Protein AF-0000000066994014 (afdb_homodimer)

Structure (mmCIF, N/CA/C/O backbone):
data_AF-0000000066994014-model_v1
#
loop_
_entity.id
_entity.type
_entity.pdbx_description
1 polymer 'Beta-cyclopiazonate dehydrogenase'
#
loop_
_atom_site.group_PDB
_atom_site.id
_atom_site.type_symbol
_atom_site.label_atom_id
_atom_site.label_alt_id
_atom_site.label_comp_id
_atom_site.label_asym_id
_atom_site.label_entity_id
_atom_site.label_seq_id
_atom_site.pdbx_PDB_ins_code
_atom_site.Cartn_x
_atom_site.Cartn_y
_atom_site.Cartn_z
_atom_site.occupancy
_atom_site.B_iso_or_equiv
_atom_site.auth_seq_id
_atom_site.auth_comp_id
_atom_site.auth_asym_id
_atom_site.auth_atom_id
_atom_site.pdbx_PDB_model_num
ATOM 1 N N . MET A 1 1 ? 66.812 -31.984 20.719 1 25.58 1 MET A N 1
ATOM 2 C CA . MET A 1 1 ? 65.625 -32.156 21.578 1 25.58 1 MET A CA 1
ATOM 3 C C . MET A 1 1 ? 64.5 -31.281 21.125 1 25.58 1 MET A C 1
ATOM 5 O O . MET A 1 1 ? 64.562 -30.062 21.281 1 25.58 1 MET A O 1
ATOM 9 N N . ARG A 1 2 ? 63.812 -31.734 19.984 1 26.22 2 ARG A N 1
ATOM 10 C CA . ARG A 1 2 ? 62.781 -31.125 19.156 1 26.22 2 ARG A CA 1
ATOM 11 C C . ARG A 1 2 ? 61.531 -30.875 19.953 1 26.22 2 ARG A C 1
ATOM 13 O O . ARG A 1 2 ? 60.938 -31.812 20.516 1 26.22 2 ARG A O 1
ATOM 20 N N . ALA A 1 3 ? 61.5 -29.656 20.5 1 35.12 3 ALA A N 1
ATOM 21 C CA . ALA A 1 3 ? 60.469 -29.156 21.375 1 35.12 3 ALA A CA 1
ATOM 22 C C . ALA A 1 3 ? 59.094 -29.297 20.734 1 35.12 3 ALA A C 1
ATOM 24 O O . ALA A 1 3 ? 58.906 -28.922 19.578 1 35.12 3 ALA A O 1
ATOM 25 N N . PRO A 1 4 ? 58.25 -30.188 21.328 1 29.86 4 PRO A N 1
ATOM 26 C CA . PRO A 1 4 ? 56.969 -30.484 20.688 1 29.86 4 PRO A CA 1
ATOM 27 C C . PRO A 1 4 ? 56.031 -29.281 20.656 1 29.86 4 PRO A C 1
ATOM 29 O O . PRO A 1 4 ? 56.125 -28.422 21.531 1 29.86 4 PRO A O 1
ATOM 32 N N . LEU A 1 5 ? 55.75 -28.828 19.406 1 30.72 5 LEU A N 1
ATOM 33 C CA . LEU A 1 5 ? 54.844 -27.75 19.016 1 30.72 5 LEU A CA 1
ATOM 34 C C . LEU A 1 5 ? 53.438 -28 19.547 1 30.72 5 LEU A C 1
ATOM 36 O O . LEU A 1 5 ? 52.812 -29.016 19.188 1 30.72 5 LEU A O 1
ATOM 40 N N . ARG A 1 6 ? 53.156 -27.547 20.812 1 30.86 6 ARG A N 1
ATOM 41 C CA . ARG A 1 6 ? 51.844 -27.594 21.422 1 30.86 6 ARG A CA 1
ATOM 42 C C .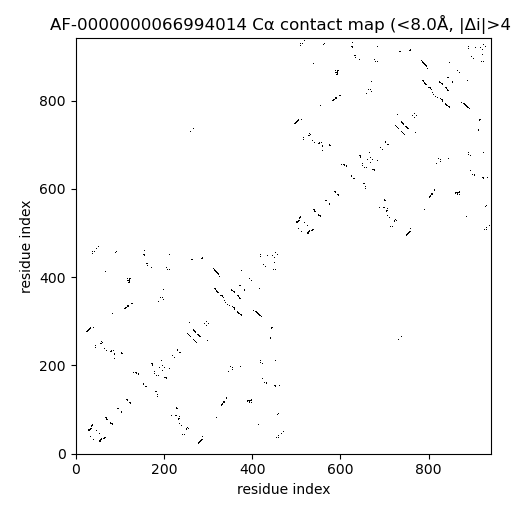 ARG A 1 6 ? 50.812 -26.828 20.594 1 30.86 6 ARG A C 1
ATOM 44 O O . ARG A 1 6 ? 50.969 -25.625 20.375 1 30.86 6 ARG A O 1
ATOM 51 N N . VAL A 1 7 ? 50.25 -27.547 19.656 1 33.03 7 VAL A N 1
ATOM 52 C CA . VAL A 1 7 ? 49.156 -27.031 18.859 1 33.03 7 VAL A CA 1
ATOM 53 C C . VAL A 1 7 ? 47.969 -26.656 19.781 1 33.03 7 VAL A C 1
ATOM 55 O O . VAL A 1 7 ? 47.438 -27.531 20.469 1 33.03 7 VAL A O 1
ATOM 58 N N . SER A 1 8 ? 48.094 -25.484 20.422 1 31.55 8 SER A N 1
ATOM 59 C CA . SER A 1 8 ? 46.938 -24.984 21.203 1 31.55 8 SER A CA 1
ATOM 60 C C . SER A 1 8 ? 45.688 -24.922 20.359 1 31.55 8 SER A C 1
ATOM 62 O O . SER A 1 8 ? 45.688 -24.344 19.266 1 31.55 8 SER A O 1
ATOM 64 N N . GLY A 1 9 ? 44.906 -25.953 20.438 1 28.64 9 GLY A N 1
ATOM 65 C CA . GLY A 1 9 ? 43.562 -26.031 19.859 1 28.64 9 GLY A CA 1
ATOM 66 C C . GLY A 1 9 ? 42.688 -24.875 20.281 1 28.64 9 GLY A C 1
ATOM 67 O O . GLY A 1 9 ? 42.281 -24.766 21.453 1 28.64 9 GLY A O 1
ATOM 68 N N . GLY A 1 10 ? 42.969 -23.672 19.719 1 28.97 10 GLY A N 1
ATOM 69 C CA . GLY A 1 10 ? 42.031 -22.578 19.969 1 28.97 10 GLY A CA 1
ATOM 70 C C . GLY A 1 10 ? 40.594 -22.922 19.625 1 28.97 10 GLY A C 1
ATOM 71 O O . GLY A 1 10 ? 40.312 -23.312 18.5 1 28.97 10 GLY A O 1
ATOM 72 N N . LEU A 1 11 ? 39.875 -23.281 20.688 1 32.34 11 LEU A N 1
ATOM 73 C CA . LEU A 1 11 ? 38.438 -23.406 20.578 1 32.34 11 LEU A CA 1
ATOM 74 C C . LEU A 1 11 ? 37.812 -22.109 20.062 1 32.34 11 LEU A C 1
ATOM 76 O O . LEU A 1 11 ? 37.906 -21.062 20.719 1 32.34 11 LEU A O 1
ATOM 80 N N . LEU A 1 12 ? 37.656 -22.078 18.75 1 31.42 12 LEU A N 1
ATOM 81 C CA . LEU A 1 12 ? 36.812 -21.016 18.172 1 31.42 12 LEU A CA 1
ATOM 82 C C . LEU A 1 12 ? 35.438 -20.969 18.859 1 31.42 12 LEU A C 1
ATOM 84 O O . LEU A 1 12 ? 34.688 -21.938 18.781 1 31.42 12 LEU A O 1
ATOM 88 N N . ALA A 1 13 ? 35.281 -20.141 19.828 1 31.28 13 ALA A N 1
ATOM 89 C CA . ALA A 1 13 ? 33.969 -19.766 20.344 1 31.28 13 ALA A CA 1
ATOM 90 C C . ALA A 1 13 ? 33.062 -19.266 19.219 1 31.28 13 ALA A C 1
ATOM 92 O O . ALA A 1 13 ? 33.344 -18.266 18.578 1 31.28 13 ALA A O 1
ATOM 93 N N . ALA A 1 14 ? 32.375 -20.203 18.625 1 29.08 14 ALA A N 1
ATOM 94 C CA . ALA A 1 14 ? 31.297 -19.781 17.75 1 29.08 14 ALA A CA 1
ATOM 95 C C . ALA A 1 14 ? 30.391 -18.781 18.453 1 29.08 14 ALA A C 1
ATOM 97 O O . ALA A 1 14 ? 29.719 -19.125 19.438 1 29.08 14 ALA A O 1
ATOM 98 N N . ALA A 1 15 ? 30.703 -17.547 18.391 1 32.94 15 ALA A N 1
ATOM 99 C CA . ALA A 1 15 ? 29.734 -16.516 18.781 1 32.94 15 ALA A CA 1
ATOM 100 C C . ALA A 1 15 ? 28.359 -16.797 18.188 1 32.94 15 ALA A C 1
ATOM 102 O O . ALA A 1 15 ? 28.203 -16.828 16.969 1 32.94 15 ALA A O 1
ATOM 103 N N . SER A 1 16 ? 27.641 -17.438 18.969 1 31.38 16 SER A N 1
ATOM 104 C CA . SER A 1 16 ? 26.219 -17.453 18.641 1 31.38 16 SER A CA 1
ATOM 105 C C . SER A 1 16 ? 25.703 -16.062 18.312 1 31.38 16 SER A C 1
ATOM 107 O O . SER A 1 16 ? 25.641 -15.195 19.188 1 31.38 16 SER A O 1
ATOM 109 N N . LEU A 1 17 ? 26.031 -15.594 17.172 1 33.28 17 LEU A N 1
ATOM 110 C CA . LEU A 1 17 ? 25.297 -14.414 16.734 1 33.28 17 LEU A CA 1
ATOM 111 C C . LEU A 1 17 ? 23.812 -14.555 17.078 1 33.28 17 LEU A C 1
ATOM 113 O O . LEU A 1 17 ? 23.109 -15.398 16.516 1 33.28 17 LEU A O 1
ATOM 117 N N . VAL A 1 18 ? 23.516 -14.367 18.266 1 34.25 18 VAL A N 1
ATOM 118 C CA . VAL A 1 18 ? 22.109 -14.102 18.547 1 34.25 18 VAL A CA 1
ATOM 119 C C . VAL A 1 18 ? 21.531 -13.164 17.484 1 34.25 18 VAL A C 1
ATOM 121 O O . VAL A 1 18 ? 21.922 -11.992 17.406 1 34.25 18 VAL A O 1
ATOM 124 N N . ALA A 1 19 ? 21.312 -13.547 16.266 1 40.53 19 ALA A N 1
ATOM 125 C CA . ALA A 1 19 ? 20.484 -12.781 15.328 1 40.53 19 ALA A CA 1
ATOM 126 C C . ALA A 1 19 ? 19.391 -12.016 16.062 1 40.53 19 ALA A C 1
ATOM 128 O O . ALA A 1 19 ? 18.516 -12.617 16.703 1 40.53 19 ALA A O 1
ATOM 129 N N . GLY A 1 20 ? 19.562 -10.914 16.625 1 46.53 20 GLY A N 1
ATOM 130 C CA . GLY A 1 20 ? 18.531 -10.062 17.188 1 46.53 20 GLY A CA 1
ATOM 131 C C . GLY A 1 20 ? 17.219 -10.148 16.438 1 46.53 20 GLY A C 1
ATOM 132 O O . GLY A 1 20 ? 17.219 -10.258 15.203 1 46.53 20 GLY A O 1
ATOM 133 N N . SER A 1 21 ? 16.156 -10.516 17.141 1 54.62 21 SER A N 1
ATOM 134 C CA . SER A 1 21 ? 14.805 -10.797 16.641 1 54.62 21 SER A CA 1
ATOM 135 C C . SER A 1 21 ? 14.312 -9.68 15.734 1 54.62 21 SER A C 1
ATOM 137 O O . SER A 1 21 ? 14.398 -8.5 16.094 1 54.62 21 SER A O 1
ATOM 139 N N . TRP A 1 22 ? 14.406 -9.75 14.453 1 63.22 22 TRP A N 1
ATOM 140 C CA . TRP A 1 22 ? 13.797 -8.836 13.492 1 63.22 22 TRP A CA 1
ATOM 141 C C . TRP A 1 22 ? 12.398 -8.43 13.945 1 63.22 22 TRP A C 1
ATOM 143 O O . TRP A 1 22 ? 11.68 -7.746 13.211 1 63.22 22 TRP A O 1
ATOM 153 N N . LEU A 1 23 ? 12.023 -8.812 15.172 1 65.19 23 LEU A N 1
ATOM 154 C CA . LEU A 1 23 ? 10.617 -8.57 15.445 1 65.19 23 LEU A CA 1
ATOM 155 C C . LEU A 1 23 ? 10.375 -7.121 15.852 1 65.19 23 LEU A C 1
ATOM 157 O O . LEU A 1 23 ? 10.852 -6.676 16.906 1 65.19 23 LEU A O 1
ATOM 161 N N . PRO A 1 24 ? 9.867 -6.355 14.875 1 69.44 24 PRO A N 1
ATOM 162 C CA . PRO A 1 24 ? 9.508 -5.004 15.305 1 69.44 24 PRO A CA 1
ATOM 163 C C . PRO A 1 24 ? 8.531 -4.996 16.469 1 69.44 24 PRO A C 1
ATOM 165 O O . PRO A 1 24 ? 7.859 -6 16.734 1 69.44 24 PRO A O 1
ATOM 168 N N . ASP A 1 25 ? 8.648 -3.982 17.312 1 85.62 25 ASP A N 1
ATOM 169 C CA . ASP A 1 25 ? 7.59 -3.766 18.281 1 85.62 25 ASP A CA 1
ATOM 170 C C . ASP A 1 25 ? 6.238 -3.574 17.609 1 85.62 25 ASP A C 1
ATOM 172 O O . ASP A 1 25 ? 6.148 -2.912 16.562 1 85.62 25 ASP A O 1
ATOM 176 N N . VAL A 1 26 ? 5.25 -4.281 18.078 1 88.19 26 VAL A N 1
ATOM 177 C CA . VAL A 1 26 ? 3.91 -4.16 17.5 1 88.19 26 VAL A CA 1
ATOM 178 C C . VAL A 1 26 ? 2.953 -3.594 18.547 1 88.19 26 VAL A C 1
ATOM 180 O O . VAL A 1 26 ? 2.906 -4.078 19.688 1 88.19 26 VAL A O 1
ATOM 183 N N . ILE A 1 27 ? 2.279 -2.543 18.156 1 91.25 27 ILE A N 1
ATOM 184 C CA . ILE A 1 27 ? 1.233 -1.937 18.969 1 91.25 27 ILE A CA 1
ATOM 185 C C . ILE A 1 27 ? -0.119 -2.098 18.281 1 91.25 27 ILE A C 1
ATOM 187 O O . ILE A 1 27 ? -0.25 -1.826 17.094 1 91.25 27 ILE A O 1
ATOM 191 N N . THR A 1 28 ? -1.104 -2.652 19.031 1 90.25 28 THR A N 1
ATOM 192 C CA . THR A 1 28 ? -2.465 -2.752 18.5 1 90.25 28 THR A CA 1
ATOM 193 C C . THR A 1 28 ? -3.4 -1.811 19.266 1 90.25 28 THR A C 1
ATOM 195 O O . THR A 1 28 ? -3.441 -1.822 20.484 1 90.25 28 THR A O 1
ATOM 198 N N . ARG A 1 29 ? -4.105 -0.952 18.5 1 94.38 29 ARG A N 1
ATOM 199 C CA . ARG A 1 29 ? -4.977 0.048 19.109 1 94.38 29 ARG A CA 1
ATOM 200 C C . ARG A 1 29 ? -6.293 0.159 18.344 1 94.38 29 ARG A C 1
ATOM 202 O O . ARG A 1 29 ? -6.406 -0.329 17.219 1 94.38 29 ARG A O 1
ATOM 209 N N . ASP A 1 30 ? -7.309 0.755 19.047 1 94.69 30 ASP A N 1
ATOM 210 C CA . ASP A 1 30 ? -8.57 1.075 18.391 1 94.69 30 ASP A CA 1
ATOM 211 C C . ASP A 1 30 ? -8.406 2.246 17.422 1 94.69 30 ASP A C 1
ATOM 213 O O . ASP A 1 30 ? -8.945 2.225 16.312 1 94.69 30 ASP A O 1
ATOM 217 N N . VAL A 1 31 ? -7.648 3.248 17.859 1 97.31 31 VAL A N 1
ATOM 218 C CA . VAL A 1 31 ? -7.5 4.445 17.047 1 97.31 31 VAL A CA 1
ATOM 219 C C . VAL A 1 31 ? -6.039 4.891 17.047 1 97.31 31 VAL A C 1
ATOM 221 O O . VAL A 1 31 ? -5.434 5.059 18.109 1 97.31 31 VAL A O 1
ATOM 224 N N . ALA A 1 32 ? -5.473 5.004 15.891 1 98.5 32 ALA A N 1
ATOM 225 C CA . ALA A 1 32 ? -4.219 5.734 15.727 1 98.5 32 ALA A CA 1
ATOM 226 C C . ALA A 1 32 ? -4.477 7.203 15.406 1 98.5 32 ALA A C 1
ATOM 228 O O . ALA A 1 32 ? -5.34 7.523 14.594 1 98.5 32 ALA A O 1
ATOM 229 N N . ILE A 1 33 ? -3.814 8.102 16.078 1 98.94 33 ILE A N 1
ATOM 230 C CA . ILE A 1 33 ? -3.893 9.539 15.836 1 98.94 33 ILE A CA 1
ATOM 231 C C . ILE A 1 33 ? -2.566 10.039 15.266 1 98.94 33 ILE A C 1
ATOM 233 O O . ILE A 1 33 ? -1.518 9.883 15.898 1 98.94 33 ILE A O 1
ATOM 237 N N . ILE A 1 34 ? -2.602 10.602 14.07 1 98.94 34 ILE A N 1
ATOM 238 C CA . ILE A 1 34 ? -1.396 11.109 13.422 1 98.94 34 ILE A CA 1
ATOM 239 C C . ILE A 1 34 ? -1.269 12.609 13.672 1 98.94 34 ILE A C 1
ATOM 241 O O . ILE A 1 34 ? -1.996 13.406 13.078 1 98.94 34 ILE A O 1
ATOM 245 N N . GLY A 1 35 ? -0.367 13.008 14.547 1 98.75 35 GLY A N 1
ATOM 246 C CA . GLY A 1 35 ? -0.183 14.398 14.93 1 98.75 35 GLY A CA 1
ATOM 247 C C . GLY A 1 35 ? -0.691 14.711 16.328 1 98.75 35 GLY A C 1
ATOM 248 O O . GLY A 1 35 ? -1.834 14.391 16.656 1 98.75 35 GLY A O 1
ATOM 249 N N . GLY A 1 36 ? 0.121 15.344 17.078 1 98.69 36 GLY A N 1
ATOM 250 C CA . GLY A 1 36 ? -0.205 15.68 18.453 1 98.69 36 GLY A CA 1
ATOM 251 C C . GLY A 1 36 ? -0.333 17.172 18.672 1 98.69 36 GLY A C 1
ATOM 252 O O . GLY A 1 36 ? 0.046 17.672 19.734 1 98.69 36 GLY A O 1
ATOM 253 N N . GLY A 1 37 ? -0.764 17.938 17.672 1 98.19 37 GLY A N 1
ATOM 254 C CA . GLY A 1 37 ? -1.099 19.344 17.844 1 98.19 37 GLY A CA 1
ATOM 255 C C . GLY A 1 37 ? -2.412 19.562 18.578 1 98.19 37 GLY A C 1
ATOM 256 O O . GLY A 1 37 ? -2.834 18.703 19.375 1 98.19 37 GLY A O 1
ATOM 257 N N . ALA A 1 38 ? -2.994 20.672 18.344 1 98.25 38 ALA A N 1
ATOM 258 C CA . ALA A 1 38 ? -4.211 21.047 19.062 1 98.25 38 ALA A CA 1
ATOM 259 C C . ALA A 1 38 ? -5.312 20.016 18.844 1 98.25 38 ALA A C 1
ATOM 261 O O . ALA A 1 38 ? -5.879 19.484 19.797 1 98.25 38 ALA A O 1
ATOM 262 N N . SER A 1 39 ? -5.566 19.703 17.594 1 98.56 39 SER A N 1
ATOM 263 C CA . SER A 1 39 ? -6.656 18.797 17.266 1 98.56 39 SER A CA 1
ATOM 264 C C . SER A 1 39 ? -6.359 17.375 17.75 1 98.56 39 SER A C 1
ATOM 266 O O . SER A 1 39 ? -7.211 16.734 18.375 1 98.56 39 SER A O 1
ATOM 268 N N . GLY A 1 40 ? -5.156 16.922 17.484 1 98.88 40 GLY A N 1
ATOM 269 C CA . GLY A 1 40 ? -4.801 15.562 17.828 1 98.88 40 GLY A CA 1
ATOM 270 C C . GLY A 1 40 ? -4.746 15.312 19.328 1 98.88 40 GLY A C 1
ATOM 271 O O . GLY A 1 40 ? -5.246 14.297 19.812 1 98.88 40 GLY A O 1
ATOM 272 N N . ALA A 1 41 ? -4.152 16.219 20.031 1 98.88 41 ALA A N 1
ATOM 273 C CA . ALA A 1 41 ? -4.023 16.062 21.484 1 98.88 41 ALA A CA 1
ATOM 274 C C . ALA A 1 41 ? -5.387 16.094 22.156 1 98.88 41 ALA A C 1
ATOM 276 O O . ALA A 1 41 ? -5.66 15.305 23.062 1 98.88 41 ALA A O 1
ATOM 277 N N . TYR A 1 42 ? -6.199 17 21.719 1 98.81 42 TYR A N 1
ATOM 278 C CA . TYR A 1 42 ? -7.551 17.094 22.266 1 98.81 42 TYR A CA 1
ATOM 279 C C . TYR A 1 42 ? -8.336 15.812 21.969 1 98.81 42 TYR A C 1
ATOM 281 O O . TYR A 1 42 ? -8.969 15.25 22.875 1 98.81 42 TYR A O 1
ATOM 289 N N . ALA A 1 43 ? -8.25 15.367 20.781 1 98.88 43 ALA A N 1
ATOM 290 C CA . ALA A 1 43 ? -8.945 14.148 20.375 1 98.88 43 ALA A CA 1
ATOM 291 C C . ALA A 1 43 ? -8.438 12.945 21.172 1 98.88 43 ALA A C 1
ATOM 293 O O . ALA A 1 43 ? -9.211 12.062 21.531 1 98.88 43 ALA A O 1
ATOM 294 N N . ALA A 1 44 ? -7.113 12.922 21.391 1 98.88 44 ALA A N 1
ATOM 295 C CA . ALA A 1 44 ? -6.523 11.805 22.141 1 98.88 44 ALA A CA 1
ATOM 296 C C . ALA A 1 44 ? -7.133 11.68 23.531 1 98.88 44 ALA A C 1
ATOM 298 O O . ALA A 1 44 ? -7.539 10.594 23.938 1 98.88 44 ALA A O 1
ATOM 299 N N . VAL A 1 45 ? -7.23 12.781 24.234 1 98.88 45 VAL A N 1
ATOM 300 C CA . VAL A 1 45 ? -7.801 12.773 25.578 1 98.88 45 VAL A CA 1
ATOM 301 C C . VAL A 1 45 ? -9.258 12.328 25.516 1 98.88 45 VAL A C 1
ATOM 303 O O . VAL A 1 45 ? -9.688 11.461 26.281 1 98.88 45 VAL A O 1
ATOM 306 N N . ARG A 1 46 ? -9.992 12.867 24.594 1 98.75 46 ARG A N 1
ATOM 307 C CA . ARG A 1 46 ? -11.414 12.578 24.484 1 98.75 46 ARG A CA 1
ATOM 308 C C . ARG A 1 46 ? -11.648 11.109 24.125 1 98.75 46 ARG A C 1
ATOM 310 O O . ARG A 1 46 ? -12.484 10.445 24.75 1 98.75 46 ARG A O 1
ATOM 317 N N . LEU A 1 47 ? -10.938 10.648 23.125 1 98.56 47 LEU A N 1
ATOM 318 C CA . LEU A 1 47 ? -11.109 9.273 22.672 1 98.56 47 LEU A CA 1
ATOM 319 C C . LEU A 1 47 ? -10.758 8.289 23.781 1 98.56 47 LEU A C 1
ATOM 321 O O . LEU A 1 47 ? -11.469 7.297 24 1 98.56 47 LEU A O 1
ATOM 325 N N . LYS A 1 48 ? -9.68 8.57 24.484 1 98.12 48 LYS A N 1
ATOM 326 C CA . LYS A 1 48 ? -9.227 7.68 25.547 1 98.12 48 LYS A CA 1
ATOM 327 C C . LYS A 1 48 ? -10.18 7.719 26.734 1 98.12 48 LYS A C 1
ATOM 329 O O . LYS A 1 48 ? -10.656 6.676 27.188 1 98.12 48 LYS A O 1
ATOM 334 N N . GLU A 1 49 ? -10.539 8.898 27.172 1 97.94 49 GLU A N 1
ATOM 335 C CA . GLU A 1 49 ? -11.188 9.016 28.484 1 97.94 49 GLU A CA 1
ATOM 336 C C . GLU A 1 49 ? -12.711 9.031 28.344 1 97.94 49 GLU A C 1
ATOM 338 O O . GLU A 1 49 ? -13.422 8.5 29.188 1 97.94 49 GLU A O 1
ATOM 343 N N . ASP A 1 50 ? -13.172 9.672 27.312 1 97.94 50 ASP A N 1
ATOM 344 C CA . ASP A 1 50 ? -14.625 9.836 27.203 1 97.94 50 ASP A CA 1
ATOM 345 C C . ASP A 1 50 ? -15.242 8.688 26.406 1 97.94 50 ASP A C 1
ATOM 347 O O . ASP A 1 50 ? -16.406 8.336 26.625 1 97.94 50 ASP A O 1
ATOM 351 N N . TYR A 1 51 ? -14.461 8.125 25.453 1 97.31 51 TYR A N 1
ATOM 352 C CA . TYR A 1 51 ? -15.023 7.086 24.594 1 97.31 51 TYR A CA 1
ATOM 353 C C . TYR A 1 51 ? -14.414 5.727 24.922 1 97.31 51 TYR A C 1
ATOM 355 O O . TYR A 1 51 ? -14.781 4.719 24.312 1 97.31 51 TYR A O 1
ATOM 363 N N . GLY A 1 52 ? -13.391 5.676 25.781 1 96.62 52 GLY A N 1
ATOM 364 C CA . GLY A 1 52 ? -12.82 4.418 26.234 1 96.62 52 GLY A CA 1
ATOM 365 C C . GLY A 1 52 ? -12.016 3.701 25.172 1 96.62 52 GLY A C 1
ATOM 366 O O . GLY A 1 52 ? -11.914 2.473 25.188 1 96.62 52 GLY A O 1
ATOM 367 N N . GLN A 1 53 ? -11.5 4.453 24.188 1 96.44 53 GLN A N 1
ATOM 368 C CA . GLN A 1 53 ? -10.742 3.85 23.094 1 96.44 53 GLN A CA 1
ATOM 369 C C . GLN A 1 53 ? -9.281 3.652 23.5 1 96.44 53 GLN A C 1
ATOM 371 O O . GLN A 1 53 ? -8.695 4.492 24.188 1 96.44 53 GLN A O 1
ATOM 376 N N . ARG A 1 54 ? -8.727 2.525 23.219 1 97.44 54 ARG A N 1
ATOM 377 C CA . ARG A 1 54 ? -7.27 2.41 23.234 1 97.44 54 ARG A CA 1
ATOM 378 C C . ARG A 1 54 ? -6.648 3.199 22.078 1 97.44 54 ARG A C 1
ATOM 380 O O . ARG A 1 54 ? -6.906 2.91 20.922 1 97.44 54 ARG A O 1
ATOM 387 N N . ILE A 1 55 ? -5.773 4.133 22.375 1 98.19 55 ILE A N 1
ATOM 388 C CA . ILE A 1 55 ? -5.277 5.008 21.312 1 98.19 55 ILE A CA 1
ATOM 389 C C . ILE A 1 55 ? -3.752 5 21.312 1 98.19 55 ILE A C 1
ATOM 391 O O . ILE A 1 55 ? -3.123 4.516 22.25 1 98.19 55 ILE A O 1
ATOM 395 N N . VAL A 1 56 ? -3.205 5.449 20.234 1 98.56 56 VAL A N 1
ATOM 396 C CA . VAL A 1 56 ? -1.798 5.824 20.141 1 98.56 56 VAL A CA 1
ATOM 397 C C . VAL A 1 56 ? -1.662 7.113 19.328 1 98.56 56 VAL A C 1
ATOM 399 O O . VAL A 1 56 ? -2.307 7.27 18.297 1 98.56 56 VAL A O 1
ATOM 402 N N . VAL A 1 57 ? -0.931 8.062 19.875 1 98.88 57 VAL A N 1
ATOM 403 C CA . VAL A 1 57 ? -0.6 9.289 19.141 1 98.88 57 VAL A CA 1
ATOM 404 C C . VAL A 1 57 ? 0.809 9.18 18.562 1 98.88 57 VAL A C 1
ATOM 406 O O . VAL A 1 57 ? 1.759 8.859 19.281 1 98.88 57 VAL A O 1
ATOM 409 N N . ILE A 1 58 ? 0.917 9.367 17.312 1 98.81 58 ILE A N 1
ATOM 410 C CA . ILE A 1 58 ? 2.221 9.422 16.656 1 98.81 58 ILE A CA 1
ATOM 411 C C . ILE A 1 58 ? 2.59 10.875 16.359 1 98.81 58 ILE A C 1
ATOM 413 O O . ILE A 1 58 ? 1.925 11.547 15.57 1 98.81 58 ILE A O 1
ATOM 417 N N . GLU A 1 59 ? 3.615 11.359 17.016 1 98.75 59 GLU A N 1
ATOM 418 C CA . GLU A 1 59 ? 4 12.766 16.969 1 98.75 59 GLU A CA 1
ATOM 419 C C . GLU A 1 59 ? 5.465 12.922 16.562 1 98.75 59 GLU A C 1
ATOM 421 O O . GLU A 1 59 ? 6.352 12.344 17.188 1 98.75 59 GLU A O 1
ATOM 426 N N . LYS A 1 60 ? 5.688 13.75 15.539 1 97.62 60 LYS A N 1
ATOM 427 C CA . LYS A 1 60 ? 7.027 13.914 14.984 1 97.62 60 LYS A CA 1
ATOM 428 C C . LYS A 1 60 ? 7.926 14.688 15.953 1 97.62 60 LYS A C 1
ATOM 430 O O . LYS A 1 60 ? 9.141 14.5 15.961 1 97.62 60 LYS A O 1
ATOM 435 N N . ALA A 1 61 ? 7.367 15.555 16.797 1 97.31 61 ALA A N 1
ATOM 436 C CA . ALA A 1 61 ? 8.141 16.359 17.75 1 97.31 61 ALA A CA 1
ATOM 437 C C . ALA A 1 61 ? 8.328 15.609 19.062 1 97.31 61 ALA A C 1
ATOM 439 O O . ALA A 1 61 ? 7.691 14.586 19.297 1 97.31 61 ALA A O 1
ATOM 440 N N . GLY A 1 62 ? 9.195 16.125 19.906 1 97.44 62 GLY A N 1
ATOM 441 C CA . GLY A 1 62 ? 9.438 15.562 21.234 1 97.44 62 GLY A CA 1
ATOM 442 C C . GLY A 1 62 ? 8.445 16.031 22.281 1 97.44 62 GLY A C 1
ATOM 443 O O . GLY A 1 62 ? 8.617 15.773 23.469 1 97.44 62 GLY A O 1
ATOM 444 N N . ARG A 1 63 ? 7.449 16.719 21.812 1 97.31 63 ARG A N 1
ATOM 445 C CA . ARG A 1 63 ? 6.402 17.266 22.672 1 97.31 63 ARG A CA 1
ATOM 446 C C . ARG A 1 63 ? 5.082 17.391 21.922 1 97.31 63 ARG A C 1
ATOM 448 O O . ARG A 1 63 ? 5.059 17.344 20.688 1 97.31 63 ARG A O 1
ATOM 455 N N . LEU A 1 64 ? 3.965 17.484 22.719 1 98.5 64 LEU A N 1
ATOM 456 C CA . LEU A 1 64 ? 2.672 17.812 22.141 1 98.5 64 LEU A CA 1
ATOM 457 C C . LEU A 1 64 ? 2.496 19.328 22.031 1 98.5 64 LEU A C 1
ATOM 459 O O . LEU A 1 64 ? 3.285 20.094 22.594 1 98.5 64 LEU A O 1
ATOM 463 N N . GLY A 1 65 ? 1.512 19.75 21.219 1 98.06 65 GLY A N 1
ATOM 464 C CA . GLY A 1 65 ? 1.088 21.141 21.297 1 98.06 65 GLY A CA 1
ATOM 465 C C . GLY A 1 65 ? 1.137 21.844 19.953 1 98.06 65 GLY A C 1
ATOM 466 O O . GLY A 1 65 ? 0.594 22.953 19.812 1 98.06 65 GLY A O 1
ATOM 467 N N . GLY A 1 66 ? 1.77 21.266 18.984 1 97 66 GLY A N 1
ATOM 468 C CA . GLY A 1 66 ? 1.772 21.859 17.656 1 97 66 GLY A CA 1
ATOM 469 C C . GLY A 1 66 ? 2.352 23.266 17.641 1 97 66 GLY A C 1
ATOM 470 O O . GLY A 1 66 ? 3.496 23.484 18.047 1 97 66 GLY A O 1
ATOM 471 N N . HIS A 1 67 ? 1.539 24.281 17.375 1 97.25 67 HIS A N 1
ATOM 472 C CA . HIS A 1 67 ? 1.977 25.656 17.172 1 97.25 67 HIS A CA 1
ATOM 473 C C . HIS A 1 67 ? 2.158 26.375 18.5 1 97.25 67 HIS A C 1
ATOM 475 O O . HIS A 1 67 ? 2.604 27.531 18.531 1 97.25 67 HIS A O 1
ATOM 481 N N . VAL A 1 68 ? 1.828 25.734 19.562 1 98.12 68 VAL A N 1
ATOM 482 C CA . VAL A 1 68 ? 2.102 26.312 20.875 1 98.12 68 VAL A CA 1
ATOM 483 C C . VAL A 1 68 ? 3.592 26.188 21.188 1 98.12 68 VAL A C 1
ATOM 485 O O . VAL A 1 68 ? 4.141 25.094 21.219 1 98.12 68 VAL A O 1
ATOM 488 N N . SER A 1 69 ? 4.207 27.359 21.359 1 97.69 69 SER A N 1
ATOM 489 C CA . SER A 1 69 ? 5.633 27.391 21.672 1 97.69 69 SER A CA 1
ATOM 490 C C . SER A 1 69 ? 5.93 28.391 22.781 1 97.69 69 SER A C 1
ATOM 492 O O . SER A 1 69 ? 5.559 29.562 22.672 1 97.69 69 SER A O 1
ATOM 494 N N . THR A 1 70 ? 6.543 27.906 23.781 1 97.75 70 THR A N 1
ATOM 495 C CA . THR A 1 70 ? 6.98 28.703 24.922 1 97.75 70 THR A CA 1
ATOM 496 C C . THR A 1 70 ? 8.492 28.625 25.094 1 97.75 70 THR A C 1
ATOM 498 O O . THR A 1 70 ? 9.062 27.531 25.094 1 97.75 70 THR A O 1
ATOM 501 N N . TYR A 1 71 ? 9.078 29.797 25.141 1 97.5 71 TYR A N 1
ATOM 502 C CA . TYR A 1 71 ? 10.508 29.906 25.422 1 97.5 71 TYR A CA 1
ATOM 503 C C . TYR A 1 71 ? 10.75 30.25 26.891 1 97.5 71 TYR A C 1
ATOM 505 O O . TYR A 1 71 ? 10.352 31.328 27.344 1 97.5 71 TYR A O 1
ATOM 513 N N . ASP A 1 72 ? 11.383 29.344 27.562 1 95.81 72 ASP A N 1
ATOM 514 C CA . ASP A 1 72 ? 11.828 29.641 28.922 1 95.81 72 ASP A CA 1
ATOM 515 C C . ASP A 1 72 ? 13.227 30.25 28.922 1 95.81 72 ASP A C 1
ATOM 517 O O . ASP A 1 72 ? 14.211 29.547 28.688 1 95.81 72 ASP A O 1
ATOM 521 N N . ASP A 1 73 ? 13.258 31.5 29.234 1 94.88 73 ASP A N 1
ATOM 522 C CA . ASP A 1 73 ? 14.555 32.156 29.25 1 94.88 73 ASP A CA 1
ATOM 523 C C . ASP A 1 73 ? 15.516 31.469 30.219 1 94.88 73 ASP A C 1
ATOM 525 O O . ASP A 1 73 ? 15.234 31.391 31.406 1 94.88 73 ASP A O 1
ATOM 529 N N . PRO A 1 74 ? 16.594 31.062 29.734 1 93.38 74 PRO A N 1
ATOM 530 C CA . PRO A 1 74 ? 17.469 30.297 30.609 1 93.38 74 PRO A CA 1
ATOM 531 C C . PRO A 1 74 ? 18.125 31.141 31.703 1 93.38 74 PRO A C 1
ATOM 533 O O . PRO A 1 74 ? 18.594 30.609 32.688 1 93.38 74 PRO A O 1
ATOM 536 N N . VAL A 1 75 ? 18.203 32.375 31.453 1 90.19 75 VAL A N 1
ATOM 537 C CA . VAL A 1 75 ? 18.891 33.25 32.406 1 90.19 75 VAL A CA 1
ATOM 538 C C . VAL A 1 75 ? 17.906 33.688 33.469 1 90.19 75 VAL A C 1
ATOM 540 O O . VAL A 1 75 ? 18.188 33.562 34.688 1 90.19 75 VAL A O 1
ATOM 543 N N . THR A 1 76 ? 16.734 34.125 33.125 1 91.75 76 THR A N 1
ATOM 544 C CA . THR A 1 76 ? 15.789 34.719 34.062 1 91.75 76 THR A CA 1
ATOM 545 C C . THR A 1 76 ? 14.758 33.656 34.5 1 91.75 76 THR A C 1
ATOM 547 O O . THR A 1 76 ? 14.055 33.875 35.5 1 91.75 76 THR A O 1
ATOM 550 N N . GLY A 1 77 ? 14.617 32.656 33.688 1 92.69 77 GLY A N 1
ATOM 551 C CA . GLY A 1 77 ? 13.594 31.656 33.938 1 92.69 77 GLY A CA 1
ATOM 552 C C . GLY A 1 77 ? 12.211 32.094 33.5 1 92.69 77 GLY A C 1
ATOM 553 O O . GLY A 1 77 ? 11.258 31.312 33.594 1 92.69 77 GLY A O 1
ATOM 554 N N . GLN A 1 78 ? 12.008 33.281 33 1 94.19 78 GLN A N 1
ATOM 555 C CA . GLN A 1 78 ? 10.719 33.812 32.594 1 94.19 78 GLN A CA 1
ATOM 556 C C . GLN A 1 78 ? 10.25 33.156 31.281 1 94.19 78 GLN A C 1
ATOM 558 O O . GLN A 1 78 ? 11.047 32.938 30.359 1 94.19 78 GLN A O 1
ATOM 563 N N . PRO A 1 79 ? 8.977 32.781 31.328 1 95.69 79 PRO A N 1
ATOM 564 C CA . PRO A 1 79 ? 8.422 32.188 30.094 1 95.69 79 PRO A CA 1
ATOM 565 C C . PRO A 1 79 ? 7.992 33.25 29.094 1 95.69 79 PRO A C 1
ATOM 567 O O . PRO A 1 79 ? 7.496 34.312 29.484 1 95.69 79 PRO A O 1
ATOM 570 N N . PHE A 1 80 ? 8.188 33 27.781 1 96.25 80 PHE A N 1
ATOM 571 C CA . PHE A 1 80 ? 7.719 33.844 26.688 1 96.25 80 PHE A CA 1
ATOM 572 C C . PHE A 1 80 ? 7.012 33 25.625 1 96.25 80 PHE A C 1
ATOM 574 O O . PHE A 1 80 ? 7.648 32.188 24.922 1 96.25 80 PHE A O 1
ATOM 581 N N . ASP A 1 81 ? 5.711 33.156 25.578 1 96.56 81 ASP A N 1
ATOM 582 C CA . ASP A 1 81 ? 4.98 32.5 24.484 1 96.56 81 ASP A CA 1
ATOM 583 C C . ASP A 1 81 ? 5.23 33.219 23.156 1 96.56 81 ASP A C 1
ATOM 585 O O . ASP A 1 81 ? 5.043 34.438 23.047 1 96.56 81 ASP A O 1
ATOM 589 N N . PHE A 1 82 ? 5.676 32.469 22.125 1 96.56 82 PHE A N 1
ATOM 590 C CA . PHE A 1 82 ? 5.984 33.125 20.875 1 96.56 82 PHE A CA 1
ATOM 591 C C . PHE A 1 82 ? 5.258 32.469 19.703 1 96.56 82 PHE A C 1
ATOM 593 O O . PHE A 1 82 ? 5.312 32.969 18.578 1 96.56 82 PHE A O 1
ATOM 600 N N . GLY A 1 83 ? 4.574 31.344 19.938 1 95.5 83 GLY A N 1
ATOM 601 C CA . GLY A 1 83 ? 3.588 30.797 19.016 1 95.5 83 GLY A CA 1
ATOM 602 C C . GLY A 1 83 ? 2.184 31.312 19.281 1 95.5 83 GLY A C 1
ATOM 603 O O . GLY A 1 83 ? 1.897 32.5 19.078 1 95.5 83 GLY A O 1
ATOM 604 N N . VAL A 1 84 ? 1.416 30.422 19.875 1 94.81 84 VAL A N 1
ATOM 605 C CA . VAL A 1 84 ? 0.077 30.828 20.297 1 94.81 84 VAL A CA 1
ATOM 606 C C . VAL A 1 84 ? 0.175 31.812 21.453 1 94.81 84 VAL A C 1
ATOM 608 O O . VAL A 1 84 ? 0.93 31.594 22.406 1 94.81 84 VAL A O 1
ATOM 611 N N . GLN A 1 85 ? -0.637 32.875 21.391 1 93.5 85 GLN A N 1
ATOM 612 C CA . GLN A 1 85 ? -0.53 33.906 22.406 1 93.5 85 GLN A CA 1
ATOM 613 C C . GLN A 1 85 ? -1.718 33.875 23.359 1 93.5 85 GLN A C 1
ATOM 615 O O . GLN A 1 85 ? -1.564 34.094 24.562 1 93.5 85 GLN A O 1
ATOM 620 N N . THR A 1 86 ? -2.816 33.656 22.812 1 93.94 86 THR A N 1
ATOM 621 C CA . THR A 1 86 ? -4.043 33.656 23.609 1 93.94 86 THR A CA 1
ATOM 622 C C . THR A 1 86 ? -5.051 32.656 23.062 1 93.94 86 THR A C 1
ATOM 624 O O . THR A 1 86 ? -4.93 32.188 21.922 1 93.94 86 THR A O 1
ATOM 627 N N . PHE A 1 87 ? -5.973 32.25 23.938 1 95.44 87 PHE A N 1
ATOM 628 C CA . PHE A 1 87 ? -7.062 31.359 23.547 1 95.44 87 PHE A CA 1
ATOM 629 C C . PHE A 1 87 ? -8.398 32.094 23.625 1 95.44 87 PHE A C 1
ATOM 631 O O . PHE A 1 87 ? -8.719 32.688 24.641 1 95.44 87 PHE A O 1
ATOM 638 N N . ASN A 1 88 ? -9.117 32.031 22.531 1 93.75 88 ASN A N 1
ATOM 639 C CA . ASN A 1 88 ? -10.484 32.531 22.609 1 93.75 88 ASN A CA 1
ATOM 640 C C . ASN A 1 88 ? -11.375 31.641 23.453 1 93.75 88 ASN A C 1
ATOM 642 O O . ASN A 1 88 ? -11.25 30.406 23.391 1 93.75 88 ASN A O 1
ATOM 646 N N . ASP A 1 89 ? -12.188 32.312 24.203 1 95.12 89 ASP A N 1
ATOM 647 C CA . ASP A 1 89 ? -13.18 31.562 24.953 1 95.12 89 ASP A CA 1
ATOM 648 C C . ASP A 1 89 ? -14.289 31.031 24.031 1 95.12 89 ASP A C 1
ATOM 650 O O . ASP A 1 89 ? -15.352 31.656 23.922 1 95.12 89 ASP A O 1
ATOM 654 N N . TYR A 1 90 ? -14.086 29.953 23.438 1 96.06 90 TYR A N 1
ATOM 655 C CA . TYR A 1 90 ? -14.953 29.375 22.422 1 96.06 90 TYR A CA 1
ATOM 656 C C . TYR A 1 90 ? -15.141 27.875 22.672 1 96.06 90 TYR A C 1
ATOM 658 O O . TYR A 1 90 ? -14.164 27.156 22.922 1 96.06 90 TYR A O 1
ATOM 666 N N . GLY A 1 91 ? -16.391 27.422 22.641 1 96.25 91 GLY A N 1
ATOM 667 C CA . GLY A 1 91 ? -16.672 26 22.75 1 96.25 91 GLY A CA 1
ATOM 668 C C . GLY A 1 91 ? -16.156 25.391 24.047 1 96.25 91 GLY A C 1
ATOM 669 O O . GLY A 1 91 ? -16.453 25.906 25.141 1 96.25 91 GLY A O 1
ATOM 670 N N . PRO A 1 92 ? -15.359 24.281 23.891 1 97.94 92 PRO A N 1
ATOM 671 C CA . PRO A 1 92 ? -14.938 23.531 25.078 1 97.94 92 PRO A CA 1
ATOM 672 C C . PRO A 1 92 ? -13.664 24.094 25.703 1 97.94 92 PRO A C 1
ATOM 674 O O . PRO A 1 92 ? -13.109 23.5 26.625 1 97.94 92 PRO A O 1
ATOM 677 N N . ALA A 1 93 ? -13.172 25.203 25.312 1 97.75 93 ALA A N 1
ATOM 678 C CA . ALA A 1 93 ? -11.82 25.656 25.641 1 97.75 93 ALA A CA 1
ATOM 679 C C . ALA A 1 93 ? -11.641 25.797 27.156 1 97.75 93 ALA A C 1
ATOM 681 O O . ALA A 1 93 ? -10.758 25.172 27.734 1 97.75 93 ALA A O 1
ATOM 682 N N . ARG A 1 94 ? -12.469 26.578 27.781 1 96.44 94 ARG A N 1
ATOM 683 C CA . ARG A 1 94 ? -12.305 26.844 29.203 1 96.44 94 ARG A CA 1
ATOM 684 C C . ARG A 1 94 ? -12.445 25.547 30.016 1 96.44 94 ARG A C 1
ATOM 686 O O . ARG A 1 94 ? -11.656 25.297 30.922 1 96.44 94 ARG A O 1
ATOM 693 N N . ALA A 1 95 ? -13.438 24.781 29.672 1 97.88 95 ALA A N 1
ATOM 694 C CA . ALA A 1 95 ? -13.664 23.516 30.375 1 97.88 95 ALA A CA 1
ATOM 695 C C . ALA A 1 95 ? -12.484 22.562 30.188 1 97.88 95 ALA A C 1
ATOM 697 O O . ALA A 1 95 ? -12.148 21.797 31.094 1 97.88 95 ALA A O 1
ATOM 698 N N . PHE A 1 96 ? -11.93 22.562 29.078 1 98.44 96 PHE A N 1
ATOM 699 C CA . PHE A 1 96 ? -10.805 21.672 28.812 1 98.44 96 PHE A CA 1
ATOM 700 C C . PHE A 1 96 ? -9.594 22.062 29.672 1 98.44 96 PHE A C 1
ATOM 702 O O . PHE A 1 96 ? -8.898 21.188 30.188 1 98.44 96 PHE A O 1
ATOM 709 N N . PHE A 1 97 ? -9.328 23.375 29.766 1 98.56 97 PHE A N 1
ATOM 710 C CA . PHE A 1 97 ? -8.266 23.828 30.656 1 98.56 97 PHE A CA 1
ATOM 711 C C . PHE A 1 97 ? -8.539 23.406 32.094 1 98.56 97 PHE A C 1
ATOM 713 O O . PHE A 1 97 ? -7.633 22.938 32.781 1 98.56 97 PHE A O 1
ATOM 720 N N . GLU A 1 98 ? -9.758 23.578 32.469 1 98.38 98 GLU A N 1
ATOM 721 C CA . GLU A 1 98 ? -10.148 23.141 33.781 1 98.38 98 GLU A CA 1
ATOM 722 C C . GLU A 1 98 ? -9.922 21.641 33.969 1 98.38 98 GLU A C 1
ATOM 724 O O . GLU A 1 98 ? -9.359 21.219 34.969 1 98.38 98 GLU A O 1
ATOM 729 N N . ARG A 1 99 ? -10.32 20.906 33 1 98.38 99 ARG A N 1
ATOM 730 C CA . ARG A 1 99 ? -10.156 19.453 33.031 1 98.38 99 ARG A CA 1
ATOM 731 C C . ARG A 1 99 ? -8.695 19.062 33.156 1 98.38 99 ARG A C 1
ATOM 733 O O . ARG A 1 99 ? -8.367 18.062 33.812 1 98.38 99 ARG A O 1
ATOM 740 N N . MET A 1 100 ? -7.844 19.797 32.562 1 98.44 100 MET A N 1
ATOM 741 C CA . MET A 1 100 ? -6.414 19.484 32.594 1 98.44 100 MET A CA 1
ATOM 742 C C . MET A 1 100 ? -5.738 20.094 33.812 1 98.44 100 MET A C 1
ATOM 744 O O . MET A 1 100 ? -4.52 19.969 33.969 1 98.44 100 MET A O 1
ATOM 748 N N . GLY A 1 101 ? -6.504 20.812 34.594 1 98.38 101 GLY A N 1
ATOM 749 C CA . GLY A 1 101 ? -5.961 21.406 35.812 1 98.38 101 GLY A CA 1
ATOM 750 C C . GLY A 1 101 ? -5.078 22.609 35.531 1 98.38 101 GLY A C 1
ATOM 751 O O . GLY A 1 101 ? -4.109 22.844 36.281 1 98.38 101 GLY A O 1
ATOM 752 N N . VAL A 1 102 ? -5.328 23.328 34.562 1 98.5 102 VAL A N 1
ATOM 753 C CA . VAL A 1 102 ? -4.527 24.5 34.188 1 98.5 102 VAL A CA 1
ATOM 754 C C . VAL A 1 102 ? -5.336 25.781 34.438 1 98.5 102 VAL A C 1
ATOM 756 O O . VAL A 1 102 ? -6.227 26.109 33.656 1 98.5 102 VAL A O 1
ATOM 759 N N . PRO A 1 103 ? -5.023 26.531 35.469 1 98.06 103 PRO A N 1
ATOM 760 C CA . PRO A 1 103 ? -5.766 27.766 35.719 1 98.06 103 PRO A CA 1
ATOM 761 C C . PRO A 1 103 ? -5.562 28.812 34.625 1 98.06 103 PRO A C 1
ATOM 763 O O . PRO A 1 103 ? -4.457 28.953 34.094 1 98.06 103 PRO A O 1
ATOM 766 N N . VAL A 1 104 ? -6.625 29.609 34.344 1 97.56 104 VAL A N 1
ATOM 767 C CA . VAL A 1 104 ? -6.555 30.578 33.281 1 97.56 104 VAL A CA 1
ATOM 768 C C . VAL A 1 104 ? -7.02 31.953 33.781 1 97.56 104 VAL A C 1
ATOM 770 O O . VAL A 1 104 ? -7.715 32.031 34.781 1 97.56 104 VAL A O 1
ATOM 773 N N . GLY A 1 105 ? -6.59 33 33.156 1 95.12 105 GLY A N 1
ATOM 774 C CA . GLY A 1 105 ? -6.957 34.375 33.406 1 95.12 105 GLY A CA 1
ATOM 775 C C . GLY A 1 105 ? -6.648 35.312 32.219 1 95.12 105 GLY A C 1
ATOM 776 O O . GLY A 1 105 ? -6.344 34.844 31.125 1 95.12 105 GLY A O 1
ATOM 777 N N . ALA A 1 106 ? -6.859 36.531 32.5 1 90 106 ALA A N 1
ATOM 778 C CA . ALA A 1 106 ? -6.602 37.531 31.469 1 90 106 ALA A CA 1
ATOM 779 C C . ALA A 1 106 ? -5.125 37.562 31.078 1 90 106 ALA A C 1
ATOM 781 O O . ALA A 1 106 ? -4.25 37.438 31.938 1 90 106 ALA A O 1
ATOM 782 N N . GLY A 1 107 ? -4.906 37.656 29.875 1 84.19 107 GLY A N 1
ATOM 783 C CA . GLY A 1 107 ? -3.531 37.75 29.406 1 84.19 107 GLY A CA 1
ATOM 784 C C . GLY A 1 107 ? -2.848 39.031 29.797 1 84.19 107 GLY A C 1
ATOM 785 O O . GLY A 1 107 ? -3.512 40.031 30.078 1 84.19 107 GLY A O 1
ATOM 786 N N . ALA A 1 108 ? -1.519 38.875 29.859 1 76.19 108 ALA A N 1
ATOM 787 C CA . ALA A 1 108 ? -0.738 40.062 30.125 1 76.19 108 ALA A CA 1
ATOM 788 C C . ALA A 1 108 ? -0.459 40.844 28.828 1 76.19 108 ALA A C 1
ATOM 790 O O . ALA A 1 108 ? -0.26 40.219 27.766 1 76.19 108 ALA A O 1
ATOM 791 N N . ARG A 1 109 ? -0.733 42.156 28.906 1 74.94 109 ARG A N 1
ATOM 792 C CA . ARG A 1 109 ? -0.383 42.969 27.75 1 74.94 109 ARG A CA 1
ATOM 793 C C . ARG A 1 109 ? 0.776 43.906 28.078 1 74.94 109 ARG A C 1
ATOM 795 O O . ARG A 1 109 ? 0.827 44.469 29.172 1 74.94 109 ARG A O 1
ATOM 802 N N . THR A 1 110 ? 1.703 43.844 27.141 1 80.5 110 THR A N 1
ATOM 803 C CA . THR A 1 110 ? 2.791 44.812 27.188 1 80.5 110 THR A CA 1
ATOM 804 C C . THR A 1 110 ? 2.527 45.969 26.25 1 80.5 110 THR A C 1
ATOM 806 O O . THR A 1 110 ? 2.514 45.812 25.031 1 80.5 110 THR A O 1
ATOM 809 N N . PRO A 1 111 ? 2.289 47.094 26.812 1 85.31 111 PRO A N 1
ATOM 810 C CA . PRO A 1 111 ? 2.117 48.219 25.922 1 85.31 111 PRO A CA 1
ATOM 811 C C . PRO A 1 111 ? 3.381 48.531 25.125 1 85.31 111 PRO A C 1
ATOM 813 O O . PRO A 1 111 ? 4.48 48.531 25.672 1 85.31 111 PRO A O 1
ATOM 816 N N . LEU A 1 112 ? 3.234 48.719 23.859 1 92.81 112 LEU A N 1
ATOM 817 C CA . LEU A 1 112 ? 4.379 48.969 22.984 1 92.81 112 LEU A CA 1
ATOM 818 C C . LEU A 1 112 ? 4.188 50.281 22.219 1 92.81 112 LEU A C 1
ATOM 820 O O . LEU A 1 112 ? 3.059 50.656 21.875 1 92.81 112 LEU A O 1
ATOM 824 N N . VAL A 1 113 ? 5.301 50.938 22.047 1 94.75 113 VAL A N 1
ATOM 825 C CA . VAL A 1 113 ? 5.32 52.062 21.141 1 94.75 113 VAL A CA 1
ATOM 826 C C . VAL A 1 113 ? 5.699 51.625 19.734 1 94.75 113 VAL A C 1
ATOM 828 O O . VAL A 1 113 ? 6.797 51.094 19.516 1 94.75 113 VAL A O 1
ATOM 831 N N . SER A 1 114 ? 4.84 51.969 18.812 1 95.88 114 SER A N 1
ATOM 832 C CA . SER A 1 114 ? 5.062 51.469 17.469 1 95.88 114 SER A CA 1
ATOM 833 C C . SER A 1 114 ? 5.863 52.469 16.641 1 95.88 114 SER A C 1
ATOM 835 O O . SER A 1 114 ? 5.629 53.656 16.719 1 95.88 114 SER A O 1
ATOM 837 N N . GLN A 1 115 ? 6.824 51.969 15.992 1 96.88 115 GLN A N 1
ATOM 838 C CA . GLN A 1 115 ? 7.465 52.656 14.875 1 96.88 115 GLN A CA 1
ATOM 839 C C . GLN A 1 115 ? 7.238 51.906 13.562 1 96.88 115 GLN A C 1
ATOM 841 O O . GLN A 1 115 ? 7.203 50.656 13.547 1 96.88 115 GLN A O 1
ATOM 846 N N . TYR A 1 116 ? 7.047 52.688 12.508 1 98.31 116 TYR A N 1
ATOM 847 C CA . TYR A 1 116 ? 6.695 52.094 11.227 1 98.31 116 TYR A CA 1
ATOM 848 C C . TYR A 1 116 ? 7.836 52.25 10.219 1 98.31 116 TYR A C 1
ATOM 850 O O . TYR A 1 116 ? 8.469 53.312 10.148 1 98.31 116 TYR A O 1
ATOM 858 N N . ALA A 1 117 ? 8.156 51.156 9.555 1 98.75 117 ALA A N 1
ATOM 859 C CA . ALA A 1 117 ? 9.211 51.188 8.547 1 98.75 117 ALA A CA 1
ATOM 860 C C . ALA A 1 117 ? 8.883 50.219 7.402 1 98.75 117 ALA A C 1
ATOM 862 O O . ALA A 1 117 ? 8.188 49.219 7.602 1 98.75 117 ALA A O 1
ATOM 863 N N . ASP A 1 118 ? 9.32 50.562 6.215 1 98.69 118 ASP A N 1
ATOM 864 C CA . ASP A 1 118 ? 9.266 49.625 5.078 1 98.69 118 ASP A CA 1
ATOM 865 C C . ASP A 1 118 ? 10.445 48.656 5.102 1 98.69 118 ASP A C 1
ATOM 867 O O . ASP A 1 118 ? 11.57 49.031 4.773 1 98.69 118 ASP A O 1
ATOM 871 N N . PHE A 1 119 ? 10.164 47.406 5.41 1 98.56 119 PHE A N 1
ATOM 872 C CA . PHE A 1 119 ? 11.234 46.438 5.625 1 98.56 119 PHE A CA 1
ATOM 873 C C . PHE A 1 119 ? 11.953 46.125 4.316 1 98.56 119 PHE A C 1
ATOM 875 O O . PHE A 1 119 ? 13.07 45.625 4.32 1 98.56 119 PHE A O 1
ATOM 882 N N . SER A 1 120 ? 11.336 46.406 3.174 1 97.44 120 SER A N 1
ATOM 883 C CA . SER A 1 120 ? 12 46.156 1.896 1 97.44 120 SER A CA 1
ATOM 884 C C . SER A 1 120 ? 13.125 47.156 1.658 1 97.44 120 SER A C 1
ATOM 886 O O . SER A 1 120 ? 14.078 46.875 0.929 1 97.44 120 SER A O 1
ATOM 888 N N . THR A 1 121 ? 13.078 48.344 2.312 1 97.69 121 THR A N 1
ATOM 889 C CA . THR A 1 121 ? 14.102 49.375 2.113 1 97.69 121 THR A CA 1
ATOM 890 C C . THR A 1 121 ? 14.82 49.688 3.422 1 97.69 121 THR A C 1
ATOM 892 O O . THR A 1 121 ? 15.945 50.188 3.414 1 97.69 121 THR A O 1
ATOM 895 N N . GLY A 1 122 ? 14.141 49.5 4.488 1 98.31 122 GLY A N 1
ATOM 896 C CA . GLY A 1 122 ? 14.664 49.844 5.801 1 98.31 122 GLY A CA 1
ATOM 897 C C . GLY A 1 122 ? 14.297 51.25 6.246 1 98.31 122 GLY A C 1
ATOM 898 O O . GLY A 1 122 ? 14.547 51.625 7.391 1 98.31 122 GLY A O 1
ATOM 899 N N . LEU A 1 123 ? 13.602 51.938 5.422 1 98.56 123 LEU A N 1
ATOM 900 C CA . LEU A 1 123 ? 13.336 53.344 5.695 1 98.56 123 LEU A CA 1
ATOM 901 C C . LEU A 1 123 ? 12.094 53.5 6.574 1 98.56 123 LEU A C 1
ATOM 903 O O . LEU A 1 123 ? 11.117 52.75 6.406 1 98.56 123 LEU A O 1
ATOM 907 N N . ALA A 1 124 ? 12.148 54.469 7.457 1 98.31 124 ALA A N 1
ATOM 908 C CA . ALA A 1 124 ? 10.992 54.812 8.281 1 98.31 124 ALA A CA 1
ATOM 909 C C . ALA A 1 124 ? 9.828 55.281 7.414 1 98.31 124 ALA A C 1
ATOM 911 O O . ALA A 1 124 ? 10.031 55.906 6.363 1 98.31 124 ALA A O 1
ATOM 912 N N . VAL A 1 125 ? 8.648 55 7.879 1 98.56 125 VAL A N 1
ATOM 913 C CA . VAL A 1 125 ? 7.438 55.406 7.184 1 98.56 125 VAL A CA 1
ATOM 914 C C . VAL A 1 125 ? 6.605 56.312 8.094 1 98.56 125 VAL A C 1
ATOM 916 O O . VAL A 1 125 ? 6.328 55.969 9.242 1 98.56 125 VAL A O 1
ATOM 919 N N . ASN A 1 126 ? 6.246 57.5 7.594 1 97.81 126 ASN A N 1
ATOM 920 C CA . ASN A 1 126 ? 5.328 58.375 8.312 1 97.81 126 ASN A CA 1
ATOM 921 C C . ASN A 1 126 ? 3.891 57.875 8.227 1 97.81 126 ASN A C 1
ATOM 923 O O . ASN A 1 126 ? 3.098 58.375 7.434 1 97.81 126 ASN A O 1
ATOM 927 N N . PHE A 1 127 ? 3.586 57 9.039 1 97.62 127 PHE A N 1
ATOM 928 C CA . PHE A 1 127 ? 2.281 56.344 9.047 1 97.62 127 PHE A CA 1
ATOM 929 C C . PHE A 1 127 ? 1.479 56.75 10.281 1 97.62 127 PHE A C 1
ATOM 931 O O . PHE A 1 127 ? 2.008 56.781 11.391 1 97.62 127 PHE A O 1
ATOM 938 N N . THR A 1 128 ? 0.264 57.125 10.078 1 97.19 128 THR A N 1
ATOM 939 C CA . THR A 1 128 ? -0.661 57.406 11.164 1 97.19 128 THR A CA 1
ATOM 940 C C . THR A 1 128 ? -1.724 56.344 11.289 1 97.19 128 THR A C 1
ATOM 942 O O . THR A 1 128 ? -2.592 56.188 10.422 1 97.19 128 THR A O 1
ATOM 945 N N . PRO A 1 129 ? -1.7 55.562 12.312 1 95.75 129 PRO A N 1
ATOM 946 C CA . PRO A 1 129 ? -2.754 54.562 12.508 1 95.75 129 PRO A CA 1
ATOM 947 C C . PRO A 1 129 ? -4.137 55.188 12.68 1 95.75 129 PRO A C 1
ATOM 949 O O . PRO A 1 129 ? -4.242 56.375 13.039 1 95.75 129 PRO A O 1
ATOM 952 N N . PRO A 1 130 ? -5.148 54.438 12.406 1 96.88 130 PRO A N 1
ATOM 953 C CA . PRO A 1 130 ? -6.488 55 12.625 1 96.88 130 PRO A CA 1
ATOM 954 C C . PRO A 1 130 ? -6.773 55.281 14.094 1 96.88 130 PRO A C 1
ATOM 956 O O . PRO A 1 130 ? -6.219 54.625 14.977 1 96.88 130 PRO A O 1
ATOM 959 N N . ALA A 1 131 ? -7.688 56.281 14.266 1 96.69 131 ALA A N 1
ATOM 960 C CA . ALA A 1 131 ? -8.156 56.531 15.617 1 96.69 131 ALA A CA 1
ATOM 961 C C . ALA A 1 131 ? -8.859 55.312 16.203 1 96.69 131 ALA A C 1
ATOM 963 O O . ALA A 1 131 ? -9.508 54.531 15.477 1 96.69 131 ALA A O 1
ATOM 964 N N . ASN A 1 132 ? -8.719 55.188 17.469 1 95.88 132 ASN A N 1
ATOM 965 C CA . ASN A 1 132 ? -9.305 54.062 18.156 1 95.88 132 ASN A CA 1
ATOM 966 C C . ASN A 1 132 ? -10.805 53.969 17.891 1 95.88 132 ASN A C 1
ATOM 968 O O . ASN A 1 132 ? -11.328 52.844 17.703 1 95.88 132 ASN A O 1
ATOM 972 N N . ALA A 1 133 ? -11.453 55.031 17.938 1 97.56 133 ALA A N 1
ATOM 973 C CA . ALA A 1 133 ? -12.898 55.062 17.703 1 97.56 133 ALA A CA 1
ATOM 974 C C . ALA A 1 133 ? -13.227 54.562 16.297 1 97.56 133 ALA A C 1
ATOM 976 O O . ALA A 1 133 ? -14.211 53.844 16.109 1 97.56 133 ALA A O 1
ATOM 977 N N . ASP A 1 134 ? -12.438 54.938 15.359 1 98.06 134 ASP A N 1
ATOM 978 C CA . ASP A 1 134 ? -12.656 54.531 13.984 1 98.06 134 ASP A CA 1
ATOM 979 C C . ASP A 1 134 ? -12.398 53.031 13.812 1 98.06 134 ASP A C 1
ATOM 981 O O . ASP A 1 134 ? -13.133 52.344 13.102 1 98.06 134 ASP A O 1
ATOM 985 N N . ARG A 1 135 ? -11.359 52.594 14.445 1 97.5 135 ARG A N 1
ATOM 986 C CA . ARG A 1 135 ? -11.023 51.188 14.406 1 97.5 135 ARG A CA 1
ATOM 987 C C . ARG A 1 135 ? -12.141 50.344 15.008 1 97.5 135 ARG A C 1
ATOM 989 O O . ARG A 1 135 ? -12.562 49.344 14.422 1 97.5 135 ARG A O 1
ATOM 996 N N . THR A 1 136 ? -12.641 50.75 16.141 1 98.12 136 THR A N 1
ATOM 997 C CA . THR A 1 136 ? -13.711 50.031 16.828 1 98.12 136 THR A CA 1
ATOM 998 C C . THR A 1 136 ? -14.977 50 15.984 1 98.12 136 THR A C 1
ATOM 1000 O O . THR A 1 136 ? -15.633 48.969 15.867 1 98.12 136 THR A O 1
ATOM 1003 N N . ALA A 1 137 ? -15.273 51.125 15.398 1 98.56 137 ALA A N 1
ATOM 1004 C CA . ALA A 1 137 ? -16.453 51.219 14.531 1 98.56 137 ALA A CA 1
ATOM 1005 C C . ALA A 1 137 ? -16.312 50.281 13.32 1 98.56 137 ALA A C 1
ATOM 1007 O O . ALA A 1 137 ? -17.266 49.656 12.914 1 98.56 137 ALA A O 1
ATOM 1008 N N . ALA A 1 138 ? -15.148 50.281 12.773 1 98.69 138 ALA A N 1
ATOM 1009 C CA . ALA A 1 138 ? -14.898 49.438 11.617 1 98.69 138 ALA A CA 1
ATOM 1010 C C . ALA A 1 138 ? -15.008 47.938 12 1 98.69 138 ALA A C 1
ATOM 1012 O O . ALA A 1 138 ? -15.547 47.156 11.234 1 98.69 138 ALA A O 1
ATOM 1013 N N . LEU A 1 139 ? -14.508 47.562 13.156 1 98.62 139 LEU A N 1
ATOM 1014 C CA . LEU A 1 139 ? -14.625 46.219 13.641 1 98.62 139 LEU A CA 1
ATOM 1015 C C . LEU A 1 139 ? -16.094 45.844 13.852 1 98.62 139 LEU A C 1
ATOM 1017 O O . LEU A 1 139 ? -16.5 44.719 13.555 1 98.62 139 LEU A O 1
ATOM 1021 N N . GLN A 1 140 ? -16.828 46.781 14.359 1 98.62 140 GLN A N 1
ATOM 1022 C CA . GLN A 1 140 ? -18.25 46.531 14.539 1 98.62 140 GLN A CA 1
ATOM 1023 C C . GLN A 1 140 ? -18.938 46.281 13.203 1 98.62 140 GLN A C 1
ATOM 1025 O O . GLN A 1 140 ? -19.766 45.375 13.07 1 98.62 140 GLN A O 1
ATOM 1030 N N . ARG A 1 141 ? -18.656 47.031 12.211 1 98.69 141 ARG A N 1
ATOM 1031 C CA . ARG A 1 141 ? -19.203 46.812 10.883 1 98.69 141 ARG A CA 1
ATOM 1032 C C . ARG A 1 141 ? -18.781 45.469 10.328 1 98.69 141 ARG A C 1
ATOM 1034 O O . ARG A 1 141 ? -19.578 44.781 9.672 1 98.69 141 ARG A O 1
ATOM 1041 N N . PHE A 1 142 ? -17.516 45.156 10.609 1 98.69 142 PHE A N 1
ATOM 1042 C CA . PHE A 1 142 ? -17 43.875 10.18 1 98.69 142 PHE A CA 1
ATOM 1043 C C . PHE A 1 142 ? -17.797 42.75 10.781 1 98.69 142 PHE A C 1
ATOM 1045 O O . PHE A 1 142 ? -18.203 41.812 10.07 1 98.69 142 PHE A O 1
ATOM 1052 N N . LEU A 1 143 ? -18.062 42.844 12.055 1 98.62 143 LEU A N 1
ATOM 1053 C CA . LEU A 1 143 ? -18.859 41.812 12.75 1 98.62 143 LEU A CA 1
ATOM 1054 C C . LEU A 1 143 ? -20.266 41.781 12.188 1 98.62 143 LEU A C 1
ATOM 1056 O O . LEU A 1 143 ? -20.797 40.688 11.914 1 98.62 143 LEU A O 1
ATOM 1060 N N . ASP A 1 144 ? -20.875 42.906 11.992 1 98.5 144 ASP A N 1
ATOM 1061 C CA . ASP A 1 144 ? -22.25 42.969 11.492 1 98.5 144 ASP A CA 1
ATOM 1062 C C . ASP A 1 144 ? -22.359 42.344 10.102 1 98.5 144 ASP A C 1
ATOM 1064 O O . ASP A 1 144 ? -23.359 41.688 9.797 1 98.5 144 ASP A O 1
ATOM 1068 N N . ALA A 1 145 ? -21.359 42.562 9.344 1 98.56 145 ALA A N 1
ATOM 1069 C CA . ALA A 1 145 ? -21.375 42.062 7.961 1 98.56 145 ALA A CA 1
ATOM 1070 C C . ALA A 1 145 ? -21.156 40.562 7.891 1 98.56 145 ALA A C 1
ATOM 1072 O O . ALA A 1 145 ? -21.531 39.938 6.902 1 98.56 145 ALA A O 1
ATOM 1073 N N . THR A 1 146 ? -20.594 39.969 8.938 1 98.31 146 THR A N 1
ATOM 1074 C CA . THR A 1 146 ? -20.125 38.594 8.773 1 98.31 146 THR A CA 1
ATOM 1075 C C . THR A 1 146 ? -20.797 37.656 9.766 1 98.31 146 THR A C 1
ATOM 1077 O O . THR A 1 146 ? -20.719 36.438 9.633 1 98.31 146 THR A O 1
ATOM 1080 N N . ALA A 1 147 ? -21.484 38.188 10.773 1 97.5 147 ALA A N 1
ATOM 1081 C CA . ALA A 1 147 ? -22.078 37.406 11.844 1 97.5 147 ALA A CA 1
ATOM 1082 C C . ALA A 1 147 ? -23.031 36.344 11.281 1 97.5 147 ALA A C 1
ATOM 1084 O O . ALA A 1 147 ? -23.109 35.219 11.805 1 97.5 147 ALA A O 1
ATOM 1085 N N . ALA A 1 148 ? -23.672 36.688 10.25 1 96.19 148 ALA A N 1
ATOM 1086 C CA . ALA A 1 148 ? -24.672 35.781 9.664 1 96.19 148 ALA A CA 1
ATOM 1087 C C . ALA A 1 148 ? -24.016 34.594 8.977 1 96.19 148 ALA A C 1
ATOM 1089 O O . ALA A 1 148 ? -24.672 33.594 8.695 1 96.19 148 ALA A O 1
ATOM 1090 N N . TYR A 1 149 ? -22.719 34.656 8.68 1 97.44 149 TYR A N 1
ATOM 1091 C CA . TYR A 1 149 ? -22.016 33.594 7.945 1 97.44 149 TYR A CA 1
ATOM 1092 C C . TYR A 1 149 ? -21.359 32.625 8.898 1 97.44 149 TYR A C 1
ATOM 1094 O O . TYR A 1 149 ? -20.844 31.578 8.477 1 97.44 149 TYR A O 1
ATOM 1102 N N . GLU A 1 150 ? -21.359 32.812 10.188 1 96.44 150 GLU A N 1
ATOM 1103 C CA . GLU A 1 150 ? -20.562 32.094 11.156 1 96.44 150 GLU A CA 1
ATOM 1104 C C . GLU A 1 150 ? -20.844 30.594 11.086 1 96.44 150 GLU A C 1
ATOM 1106 O O . GLU A 1 150 ? -19.922 29.781 11.07 1 96.44 150 GLU A O 1
ATOM 1111 N N . ASP A 1 151 ? -22.078 30.219 10.992 1 96.31 151 ASP A N 1
ATOM 1112 C CA . ASP A 1 151 ? -22.484 28.812 11.055 1 96.31 151 ASP A CA 1
ATOM 1113 C C . ASP A 1 151 ? -22.062 28.078 9.789 1 96.31 151 ASP A C 1
ATOM 1115 O O . ASP A 1 151 ? -22.094 26.844 9.742 1 96.31 151 ASP A O 1
ATOM 1119 N N . LEU A 1 152 ? -21.641 28.797 8.766 1 97.56 152 LEU A N 1
ATOM 1120 C CA . LEU A 1 152 ? -21.266 28.172 7.504 1 97.56 152 LEU A CA 1
ATOM 1121 C C . LEU A 1 152 ? -19.859 27.594 7.582 1 97.56 152 LEU A C 1
ATOM 1123 O O . LEU A 1 152 ? -19.5 26.703 6.809 1 97.56 152 LEU A O 1
ATOM 1127 N N . PHE A 1 153 ? -19.031 28.109 8.539 1 96.06 153 PHE A N 1
ATOM 1128 C CA . PHE A 1 153 ? -17.656 27.641 8.5 1 96.06 153 PHE A CA 1
ATOM 1129 C C . PHE A 1 153 ? -17.109 27.438 9.914 1 96.06 153 PHE A C 1
ATOM 1131 O O . PHE A 1 153 ? -15.945 27.094 10.094 1 96.06 153 PHE A O 1
ATOM 1138 N N . LEU A 1 154 ? -17.891 27.719 11.031 1 97.06 154 LEU A N 1
ATOM 1139 C CA . LEU A 1 154 ? -17.469 27.5 12.414 1 97.06 154 LEU A CA 1
ATOM 1140 C C . LEU A 1 154 ? -18.375 26.484 13.109 1 97.06 154 LEU A C 1
ATOM 1142 O O . LEU A 1 154 ? -19.594 26.562 13 1 97.06 154 LEU A O 1
ATOM 1146 N N . PRO A 1 155 ? -17.828 25.562 13.805 1 97.69 155 PRO A N 1
ATOM 1147 C CA . PRO A 1 155 ? -16.391 25.25 13.898 1 97.69 155 PRO A CA 1
ATOM 1148 C C . PRO A 1 155 ? -15.891 24.438 12.703 1 97.69 155 PRO A C 1
ATOM 1150 O O . PRO A 1 155 ? -14.695 24.156 12.609 1 97.69 155 PRO A O 1
ATOM 1153 N N . GLY A 1 156 ? -16.797 24.156 11.836 1 97.81 156 GLY A N 1
ATOM 1154 C CA . GLY A 1 156 ? -16.469 23.438 10.617 1 97.81 156 GLY A CA 1
ATOM 1155 C C . GLY A 1 156 ? -17.422 23.75 9.469 1 97.81 156 GLY A C 1
ATOM 1156 O O . GLY A 1 156 ? -18.344 24.547 9.625 1 97.81 156 GLY A O 1
ATOM 1157 N N . TYR A 1 157 ? -17.266 23.078 8.336 1 98.12 157 TYR A N 1
ATOM 1158 C CA . TYR A 1 157 ? -17.922 23.469 7.094 1 98.12 157 TYR A CA 1
ATOM 1159 C C . TYR A 1 157 ? -19.125 22.547 6.816 1 98.12 157 TYR A C 1
ATOM 1161 O O . TYR A 1 157 ? -19.516 22.359 5.664 1 98.12 157 TYR A O 1
ATOM 1169 N N . TRP A 1 158 ? -19.688 21.969 7.879 1 97.25 158 TRP A N 1
ATOM 1170 C CA . TRP A 1 158 ? -20.781 21.016 7.699 1 97.25 158 TRP A CA 1
ATOM 1171 C C . TRP A 1 158 ? -21.969 21.672 7.016 1 97.25 158 TRP A C 1
ATOM 1173 O O . TRP A 1 158 ? -22.703 21.016 6.277 1 97.25 158 TRP A O 1
ATOM 1183 N N . ASN A 1 159 ? -22.219 22.984 7.211 1 97.5 159 ASN A N 1
ATOM 1184 C CA . ASN A 1 159 ? -23.359 23.703 6.656 1 97.5 159 ASN A CA 1
ATOM 1185 C C . ASN A 1 159 ? -22.953 24.562 5.469 1 97.5 159 ASN A C 1
ATOM 1187 O O . ASN A 1 159 ? -23.719 25.422 5.02 1 97.5 159 ASN A O 1
ATOM 1191 N N . PHE A 1 160 ? -21.75 24.391 4.969 1 98.38 160 PHE A N 1
ATOM 1192 C CA . PHE A 1 160 ? -21.281 25.25 3.883 1 98.38 160 PHE A CA 1
ATOM 1193 C C . PHE A 1 160 ? -22.016 24.922 2.584 1 98.38 160 PHE A C 1
ATOM 1195 O O . PHE A 1 160 ? -22.031 23.766 2.154 1 98.38 160 PHE A O 1
ATOM 1202 N N . PRO A 1 161 ? -22.562 25.891 1.966 1 97.75 161 PRO A N 1
ATOM 1203 C CA . PRO A 1 161 ? -23.312 25.625 0.736 1 97.75 161 PRO A CA 1
ATOM 1204 C C . PRO A 1 161 ? -22.422 25.391 -0.472 1 97.75 161 PRO A C 1
ATOM 1206 O O . PRO A 1 161 ? -21.188 25.516 -0.364 1 97.75 161 PRO A O 1
ATOM 1209 N N . SER A 1 162 ? -23.031 24.984 -1.644 1 95.19 162 SER A N 1
ATOM 1210 C CA . SER A 1 162 ? -22.297 24.781 -2.883 1 95.19 162 SER A CA 1
ATOM 1211 C C . SER A 1 162 ? -22.875 25.625 -4.016 1 95.19 162 SER A C 1
ATOM 1213 O O . SER A 1 162 ? -23.969 26.172 -3.896 1 95.19 162 SER A O 1
ATOM 1215 N N . GLY A 1 163 ? -22.062 25.797 -5.004 1 95.56 163 GLY A N 1
ATOM 1216 C CA . GLY A 1 163 ? -22.5 26.484 -6.207 1 95.56 163 GLY A CA 1
ATOM 1217 C C . GLY A 1 163 ? -22.906 27.922 -5.949 1 95.56 163 GLY A C 1
ATOM 1218 O O . GLY A 1 163 ? -22.203 28.672 -5.273 1 95.56 163 GLY A O 1
ATOM 1219 N N . ASP A 1 164 ? -24.031 28.234 -6.5 1 95.75 164 ASP A N 1
ATOM 1220 C CA . ASP A 1 164 ? -24.5 29.625 -6.48 1 95.75 164 ASP A CA 1
ATOM 1221 C C . ASP A 1 164 ? -25.141 29.969 -5.141 1 95.75 164 ASP A C 1
ATOM 1223 O O . ASP A 1 164 ? -25.453 31.141 -4.883 1 95.75 164 ASP A O 1
ATOM 1227 N N . GLN A 1 165 ? -25.172 29.016 -4.281 1 97.62 165 GLN A N 1
ATOM 1228 C CA . GLN A 1 165 ? -25.766 29.25 -2.967 1 97.62 165 GLN A CA 1
ATOM 1229 C C . GLN A 1 165 ? -24.734 29.812 -1.992 1 97.62 165 GLN A C 1
ATOM 1231 O O . GLN A 1 165 ? -25.078 30.25 -0.894 1 97.62 165 GLN A O 1
ATOM 1236 N N . ILE A 1 166 ? -23.547 29.828 -2.371 1 98.44 166 ILE A N 1
ATOM 1237 C CA . ILE A 1 166 ? -22.516 30.438 -1.536 1 98.44 166 ILE A CA 1
ATOM 1238 C C . ILE A 1 166 ? -22.703 31.953 -1.502 1 98.44 166 ILE A C 1
ATOM 1240 O O . ILE A 1 166 ? -22.781 32.594 -2.551 1 98.44 166 ILE A O 1
ATOM 1244 N N . PRO A 1 167 ? -22.781 32.5 -0.247 1 98.44 167 PRO A N 1
ATOM 1245 C CA . PRO A 1 167 ? -22.891 33.969 -0.21 1 98.44 167 PRO A CA 1
ATOM 1246 C C . PRO A 1 167 ? -21.766 34.656 -0.99 1 98.44 167 PRO A C 1
ATOM 1248 O O . PRO A 1 167 ? -20.594 34.344 -0.795 1 98.44 167 PRO A O 1
ATOM 1251 N N . GLU A 1 168 ? -22.094 35.625 -1.825 1 98 168 GLU A N 1
ATOM 1252 C CA . GLU A 1 168 ? -21.141 36.281 -2.705 1 98 168 GLU A CA 1
ATOM 1253 C C . GLU A 1 168 ? -20.047 36.969 -1.902 1 98 168 GLU A C 1
ATOM 1255 O O . GLU A 1 168 ? -18.891 37 -2.33 1 98 168 GLU A O 1
ATOM 1260 N N . ASP A 1 169 ? -20.344 37.5 -0.759 1 98.56 169 ASP A N 1
ATOM 1261 C CA . ASP A 1 169 ? -19.406 38.219 0.089 1 98.56 169 ASP A CA 1
ATOM 1262 C C . ASP A 1 169 ? -18.219 37.344 0.471 1 98.56 169 ASP A C 1
ATOM 1264 O O . ASP A 1 169 ? -17.094 37.812 0.599 1 98.56 169 ASP A O 1
ATOM 1268 N N . LEU A 1 170 ? -18.5 36.062 0.658 1 98.62 170 LEU A N 1
ATOM 1269 C CA . LEU A 1 170 ? -17.453 35.156 1.098 1 98.62 170 LEU A CA 1
ATOM 1270 C C . LEU A 1 170 ? -16.453 34.875 -0.026 1 98.62 170 LEU A C 1
ATOM 1272 O O . LEU A 1 170 ? -15.32 34.469 0.228 1 98.62 170 LEU A O 1
ATOM 1276 N N . LEU A 1 171 ? -16.891 35.125 -1.258 1 98.5 171 LEU A N 1
ATOM 1277 C CA . LEU A 1 171 ? -16.062 34.812 -2.412 1 98.5 171 LEU A CA 1
ATOM 1278 C C . LEU A 1 171 ? -15.359 36.094 -2.932 1 98.5 171 LEU A C 1
ATOM 1280 O O . LEU A 1 171 ? -14.562 36 -3.867 1 98.5 171 LEU A O 1
ATOM 1284 N N . LEU A 1 172 ? -15.562 37.219 -2.281 1 98.5 172 LEU A N 1
ATOM 1285 C CA . LEU A 1 172 ? -14.867 38.438 -2.652 1 98.5 172 LEU A CA 1
ATOM 1286 C C . LEU A 1 172 ? -13.422 38.406 -2.166 1 98.5 172 LEU A C 1
ATOM 1288 O O . LEU A 1 172 ? -13.148 37.969 -1.054 1 98.5 172 LEU A O 1
ATOM 1292 N N . PRO A 1 173 ? -12.562 38.938 -3.104 1 98.56 173 PRO A N 1
ATOM 1293 C CA . PRO A 1 173 ? -11.297 39.312 -2.473 1 98.56 173 PRO A CA 1
ATOM 1294 C C . PRO A 1 173 ? -11.484 40.25 -1.277 1 98.56 173 PRO A C 1
ATOM 1296 O O . PRO A 1 173 ? -12.336 41.125 -1.316 1 98.56 173 PRO A O 1
ATOM 1299 N N . PHE A 1 174 ? -10.781 40.062 -0.285 1 98.75 174 PHE A N 1
ATOM 1300 C CA . PHE A 1 174 ? -11.031 40.781 0.965 1 98.75 174 PHE A CA 1
ATOM 1301 C C . PHE A 1 174 ? -10.953 42.281 0.755 1 98.75 174 PHE A C 1
ATOM 1303 O O . PHE A 1 174 ? -11.695 43.062 1.387 1 98.75 174 PHE A O 1
ATOM 1310 N N . GLY A 1 175 ? -10 42.719 -0.11 1 98.75 175 GLY A N 1
ATOM 1311 C CA . GLY A 1 175 ? -9.922 44.156 -0.417 1 98.75 175 GLY A CA 1
ATOM 1312 C C . GLY A 1 175 ? -11.242 44.719 -0.89 1 98.75 175 GLY A C 1
ATOM 1313 O O . GLY A 1 175 ? -11.617 45.844 -0.501 1 98.75 175 GLY A O 1
ATOM 1314 N N . GLN A 1 176 ? -11.938 44 -1.704 1 98.75 176 GLN A N 1
ATOM 1315 C CA . GLN A 1 176 ? -13.242 44.438 -2.178 1 98.75 176 GLN A CA 1
ATOM 1316 C C . GLN A 1 176 ? -14.273 44.406 -1.052 1 98.75 176 GLN A C 1
ATOM 1318 O O . GLN A 1 176 ? -15.156 45.281 -0.991 1 98.75 176 GLN A O 1
ATOM 1323 N N . PHE A 1 177 ? -14.195 43.469 -0.238 1 98.81 177 PHE A N 1
ATOM 1324 C CA . PHE A 1 177 ? -15.07 43.406 0.927 1 98.81 177 PHE A CA 1
ATOM 1325 C C . PHE A 1 177 ? -14.859 44.625 1.84 1 98.81 177 PHE A C 1
ATOM 1327 O O . PHE A 1 177 ? -15.82 45.188 2.354 1 98.81 177 PHE A O 1
ATOM 1334 N N . VAL A 1 178 ? -13.57 44.969 2.053 1 98.88 178 VAL A N 1
ATOM 1335 C CA . VAL A 1 178 ? -13.203 46.125 2.859 1 98.88 178 VAL A CA 1
ATOM 1336 C C . VAL A 1 178 ? -13.852 47.375 2.283 1 98.88 178 VAL A C 1
ATOM 1338 O O . VAL A 1 178 ? -14.398 48.188 3.023 1 98.88 178 VAL A O 1
ATOM 1341 N N . GLU A 1 179 ? -13.781 47.5 0.998 1 98.69 179 GLU A N 1
ATOM 1342 C CA . GLU A 1 179 ? -14.391 48.656 0.331 1 98.69 179 GLU A CA 1
ATOM 1343 C C . GLU A 1 179 ? -15.906 48.625 0.493 1 98.69 179 GLU A C 1
ATOM 1345 O O . GLU A 1 179 ? -16.516 49.656 0.827 1 98.69 179 GLU A O 1
ATOM 1350 N N . LYS A 1 180 ? -16.438 47.5 0.315 1 98.75 180 LYS A N 1
ATOM 1351 C CA . LYS A 1 180 ? -17.891 47.344 0.331 1 98.75 180 LYS A CA 1
ATOM 1352 C C . LYS A 1 180 ? -18.469 47.719 1.691 1 98.75 180 LYS A C 1
ATOM 1354 O O . LYS A 1 180 ? -19.547 48.312 1.771 1 98.75 180 LYS A O 1
ATOM 1359 N N . TYR A 1 181 ? -17.797 47.406 2.709 1 98.75 181 TYR A N 1
ATOM 1360 C CA . TYR A 1 181 ? -18.375 47.594 4.035 1 98.75 181 TYR A CA 1
ATOM 1361 C C . TYR A 1 181 ? -17.625 48.625 4.836 1 98.75 181 TYR A C 1
ATOM 1363 O O . TYR A 1 181 ? -17.812 48.75 6.051 1 98.75 181 TYR A O 1
ATOM 1371 N N . ASP A 1 182 ? -16.719 49.344 4.254 1 98.44 182 ASP A N 1
ATOM 1372 C CA . ASP A 1 182 ? -15.977 50.469 4.863 1 98.44 182 ASP A CA 1
ATOM 1373 C C . ASP A 1 182 ? -15.211 50 6.102 1 98.44 182 ASP A C 1
ATOM 1375 O O . ASP A 1 182 ? -15.398 50.531 7.191 1 98.44 182 ASP A O 1
ATOM 1379 N N . LEU A 1 183 ? -14.305 49.062 5.863 1 98.75 183 LEU A N 1
ATOM 1380 C CA . LEU A 1 183 ? -13.594 48.438 6.98 1 98.75 183 LEU A CA 1
ATOM 1381 C C . LEU A 1 183 ? -12.156 48.969 7.051 1 98.75 183 LEU A C 1
ATOM 1383 O O . LEU A 1 183 ? -11.328 48.375 7.758 1 98.75 183 LEU A O 1
ATOM 1387 N N . HIS A 1 184 ? -11.797 50 6.375 1 98.44 184 HIS A N 1
ATOM 1388 C CA . HIS A 1 184 ? -10.422 50.469 6.195 1 98.44 184 HIS A CA 1
ATOM 1389 C C . HIS A 1 184 ? -9.719 50.625 7.539 1 98.44 184 HIS A C 1
ATOM 1391 O O . HIS A 1 184 ? -8.57 50.188 7.703 1 98.44 184 HIS A O 1
ATOM 1397 N N . ALA A 1 185 ? -10.359 51.094 8.484 1 98.38 185 ALA A N 1
ATOM 1398 C CA . ALA A 1 185 ? -9.742 51.438 9.758 1 98.38 185 ALA A CA 1
ATOM 1399 C C . ALA A 1 185 ? -9.398 50.188 10.555 1 98.38 185 ALA A C 1
ATOM 1401 O O . ALA A 1 185 ? -8.633 50.25 11.523 1 98.38 185 ALA A O 1
ATOM 1402 N N . ALA A 1 186 ? -9.914 49.062 10.18 1 98.31 186 ALA A N 1
ATOM 1403 C CA . ALA A 1 186 ? -9.672 47.844 10.922 1 98.31 186 ALA A CA 1
ATOM 1404 C C . ALA A 1 186 ? -8.594 47 10.25 1 98.31 186 ALA A C 1
ATOM 1406 O O . ALA A 1 186 ? -8.07 46.031 10.844 1 98.31 186 ALA A O 1
ATOM 1407 N N . VAL A 1 187 ? -8.219 47.312 9.055 1 98.31 187 VAL A N 1
ATOM 1408 C CA . VAL A 1 187 ? -7.465 46.438 8.172 1 98.31 187 VAL A CA 1
ATOM 1409 C C . VAL A 1 187 ? -6.105 46.125 8.805 1 98.31 187 VAL A C 1
ATOM 1411 O O . VAL A 1 187 ? -5.691 44.969 8.852 1 98.31 187 VAL A O 1
ATOM 1414 N N . ASN A 1 188 ? -5.398 47.094 9.312 1 96.25 188 ASN A N 1
ATOM 1415 C CA . ASN A 1 188 ? -4.078 46.875 9.898 1 96.25 188 ASN A CA 1
ATOM 1416 C C . ASN A 1 188 ? -4.152 45.969 11.125 1 96.25 188 ASN A C 1
ATOM 1418 O O . ASN A 1 188 ? -3.289 45.094 11.312 1 96.25 188 ASN A O 1
ATOM 1422 N N . GLN A 1 189 ? -5.141 46.188 11.875 1 95.44 189 GLN A N 1
ATOM 1423 C CA . GLN A 1 189 ? -5.301 45.344 13.055 1 95.44 189 GLN A CA 1
ATOM 1424 C C . GLN A 1 189 ? -5.59 43.875 12.648 1 95.44 189 GLN A C 1
ATOM 1426 O O . GLN A 1 189 ? -5.004 42.938 13.195 1 95.44 189 GLN A O 1
ATOM 1431 N N . VAL A 1 190 ? -6.52 43.719 11.727 1 97.88 190 VAL A N 1
ATOM 1432 C CA . VAL A 1 190 ? -6.844 42.375 11.227 1 97.88 190 VAL A CA 1
ATOM 1433 C C . VAL A 1 190 ? -5.578 41.688 10.719 1 97.88 190 VAL A C 1
ATOM 1435 O O . VAL A 1 190 ? -5.316 40.531 11.047 1 97.88 190 VAL A O 1
ATOM 1438 N N . PHE A 1 191 ? -4.797 42.438 9.984 1 97.75 191 PHE A N 1
ATOM 1439 C CA . PHE A 1 191 ? -3.572 41.906 9.391 1 97.75 191 PHE A CA 1
ATOM 1440 C C . PHE A 1 191 ? -2.562 41.531 10.469 1 97.75 191 PHE A C 1
ATOM 1442 O O . PHE A 1 191 ? -2.016 40.438 10.461 1 97.75 191 PHE A O 1
ATOM 1449 N N . GLN A 1 192 ? -2.328 42.375 11.43 1 93.5 192 GLN A N 1
ATOM 1450 C CA . GLN A 1 192 ? -1.233 42.219 12.383 1 93.5 192 GLN A CA 1
ATOM 1451 C C . GLN A 1 192 ? -1.545 41.156 13.43 1 93.5 192 GLN A C 1
ATOM 1453 O O . GLN A 1 192 ? -0.634 40.531 13.984 1 93.5 192 GLN A O 1
ATOM 1458 N N . VAL A 1 193 ? -2.775 40.938 13.695 1 93 193 VAL A N 1
ATOM 1459 C CA . VAL A 1 193 ? -3.137 40 14.734 1 93 193 VAL A CA 1
ATOM 1460 C C . VAL A 1 193 ? -3.047 38.562 14.18 1 93 193 VAL A C 1
ATOM 1462 O O . VAL A 1 193 ? -2.209 37.781 14.617 1 93 193 VAL A O 1
ATOM 1465 N N . THR A 1 194 ? -3.889 38.281 13.156 1 92.69 194 THR A N 1
ATOM 1466 C CA . THR A 1 194 ? -3.834 36.906 12.648 1 92.69 194 THR A CA 1
ATOM 1467 C C . THR A 1 194 ? -4.023 36.875 11.141 1 92.69 194 THR A C 1
ATOM 1469 O O . THR A 1 194 ? -3.721 35.875 10.484 1 92.69 194 THR A O 1
ATOM 1472 N N . GLY A 1 195 ? -4.453 37.969 10.555 1 96 195 GLY A N 1
ATOM 1473 C CA . GLY A 1 195 ? -4.738 38 9.133 1 96 195 GLY A CA 1
ATOM 1474 C C . GLY A 1 195 ? -3.508 37.75 8.273 1 96 195 GLY A C 1
ATOM 1475 O O . GLY A 1 195 ? -3.607 37.25 7.152 1 96 195 GLY A O 1
ATOM 1476 N N . MET A 1 196 ? -2.359 38.156 8.797 1 95.19 196 MET A N 1
ATOM 1477 C CA . MET A 1 196 ? -1.105 37.969 8.07 1 95.19 196 MET A CA 1
ATOM 1478 C C . MET A 1 196 ? -0.899 36.5 7.695 1 95.19 196 MET A C 1
ATOM 1480 O O . MET A 1 196 ? -0.233 36.188 6.703 1 95.19 196 MET A O 1
ATOM 1484 N N . GLY A 1 197 ? -1.479 35.594 8.406 1 96.44 197 GLY A N 1
ATOM 1485 C CA . GLY A 1 197 ? -1.266 34.188 8.195 1 96.44 197 GLY A CA 1
ATOM 1486 C C . GLY A 1 197 ? -1.78 33.688 6.855 1 96.44 197 GLY A C 1
ATOM 1487 O O . GLY A 1 197 ? -1.324 32.656 6.348 1 96.44 197 GLY A O 1
ATOM 1488 N N . VAL A 1 198 ? -2.715 34.469 6.25 1 96.62 198 VAL A N 1
ATOM 1489 C CA . VAL A 1 198 ? -3.285 34.031 4.984 1 96.62 198 VAL A CA 1
ATOM 1490 C C . VAL A 1 198 ? -2.348 34.375 3.836 1 96.62 198 VAL A C 1
ATOM 1492 O O . VAL A 1 198 ? -2.551 33.969 2.699 1 96.62 198 VAL A O 1
ATOM 1495 N N . GLY A 1 199 ? -1.352 35.188 4.129 1 96.12 199 GLY A N 1
ATOM 1496 C CA . GLY A 1 199 ? -0.423 35.625 3.102 1 96.12 199 GLY A CA 1
ATOM 1497 C C . GLY A 1 199 ? -0.835 36.938 2.449 1 96.12 199 GLY A C 1
ATOM 1498 O O . GLY A 1 199 ? -0.739 38 3.064 1 96.12 199 GLY A O 1
ATOM 1499 N N . ASP A 1 200 ? -1.329 36.844 1.24 1 97.06 200 ASP A N 1
ATOM 1500 C CA . ASP A 1 200 ? -1.854 38 0.528 1 97.06 200 ASP A CA 1
ATOM 1501 C C . ASP A 1 200 ? -3.299 38.281 0.929 1 97.06 200 ASP A C 1
ATOM 1503 O O . ASP A 1 200 ? -4.223 38.062 0.143 1 97.06 200 ASP A O 1
ATOM 1507 N N . MET A 1 201 ? -3.398 38.906 2.119 1 98.12 201 MET A N 1
ATOM 1508 C CA . MET A 1 201 ? -4.695 39.031 2.783 1 98.12 201 MET A CA 1
ATOM 1509 C C . MET A 1 201 ? -5.691 39.75 1.9 1 98.12 201 MET A C 1
ATOM 1511 O O . MET A 1 201 ? -6.84 39.344 1.76 1 98.12 201 MET A O 1
ATOM 1515 N N . MET A 1 202 ? -5.277 40.812 1.219 1 98.12 202 MET A N 1
ATOM 1516 C CA . MET A 1 202 ? -6.195 41.688 0.502 1 98.12 202 MET A CA 1
ATOM 1517 C C . MET A 1 202 ? -6.723 41.031 -0.759 1 98.12 202 MET A C 1
ATOM 1519 O O . MET A 1 202 ? -7.801 41.375 -1.248 1 98.12 202 MET A O 1
ATOM 1523 N N . ASN A 1 203 ? -5.965 40.031 -1.222 1 97.75 203 ASN A N 1
ATOM 1524 C CA . ASN A 1 203 ? -6.391 39.344 -2.438 1 97.75 203 ASN A CA 1
ATOM 1525 C C . ASN A 1 203 ? -6.902 37.938 -2.139 1 97.75 203 ASN A C 1
ATOM 1527 O O . ASN A 1 203 ? -7.316 37.219 -3.047 1 97.75 203 ASN A O 1
ATOM 1531 N N . SER A 1 204 ? -6.906 37.562 -0.896 1 98 204 SER A N 1
ATOM 1532 C CA . SER A 1 204 ? -7.504 36.312 -0.483 1 98 204 SER A CA 1
ATOM 1533 C C . SER A 1 204 ? -9.023 36.406 -0.411 1 98 204 SER A C 1
ATOM 1535 O O . SER A 1 204 ? -9.57 37.5 -0.208 1 98 204 SER A O 1
ATOM 1537 N N . LEU A 1 205 ? -9.672 35.25 -0.645 1 98.62 205 LEU A N 1
ATOM 1538 C CA . LEU A 1 205 ? -11.117 35.281 -0.477 1 98.62 205 LEU A CA 1
ATOM 1539 C C . LEU A 1 205 ? -11.5 35.656 0.951 1 98.62 205 LEU A C 1
ATOM 1541 O O . LEU A 1 205 ? -10.828 35.25 1.904 1 98.62 205 LEU A O 1
ATOM 1545 N N . THR A 1 206 ? -12.547 36.375 1.118 1 98.75 206 THR A N 1
ATOM 1546 C CA . THR A 1 206 ? -13.039 36.812 2.422 1 98.75 206 THR A CA 1
ATOM 1547 C C . THR A 1 206 ? -13.273 35.594 3.334 1 98.75 206 THR A C 1
ATOM 1549 O O . THR A 1 206 ? -12.977 35.656 4.527 1 98.75 206 THR A O 1
ATOM 1552 N N . LEU A 1 207 ? -13.703 34.469 2.764 1 98.44 207 LEU A N 1
ATOM 1553 C CA . LEU A 1 207 ? -13.922 33.25 3.531 1 98.44 207 LEU A CA 1
ATOM 1554 C C . LEU A 1 207 ? -12.672 32.875 4.328 1 98.44 207 LEU A C 1
ATOM 1556 O O . LEU A 1 207 ? -12.758 32.594 5.527 1 98.44 207 LEU A O 1
ATOM 1560 N N . TYR A 1 208 ? -11.578 32.938 3.725 1 98.12 208 TYR A N 1
ATOM 1561 C CA . TYR A 1 208 ? -10.344 32.469 4.359 1 98.12 208 TYR A CA 1
ATOM 1562 C C . TYR A 1 208 ? -9.797 33.531 5.316 1 98.12 208 TYR A C 1
ATOM 1564 O O . TYR A 1 208 ? -9.188 33.188 6.336 1 98.12 208 TYR A O 1
ATOM 1572 N N . VAL A 1 209 ? -10.023 34.812 5.02 1 98.38 209 VAL A N 1
ATOM 1573 C CA . VAL A 1 209 ? -9.648 35.844 5.965 1 98.38 209 VAL A CA 1
ATOM 1574 C C . VAL A 1 209 ? -10.5 35.75 7.23 1 98.38 209 VAL A C 1
ATOM 1576 O O . VAL A 1 209 ? -10 35.938 8.344 1 98.38 209 VAL A O 1
ATOM 1579 N N . LEU A 1 210 ? -11.75 35.375 7.031 1 97.94 210 LEU A N 1
ATOM 1580 C CA . LEU A 1 210 ? -12.617 35.188 8.18 1 97.94 210 LEU A CA 1
ATOM 1581 C C . LEU A 1 210 ? -12.164 33.969 8.992 1 97.94 210 LEU A C 1
ATOM 1583 O O . LEU A 1 210 ? -12.383 33.906 10.203 1 97.94 210 LEU A O 1
ATOM 1587 N N . GLY A 1 211 ? -11.555 33.031 8.32 1 96.38 211 GLY A N 1
ATOM 1588 C CA . GLY A 1 211 ? -10.945 31.922 9.039 1 96.38 211 GLY A CA 1
ATOM 1589 C C . GLY A 1 211 ? -9.789 32.344 9.914 1 96.38 211 GLY A C 1
ATOM 1590 O O . GLY A 1 211 ? -9.539 31.734 10.961 1 96.38 211 GLY A O 1
ATOM 1591 N N . ALA A 1 212 ? -9.117 33.375 9.531 1 96.88 212 ALA A N 1
ATOM 1592 C CA . ALA A 1 212 ? -7.961 33.875 10.266 1 96.88 212 ALA A CA 1
ATOM 1593 C C . ALA A 1 212 ? -8.383 34.875 11.32 1 96.88 212 ALA A C 1
ATOM 1595 O O . ALA A 1 212 ? -7.754 35 12.375 1 96.88 212 ALA A O 1
ATOM 1596 N N . PHE A 1 213 ? -9.344 35.688 10.977 1 97.12 213 PHE A N 1
ATOM 1597 C CA . PHE A 1 213 ? -9.875 36.75 11.828 1 97.12 213 PHE A CA 1
ATOM 1598 C C . PHE A 1 213 ? -11.383 36.844 11.664 1 97.12 213 PHE A C 1
ATOM 1600 O O . PHE A 1 213 ? -11.867 37.781 11.008 1 97.12 213 PHE A O 1
ATOM 1607 N N . GLY A 1 214 ? -12.102 35.938 12.312 1 95.5 214 GLY A N 1
ATOM 1608 C CA . GLY A 1 214 ? -13.539 35.875 12.141 1 95.5 214 GLY A CA 1
ATOM 1609 C C . GLY A 1 214 ? -14.312 36.406 13.328 1 95.5 214 GLY A C 1
ATOM 1610 O O . GLY A 1 214 ? -13.734 37.062 14.203 1 95.5 214 GLY A O 1
ATOM 1611 N N . PRO A 1 215 ? -15.586 36.094 13.359 1 96.56 215 PRO A N 1
ATOM 1612 C CA . PRO A 1 215 ? -16.484 36.688 14.336 1 96.56 215 PRO A CA 1
ATOM 1613 C C . PRO A 1 215 ? -16.062 36.438 15.781 1 96.56 215 PRO A C 1
ATOM 1615 O O . PRO A 1 215 ? -16.094 37.375 16.609 1 96.56 215 PRO A O 1
ATOM 1618 N N . PRO A 1 216 ? -15.586 35.25 16.125 1 95.19 216 PRO A N 1
ATOM 1619 C CA . PRO A 1 216 ? -15.141 35.062 17.516 1 95.19 216 PRO A CA 1
ATOM 1620 C C . PRO A 1 216 ? -14 36 17.891 1 9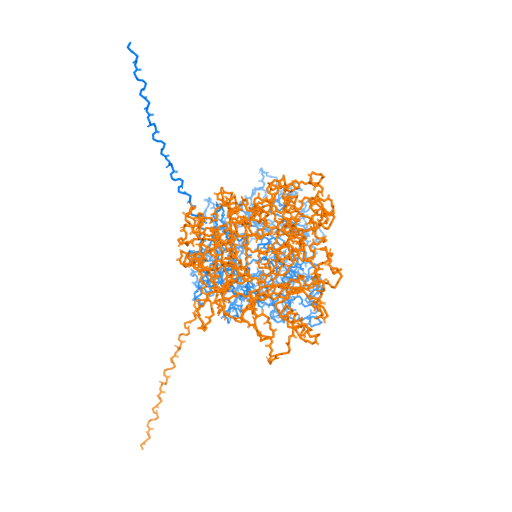5.19 216 PRO A C 1
ATOM 1622 O O . PRO A 1 216 ? -13.992 36.562 18.984 1 95.19 216 PRO A O 1
ATOM 1625 N N . MET A 1 217 ? -13.078 36.219 17.016 1 94.81 217 MET A N 1
ATOM 1626 C CA . MET A 1 217 ? -11.961 37.125 17.25 1 94.81 217 MET A CA 1
ATOM 1627 C C . MET A 1 217 ? -12.445 38.562 17.312 1 94.81 217 MET A C 1
ATOM 1629 O O . MET A 1 217 ? -12.031 39.344 18.172 1 94.81 217 MET A O 1
ATOM 1633 N N . ILE A 1 218 ? -13.305 38.906 16.375 1 97.25 218 ILE A N 1
ATOM 1634 C CA . ILE A 1 218 ? -13.836 40.281 16.328 1 97.25 218 ILE A CA 1
ATOM 1635 C C . ILE A 1 218 ? -14.547 40.594 17.641 1 97.25 218 ILE A C 1
ATOM 1637 O O . ILE A 1 218 ? -14.328 41.656 18.234 1 97.25 218 ILE A O 1
ATOM 1641 N N . ARG A 1 219 ? -15.312 39.656 18.094 1 97.25 219 ARG A N 1
ATOM 1642 C CA . ARG A 1 219 ? -16.031 39.875 19.344 1 97.25 219 ARG A CA 1
ATOM 1643 C C . ARG A 1 219 ? -15.07 40.062 20.516 1 97.25 219 ARG A C 1
ATOM 1645 O O . ARG A 1 219 ? -15.328 40.844 21.422 1 97.25 219 ARG A O 1
ATOM 1652 N N . SER A 1 220 ? -14.016 39.281 20.5 1 93.81 220 SER A N 1
ATOM 1653 C CA . SER A 1 220 ? -13.016 39.438 21.547 1 93.81 220 SER A CA 1
ATOM 1654 C C . SER A 1 220 ? -12.438 40.875 21.547 1 93.81 220 SER A C 1
ATOM 1656 O O . SER A 1 220 ? -12.305 41.469 22.609 1 93.81 220 SER A O 1
ATOM 1658 N N . PHE A 1 221 ? -12.156 41.438 20.422 1 93.81 221 PHE A N 1
ATOM 1659 C CA . PHE A 1 221 ? -11.531 42.75 20.328 1 93.81 221 PHE A CA 1
ATOM 1660 C C . PHE A 1 221 ? -12.547 43.875 20.594 1 93.81 221 PHE A C 1
ATOM 1662 O O . PHE A 1 221 ? -12.172 45 20.953 1 93.81 221 PHE A O 1
ATOM 1669 N N . LEU A 1 222 ? -13.836 43.5 20.484 1 96.38 222 LEU A N 1
ATOM 1670 C CA . LEU A 1 222 ? -14.891 44.469 20.781 1 96.38 222 LEU A CA 1
ATOM 1671 C C . LEU A 1 222 ? -15.305 44.375 22.25 1 96.38 222 LEU A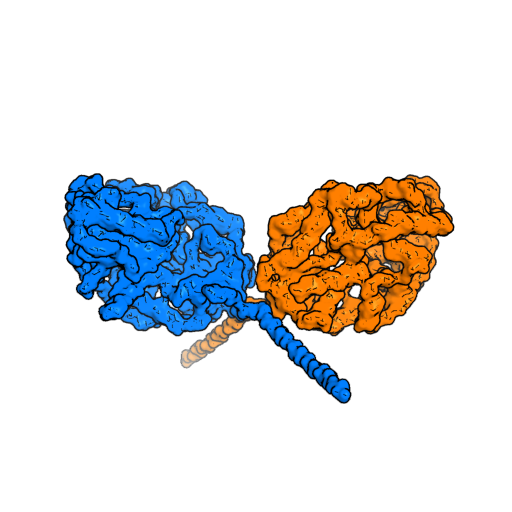 C 1
ATOM 1673 O O . LEU A 1 222 ? -16.188 45.094 22.703 1 96.38 222 LEU A O 1
ATOM 1677 N N . GLY A 1 223 ? -14.695 43.438 22.953 1 93.75 223 GLY A N 1
ATOM 1678 C CA . GLY A 1 223 ? -15.023 43.25 24.359 1 93.75 223 GLY A CA 1
ATOM 1679 C C . GLY A 1 223 ? -16.328 42.469 24.562 1 93.75 223 GLY A C 1
ATOM 1680 O O . GLY A 1 223 ? -16.922 42.531 25.641 1 93.75 223 GLY A O 1
ATOM 1681 N N . GLN A 1 224 ? -16.703 41.781 23.547 1 94.88 224 GLN A N 1
ATOM 1682 C CA . GLN A 1 224 ? -17.984 41.062 23.578 1 94.88 224 GLN A CA 1
ATOM 1683 C C . GLN A 1 224 ? -17.797 39.594 23.906 1 94.88 224 GLN A C 1
ATOM 1685 O O . GLN A 1 224 ? -18.766 38.875 24.203 1 94.88 224 GLN A O 1
ATOM 1690 N N . ALA A 1 225 ? -16.656 39.094 23.875 1 92.56 225 ALA A N 1
ATOM 1691 C CA . ALA A 1 225 ? -16.281 37.719 24.234 1 92.56 225 ALA A CA 1
ATOM 1692 C C . ALA A 1 225 ? -14.914 37.688 24.906 1 92.56 225 ALA A C 1
ATOM 1694 O O . ALA A 1 225 ? -14.102 38.594 24.719 1 92.56 225 ALA A O 1
ATOM 1695 N N . GLY A 1 226 ? -14.688 36.688 25.641 1 91.38 226 GLY A N 1
ATOM 1696 C CA . GLY A 1 226 ? -13.461 36.625 26.422 1 91.38 226 GLY A CA 1
ATOM 1697 C C . GLY A 1 226 ? -12.344 35.875 25.719 1 91.38 226 GLY A C 1
ATOM 1698 O O . GLY A 1 226 ? -12.594 35.125 24.75 1 91.38 226 GLY A O 1
ATOM 1699 N N . SER A 1 227 ? -11.164 36.125 26.078 1 93.56 227 SER A N 1
ATOM 1700 C CA . SER A 1 227 ? -9.953 35.375 25.797 1 93.56 227 SER A CA 1
ATOM 1701 C C . SER A 1 227 ? -9.117 35.156 27.062 1 93.56 227 SER A C 1
ATOM 1703 O O . SER A 1 227 ? -9.312 35.875 28.062 1 93.56 227 SER A O 1
ATOM 1705 N N . PHE A 1 228 ? -8.344 34.094 27.031 1 95.94 228 PHE A N 1
ATOM 1706 C CA . PHE A 1 228 ? -7.59 33.812 28.25 1 95.94 228 PHE A CA 1
ATOM 1707 C C . PHE A 1 228 ? -6.262 33.156 27.922 1 95.94 228 PHE A C 1
ATOM 1709 O O . PHE A 1 228 ? -6.023 32.75 26.781 1 95.94 228 PHE A O 1
ATOM 1716 N N . THR A 1 229 ? -5.383 33.156 28.859 1 96.31 229 THR A N 1
ATOM 1717 C CA . THR A 1 229 ? -4.125 32.406 28.875 1 96.31 229 THR A CA 1
ATOM 1718 C C . THR A 1 229 ? -3.918 31.734 30.219 1 96.31 229 THR A C 1
ATOM 1720 O O . THR A 1 229 ? -4.566 32.094 31.203 1 96.31 229 THR A O 1
ATOM 1723 N N . PRO A 1 230 ? -3.117 30.75 30.266 1 97.25 230 PRO A N 1
ATOM 1724 C CA . PRO A 1 230 ? -2.748 30.234 31.594 1 97.25 230 PRO A CA 1
ATOM 1725 C C . PRO A 1 230 ? -2.182 31.312 32.5 1 97.25 230 PRO A C 1
ATOM 1727 O O . PRO A 1 230 ? -1.428 32.188 32.062 1 97.25 230 PRO A O 1
ATOM 1730 N N . THR A 1 231 ? -2.506 31.172 33.781 1 96.38 231 THR A N 1
ATOM 1731 C CA . THR A 1 231 ? -1.994 32.156 34.75 1 96.38 231 THR A CA 1
ATOM 1732 C C . THR A 1 231 ? -0.482 32 34.906 1 96.38 231 THR A C 1
ATOM 1734 O O . THR A 1 231 ? 0.192 32.969 35.312 1 96.38 231 THR A O 1
ATOM 1737 N N . SER A 1 232 ? 0.024 30.891 34.562 1 94.69 232 SER A N 1
ATOM 1738 C CA . SER A 1 232 ? 1.466 30.656 34.594 1 94.69 232 SER A CA 1
ATOM 1739 C C . SER A 1 232 ? 2.166 31.422 33.469 1 94.69 232 SER A C 1
ATOM 1741 O O . SER A 1 232 ? 3.393 31.531 33.469 1 94.69 232 SER A O 1
ATOM 1743 N N . ARG A 1 233 ? 1.418 31.875 32.469 1 93.38 233 ARG A N 1
ATOM 1744 C CA . ARG A 1 233 ? 1.909 32.562 31.281 1 93.38 233 ARG A CA 1
ATOM 1745 C C . ARG A 1 233 ? 2.672 31.609 30.359 1 93.38 233 ARG A C 1
ATOM 1747 O O . ARG A 1 233 ? 3.516 32.031 29.578 1 93.38 233 ARG A O 1
ATOM 1754 N N . ARG A 1 234 ? 2.438 30.312 30.594 1 96.56 234 ARG A N 1
ATOM 1755 C CA . ARG A 1 234 ? 2.977 29.234 29.766 1 96.56 234 ARG A CA 1
ATOM 1756 C C . ARG A 1 234 ? 1.862 28.484 29.047 1 96.56 234 ARG A C 1
ATOM 1758 O O . ARG A 1 234 ? 1.312 27.516 29.562 1 96.56 234 ARG A O 1
ATOM 1765 N N . ASN A 1 235 ? 1.658 28.938 27.859 1 97.56 235 ASN A N 1
ATOM 1766 C CA . ASN A 1 235 ? 0.604 28.266 27.094 1 97.56 235 ASN A CA 1
ATOM 1767 C C . ASN A 1 235 ? 0.893 26.781 26.938 1 97.56 235 ASN A C 1
ATOM 1769 O O . ASN A 1 235 ? -0.031 25.969 26.891 1 97.56 235 ASN A O 1
ATOM 1773 N N . ILE A 1 236 ? 2.168 26.406 26.953 1 98.06 236 ILE A N 1
ATOM 1774 C CA . ILE A 1 236 ? 2.592 25.031 26.734 1 98.06 236 ILE A CA 1
ATOM 1775 C C . ILE A 1 236 ? 2.176 24.172 27.922 1 98.06 236 ILE A C 1
ATOM 1777 O O . ILE A 1 236 ? 2.199 22.938 27.844 1 98.06 236 ILE A O 1
ATOM 1781 N N . GLN A 1 237 ? 1.803 24.781 29.047 1 98.31 237 GLN A N 1
ATOM 1782 C CA . GLN A 1 237 ? 1.413 24.062 30.25 1 98.31 237 GLN A CA 1
ATOM 1783 C C . GLN A 1 237 ? 0.229 23.141 29.984 1 98.31 237 GLN A C 1
ATOM 1785 O O . GLN A 1 237 ? 0.14 22.047 30.562 1 98.31 237 GLN A O 1
ATOM 1790 N N . LEU A 1 238 ? -0.671 23.578 29.141 1 98.56 238 LEU A N 1
ATOM 1791 C CA . LEU A 1 238 ? -1.804 22.734 28.781 1 98.56 238 LEU A CA 1
ATOM 1792 C C . LEU A 1 238 ? -1.328 21.406 28.188 1 98.56 238 LEU A C 1
ATOM 1794 O O . LEU A 1 238 ? -1.801 20.344 28.578 1 98.56 238 LEU A O 1
ATOM 1798 N N . TYR A 1 239 ? -0.424 21.438 27.359 1 98.75 239 TYR A N 1
ATOM 1799 C CA . TYR A 1 239 ? 0.01 20.25 26.625 1 98.75 239 TYR A CA 1
ATOM 1800 C C . TYR A 1 239 ? 0.967 19.406 27.453 1 98.75 239 TYR A C 1
ATOM 1802 O O . TYR A 1 239 ? 1.034 18.188 27.281 1 98.75 239 TYR A O 1
ATOM 1810 N N . GLU A 1 240 ? 1.683 20.078 28.328 1 98.5 240 GLU A N 1
ATOM 1811 C CA . GLU A 1 240 ? 2.424 19.312 29.328 1 98.5 240 GLU A CA 1
ATOM 1812 C C . GLU A 1 240 ? 1.481 18.484 30.203 1 98.5 240 GLU A C 1
ATOM 1814 O O . GLU A 1 240 ? 1.781 17.344 30.516 1 98.5 240 GLU A O 1
ATOM 1819 N N . ALA A 1 241 ? 0.388 19.078 30.531 1 98.69 241 ALA A N 1
ATOM 1820 C CA . ALA A 1 241 ? -0.613 18.344 31.312 1 98.69 241 ALA A CA 1
ATOM 1821 C C . ALA A 1 241 ? -1.187 17.188 30.5 1 98.69 241 ALA A C 1
ATOM 1823 O O . ALA A 1 241 ? -1.396 16.094 31.047 1 98.69 241 ALA A O 1
ATOM 1824 N N . ILE A 1 242 ? -1.432 17.375 29.25 1 98.81 242 ILE A N 1
ATOM 1825 C CA . ILE A 1 242 ? -1.948 16.328 28.375 1 98.81 242 ILE A CA 1
ATOM 1826 C C . ILE A 1 242 ? -0.923 15.203 28.266 1 98.81 242 ILE A C 1
ATOM 1828 O O . ILE A 1 242 ? -1.276 14.023 28.328 1 98.81 242 ILE A O 1
ATOM 1832 N N . GLN A 1 243 ? 0.323 15.602 28.078 1 98.38 243 GLN A N 1
ATOM 1833 C CA . GLN A 1 243 ? 1.403 14.625 28 1 98.38 243 GLN A CA 1
ATOM 1834 C C . GLN A 1 243 ? 1.432 13.727 29.234 1 98.38 243 GLN A C 1
ATOM 1836 O O . GLN A 1 243 ? 1.558 12.508 29.109 1 98.38 243 GLN A O 1
ATOM 1841 N N . ALA A 1 244 ? 1.345 14.328 30.344 1 97.81 244 ALA A N 1
ATOM 1842 C CA . ALA A 1 244 ? 1.365 13.586 31.609 1 97.81 244 ALA A CA 1
ATOM 1843 C C . ALA A 1 244 ? 0.19 12.617 31.688 1 97.81 244 ALA A C 1
ATOM 1845 O O . ALA A 1 244 ? 0.324 11.516 32.219 1 97.81 244 ALA A O 1
ATOM 1846 N N . ARG A 1 245 ? -0.821 13.047 31.141 1 97.12 245 ARG A N 1
ATOM 1847 C CA . ARG A 1 245 ? -2.053 12.266 31.219 1 97.12 245 ARG A CA 1
ATOM 1848 C C . ARG A 1 245 ? -2.027 11.102 30.234 1 97.12 245 ARG A C 1
ATOM 1850 O O . ARG A 1 245 ? -2.512 10.016 30.547 1 97.12 245 ARG A O 1
ATOM 1857 N N . LEU A 1 246 ? -1.491 11.242 29.062 1 98.19 246 LEU A N 1
ATOM 1858 C CA . LEU A 1 246 ? -1.504 10.227 28.016 1 98.19 246 LEU A CA 1
ATOM 1859 C C . LEU A 1 246 ? -0.373 9.227 28.219 1 98.19 246 LEU A C 1
ATOM 1861 O O . LEU A 1 246 ? -0.491 8.062 27.812 1 98.19 246 LEU A O 1
ATOM 1865 N N . GLY A 1 247 ? 0.75 9.609 28.766 1 96.44 247 GLY A N 1
ATOM 1866 C CA . GLY A 1 247 ? 1.86 8.734 29.094 1 96.44 247 GLY A CA 1
ATOM 1867 C C . GLY A 1 247 ? 2.383 7.953 27.906 1 96.44 247 GLY A C 1
ATOM 1868 O O . GLY A 1 247 ? 2.76 8.539 26.891 1 96.44 247 GLY A O 1
ATOM 1869 N N . LYS A 1 248 ? 2.275 6.668 27.984 1 95.81 248 LYS A N 1
ATOM 1870 C CA . LYS A 1 248 ? 2.891 5.781 27 1 95.81 248 LYS A CA 1
ATOM 1871 C C . LYS A 1 248 ? 2.047 5.703 25.719 1 95.81 248 LYS A C 1
ATOM 1873 O O . LYS A 1 248 ? 2.436 5.051 24.75 1 95.81 248 LYS A O 1
ATOM 1878 N N . ASP A 1 249 ? 0.943 6.449 25.734 1 98.19 249 ASP A N 1
ATOM 1879 C CA . ASP A 1 249 ? 0.058 6.414 24.562 1 98.19 249 ASP A CA 1
ATOM 1880 C C . ASP A 1 249 ? 0.562 7.344 23.469 1 98.19 249 ASP A C 1
ATOM 1882 O O . ASP A 1 249 ? -0.058 7.449 22.406 1 98.19 249 ASP A O 1
ATOM 1886 N N . VAL A 1 250 ? 1.683 7.957 23.703 1 98.62 250 VAL A N 1
ATOM 1887 C CA . VAL A 1 250 ? 2.248 8.844 22.688 1 98.62 250 VAL A CA 1
ATOM 1888 C C . VAL A 1 250 ? 3.627 8.344 22.266 1 98.62 250 VAL A C 1
ATOM 1890 O O . VAL A 1 250 ? 4.484 8.078 23.125 1 98.62 250 VAL A O 1
ATOM 1893 N N . LEU A 1 251 ? 3.75 8.141 20.984 1 98.25 251 LEU A N 1
ATOM 1894 C CA . LEU A 1 251 ? 5.07 7.93 20.406 1 98.25 251 LEU A CA 1
ATOM 1895 C C . LEU A 1 251 ? 5.68 9.25 19.938 1 98.25 251 LEU A C 1
ATOM 1897 O O . LEU A 1 251 ? 5.32 9.758 18.875 1 98.25 251 LEU A O 1
ATOM 1901 N N . TYR A 1 252 ? 6.625 9.789 20.75 1 98.12 252 TYR A N 1
ATOM 1902 C CA . TYR A 1 252 ? 7.281 11.047 20.422 1 98.12 252 TYR A CA 1
ATOM 1903 C C . TYR A 1 252 ? 8.422 10.828 19.422 1 98.12 252 TYR A C 1
ATOM 1905 O O . TYR A 1 252 ? 8.875 9.695 19.234 1 98.12 252 TYR A O 1
ATOM 1913 N N . ASN A 1 253 ? 8.828 11.977 18.781 1 98.25 253 ASN A N 1
ATOM 1914 C CA . ASN A 1 253 ? 9.938 11.945 17.844 1 98.25 253 ASN A CA 1
ATOM 1915 C C . ASN A 1 253 ? 9.781 10.805 16.828 1 98.25 253 ASN A C 1
ATOM 1917 O O . ASN A 1 253 ? 10.75 10.094 16.531 1 98.25 253 ASN A O 1
ATOM 1921 N N . SER A 1 254 ? 8.531 10.57 16.438 1 97.94 254 SER A N 1
ATOM 1922 C CA . SER A 1 254 ? 8.195 9.438 15.586 1 97.94 254 SER A CA 1
ATOM 1923 C C . SER A 1 254 ? 7.332 9.867 14.406 1 97.94 254 SER A C 1
ATOM 1925 O O . SER A 1 254 ? 6.5 10.766 14.539 1 97.94 254 SER A O 1
ATOM 1927 N N . GLN A 1 255 ? 7.543 9.188 13.273 1 97.81 255 GLN A N 1
ATOM 1928 C CA . GLN A 1 255 ? 6.766 9.461 12.078 1 97.81 255 GLN A CA 1
ATOM 1929 C C . GLN A 1 255 ? 6.359 8.172 11.367 1 97.81 255 GLN A C 1
ATOM 1931 O O . GLN A 1 255 ? 7.102 7.188 11.398 1 97.81 255 GLN A O 1
ATOM 1936 N N . VAL A 1 256 ? 5.191 8.203 10.797 1 97.44 256 VAL A N 1
ATOM 1937 C CA . VAL A 1 256 ? 4.809 7.129 9.891 1 97.44 256 VAL A CA 1
ATOM 1938 C C . VAL A 1 256 ? 5.637 7.211 8.609 1 97.44 256 VAL A C 1
ATOM 1940 O O . VAL A 1 256 ? 5.691 8.266 7.965 1 97.44 256 VAL A O 1
ATOM 1943 N N . VAL A 1 257 ? 6.266 6.176 8.266 1 94.38 257 VAL A N 1
ATOM 1944 C CA . VAL A 1 257 ? 7.105 6.211 7.074 1 94.38 257 VAL A CA 1
ATOM 1945 C C . VAL A 1 257 ? 6.43 5.441 5.941 1 94.38 257 VAL A C 1
ATOM 1947 O O . VAL A 1 257 ? 6.703 5.688 4.766 1 94.38 257 VAL A O 1
ATOM 1950 N N . GLN A 1 258 ? 5.562 4.52 6.25 1 91.5 258 GLN A N 1
ATOM 1951 C CA . GLN A 1 258 ? 4.738 3.77 5.309 1 91.5 258 GLN A CA 1
ATOM 1952 C C . GLN A 1 258 ? 3.465 3.258 5.973 1 91.5 258 GLN A C 1
ATOM 1954 O O . GLN A 1 258 ? 3.455 2.98 7.176 1 91.5 258 GLN A O 1
ATOM 1959 N N . SER A 1 259 ? 2.439 3.139 5.137 1 94.38 259 SER A N 1
ATOM 1960 C CA . SER A 1 259 ? 1.207 2.646 5.746 1 94.38 259 SER A CA 1
ATOM 1961 C C . SER A 1 259 ? 0.351 1.898 4.73 1 94.38 259 SER A C 1
ATOM 1963 O O . SER A 1 259 ? 0.551 2.035 3.52 1 94.38 259 SER A O 1
ATOM 1965 N N . LEU A 1 260 ? -0.448 1.01 5.238 1 91.88 260 LEU A N 1
ATOM 1966 C CA . LEU A 1 260 ? -1.566 0.403 4.527 1 91.88 260 LEU A CA 1
ATOM 1967 C C . LEU A 1 260 ? -2.891 0.74 5.207 1 91.88 260 LEU A C 1
ATOM 1969 O O . LEU A 1 260 ? -3.119 0.354 6.355 1 91.88 260 LEU A O 1
ATOM 1973 N N . ARG A 1 261 ? -3.643 1.519 4.469 1 92.94 261 ARG A N 1
ATOM 1974 C CA . ARG A 1 261 ? -4.965 1.871 4.969 1 92.94 261 ARG A CA 1
ATOM 1975 C C . ARG A 1 261 ? -6.055 1.08 4.246 1 92.94 261 ARG A C 1
ATOM 1977 O O . ARG A 1 261 ? -6.074 1.025 3.016 1 92.94 261 ARG A O 1
ATOM 1984 N N . THR A 1 262 ? -6.887 0.432 5.066 1 85.75 262 THR A N 1
ATOM 1985 C CA . THR A 1 262 ? -8 -0.318 4.5 1 85.75 262 THR A CA 1
ATOM 1986 C C . THR A 1 262 ? -9.297 0.009 5.234 1 85.75 262 THR A C 1
ATOM 1988 O O . THR A 1 262 ? -9.297 0.799 6.18 1 85.75 262 THR A O 1
ATOM 1991 N N . SER A 1 263 ? -10.438 -0.629 4.711 1 84.44 263 SER A N 1
ATOM 1992 C CA . SER A 1 263 ? -11.734 -0.377 5.336 1 84.44 263 SER A CA 1
ATOM 1993 C C . SER A 1 263 ? -11.875 -1.153 6.641 1 84.44 263 SER A C 1
ATOM 1995 O O . SER A 1 263 ? -12.758 -0.858 7.453 1 84.44 263 SER A O 1
ATOM 1997 N N . ILE A 1 264 ? -10.969 -2.098 6.898 1 79.44 264 ILE A N 1
ATOM 1998 C CA . ILE A 1 264 ? -11.172 -2.938 8.078 1 79.44 264 ILE A CA 1
ATOM 1999 C C . ILE A 1 264 ? -10.039 -2.709 9.07 1 79.44 264 ILE A C 1
ATOM 2001 O O . ILE A 1 264 ? -9.977 -3.369 10.109 1 79.44 264 ILE A O 1
ATOM 2005 N N . GLY A 1 265 ? -9.109 -1.812 8.734 1 87.75 265 GLY A N 1
ATOM 2006 C CA . GLY A 1 265 ? -8.016 -1.494 9.633 1 87.75 265 GLY A CA 1
ATOM 2007 C C . GLY A 1 265 ? -6.793 -0.946 8.922 1 87.75 265 GLY A C 1
ATOM 2008 O O . GLY A 1 265 ? -6.738 -0.94 7.691 1 87.75 265 GLY A O 1
ATOM 2009 N N . HIS A 1 266 ? -5.871 -0.53 9.789 1 93.38 266 HIS A N 1
ATOM 2010 C CA . HIS A 1 266 ? -4.691 0.142 9.266 1 93.38 266 HIS A CA 1
ATOM 2011 C C . HIS A 1 266 ? -3.412 -0.438 9.859 1 93.38 266 HIS A C 1
ATOM 2013 O O . HIS A 1 266 ? -3.416 -0.932 10.984 1 93.38 266 HIS A O 1
ATOM 2019 N N . THR A 1 267 ? -2.4 -0.402 9.031 1 91.75 267 THR A N 1
ATOM 2020 C CA . THR A 1 267 ? -1.047 -0.677 9.5 1 91.75 267 THR A CA 1
ATOM 2021 C C . THR A 1 267 ? -0.13 0.513 9.234 1 91.75 267 THR A C 1
ATOM 2023 O O . THR A 1 267 ? -0.065 1.011 8.109 1 91.75 267 THR A O 1
ATOM 2026 N N . PHE A 1 268 ? 0.598 0.899 10.289 1 95.12 268 PHE A N 1
ATOM 2027 C CA . PHE A 1 268 ? 1.551 1.997 10.172 1 95.12 268 PHE A CA 1
ATOM 2028 C C . PHE A 1 268 ? 2.949 1.544 10.57 1 95.12 268 PHE A C 1
ATOM 2030 O O . PHE A 1 268 ? 3.152 1.029 11.672 1 95.12 268 PHE A O 1
ATOM 2037 N N . TRP A 1 269 ? 3.854 1.697 9.688 1 92.25 269 TRP A N 1
ATOM 2038 C CA . TRP A 1 269 ? 5.266 1.604 10.047 1 92.25 269 TRP A CA 1
ATOM 2039 C C . TRP A 1 269 ? 5.781 2.939 10.57 1 92.25 269 TRP A C 1
ATOM 2041 O O . TRP A 1 269 ? 5.852 3.922 9.828 1 92.25 269 TRP A O 1
ATOM 2051 N N . VAL A 1 270 ? 6.098 2.902 11.859 1 96.06 270 VAL A N 1
ATOM 2052 C CA . VAL A 1 270 ? 6.504 4.125 12.547 1 96.06 270 VAL A CA 1
ATOM 2053 C C . VAL A 1 270 ? 7.996 4.066 12.859 1 96.06 270 VAL A C 1
ATOM 2055 O O . VAL A 1 270 ? 8.492 3.062 13.375 1 96.06 270 VAL A O 1
ATOM 2058 N N . LYS A 1 271 ? 8.719 5.121 12.531 1 94.31 271 LYS A N 1
ATOM 2059 C CA . LYS A 1 271 ? 10.148 5.223 12.82 1 94.31 271 LYS A CA 1
ATOM 2060 C C . LYS A 1 271 ? 10.438 6.391 13.75 1 94.31 271 LYS A C 1
ATOM 2062 O O . LYS A 1 271 ? 9.906 7.488 13.57 1 94.31 271 LYS A O 1
ATOM 2067 N N . ASP A 1 272 ? 11.203 6.117 14.781 1 95.06 272 ASP A N 1
ATOM 2068 C CA . ASP A 1 272 ? 11.57 7.207 15.672 1 95.06 272 ASP A CA 1
ATOM 2069 C C . ASP A 1 272 ? 12.914 7.82 15.273 1 95.06 272 ASP A C 1
ATOM 2071 O O . ASP A 1 272 ? 13.531 7.391 14.297 1 95.06 272 ASP A O 1
ATOM 2075 N N . ALA A 1 273 ? 13.297 8.828 15.992 1 93.94 273 ALA A N 1
ATOM 2076 C CA . ALA A 1 273 ? 14.492 9.594 15.656 1 93.94 273 ALA A CA 1
ATOM 2077 C C . ALA A 1 273 ? 15.75 8.742 15.789 1 93.94 273 ALA A C 1
ATOM 2079 O O . ALA A 1 273 ? 16.781 9.047 15.18 1 93.94 273 ALA A O 1
ATOM 2080 N N . LYS A 1 274 ? 15.688 7.691 16.516 1 92.44 274 LYS A N 1
ATOM 2081 C CA . LYS A 1 274 ? 16.844 6.812 16.703 1 92.44 274 LYS A CA 1
ATOM 2082 C C . LYS A 1 274 ? 16.859 5.691 15.672 1 92.44 274 LYS A C 1
ATOM 2084 O O . LYS A 1 274 ? 17.766 4.863 15.664 1 92.44 274 LYS A O 1
ATOM 2089 N N . GLY A 1 275 ? 15.867 5.617 14.922 1 88.75 275 GLY A N 1
ATOM 2090 C CA . GLY A 1 275 ? 15.836 4.641 13.844 1 88.75 275 GLY A CA 1
ATOM 2091 C C . GLY A 1 275 ? 15.07 3.381 14.203 1 88.75 275 GLY A C 1
ATOM 2092 O O . GLY A 1 275 ? 14.984 2.447 13.398 1 88.75 275 GLY A O 1
ATOM 2093 N N . LYS A 1 276 ? 14.516 3.357 15.43 1 89.44 276 LYS A N 1
ATOM 2094 C CA . LYS A 1 276 ? 13.734 2.197 15.844 1 89.44 276 LYS A CA 1
ATOM 2095 C C . LYS A 1 276 ? 12.391 2.156 15.133 1 89.44 276 LYS A C 1
ATOM 2097 O O . LYS A 1 276 ? 11.703 3.18 15.023 1 89.44 276 LYS A O 1
ATOM 2102 N N . ASN A 1 277 ? 11.984 0.932 14.672 1 87.94 277 ASN A N 1
ATOM 2103 C CA . ASN A 1 277 ? 10.719 0.734 13.984 1 87.94 277 ASN A CA 1
ATOM 2104 C C . ASN A 1 277 ? 9.664 0.134 14.906 1 87.94 277 ASN A C 1
ATOM 2106 O O . ASN A 1 277 ? 9.969 -0.744 15.719 1 87.94 277 ASN A O 1
ATOM 2110 N N . THR A 1 278 ? 8.516 0.653 14.852 1 92 278 THR A N 1
ATOM 2111 C CA . THR A 1 278 ? 7.324 0.144 15.523 1 92 278 THR A CA 1
ATOM 2112 C C . THR A 1 278 ? 6.168 -0.006 14.539 1 92 278 THR A C 1
ATOM 2114 O O . THR A 1 278 ? 5.906 0.895 13.742 1 92 278 THR A O 1
ATOM 2117 N N . ILE A 1 279 ? 5.555 -1.161 14.555 1 91.56 279 ILE A N 1
ATOM 2118 C CA . ILE A 1 279 ? 4.355 -1.345 13.742 1 91.56 279 ILE A CA 1
ATOM 2119 C C . ILE A 1 279 ? 3.115 -1.058 14.586 1 91.56 279 ILE A C 1
ATOM 2121 O O . ILE A 1 279 ? 2.93 -1.646 15.656 1 91.56 279 ILE A O 1
ATOM 2125 N N . VAL A 1 280 ? 2.307 -0.166 14.086 1 94.31 280 VAL A N 1
ATOM 2126 C CA . VAL A 1 280 ? 1.045 0.156 14.742 1 94.31 280 VAL A CA 1
ATOM 2127 C C . VAL A 1 280 ? -0.121 -0.4 13.93 1 94.31 280 VAL A C 1
ATOM 2129 O O . VAL A 1 280 ? -0.254 -0.104 12.742 1 94.31 280 VAL A O 1
ATOM 2132 N N . LEU A 1 281 ? -0.885 -1.219 14.578 1 91.94 281 LEU A N 1
ATOM 2133 C CA . LEU A 1 281 ? -2.146 -1.702 14.031 1 91.94 281 LEU A CA 1
ATOM 2134 C C . LEU A 1 281 ? -3.33 -0.992 14.68 1 91.94 281 LEU A C 1
ATOM 2136 O O . LEU A 1 281 ? -3.42 -0.92 15.906 1 91.94 281 LEU A O 1
ATOM 2140 N N . ALA A 1 282 ? -4.168 -0.418 13.812 1 94.25 282 ALA A N 1
ATOM 2141 C CA . ALA A 1 282 ? -5.301 0.308 14.375 1 94.25 282 ALA A CA 1
ATOM 2142 C C . ALA A 1 282 ? -6.562 0.08 13.547 1 94.25 282 ALA A C 1
ATOM 2144 O O . ALA A 1 282 ? -6.492 -0.058 12.328 1 94.25 282 ALA A O 1
ATOM 2145 N N . ARG A 1 283 ? -7.664 0.082 14.219 1 92.31 283 ARG A N 1
ATOM 2146 C CA . ARG A 1 283 ? -8.953 -0.065 13.547 1 92.31 283 ARG A CA 1
ATOM 2147 C C . ARG A 1 283 ? -9.297 1.182 12.734 1 92.31 283 ARG A C 1
ATOM 2149 O O . ARG A 1 283 ? -9.812 1.081 11.625 1 92.31 283 ARG A O 1
ATOM 2156 N N . ARG A 1 284 ? -9.078 2.34 13.328 1 95.75 284 ARG A N 1
ATOM 2157 C CA . ARG A 1 284 ? -9.344 3.637 12.711 1 95.75 284 ARG A CA 1
ATOM 2158 C C . ARG A 1 284 ? -8.125 4.555 12.828 1 95.75 284 ARG A C 1
ATOM 2160 O O . ARG A 1 284 ? -7.266 4.352 13.68 1 95.75 284 ARG A O 1
ATOM 2167 N N . VAL A 1 285 ? -8.102 5.473 11.938 1 98.25 285 VAL A N 1
ATOM 2168 C CA . VAL A 1 285 ? -7.055 6.484 12.039 1 98.25 285 VAL A CA 1
ATOM 2169 C C . VAL A 1 285 ? -7.68 7.879 12.008 1 98.25 285 VAL A C 1
ATOM 2171 O O . VAL A 1 285 ? -8.633 8.117 11.266 1 98.25 285 VAL A O 1
ATOM 2174 N N . LEU A 1 286 ? -7.281 8.719 12.883 1 98.88 286 LEU A N 1
ATOM 2175 C CA . LEU A 1 286 ? -7.566 10.148 12.859 1 98.88 286 LEU A CA 1
ATOM 2176 C C . LEU A 1 286 ? -6.348 10.938 12.391 1 98.88 286 LEU A C 1
ATOM 2178 O O . LEU A 1 286 ? -5.336 11 13.094 1 98.88 286 LEU A O 1
ATOM 2182 N N . MET A 1 287 ? -6.473 11.516 11.266 1 98.81 287 MET A N 1
ATOM 2183 C CA . MET A 1 287 ? -5.418 12.359 10.711 1 98.81 287 MET A CA 1
ATOM 2184 C C . MET A 1 287 ? -5.516 13.781 11.258 1 98.81 287 MET A C 1
ATOM 2186 O O . MET A 1 287 ? -6.461 14.508 10.945 1 98.81 287 MET A O 1
ATOM 2190 N N . ALA A 1 288 ? -4.543 14.156 12.016 1 98.81 288 ALA A N 1
ATOM 2191 C CA . ALA A 1 288 ? -4.527 15.477 12.633 1 98.81 288 ALA A CA 1
ATOM 2192 C C . ALA A 1 288 ? -3.34 16.297 12.141 1 98.81 288 ALA A C 1
ATOM 2194 O O . ALA A 1 288 ? -2.725 17.047 12.914 1 98.81 288 ALA A O 1
ATOM 2195 N N . ILE A 1 289 ? -2.938 16.125 10.898 1 98.12 289 ILE A N 1
ATOM 2196 C CA . ILE A 1 289 ? -1.901 16.891 10.211 1 98.12 289 ILE A CA 1
ATOM 2197 C C . ILE A 1 289 ? -2.469 17.5 8.93 1 98.12 289 ILE A C 1
ATOM 2199 O O . ILE A 1 289 ? -3.471 17.016 8.398 1 98.12 289 ILE A O 1
ATOM 2203 N N . GLU A 1 290 ? -1.851 18.578 8.453 1 97.88 290 GLU A N 1
ATOM 2204 C CA . GLU A 1 290 ? -2.311 19.188 7.207 1 97.88 290 GLU A CA 1
ATOM 2205 C C . GLU A 1 290 ? -2.053 18.266 6.02 1 97.88 290 GLU A C 1
ATOM 2207 O O . GLU A 1 290 ? -0.981 17.672 5.914 1 97.88 290 GLU A O 1
ATOM 2212 N N . PRO A 1 291 ? -3 18.141 5.137 1 98.19 291 PRO A N 1
ATOM 2213 C CA . PRO A 1 291 ? -2.844 17.203 4.02 1 98.19 291 PRO A CA 1
ATOM 2214 C C . PRO A 1 291 ? -2.01 17.781 2.879 1 98.19 291 PRO A C 1
ATOM 2216 O O . PRO A 1 291 ? -2.457 17.781 1.729 1 98.19 291 PRO A O 1
ATOM 2219 N N . THR A 1 292 ? -0.76 18.203 3.152 1 97.69 292 THR A N 1
ATOM 2220 C CA . THR A 1 292 ? 0.203 18.562 2.117 1 97.69 292 THR A CA 1
ATOM 2221 C C . THR A 1 292 ? 0.766 17.312 1.446 1 97.69 292 THR A C 1
ATOM 2223 O O . THR A 1 292 ? 0.702 16.219 2.008 1 97.69 292 THR A O 1
ATOM 2226 N N . PRO A 1 293 ? 1.311 17.516 0.24 1 95.94 293 PRO A N 1
ATOM 2227 C CA . PRO A 1 293 ? 1.891 16.344 -0.428 1 95.94 293 PRO A CA 1
ATOM 2228 C C . PRO A 1 293 ? 2.959 15.656 0.416 1 95.94 293 PRO A C 1
ATOM 2230 O O . PRO A 1 293 ? 2.986 14.43 0.497 1 95.94 293 PRO A O 1
ATOM 2233 N N . SER A 1 294 ? 3.807 16.406 1.06 1 95.69 294 SER A N 1
ATOM 2234 C CA . SER A 1 294 ? 4.867 15.828 1.878 1 95.69 294 SER A CA 1
ATOM 2235 C C . SER A 1 294 ? 4.289 15.078 3.074 1 95.69 294 SER A C 1
ATOM 2237 O O . SER A 1 294 ? 4.754 13.984 3.41 1 95.69 294 SER A O 1
ATOM 2239 N N . ASN A 1 295 ? 3.285 15.609 3.74 1 97.5 295 ASN A N 1
ATOM 2240 C CA . ASN A 1 295 ? 2.656 14.961 4.887 1 97.5 295 ASN A CA 1
ATOM 2241 C C . ASN A 1 295 ? 1.933 13.68 4.477 1 97.5 295 ASN A C 1
ATOM 2243 O O . ASN A 1 295 ? 1.898 12.711 5.238 1 97.5 295 ASN A O 1
ATOM 2247 N N . MET A 1 296 ? 1.353 13.633 3.24 1 98.12 296 MET A N 1
ATOM 2248 C CA . MET A 1 296 ? 0.465 12.539 2.842 1 98.12 296 MET A CA 1
ATOM 2249 C C . MET A 1 296 ? 1.25 11.414 2.178 1 98.12 296 MET A C 1
ATOM 2251 O O . MET A 1 296 ? 0.732 10.312 2.006 1 98.12 296 MET A O 1
ATOM 2255 N N . ALA A 1 297 ? 2.545 11.617 1.973 1 96.31 297 ALA A N 1
ATOM 2256 C CA . ALA A 1 297 ? 3.365 10.695 1.193 1 96.31 297 ALA A CA 1
ATOM 2257 C C . ALA A 1 297 ? 3.311 9.289 1.779 1 96.31 297 ALA A C 1
ATOM 2259 O O . ALA A 1 297 ? 3.188 8.305 1.043 1 96.31 297 ALA A O 1
ATOM 2260 N N . PRO A 1 298 ? 3.252 9.117 3.072 1 96.19 298 PRO A N 1
ATOM 2261 C CA . PRO A 1 298 ? 3.32 7.758 3.609 1 96.19 298 PRO A CA 1
ATOM 2262 C C . PRO A 1 298 ? 1.947 7.098 3.723 1 96.19 298 PRO A C 1
ATOM 2264 O O . PRO A 1 298 ? 1.838 5.969 4.215 1 96.19 298 PRO A O 1
ATOM 2267 N N . PHE A 1 299 ? 0.912 7.715 3.291 1 97.19 299 PHE A N 1
ATOM 2268 C CA . PHE A 1 299 ? -0.391 7.23 3.73 1 97.19 299 PHE A CA 1
ATOM 2269 C C . PHE A 1 299 ? -1.186 6.672 2.555 1 97.19 299 PHE A C 1
ATOM 2271 O O . PHE A 1 299 ? -2.363 6.336 2.699 1 97.19 299 PHE A O 1
ATOM 2278 N N . GLY A 1 300 ? -0.61 6.566 1.384 1 92.69 300 GLY A N 1
ATOM 2279 C CA . GLY A 1 300 ? -1.224 5.895 0.249 1 92.69 300 GLY A CA 1
ATOM 2280 C C . GLY A 1 300 ? -2.59 6.453 -0.108 1 92.69 300 GLY A C 1
ATOM 2281 O O . GLY A 1 300 ? -3.586 5.73 -0.081 1 92.69 300 GLY A O 1
ATOM 2282 N N . LEU A 1 301 ? -2.643 7.695 -0.469 1 96.06 301 LEU A N 1
ATOM 2283 C CA . LEU A 1 301 ? -3.904 8.312 -0.86 1 96.06 301 LEU A CA 1
ATOM 2284 C C . LEU A 1 301 ? -4.488 7.629 -2.09 1 96.06 301 LEU A C 1
ATOM 2286 O O . LEU A 1 301 ? -3.756 7.273 -3.016 1 96.06 301 LEU A O 1
ATOM 2290 N N . ASP A 1 302 ? -5.812 7.379 -2.061 1 93.94 302 ASP A N 1
ATOM 2291 C CA . ASP A 1 302 ? -6.453 6.906 -3.285 1 93.94 302 ASP A CA 1
ATOM 2292 C C . ASP A 1 302 ? -6.812 8.078 -4.203 1 93.94 302 ASP A C 1
ATOM 2294 O O . ASP A 1 302 ? -6.527 9.234 -3.885 1 93.94 302 ASP A O 1
ATOM 2298 N N . PHE A 1 303 ? -7.438 7.809 -5.301 1 94.75 303 PHE A N 1
ATOM 2299 C CA . PHE A 1 303 ? -7.699 8.82 -6.324 1 94.75 303 PHE A CA 1
ATOM 2300 C C . PHE A 1 303 ? -8.656 9.883 -5.801 1 94.75 303 PHE A C 1
ATOM 2302 O O . PHE A 1 303 ? -8.492 11.07 -6.09 1 94.75 303 PHE A O 1
ATOM 2309 N N . THR A 1 304 ? -9.625 9.484 -5 1 97.5 304 THR A N 1
ATOM 2310 C CA . THR A 1 304 ? -10.609 10.406 -4.453 1 97.5 304 THR A CA 1
ATOM 2311 C C . THR A 1 304 ? -9.945 11.398 -3.494 1 97.5 304 THR A C 1
ATOM 2313 O O . THR A 1 304 ? -10.172 12.602 -3.582 1 97.5 304 THR A O 1
ATOM 2316 N N . GLU A 1 305 ? -9.117 10.852 -2.619 1 98.12 305 GLU A N 1
ATOM 2317 C CA . GLU A 1 305 ? -8.391 11.695 -1.677 1 98.12 305 GLU A CA 1
ATOM 2318 C C . GLU A 1 305 ? -7.438 12.648 -2.404 1 98.12 305 GLU A C 1
ATOM 2320 O O . GLU A 1 305 ? -7.387 13.836 -2.098 1 98.12 305 GLU A O 1
ATOM 2325 N N . GLN A 1 306 ? -6.738 12.188 -3.383 1 97.44 306 GLN A N 1
ATOM 2326 C CA . GLN A 1 306 ? -5.781 12.977 -4.148 1 97.44 306 GLN A CA 1
ATOM 2327 C C . GLN A 1 306 ? -6.477 14.117 -4.887 1 97.44 306 GLN A C 1
ATOM 2329 O O . GLN A 1 306 ? -5.969 15.242 -4.918 1 97.44 306 GLN A O 1
ATOM 2334 N N . ALA A 1 307 ? -7.605 13.797 -5.453 1 97.81 307 ALA A N 1
ATOM 2335 C CA . ALA A 1 307 ? -8.344 14.781 -6.242 1 97.81 307 ALA A CA 1
ATOM 2336 C C . ALA A 1 307 ? -8.75 15.977 -5.383 1 97.81 307 ALA A C 1
ATOM 2338 O O . ALA A 1 307 ? -8.805 17.109 -5.871 1 97.81 307 ALA A O 1
ATOM 2339 N N . VAL A 1 308 ? -8.922 15.703 -4.145 1 98.62 308 VAL A N 1
ATOM 2340 C CA . VAL A 1 308 ? -9.328 16.766 -3.23 1 98.62 308 VAL A CA 1
ATOM 2341 C C . VAL A 1 308 ? -8.102 17.5 -2.717 1 98.62 308 VAL A C 1
ATOM 2343 O O . VAL A 1 308 ? -8 18.734 -2.84 1 98.62 308 VAL A O 1
ATOM 2346 N N . PHE A 1 309 ? -7.098 16.797 -2.244 1 98.62 309 PHE A N 1
ATOM 2347 C CA . PHE A 1 309 ? -5.984 17.406 -1.529 1 98.62 309 PHE A CA 1
ATOM 2348 C C . PHE A 1 309 ? -5.055 18.141 -2.494 1 98.62 309 PHE A C 1
ATOM 2350 O O . PHE A 1 309 ? -4.402 19.109 -2.115 1 98.62 309 PHE A O 1
ATOM 2357 N N . ASN A 1 310 ? -5.09 17.75 -3.746 1 97.44 310 ASN A N 1
ATOM 2358 C CA . ASN A 1 310 ? -4.219 18.375 -4.734 1 97.44 310 ASN A CA 1
ATOM 2359 C C . ASN A 1 310 ? -4.672 19.797 -5.062 1 97.44 310 ASN A C 1
ATOM 2361 O O . ASN A 1 310 ? -3.928 20.562 -5.676 1 97.44 310 ASN A O 1
ATOM 2365 N N . LYS A 1 311 ? -5.867 20.125 -4.637 1 98.12 311 LYS A N 1
ATOM 2366 C CA . LYS A 1 311 ? -6.418 21.438 -4.957 1 98.12 311 LYS A CA 1
ATOM 2367 C C . LYS A 1 311 ? -5.965 22.484 -3.947 1 98.12 311 LYS A C 1
ATOM 2369 O O . LYS A 1 311 ? -6.09 23.688 -4.195 1 98.12 311 LYS A O 1
ATOM 2374 N N . PHE A 1 312 ? -5.422 22.047 -2.84 1 98.06 312 PHE A N 1
ATOM 2375 C CA . PHE A 1 312 ? -5.102 22.969 -1.752 1 98.06 312 PHE A CA 1
ATOM 2376 C C . PHE A 1 312 ? -3.873 23.797 -2.09 1 98.06 312 PHE A C 1
ATOM 2378 O O . PHE A 1 312 ? -2.902 23.281 -2.648 1 98.06 312 PHE A O 1
ATOM 2385 N N . GLN A 1 313 ? -3.992 25.016 -1.743 1 97.25 313 GLN A N 1
ATOM 2386 C CA . GLN A 1 313 ? -2.867 25.922 -1.548 1 97.25 313 GLN A CA 1
ATOM 2387 C C . GLN A 1 313 ? -2.744 26.344 -0.085 1 97.25 313 GLN A C 1
ATOM 2389 O O . GLN A 1 313 ? -3.664 26.125 0.707 1 97.25 313 GLN A O 1
ATOM 2394 N N . HIS A 1 314 ? -1.557 26.812 0.239 1 97.5 314 HIS A N 1
ATOM 2395 C CA . HIS A 1 314 ? -1.41 27.234 1.628 1 97.5 314 HIS A CA 1
ATOM 2396 C C . HIS A 1 314 ? -0.278 28.234 1.782 1 97.5 314 HIS A C 1
ATOM 2398 O O . HIS A 1 314 ? 0.57 28.359 0.896 1 97.5 314 HIS A O 1
ATOM 2404 N N . SER A 1 315 ? -0.354 29.078 2.805 1 97.56 315 SER A N 1
ATOM 2405 C CA . SER A 1 315 ? 0.796 29.844 3.273 1 97.56 315 SER A CA 1
ATOM 2406 C C . SER A 1 315 ? 1.643 29.031 4.246 1 97.56 315 SER A C 1
ATOM 2408 O O . SER A 1 315 ? 1.255 27.938 4.648 1 97.56 315 SER A O 1
ATOM 2410 N N . VAL A 1 316 ? 2.805 29.531 4.488 1 98.19 316 VAL A N 1
ATOM 2411 C CA . VAL A 1 316 ? 3.676 28.984 5.523 1 98.19 316 VAL A CA 1
ATOM 2412 C C . VAL A 1 316 ? 4 30.062 6.555 1 98.19 316 VAL A C 1
ATOM 2414 O O . VAL A 1 316 ? 4.32 31.203 6.191 1 98.19 316 VAL A O 1
ATOM 2417 N N . VAL A 1 317 ? 3.869 29.734 7.805 1 98 317 VAL A N 1
ATOM 2418 C CA . VAL A 1 317 ? 4.125 30.688 8.867 1 98 317 VAL A CA 1
ATOM 2419 C C . VAL A 1 317 ? 5.223 30.172 9.789 1 98 317 VAL A C 1
ATOM 2421 O O . VAL A 1 317 ? 5.258 28.984 10.109 1 98 317 VAL A O 1
ATOM 2424 N N . HIS A 1 318 ? 6.109 31.062 10.133 1 98.5 318 HIS A N 1
ATOM 2425 C CA . HIS A 1 318 ? 7.121 30.828 11.156 1 98.5 318 HIS A CA 1
ATOM 2426 C C . HIS A 1 318 ? 6.988 31.828 12.305 1 98.5 318 HIS A C 1
ATOM 2428 O O . HIS A 1 318 ? 6.609 32.969 12.094 1 98.5 318 HIS A O 1
ATOM 2434 N N . ALA A 1 319 ? 7.242 31.344 13.477 1 98.44 319 ALA A N 1
ATOM 2435 C CA . ALA A 1 319 ? 7.332 32.188 14.664 1 98.44 319 ALA A CA 1
ATOM 2436 C C . ALA A 1 319 ? 8.703 32.094 15.32 1 98.44 319 ALA A C 1
ATOM 2438 O O . ALA A 1 319 ? 9.289 31 15.367 1 98.44 319 ALA A O 1
ATOM 2439 N N . GLY A 1 320 ? 9.203 33.281 15.805 1 98.5 320 GLY A N 1
ATOM 2440 C CA . GLY A 1 320 ? 10.516 33.219 16.438 1 98.5 320 GLY A CA 1
ATOM 2441 C C . GLY A 1 320 ? 10.719 34.312 17.469 1 98.5 320 GLY A C 1
ATOM 2442 O O . GLY A 1 320 ? 9.859 35.188 17.625 1 98.5 320 GLY A O 1
ATOM 2443 N N . ILE A 1 321 ? 11.766 34.125 18.203 1 98.56 321 ILE A N 1
ATOM 2444 C CA . ILE A 1 321 ? 12.273 35.125 19.125 1 98.56 321 ILE A CA 1
ATOM 2445 C C . ILE A 1 321 ? 13.68 35.531 18.719 1 98.56 321 ILE A C 1
ATOM 2447 O O . ILE A 1 321 ? 14.539 34.688 18.469 1 98.56 321 ILE A O 1
ATOM 2451 N N . VAL A 1 322 ? 13.852 36.812 18.625 1 98.56 322 VAL A N 1
ATOM 2452 C CA . VAL A 1 322 ? 15.172 37.344 18.281 1 98.56 322 VAL A CA 1
ATOM 2453 C C . VAL A 1 322 ? 15.617 38.344 19.344 1 98.56 322 VAL A C 1
ATOM 2455 O O . VAL A 1 322 ? 14.812 38.781 20.188 1 98.56 322 VAL A O 1
ATOM 2458 N N . SER A 1 323 ? 16.922 38.594 19.281 1 97.5 323 SER A N 1
ATOM 2459 C CA . SER A 1 323 ? 17.5 39.594 20.188 1 97.5 323 SER A CA 1
ATOM 2460 C C . SER A 1 323 ? 18.609 40.375 19.5 1 97.5 323 SER A C 1
ATOM 2462 O O . SER A 1 323 ? 19.391 39.812 18.734 1 97.5 323 SER A O 1
ATOM 2464 N N . HIS A 1 324 ? 18.625 41.656 19.766 1 97.81 324 HIS A N 1
ATOM 2465 C CA . HIS A 1 324 ? 19.703 42.562 19.344 1 97.81 324 HIS A CA 1
ATOM 2466 C C . HIS A 1 324 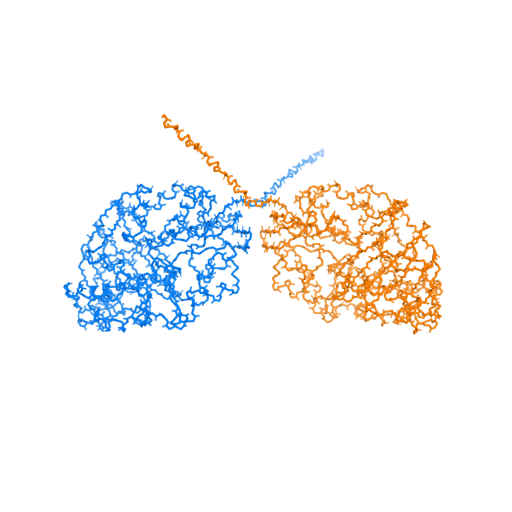? 19.625 43.875 20.078 1 97.81 324 HIS A C 1
ATOM 2468 O O . HIS A 1 324 ? 18.547 44.406 20.344 1 97.81 324 HIS A O 1
ATOM 2474 N N . ALA A 1 325 ? 20.766 44.469 20.188 1 96.38 325 ALA A N 1
ATOM 2475 C CA . ALA A 1 325 ? 20.859 45.719 20.953 1 96.38 325 ALA A CA 1
ATOM 2476 C C . ALA A 1 325 ? 20.203 46.875 20.203 1 96.38 325 ALA A C 1
ATOM 2478 O O . ALA A 1 325 ? 19.797 47.875 20.797 1 96.38 325 ALA A O 1
ATOM 2479 N N . SER A 1 326 ? 20.094 46.781 18.891 1 97.88 326 SER A N 1
ATOM 2480 C CA . SER A 1 326 ? 19.562 47.844 18.062 1 97.88 326 SER A CA 1
ATOM 2481 C C . SER A 1 326 ? 18.047 47.906 18.141 1 97.88 326 SER A C 1
ATOM 2483 O O . SER A 1 326 ? 17.438 48.906 17.734 1 97.88 326 SER A O 1
ATOM 2485 N N . LEU A 1 327 ? 17.359 46.906 18.625 1 98.06 327 LEU A N 1
ATOM 2486 C CA . LEU A 1 327 ? 15.906 46.844 18.672 1 98.06 327 LEU A CA 1
ATOM 2487 C C . LEU A 1 327 ? 15.391 47.625 19.875 1 98.06 327 LEU A C 1
ATOM 2489 O O . LEU A 1 327 ? 15.969 47.562 20.969 1 98.06 327 LEU A O 1
ATOM 2493 N N . PRO A 1 328 ? 14.367 48.344 19.688 1 96.88 328 PRO A N 1
ATOM 2494 C CA . PRO A 1 328 ? 13.914 49.25 20.719 1 96.88 328 PRO A CA 1
ATOM 2495 C C . PRO A 1 328 ? 13.148 48.562 21.844 1 96.88 328 PRO A C 1
ATOM 2497 O O . PRO A 1 328 ? 12.008 48.125 21.641 1 96.88 328 PRO A O 1
ATOM 2500 N N . VAL A 1 329 ? 13.711 48.594 23.031 1 95 329 VAL A N 1
ATOM 2501 C CA . VAL A 1 329 ? 13 48.125 24.203 1 95 329 VAL A CA 1
ATOM 2502 C C . VAL A 1 329 ? 11.695 48.906 24.391 1 95 329 VAL A C 1
ATOM 2504 O O . VAL A 1 329 ? 11.664 50.125 24.172 1 95 329 VAL A O 1
ATOM 2507 N N . ASN A 1 330 ? 10.555 48.156 24.672 1 95.88 330 ASN A N 1
ATOM 2508 C CA . ASN A 1 330 ? 9.203 48.688 24.828 1 95.88 330 ASN A CA 1
ATOM 2509 C C . ASN A 1 330 ? 8.641 49.156 23.5 1 95.88 330 ASN A C 1
ATOM 2511 O O . ASN A 1 330 ? 7.664 49.938 23.469 1 95.88 330 ASN A O 1
ATOM 2515 N N . GLY A 1 331 ? 9.281 48.75 22.453 1 97.06 331 GLY A N 1
ATOM 2516 C CA . GLY A 1 331 ? 8.828 49.188 21.141 1 97.06 331 GLY A CA 1
ATOM 2517 C C . GLY A 1 331 ? 8.445 48.031 20.234 1 97.06 331 GLY A C 1
ATOM 2518 O O . GLY A 1 331 ? 8.656 46.875 20.578 1 97.06 331 GLY A O 1
ATOM 2519 N N . SER A 1 332 ? 7.781 48.406 19.203 1 97.56 332 SER A N 1
ATOM 2520 C CA . SER A 1 332 ? 7.465 47.531 18.094 1 97.56 332 SER A CA 1
ATOM 2521 C C . SER A 1 332 ? 7.84 48.188 16.75 1 97.56 332 SER A C 1
ATOM 2523 O O . SER A 1 332 ? 7.492 49.344 16.5 1 97.56 332 SER A O 1
ATOM 2525 N N . VAL A 1 333 ? 8.695 47.531 16.016 1 98.56 333 VAL A N 1
ATOM 2526 C CA . VAL A 1 333 ? 8.945 47.969 14.648 1 98.56 333 VAL A CA 1
ATOM 2527 C C . VAL A 1 333 ? 8.039 47.219 13.68 1 98.56 333 VAL A C 1
ATOM 2529 O O . VAL A 1 333 ? 8.188 46 13.492 1 98.56 333 VAL A O 1
ATOM 2532 N N . VAL A 1 334 ? 7.152 47.938 13.055 1 98.31 334 VAL A N 1
ATOM 2533 C CA . VAL A 1 334 ? 6.078 47.312 12.281 1 98.31 334 VAL A CA 1
ATOM 2534 C C . VAL A 1 334 ? 6.379 47.469 10.789 1 98.31 334 VAL A C 1
ATOM 2536 O O . VAL A 1 334 ? 6.629 48.562 10.297 1 98.31 334 VAL A O 1
ATOM 2539 N N . ASN A 1 335 ? 6.387 46.344 10.078 1 98.69 335 ASN A N 1
ATOM 2540 C CA . ASN A 1 335 ? 6.551 46.344 8.633 1 98.69 335 ASN A CA 1
ATOM 2541 C C . ASN A 1 335 ? 5.391 47.062 7.938 1 98.69 335 ASN A C 1
ATOM 2543 O O . ASN A 1 335 ? 4.27 46.562 7.918 1 98.69 335 ASN A O 1
ATOM 2547 N N . THR A 1 336 ? 5.703 48.188 7.387 1 98.44 336 THR A N 1
ATOM 2548 C CA . THR A 1 336 ? 4.711 49.062 6.758 1 98.44 336 THR A CA 1
ATOM 2549 C C . THR A 1 336 ? 5.215 49.562 5.41 1 98.44 336 THR A C 1
ATOM 2551 O O . THR A 1 336 ? 6.172 50.344 5.355 1 98.44 336 THR A O 1
ATOM 2554 N N . PRO A 1 337 ? 4.543 49.188 4.34 1 98.25 337 PRO A N 1
ATOM 2555 C CA . PRO A 1 337 ? 4.961 49.688 3.031 1 98.25 337 PRO A CA 1
ATOM 2556 C C . PRO A 1 337 ? 4.93 51.219 2.955 1 98.25 337 PRO A C 1
ATOM 2558 O O . PRO A 1 337 ? 4.031 51.844 3.516 1 98.25 337 PRO A O 1
ATOM 2561 N N . ALA A 1 338 ? 5.871 51.719 2.184 1 98.25 338 ALA A N 1
ATOM 2562 C CA . ALA A 1 338 ? 5.977 53.156 2.039 1 98.25 338 ALA A CA 1
ATOM 2563 C C . ALA A 1 338 ? 4.668 53.75 1.534 1 98.25 338 ALA A C 1
ATOM 2565 O O . ALA A 1 338 ? 4.293 54.875 1.925 1 98.25 338 ALA A O 1
ATOM 2566 N N . ALA A 1 339 ? 3.986 53.062 0.721 1 97.81 339 ALA A N 1
ATOM 2567 C CA . ALA A 1 339 ? 2.758 53.531 0.088 1 97.81 339 ALA A CA 1
ATOM 2568 C C . ALA A 1 339 ? 1.632 53.688 1.108 1 97.81 339 ALA A C 1
ATOM 2570 O O . ALA A 1 339 ? 0.607 54.312 0.832 1 97.81 339 ALA A O 1
ATOM 2571 N N . ALA A 1 340 ? 1.79 53.188 2.342 1 98.12 340 ALA A N 1
ATOM 2572 C CA . ALA A 1 340 ? 0.786 53.281 3.396 1 98.12 340 ALA A CA 1
ATOM 2573 C C . ALA A 1 340 ? 0.753 54.688 3.984 1 98.12 340 ALA A C 1
ATOM 2575 O O . ALA A 1 340 ? -0.212 55.062 4.652 1 98.12 340 ALA A O 1
ATOM 2576 N N . SER A 1 341 ? 1.79 55.438 3.785 1 97.44 341 SER A N 1
ATOM 2577 C CA . SER A 1 341 ? 1.896 56.781 4.324 1 97.44 341 SER A CA 1
ATOM 2578 C C . SER A 1 341 ? 0.887 57.719 3.666 1 97.44 341 SER A C 1
ATOM 2580 O O . SER A 1 341 ? 0.712 57.688 2.445 1 97.44 341 SER A O 1
ATOM 2582 N N . PRO A 1 342 ? 0.287 58.594 4.402 1 96.88 342 PRO A N 1
ATOM 2583 C CA . PRO A 1 342 ? 0.284 58.688 5.863 1 96.88 342 PRO A CA 1
ATOM 2584 C C . PRO A 1 342 ? -0.806 57.844 6.512 1 96.88 342 PRO A C 1
ATOM 2586 O O . PRO A 1 342 ? -0.762 57.594 7.719 1 96.88 342 PRO A O 1
ATOM 2589 N N . ALA A 1 343 ? -1.823 57.469 5.598 1 97.25 343 ALA A N 1
ATOM 2590 C CA . ALA A 1 343 ? -2.973 56.812 6.211 1 97.25 343 ALA A CA 1
ATOM 2591 C C . ALA A 1 343 ? -3.693 55.938 5.203 1 97.25 343 ALA A C 1
ATOM 2593 O O . ALA A 1 343 ? -4.922 55.938 5.113 1 97.25 343 ALA A O 1
ATOM 2594 N N . ASN A 1 344 ? -2.908 55.25 4.375 1 97.38 344 ASN A N 1
ATOM 2595 C CA . ASN A 1 344 ? -3.463 54.219 3.518 1 97.38 344 ASN A CA 1
ATOM 2596 C C . ASN A 1 344 ? -3.43 52.844 4.199 1 97.38 344 ASN A C 1
ATOM 2598 O O . ASN A 1 344 ? -2.445 52.125 4.086 1 97.38 344 ASN A O 1
ATOM 2602 N N . TYR A 1 345 ? -4.5 52.438 4.723 1 97.19 345 TYR A N 1
ATOM 2603 C CA . TYR A 1 345 ? -4.551 51.312 5.641 1 97.19 345 TYR A CA 1
ATOM 2604 C C . TYR A 1 345 ? -4.609 50 4.875 1 97.19 345 TYR A C 1
ATOM 2606 O O . TYR A 1 345 ? -4.441 48.906 5.461 1 97.19 345 TYR A O 1
ATOM 2614 N N . VAL A 1 346 ? -4.82 50 3.559 1 96.25 346 VAL A N 1
ATOM 2615 C CA . VAL A 1 346 ? -5.008 48.75 2.795 1 96.25 346 VAL A CA 1
ATOM 2616 C C . VAL A 1 346 ? -3.695 48.375 2.113 1 96.25 346 VAL A C 1
ATOM 2618 O O . VAL A 1 346 ? -3.617 47.344 1.45 1 96.25 346 VAL A O 1
ATOM 2621 N N . GLU A 1 347 ? -2.652 49.219 2.264 1 97.12 347 GLU A N 1
ATOM 2622 C CA . GLU A 1 347 ? -1.319 48.875 1.784 1 97.12 347 GLU A CA 1
ATOM 2623 C C . GLU A 1 347 ? -0.574 48.031 2.807 1 97.12 347 GLU A C 1
ATOM 2625 O O . GLU A 1 347 ? -0.068 48.531 3.805 1 97.12 347 GLU A O 1
ATOM 2630 N N . LEU A 1 348 ? -0.519 46.719 2.496 1 97.75 348 LEU A N 1
ATOM 2631 C CA . LEU A 1 348 ? 0.085 45.75 3.4 1 97.75 348 LEU A CA 1
ATOM 2632 C C . LEU A 1 348 ? 1.299 45.094 2.756 1 97.75 348 LEU A C 1
ATOM 2634 O O . LEU A 1 348 ? 1.428 45.094 1.53 1 97.75 348 LEU A O 1
ATOM 2638 N N . PRO A 1 349 ? 2.201 44.531 3.586 1 96.94 349 PRO A N 1
ATOM 2639 C CA . PRO A 1 349 ? 3.301 43.781 3.004 1 96.94 349 PRO A CA 1
ATOM 2640 C C . PRO A 1 349 ? 2.816 42.562 2.201 1 96.94 349 PRO A C 1
ATOM 2642 O O . PRO A 1 349 ? 1.838 41.906 2.584 1 96.94 349 PRO A O 1
ATOM 2645 N N . GLN A 1 350 ? 3.553 42.281 1.145 1 95.75 350 GLN A N 1
ATOM 2646 C CA . GLN A 1 350 ? 3.277 41.094 0.331 1 95.75 350 GLN A CA 1
ATOM 2647 C C . GLN A 1 350 ? 4.242 39.969 0.664 1 95.75 350 GLN A C 1
ATOM 2649 O O . GLN A 1 350 ? 5.426 40.188 0.911 1 95.75 350 GLN A O 1
ATOM 2654 N N . PRO A 1 351 ? 3.785 38.719 0.685 1 96.12 351 PRO A N 1
ATOM 2655 C CA . PRO A 1 351 ? 4.684 37.594 0.969 1 96.12 351 PRO A CA 1
ATOM 2656 C C . PRO A 1 351 ? 5.82 37.5 -0.045 1 96.12 351 PRO A C 1
ATOM 2658 O O . PRO A 1 351 ? 5.625 37.781 -1.231 1 96.12 351 PRO A O 1
ATOM 2661 N N . ASP A 1 352 ? 7.02 37.156 0.44 1 97.5 352 ASP A N 1
ATOM 2662 C CA . ASP A 1 352 ? 7.359 36.781 1.806 1 97.5 352 ASP A CA 1
ATOM 2663 C C . ASP A 1 352 ? 7.664 38 2.668 1 97.5 352 ASP A C 1
ATOM 2665 O O . ASP A 1 352 ? 8.289 38.938 2.201 1 97.5 352 ASP A O 1
ATOM 2669 N N . PHE A 1 353 ? 7.203 37.969 3.906 1 98.19 353 PHE A N 1
ATOM 2670 C CA . PHE A 1 353 ? 7.453 39.094 4.793 1 98.19 353 PHE A CA 1
ATOM 2671 C C . PHE A 1 353 ? 7.602 38.625 6.234 1 98.19 353 PHE A C 1
ATOM 2673 O O . PHE A 1 353 ? 7.191 37.531 6.578 1 98.19 353 PHE A O 1
ATOM 2680 N N . ASN A 1 354 ? 8.273 39.312 7.074 1 97.12 354 ASN A N 1
ATOM 2681 C CA . ASN A 1 354 ? 7.992 39.281 8.508 1 97.12 354 ASN A CA 1
ATOM 2682 C C . ASN A 1 354 ? 7.191 40.5 8.953 1 97.12 354 ASN A C 1
ATOM 2684 O O . ASN A 1 354 ? 7.355 41.594 8.414 1 97.12 354 ASN A O 1
ATOM 2688 N N . VAL A 1 355 ? 6.402 40.312 9.906 1 97.38 355 VAL A N 1
ATOM 2689 C CA . VAL A 1 355 ? 5.324 41.25 10.266 1 97.38 355 VAL A CA 1
ATOM 2690 C C . VAL A 1 355 ? 5.879 42.406 11.109 1 97.38 355 VAL A C 1
ATOM 2692 O O . VAL A 1 355 ? 5.582 43.562 10.852 1 97.38 355 VAL A O 1
ATOM 2695 N N . ARG A 1 356 ? 6.582 42.125 12.125 1 97.81 356 ARG A N 1
ATOM 2696 C CA . ARG A 1 356 ? 7.098 43.094 13.078 1 97.81 356 ARG A CA 1
ATOM 2697 C C . ARG A 1 356 ? 8.188 42.5 13.953 1 97.81 356 ARG A C 1
ATOM 2699 O O . ARG A 1 356 ? 8.398 41.281 13.945 1 97.81 356 ARG A O 1
ATOM 2706 N N . PHE A 1 357 ? 8.977 43.344 14.516 1 98.5 357 PHE A N 1
ATOM 2707 C CA . PHE A 1 357 ? 9.773 43.031 15.695 1 98.5 357 PHE A CA 1
ATOM 2708 C C . PHE A 1 357 ? 9.102 43.562 16.953 1 98.5 357 PHE A C 1
ATOM 2710 O O . PHE A 1 357 ? 9.117 44.781 17.188 1 98.5 357 PHE A O 1
ATOM 2717 N N . ASP A 1 358 ? 8.562 42.625 17.719 1 97.19 358 ASP A N 1
ATOM 2718 C CA . ASP A 1 358 ? 7.766 43.031 18.875 1 97.19 358 ASP A CA 1
ATOM 2719 C C . ASP A 1 358 ? 8.484 42.719 20.188 1 97.19 358 ASP A C 1
ATOM 2721 O O . ASP A 1 358 ? 8.75 41.562 20.484 1 97.19 358 ASP A O 1
ATOM 2725 N N . TYR A 1 359 ? 8.688 43.812 20.953 1 97.44 359 TYR A N 1
ATOM 2726 C CA . TYR A 1 359 ? 9.289 43.625 22.266 1 97.44 359 TYR A CA 1
ATOM 2727 C C . TYR A 1 359 ? 8.406 42.719 23.141 1 97.44 359 TYR A C 1
ATOM 2729 O O . TYR A 1 359 ? 7.188 42.906 23.172 1 97.44 359 TYR A O 1
ATOM 2737 N N . MET A 1 360 ? 8.992 41.781 23.891 1 95.44 360 MET A N 1
ATOM 2738 C CA . MET A 1 360 ? 8.188 40.781 24.562 1 95.44 360 MET A CA 1
ATOM 2739 C C . MET A 1 360 ? 8.039 41.094 26.047 1 95.44 360 MET A C 1
ATOM 2741 O O . MET A 1 360 ? 7.355 40.375 26.781 1 95.44 360 MET A O 1
ATOM 2745 N N . GLY A 1 361 ? 8.742 42.094 26.531 1 93.31 361 GLY A N 1
ATOM 2746 C CA . GLY A 1 361 ? 8.5 42.562 27.875 1 93.31 361 GLY A CA 1
ATOM 2747 C C . GLY A 1 361 ? 9.398 41.906 28.906 1 93.31 361 GLY A C 1
ATOM 2748 O O . GLY A 1 361 ? 10.438 41.344 28.562 1 93.31 361 GLY A O 1
ATOM 2749 N N . SER A 1 362 ? 9.078 42.219 30.219 1 90.06 362 SER A N 1
ATOM 2750 C CA . SER A 1 362 ? 9.656 41.625 31.406 1 90.06 362 SER A CA 1
ATOM 2751 C C . SER A 1 362 ? 11.133 42 31.547 1 90.06 362 SER A C 1
ATOM 2753 O O . SER A 1 362 ? 11.93 41.188 32.031 1 90.06 362 SER A O 1
ATOM 2755 N N . GLY A 1 363 ? 11.492 43.094 31.016 1 90.94 363 GLY A N 1
ATOM 2756 C CA . GLY A 1 363 ? 12.859 43.531 31.156 1 90.94 363 GLY A CA 1
ATOM 2757 C C . GLY A 1 363 ? 13.844 42.75 30.328 1 90.94 363 GLY A C 1
ATOM 2758 O O . GLY A 1 363 ? 15.055 42.812 30.562 1 90.94 363 GLY A O 1
ATOM 2759 N N . SER A 1 364 ? 13.297 42.062 29.391 1 93.19 364 SER A N 1
ATOM 2760 C CA . SER A 1 364 ? 14.156 41.25 28.547 1 93.19 364 SER A CA 1
ATOM 2761 C C . SER A 1 364 ? 14.711 42.062 27.375 1 93.19 364 SER A C 1
ATOM 2763 O O . SER A 1 364 ? 14.539 43.281 27.312 1 93.19 364 SER A O 1
ATOM 2765 N N . ASP A 1 365 ? 15.469 41.406 26.5 1 94.44 365 ASP A N 1
ATOM 2766 C CA . ASP A 1 365 ? 15.906 41.969 25.219 1 94.44 365 ASP A CA 1
ATOM 2767 C C . ASP A 1 365 ? 15.32 41.156 24.062 1 94.44 365 ASP A C 1
ATOM 2769 O O . ASP A 1 365 ? 15.914 41.125 22.969 1 94.44 365 ASP A O 1
ATOM 2773 N N . LEU A 1 366 ? 14.211 40.5 24.406 1 97.12 366 LEU A N 1
ATOM 2774 C CA . LEU A 1 366 ? 13.633 39.562 23.453 1 97.12 366 LEU A CA 1
ATOM 2775 C C . LEU A 1 366 ? 12.547 40.219 22.625 1 97.12 366 LEU A C 1
ATOM 2777 O O . LEU A 1 366 ? 11.773 41.031 23.141 1 97.12 366 LEU A O 1
ATOM 2781 N N . PHE A 1 367 ? 12.508 39.875 21.312 1 98 367 PHE A N 1
ATOM 2782 C CA . PHE A 1 367 ? 11.508 40.344 20.375 1 98 367 PHE A CA 1
ATOM 2783 C C . PHE A 1 367 ? 10.867 39.188 19.609 1 98 367 PHE A C 1
ATOM 2785 O O . PHE A 1 367 ? 11.57 38.312 19.125 1 98 367 PHE A O 1
ATOM 2792 N N . ARG A 1 368 ? 9.547 39.219 19.531 1 97.31 368 ARG A N 1
ATOM 2793 C CA . ARG A 1 368 ? 8.82 38.219 18.75 1 97.31 368 ARG A CA 1
ATOM 2794 C C . ARG A 1 368 ? 8.781 38.594 17.281 1 97.31 368 ARG A C 1
ATOM 2796 O O . ARG A 1 368 ? 8.586 39.75 16.938 1 97.31 368 ARG A O 1
ATOM 2803 N N . VAL A 1 369 ? 8.977 37.625 16.438 1 98.25 369 VAL A N 1
ATOM 2804 C CA . VAL A 1 369 ? 8.797 37.812 15 1 98.25 369 VAL A CA 1
ATOM 2805 C C . VAL A 1 369 ? 7.863 36.75 14.438 1 98.25 369 VAL A C 1
ATOM 2807 O O . VAL A 1 369 ? 7.887 35.594 14.875 1 98.25 369 VAL A O 1
ATOM 2810 N N . LEU A 1 370 ? 7.016 37.125 13.539 1 98.25 370 LEU A N 1
ATOM 2811 C CA . LEU A 1 370 ? 6.227 36.25 12.68 1 98.25 370 LEU A CA 1
ATOM 2812 C C . LEU A 1 370 ? 6.598 36.469 11.211 1 98.25 370 LEU A C 1
ATOM 2814 O O . LEU A 1 370 ? 6.691 37.594 10.742 1 98.25 370 LEU A O 1
ATOM 2818 N N . ALA A 1 371 ? 6.941 35.406 10.555 1 98.62 371 ALA A N 1
ATOM 2819 C CA . ALA A 1 371 ? 7.266 35.438 9.133 1 98.62 371 ALA A CA 1
ATOM 2820 C C . ALA A 1 371 ? 6.301 34.562 8.32 1 98.62 371 ALA A C 1
ATOM 2822 O O . ALA A 1 371 ? 5.934 33.469 8.75 1 98.62 371 ALA A O 1
ATOM 2823 N N . VAL A 1 372 ? 5.852 35.125 7.207 1 98.62 372 VAL A N 1
ATOM 2824 C CA . VAL A 1 372 ? 4.852 34.438 6.375 1 98.62 372 VAL A CA 1
ATOM 2825 C C . VAL A 1 372 ? 5.332 34.406 4.93 1 98.62 372 VAL A C 1
ATOM 2827 O O . VAL A 1 372 ? 5.898 35.375 4.422 1 98.62 372 VAL A O 1
ATOM 2830 N N . GLY A 1 373 ? 5.199 33.25 4.336 1 98.25 373 GLY A N 1
ATOM 2831 C CA . GLY A 1 373 ? 5.578 33.062 2.941 1 98.25 373 GLY A CA 1
ATOM 2832 C C . GLY A 1 373 ? 4.727 32.031 2.217 1 98.25 373 GLY A C 1
ATOM 2833 O O . GLY A 1 373 ? 3.689 31.609 2.729 1 98.25 373 GLY A O 1
ATOM 2834 N N . ASP A 1 374 ? 5.152 31.797 0.984 1 94.88 374 ASP A N 1
ATOM 2835 C CA . ASP A 1 374 ? 4.422 30.828 0.172 1 94.88 374 ASP A CA 1
ATOM 2836 C C . ASP A 1 374 ? 4.844 29.391 0.515 1 94.88 374 ASP A C 1
ATOM 2838 O O . ASP A 1 374 ? 5.477 29.156 1.547 1 94.88 374 ASP A O 1
ATOM 2842 N N . GLU A 1 375 ? 4.438 28.438 -0.286 1 94.56 375 GLU A N 1
ATOM 2843 C CA . GLU A 1 375 ? 4.598 27.016 0.001 1 94.56 375 GLU A CA 1
ATOM 2844 C C . GLU A 1 375 ? 6.07 26.609 0.029 1 94.56 375 GLU A C 1
ATOM 2846 O O . GLU A 1 375 ? 6.426 25.562 0.568 1 94.56 375 GLU A O 1
ATOM 2851 N N . THR A 1 376 ? 6.988 27.422 -0.509 1 95 376 THR A N 1
ATOM 2852 C CA . THR A 1 376 ? 8.406 27.094 -0.561 1 95 376 THR A CA 1
ATOM 2853 C C . THR A 1 376 ? 9.164 27.781 0.578 1 95 376 THR A C 1
ATOM 2855 O O . THR A 1 376 ? 10.391 27.703 0.648 1 95 376 THR A O 1
ATOM 2858 N N . PHE A 1 377 ? 8.492 28.5 1.457 1 97.69 377 PHE A N 1
ATOM 2859 C CA . PHE A 1 377 ? 9.07 29.344 2.492 1 97.69 377 PHE A CA 1
ATOM 2860 C C . PHE A 1 377 ? 9.586 28.5 3.654 1 97.69 377 PHE A C 1
ATOM 2862 O O . PHE A 1 377 ? 8.961 28.453 4.715 1 97.69 377 PHE A O 1
ATOM 2869 N N . SER A 1 378 ? 10.789 27.984 3.533 1 97.38 378 SER A N 1
ATOM 2870 C CA . SER A 1 378 ? 11.414 27.109 4.527 1 97.38 378 SER A CA 1
ATOM 2871 C C . SER A 1 378 ? 11.898 27.906 5.73 1 97.38 378 SER A C 1
ATOM 2873 O O . SER A 1 378 ? 11.914 29.141 5.699 1 97.38 378 SER A O 1
ATOM 2875 N N . LYS A 1 379 ? 12.289 27.188 6.773 1 98.12 379 LYS A N 1
ATOM 2876 C CA . LYS A 1 379 ? 12.891 27.812 7.953 1 98.12 379 LYS A CA 1
ATOM 2877 C C . LYS A 1 379 ? 14.102 28.656 7.578 1 98.12 379 LYS A C 1
ATOM 2879 O O . LYS A 1 379 ? 14.25 29.781 8.039 1 98.12 379 LYS A O 1
ATOM 2884 N N . GLN A 1 380 ? 14.922 28.156 6.703 1 98.31 380 GLN A N 1
ATOM 2885 C CA . GLN A 1 380 ? 16.141 28.859 6.281 1 98.31 380 GLN A CA 1
ATOM 2886 C C . GLN A 1 380 ? 15.797 30.172 5.574 1 98.31 380 GLN A C 1
ATOM 2888 O O . GLN A 1 380 ? 16.406 31.203 5.848 1 98.31 380 GLN A O 1
ATOM 2893 N N . LYS A 1 381 ? 14.797 30.078 4.695 1 98.44 381 LYS A N 1
ATOM 2894 C CA . LYS A 1 381 ? 14.383 31.266 3.973 1 98.44 381 LYS A CA 1
ATOM 2895 C C . LYS A 1 381 ? 13.789 32.312 4.918 1 98.44 381 LYS A C 1
ATOM 2897 O O . LYS A 1 381 ? 14.047 33.5 4.781 1 98.44 381 LYS A O 1
ATOM 2902 N N . ALA A 1 382 ? 13.047 31.844 5.875 1 98.75 382 ALA A N 1
ATOM 2903 C CA . ALA A 1 382 ? 12.383 32.75 6.82 1 98.75 382 ALA A CA 1
ATOM 2904 C C . ALA A 1 382 ? 13.398 33.469 7.699 1 98.75 382 ALA A C 1
ATOM 2906 O O . ALA A 1 382 ? 13.32 34.656 7.879 1 98.75 382 ALA A O 1
ATOM 2907 N N . GLN A 1 383 ? 14.328 32.75 8.211 1 98.69 383 GLN A N 1
ATOM 2908 C CA . GLN A 1 383 ? 15.344 33.375 9.07 1 98.69 383 GLN A CA 1
ATOM 2909 C C . GLN A 1 383 ? 16.234 34.312 8.281 1 98.69 383 GLN A C 1
ATOM 2911 O O . GLN A 1 383 ? 16.609 35.375 8.781 1 98.69 383 GLN A O 1
ATOM 2916 N N . ALA A 1 384 ? 16.531 33.938 7.047 1 98.69 384 ALA A N 1
ATOM 2917 C CA . ALA A 1 384 ? 17.312 34.812 6.188 1 98.69 384 ALA A CA 1
ATOM 2918 C C . ALA A 1 384 ? 16.562 36.125 5.922 1 98.69 384 ALA A C 1
ATOM 2920 O O . ALA A 1 384 ? 17.172 37.188 5.906 1 98.69 384 ALA A O 1
ATOM 2921 N N . LEU A 1 385 ? 15.312 35.969 5.684 1 98.69 385 LEU A N 1
ATOM 2922 C CA . LEU A 1 385 ? 14.492 37.156 5.43 1 98.69 385 LEU A CA 1
ATOM 2923 C C . LEU A 1 385 ? 14.484 38.094 6.641 1 98.69 385 LEU A C 1
ATOM 2925 O O . LEU A 1 385 ? 14.633 39.312 6.5 1 98.69 385 LEU A O 1
ATOM 2929 N N . VAL A 1 386 ? 14.305 37.562 7.832 1 98.81 386 VAL A N 1
ATOM 2930 C CA . VAL A 1 386 ? 14.258 38.344 9.062 1 98.81 386 VAL A CA 1
ATOM 2931 C C . VAL A 1 386 ? 15.594 39.062 9.273 1 98.81 386 VAL A C 1
ATOM 2933 O O . VAL A 1 386 ? 15.633 40.25 9.602 1 98.81 386 VAL A O 1
ATOM 2936 N N . LYS A 1 387 ? 16.672 38.375 9.047 1 98.5 387 LYS A N 1
ATOM 2937 C CA . LYS A 1 387 ? 18.016 38.938 9.172 1 98.5 387 LYS A CA 1
ATOM 2938 C C . LYS A 1 387 ? 18.219 40.062 8.172 1 98.5 387 LYS A C 1
ATOM 2940 O O . LYS A 1 387 ? 18.766 41.125 8.523 1 98.5 387 LYS A O 1
ATOM 2945 N N . ALA A 1 388 ? 17.844 39.844 6.973 1 98.56 388 ALA A N 1
ATOM 2946 C CA . ALA A 1 388 ? 18.016 40.812 5.918 1 98.56 388 ALA A CA 1
ATOM 2947 C C . ALA A 1 388 ? 17.203 42.094 6.215 1 98.56 388 ALA A C 1
ATOM 2949 O O . ALA A 1 388 ? 17.688 43.188 6.016 1 98.56 388 ALA A O 1
ATOM 2950 N N . ASN A 1 389 ? 15.977 41.906 6.609 1 98.69 389 ASN A N 1
ATOM 2951 C CA . ASN A 1 389 ? 15.125 43.031 6.949 1 98.69 389 ASN A CA 1
ATOM 2952 C C . ASN A 1 389 ? 15.719 43.844 8.102 1 98.69 389 ASN A C 1
ATOM 2954 O O . ASN A 1 389 ? 15.734 45.062 8.055 1 98.69 389 ASN A O 1
ATOM 2958 N N . PHE A 1 390 ? 16.188 43.156 9.133 1 98.5 390 PHE A N 1
ATOM 2959 C CA . PHE A 1 390 ? 16.844 43.844 10.258 1 98.5 390 PHE A CA 1
ATOM 2960 C C . PHE A 1 390 ? 18.031 44.656 9.789 1 98.5 390 PHE A C 1
ATOM 2962 O O . PHE A 1 390 ? 18.188 45.812 10.18 1 98.5 390 PHE A O 1
ATOM 2969 N N . ALA A 1 391 ? 18.812 44.031 8.961 1 98.31 391 ALA A N 1
ATOM 2970 C CA . ALA A 1 391 ? 20 44.719 8.445 1 98.31 391 ALA A CA 1
ATOM 2971 C C . ALA A 1 391 ? 19.625 45.969 7.672 1 98.31 391 ALA A C 1
ATOM 2973 O O . ALA A 1 391 ? 20.281 47.031 7.797 1 98.31 391 ALA A O 1
ATOM 2974 N N . LYS A 1 392 ? 18.641 45.906 6.867 1 98.44 392 LYS A N 1
ATOM 2975 C CA . LYS A 1 392 ? 18.188 47.062 6.094 1 98.44 392 LYS A CA 1
ATOM 2976 C C . LYS A 1 392 ? 17.719 48.188 7.012 1 98.44 392 LYS A C 1
ATOM 2978 O O . LYS A 1 392 ? 17.953 49.375 6.73 1 98.44 392 LYS A O 1
ATOM 2983 N N . LEU A 1 393 ? 17.016 47.812 8.062 1 98.56 393 LEU A N 1
ATOM 2984 C CA . LEU A 1 393 ? 16.531 48.812 9.016 1 98.56 393 LEU A CA 1
ATOM 2985 C C . LEU A 1 393 ? 17.703 49.562 9.664 1 98.56 393 LEU A C 1
ATOM 2987 O O . LEU A 1 393 ? 17.641 50.75 9.875 1 98.56 393 LEU A O 1
ATOM 2991 N N . VAL A 1 394 ? 18.75 48.844 9.992 1 98.25 394 VAL A N 1
ATOM 2992 C CA . VAL A 1 394 ? 19.938 49.438 10.594 1 98.25 394 VAL A CA 1
ATOM 2993 C C . VAL A 1 394 ? 20.672 50.281 9.562 1 98.25 394 VAL A C 1
ATOM 2995 O O . VAL A 1 394 ? 21.031 51.438 9.836 1 98.25 394 VAL A O 1
ATOM 2998 N N . ASP A 1 395 ? 20.859 49.781 8.391 1 97.69 395 ASP A N 1
ATOM 2999 C CA . ASP A 1 395 ? 21.594 50.469 7.328 1 97.69 395 ASP A CA 1
ATOM 3000 C C . ASP A 1 395 ? 20.922 51.781 6.965 1 97.69 395 ASP A C 1
ATOM 3002 O O . ASP A 1 395 ? 21.594 52.75 6.652 1 97.69 395 ASP A O 1
ATOM 3006 N N . ALA A 1 396 ? 19.609 51.781 7.02 1 98.06 396 ALA A N 1
ATOM 3007 C CA . ALA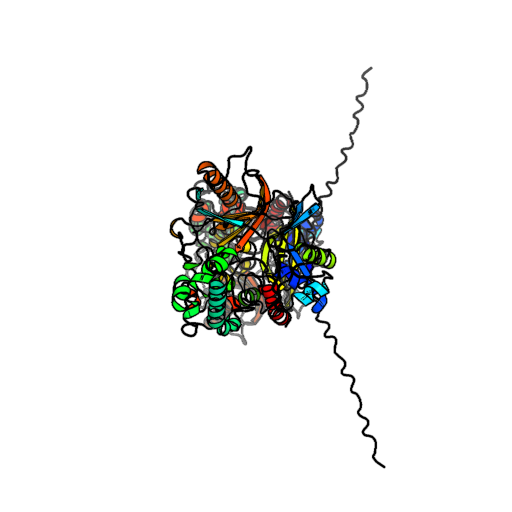 A 1 396 ? 18.844 52.969 6.625 1 98.06 396 ALA A CA 1
ATOM 3008 C C . ALA A 1 396 ? 18.781 53.969 7.762 1 98.06 396 ALA A C 1
ATOM 3010 O O . ALA A 1 396 ? 18.344 55.125 7.559 1 98.06 396 ALA A O 1
ATOM 3011 N N . GLY A 1 397 ? 19.172 53.531 8.93 1 97.56 397 GLY A N 1
ATOM 3012 C CA . GLY A 1 397 ? 19.188 54.438 10.062 1 97.56 397 GLY A CA 1
ATOM 3013 C C . GLY A 1 397 ? 17.891 54.469 10.844 1 97.56 397 GLY A C 1
ATOM 3014 O O . GLY A 1 397 ? 17.719 55.25 11.781 1 97.56 397 GLY A O 1
ATOM 3015 N N . THR A 1 398 ? 16.969 53.688 10.422 1 97.88 398 THR A N 1
ATOM 3016 C CA . THR A 1 398 ? 15.719 53.531 11.164 1 97.88 398 THR A CA 1
ATOM 3017 C C . THR A 1 398 ? 15.969 52.938 12.547 1 97.88 398 THR A C 1
ATOM 3019 O O . THR A 1 398 ? 15.328 53.344 13.523 1 97.88 398 THR A O 1
ATOM 3022 N N . LEU A 1 399 ? 16.844 52 12.625 1 97.81 399 LEU A N 1
ATOM 3023 C CA . LEU A 1 399 ? 17.375 51.469 13.875 1 97.81 399 LEU A CA 1
ATOM 3024 C C . LEU A 1 399 ? 18.828 51.906 14.078 1 97.81 399 LEU A C 1
ATOM 3026 O O . LEU A 1 399 ? 19.578 52.031 13.109 1 97.81 399 LEU A O 1
ATOM 3030 N N . PRO A 1 400 ? 19.141 52.125 15.281 1 96.94 400 PRO A N 1
ATOM 3031 C CA . PRO A 1 400 ? 20.531 52.5 15.523 1 96.94 400 PRO A CA 1
ATOM 3032 C C . PRO A 1 400 ? 21.5 51.344 15.242 1 96.94 400 PRO A C 1
ATOM 3034 O O . PRO A 1 400 ? 21.125 50.156 15.336 1 96.94 400 PRO A O 1
ATOM 3037 N N . ALA A 1 401 ? 22.703 51.719 14.938 1 93.5 401 ALA A N 1
ATOM 3038 C CA . ALA A 1 401 ? 23.734 50.719 14.781 1 93.5 401 ALA A CA 1
ATOM 3039 C C . ALA A 1 401 ? 24.047 50.031 16.109 1 93.5 401 ALA A C 1
ATOM 3041 O O . ALA A 1 401 ? 23.938 50.656 17.172 1 93.5 401 ALA A O 1
ATOM 3042 N N . GLY A 1 402 ? 24.266 48.812 16.016 1 90.06 402 GLY A N 1
ATOM 3043 C CA . GLY A 1 402 ? 24.641 48.062 17.188 1 90.06 402 GLY A CA 1
ATOM 3044 C C . GLY A 1 402 ? 25.609 46.938 16.875 1 90.06 402 GLY A C 1
ATOM 3045 O O . GLY A 1 402 ? 25.719 46.5 15.727 1 90.06 402 GLY A O 1
ATOM 3046 N N . ALA A 1 403 ? 26.281 46.562 17.875 1 89.5 403 ALA A N 1
ATOM 3047 C CA . ALA A 1 403 ? 27.297 45.5 17.719 1 89.5 403 ALA A CA 1
ATOM 3048 C C . ALA A 1 403 ? 26.656 44.125 17.594 1 89.5 403 ALA A C 1
ATOM 3050 O O . ALA A 1 403 ? 25.625 43.875 18.219 1 89.5 403 ALA A O 1
ATOM 3051 N N . GLY A 1 404 ? 27.312 43.375 16.734 1 90.25 404 GLY A N 1
ATOM 3052 C CA . GLY A 1 404 ? 26.922 41.969 16.656 1 90.25 404 GLY A CA 1
ATOM 3053 C C . GLY A 1 404 ? 25.844 41.688 15.617 1 90.25 404 GLY A C 1
ATOM 3054 O O . GLY A 1 404 ? 25.438 42.625 14.891 1 90.25 404 GLY A O 1
ATOM 3055 N N . GLU A 1 405 ? 25.422 40.406 15.508 1 94.81 405 GLU A N 1
ATOM 3056 C CA . GLU A 1 405 ? 24.391 39.969 14.57 1 94.81 405 GLU A CA 1
ATOM 3057 C C . GLU A 1 405 ? 23.062 39.719 15.281 1 94.81 405 GLU A C 1
ATOM 3059 O O . GLU A 1 405 ? 23.031 39.562 16.5 1 94.81 405 GLU A O 1
ATOM 3064 N N . LEU A 1 406 ? 21.984 39.875 14.531 1 97.69 406 LEU A N 1
ATOM 3065 C CA . LEU A 1 406 ? 20.688 39.469 15.07 1 97.69 406 LEU A CA 1
ATOM 3066 C C . LEU A 1 406 ? 20.719 38.031 15.562 1 97.69 406 LEU A C 1
ATOM 3068 O O . LEU A 1 406 ? 21.047 37.125 14.797 1 97.69 406 LEU A O 1
ATOM 3072 N N . GLU A 1 407 ? 20.359 37.812 16.797 1 97.62 407 GLU A N 1
ATOM 3073 C CA . GLU A 1 407 ? 20.391 36.5 17.375 1 97.62 407 GLU A CA 1
ATOM 3074 C C . GLU A 1 407 ? 19.016 35.844 17.391 1 97.62 407 GLU A C 1
ATOM 3076 O O . GLU A 1 407 ? 18.047 36.469 17.844 1 97.62 407 GLU A O 1
ATOM 3081 N N . PHE A 1 408 ? 18.969 34.656 16.938 1 98.12 408 PHE A N 1
ATOM 3082 C CA . PHE A 1 408 ? 17.75 33.875 17.078 1 98.12 408 PHE A CA 1
ATOM 3083 C C . PHE A 1 408 ? 17.766 33.031 18.359 1 98.12 408 PHE A C 1
ATOM 3085 O O . PHE A 1 408 ? 18.641 32.188 18.531 1 98.12 408 PHE A O 1
ATOM 3092 N N . ARG A 1 409 ? 16.766 33.281 19.219 1 97.88 409 ARG A N 1
ATOM 3093 C CA . ARG A 1 409 ? 16.703 32.625 20.516 1 97.88 409 ARG A CA 1
ATOM 3094 C C . ARG A 1 409 ? 15.797 31.406 20.469 1 97.88 409 ARG A C 1
ATOM 3096 O O . ARG A 1 409 ? 15.977 30.469 21.234 1 97.88 409 ARG A O 1
ATOM 3103 N N . ALA A 1 410 ? 14.805 31.453 19.719 1 98.19 410 ALA A N 1
ATOM 3104 C CA . ALA A 1 410 ? 13.852 30.375 19.516 1 98.19 410 ALA A CA 1
ATOM 3105 C C . ALA A 1 410 ? 13.195 30.469 18.141 1 98.19 410 ALA A C 1
ATOM 3107 O O . ALA A 1 410 ? 13.102 31.547 17.562 1 98.19 410 ALA A O 1
ATOM 3108 N N . TRP A 1 411 ? 12.812 29.344 17.609 1 98.25 411 TRP A N 1
ATOM 3109 C CA . TRP A 1 411 ? 12.172 29.312 16.297 1 98.25 411 TRP A CA 1
ATOM 3110 C C . TRP A 1 411 ? 11.188 28.156 16.203 1 98.25 411 TRP A C 1
ATOM 3112 O O . TRP A 1 411 ? 11.469 27.047 16.672 1 98.25 411 TRP A O 1
ATOM 3122 N N . ALA A 1 412 ? 10.008 28.422 15.727 1 98.19 412 ALA A N 1
ATOM 3123 C CA . ALA A 1 412 ? 8.977 27.406 15.492 1 98.19 412 ALA A CA 1
ATOM 3124 C C . ALA A 1 412 ? 8.484 27.469 14.047 1 98.19 412 ALA A C 1
ATOM 3126 O O . ALA A 1 412 ? 8.008 28.5 13.586 1 98.19 412 ALA A O 1
ATOM 3127 N N . ASP A 1 413 ? 8.672 26.359 13.359 1 97.56 413 ASP A N 1
ATOM 3128 C CA . ASP A 1 413 ? 8.125 26.172 12.016 1 97.56 413 ASP A CA 1
ATOM 3129 C C . ASP A 1 413 ? 6.691 25.656 12.062 1 97.56 413 ASP A C 1
ATOM 3131 O O . ASP A 1 413 ? 6.457 24.484 12.359 1 97.56 413 ASP A O 1
ATOM 3135 N N . HIS A 1 414 ? 5.738 26.516 11.742 1 97.12 414 HIS A N 1
ATOM 3136 C CA . HIS A 1 414 ? 4.332 26.141 11.812 1 97.12 414 HIS A CA 1
ATOM 3137 C C . HIS A 1 414 ? 3.893 25.406 10.555 1 97.12 414 HIS A C 1
ATOM 3139 O O . HIS A 1 414 ? 2.801 24.828 10.508 1 97.12 414 HIS A O 1
ATOM 3145 N N . GLY A 1 415 ? 4.707 25.406 9.562 1 96.12 415 GLY A N 1
ATOM 3146 C CA . GLY A 1 415 ? 4.387 24.688 8.344 1 96.12 415 GLY A CA 1
ATOM 3147 C C . GLY A 1 415 ? 3.209 25.281 7.59 1 96.12 415 GLY A C 1
ATOM 3148 O O . GLY A 1 415 ? 3.045 26.5 7.547 1 96.12 415 GLY A O 1
ATOM 3149 N N . ALA A 1 416 ? 2.441 24.453 6.898 1 97.06 416 ALA A N 1
ATOM 3150 C CA . ALA A 1 416 ? 1.316 24.859 6.066 1 97.06 416 ALA A CA 1
ATOM 3151 C C . ALA A 1 416 ? 0.187 25.438 6.918 1 97.06 416 ALA A C 1
ATOM 3153 O O . ALA A 1 416 ? -0.261 24.797 7.875 1 97.06 416 ALA A O 1
ATOM 3154 N N . MET A 1 417 ? -0.23 26.578 6.543 1 96.19 417 MET A N 1
ATOM 3155 C CA . MET A 1 417 ? -1.314 27.266 7.23 1 96.19 417 MET A CA 1
ATOM 3156 C C . MET A 1 417 ? -2.381 27.734 6.242 1 96.19 417 MET A C 1
ATOM 3158 O O . MET A 1 417 ? -2.08 28 5.078 1 96.19 417 MET A O 1
ATOM 3162 N N . HIS A 1 418 ? -3.58 27.797 6.781 1 96.56 418 HIS A N 1
ATOM 3163 C CA . HIS A 1 418 ? -4.695 28.406 6.059 1 96.56 418 HIS A CA 1
ATOM 3164 C C . HIS A 1 418 ? -4.863 27.781 4.68 1 96.56 418 HIS A C 1
ATOM 3166 O O . HIS A 1 418 ? -4.867 28.484 3.67 1 96.56 418 HIS A O 1
ATOM 3172 N N . MET A 1 419 ? -5.039 26.531 4.695 1 96.81 419 MET A N 1
ATOM 3173 C CA . MET A 1 419 ? -5.277 25.828 3.439 1 96.81 419 MET A CA 1
ATOM 3174 C C . MET A 1 419 ? -6.531 26.344 2.748 1 96.81 419 MET A C 1
ATOM 3176 O O . MET A 1 419 ? -7.562 26.547 3.391 1 96.81 419 MET A O 1
ATOM 3180 N N . HIS A 1 420 ? -6.398 26.609 1.393 1 97.75 420 HIS A N 1
ATOM 3181 C CA . HIS A 1 420 ? -7.492 27.25 0.669 1 97.75 420 HIS A CA 1
ATOM 3182 C C . HIS A 1 420 ? -7.496 26.828 -0.799 1 97.75 420 HIS A C 1
ATOM 3184 O O . HIS A 1 420 ? -6.52 26.266 -1.293 1 97.75 420 HIS A O 1
ATOM 3190 N N . VAL A 1 421 ? -8.641 27.031 -1.396 1 98.31 421 VAL A N 1
ATOM 3191 C CA . VAL A 1 421 ? -8.82 26.797 -2.826 1 98.31 421 VAL A CA 1
ATOM 3192 C C . VAL A 1 421 ? -9.477 28.016 -3.465 1 98.31 421 VAL A C 1
ATOM 3194 O O . VAL A 1 421 ? -10.062 28.859 -2.768 1 98.31 421 VAL A O 1
ATOM 3197 N N . PRO A 1 422 ? -9.305 28.219 -4.793 1 98.12 422 PRO A N 1
ATOM 3198 C CA . PRO A 1 422 ? -9.953 29.344 -5.461 1 98.12 422 PRO A CA 1
ATOM 3199 C C . PRO A 1 422 ? -11.477 29.234 -5.453 1 98.12 422 PRO A C 1
ATOM 3201 O O . PRO A 1 422 ? -12.023 28.172 -5.207 1 98.12 422 PRO A O 1
ATOM 3204 N N . ALA A 1 423 ? -12.078 30.359 -5.727 1 98.31 423 ALA A N 1
ATOM 3205 C CA . ALA A 1 423 ? -13.539 30.469 -5.703 1 98.31 423 ALA A CA 1
ATOM 3206 C C . ALA A 1 423 ? -14.18 29.438 -6.637 1 98.31 423 ALA A C 1
ATOM 3208 O O . ALA A 1 423 ? -15.234 28.891 -6.332 1 98.31 423 ALA A O 1
ATOM 3209 N N . GLN A 1 424 ? -13.531 29.188 -7.738 1 98 424 GLN A N 1
ATOM 3210 C CA . GLN A 1 424 ? -14.078 28.266 -8.727 1 98 424 GLN A CA 1
ATOM 3211 C C . GLN A 1 424 ? -14.211 26.859 -8.148 1 98 424 GLN A C 1
ATOM 3213 O O . GLN A 1 424 ? -15.195 26.156 -8.414 1 98 424 GLN A O 1
ATOM 3218 N N . GLU A 1 425 ? -13.25 26.438 -7.332 1 98.5 425 GLU A N 1
ATOM 3219 C CA . GLU A 1 425 ? -13.297 25.125 -6.711 1 98.5 425 GLU A CA 1
ATOM 3220 C C . GLU A 1 425 ? -14.391 25.047 -5.648 1 98.5 425 GLU A C 1
ATOM 3222 O O . GLU A 1 425 ? -15.047 24.016 -5.5 1 98.5 425 GLU A O 1
ATOM 3227 N N . LEU A 1 426 ? -14.555 26.172 -4.895 1 98.62 426 LEU A N 1
ATOM 3228 C CA . LEU A 1 426 ? -15.625 26.219 -3.908 1 98.62 426 LEU A CA 1
ATOM 3229 C C . LEU A 1 426 ? -16.984 26.047 -4.578 1 98.62 426 LEU A C 1
ATOM 3231 O O . LEU A 1 426 ? -17.828 25.266 -4.121 1 98.62 426 LEU A O 1
ATOM 3235 N N . LYS A 1 427 ? -17.156 26.75 -5.637 1 98.38 427 LYS A N 1
ATOM 3236 C CA . LYS A 1 427 ? -18.422 26.688 -6.375 1 98.38 427 LYS A CA 1
ATOM 3237 C C . LYS A 1 427 ? -18.641 25.281 -6.949 1 98.38 427 LYS A C 1
ATOM 3239 O O . LYS A 1 427 ? -19.781 24.828 -7.047 1 98.38 427 LYS A O 1
ATOM 3244 N N . ALA A 1 428 ? -17.547 24.594 -7.262 1 98.31 428 ALA A N 1
ATOM 3245 C CA . ALA A 1 428 ? -17.609 23.266 -7.852 1 98.31 428 ALA A CA 1
ATOM 3246 C C . ALA A 1 428 ? -17.812 22.188 -6.777 1 98.31 428 ALA A C 1
ATOM 3248 O O . ALA A 1 428 ? -17.781 21 -7.07 1 98.31 428 ALA A O 1
ATOM 3249 N N . GLY A 1 429 ? -17.969 22.562 -5.547 1 98.38 429 GLY A N 1
ATOM 3250 C CA . GLY A 1 429 ? -18.328 21.625 -4.496 1 98.38 429 GLY A CA 1
ATOM 3251 C C . GLY A 1 429 ? -17.125 21.094 -3.73 1 98.38 429 GLY A C 1
ATOM 3252 O O . GLY A 1 429 ? -17.172 20 -3.178 1 98.38 429 GLY A O 1
ATOM 3253 N N . PHE A 1 430 ? -16.094 21.812 -3.664 1 98.62 430 PHE A N 1
ATOM 3254 C CA . PHE A 1 430 ? -14.867 21.359 -3.027 1 98.62 430 PHE A CA 1
ATOM 3255 C C . PHE A 1 430 ? -15.117 20.984 -1.571 1 98.62 430 PHE A C 1
ATOM 3257 O O . PHE A 1 430 ? -14.672 19.938 -1.109 1 98.62 430 PHE A O 1
ATOM 3264 N N . ILE A 1 431 ? -15.805 21.859 -0.853 1 98.69 431 ILE A N 1
ATOM 3265 C CA . ILE A 1 431 ? -16.016 21.625 0.571 1 98.69 431 ILE A CA 1
ATOM 3266 C C . ILE A 1 431 ? -16.812 20.344 0.769 1 98.69 431 ILE A C 1
ATOM 3268 O O . ILE A 1 431 ? -16.516 19.547 1.667 1 98.69 431 ILE A O 1
ATOM 3272 N N . GLN A 1 432 ? -17.781 20.094 -0.055 1 98.62 432 GLN A N 1
ATOM 3273 C CA . GLN A 1 432 ? -18.562 18.859 0.018 1 98.62 432 GLN A CA 1
ATOM 3274 C C . GLN A 1 432 ? -17.688 17.641 -0.25 1 98.62 432 GLN A C 1
ATOM 3276 O O . GLN A 1 432 ? -17.797 16.625 0.446 1 98.62 432 GLN A O 1
ATOM 3281 N N . LYS A 1 433 ? -16.844 17.766 -1.227 1 98.62 433 LYS A N 1
ATOM 3282 C CA . LYS A 1 433 ? -15.93 16.672 -1.546 1 98.62 433 LYS A CA 1
ATOM 3283 C C . LYS A 1 433 ? -14.938 16.438 -0.408 1 98.62 433 LYS A C 1
ATOM 3285 O O . LYS A 1 433 ? -14.625 15.289 -0.08 1 98.62 433 LYS A O 1
ATOM 3290 N N . LEU A 1 434 ? -14.461 17.484 0.164 1 98.75 434 LEU A N 1
ATOM 3291 C CA . LEU A 1 434 ? -13.539 17.391 1.292 1 98.75 434 LEU A CA 1
ATOM 3292 C C . LEU A 1 434 ? -14.188 16.672 2.469 1 98.75 434 LEU A C 1
ATOM 3294 O O . LEU A 1 434 ? -13.602 15.75 3.041 1 98.75 434 LEU A O 1
ATOM 3298 N N . TYR A 1 435 ? -15.391 17.016 2.783 1 98.62 435 TYR A N 1
ATOM 3299 C CA . TYR A 1 435 ? -16.047 16.469 3.959 1 98.62 435 TYR A CA 1
ATOM 3300 C C . TYR A 1 435 ? -16.562 15.062 3.691 1 98.62 435 TYR A C 1
ATOM 3302 O O . TYR A 1 435 ? -16.766 14.281 4.625 1 98.62 435 TYR A O 1
ATOM 3310 N N . ALA A 1 436 ? -16.719 14.727 2.439 1 98.38 436 ALA A N 1
ATOM 3311 C CA . ALA A 1 436 ? -17.109 13.359 2.074 1 98.38 436 ALA A CA 1
ATOM 3312 C C . ALA A 1 436 ? -15.984 12.375 2.373 1 98.38 436 ALA A C 1
ATOM 3314 O O . ALA A 1 436 ? -16.203 11.164 2.383 1 98.38 436 ALA A O 1
ATOM 3315 N N . LEU A 1 437 ? -14.805 12.898 2.623 1 98.38 437 LEU A N 1
ATOM 3316 C CA . LEU A 1 437 ? -13.672 12.023 2.939 1 98.38 437 LEU A CA 1
ATOM 3317 C C . LEU A 1 437 ? -13.797 11.469 4.355 1 98.38 437 LEU A C 1
ATOM 3319 O O . LEU A 1 437 ? -13.109 10.516 4.715 1 98.38 437 LEU A O 1
ATOM 3323 N N . GLN A 1 438 ? -14.641 12.102 5.211 1 98.38 438 GLN A N 1
ATOM 3324 C CA . GLN A 1 438 ? -14.781 11.633 6.586 1 98.38 438 GLN A CA 1
ATOM 3325 C C . GLN A 1 438 ? -15.289 10.195 6.629 1 98.38 438 GLN A C 1
ATOM 3327 O O . GLN A 1 438 ? -16.344 9.891 6.082 1 98.38 438 GLN A O 1
ATOM 3332 N N . GLY A 1 439 ? -14.469 9.375 7.207 1 96.69 439 GLY A N 1
ATOM 3333 C CA . GLY A 1 439 ? -14.875 7.992 7.398 1 96.69 439 GLY A CA 1
ATOM 3334 C C . GLY A 1 439 ? -14.492 7.094 6.238 1 96.69 439 GLY A C 1
ATOM 3335 O O . GLY A 1 439 ? -14.602 5.867 6.332 1 96.69 439 GLY A O 1
ATOM 3336 N N . ARG A 1 440 ? -14.039 7.699 5.156 1 95.25 440 ARG A N 1
ATOM 3337 C CA . ARG A 1 440 ? -13.609 6.91 4.008 1 95.25 440 ARG A CA 1
ATOM 3338 C C . ARG A 1 440 ? -12.398 6.051 4.355 1 95.25 440 ARG A C 1
ATOM 3340 O O . ARG A 1 440 ? -11.398 6.559 4.871 1 95.25 440 ARG A O 1
ATOM 3347 N N . ARG A 1 441 ? -12.484 4.688 4.148 1 93.12 441 ARG A N 1
ATOM 3348 C CA . ARG A 1 441 ? -11.422 3.734 4.453 1 93.12 441 ARG A CA 1
ATOM 3349 C C . ARG A 1 441 ? -11.039 3.795 5.93 1 93.12 441 ARG A C 1
ATOM 3351 O O . ARG A 1 441 ? -9.859 3.801 6.27 1 93.12 441 ARG A O 1
ATOM 3358 N N . SER A 1 442 ? -12.086 3.98 6.766 1 93.75 442 SER A N 1
ATOM 3359 C CA . SER A 1 442 ? -11.914 4.047 8.211 1 93.75 442 SER A CA 1
ATOM 3360 C C . SER A 1 442 ? -10.914 5.129 8.602 1 93.75 442 SER A C 1
ATOM 3362 O O . SER A 1 442 ? -10.148 4.965 9.555 1 93.75 442 SER A O 1
ATOM 3364 N N . THR A 1 443 ? -10.828 6.18 7.773 1 98 443 THR A N 1
ATOM 3365 C CA . THR A 1 443 ? -9.945 7.316 8 1 98 443 THR A CA 1
ATOM 3366 C C . THR A 1 443 ? -10.75 8.578 8.281 1 98 443 THR A C 1
ATOM 3368 O O . THR A 1 443 ? -11.703 8.891 7.559 1 98 443 THR A O 1
ATOM 3371 N N . TRP A 1 444 ? -10.383 9.234 9.312 1 98.62 444 TRP A N 1
ATOM 3372 C CA . TRP A 1 444 ? -11.023 10.484 9.711 1 98.62 444 TRP A CA 1
ATOM 3373 C C . TRP A 1 444 ? -10.008 11.625 9.75 1 98.62 444 TRP A C 1
ATOM 3375 O O . TRP A 1 444 ? -8.812 11.398 9.953 1 98.62 444 TRP A O 1
ATOM 3385 N N . TRP A 1 445 ? -10.531 12.844 9.539 1 98.81 445 TRP A N 1
ATOM 3386 C CA . TRP A 1 445 ? -9.648 13.992 9.375 1 98.81 445 TRP A CA 1
ATOM 3387 C C . TRP A 1 445 ? -10.07 15.133 10.289 1 98.81 445 TRP A C 1
ATOM 3389 O O . TRP A 1 445 ? -11.258 15.445 10.406 1 98.81 445 TRP A O 1
ATOM 3399 N N . THR A 1 446 ? -9.148 15.695 10.953 1 98.69 446 THR A N 1
ATOM 3400 C CA . THR A 1 446 ? -9.312 16.906 11.742 1 98.69 446 THR A CA 1
ATOM 3401 C C . THR A 1 446 ? -8.18 17.891 11.469 1 98.69 446 THR A C 1
ATOM 3403 O O . THR A 1 446 ? -7.273 17.594 10.688 1 98.69 446 THR A O 1
ATOM 3406 N N . GLY A 1 447 ? -8.305 19.109 11.984 1 97.88 447 GLY A N 1
ATOM 3407 C CA . GLY A 1 447 ? -7.262 20.109 11.781 1 97.88 447 GLY A CA 1
ATOM 3408 C C . GLY A 1 447 ? -7.703 21.266 10.922 1 97.88 447 GLY A C 1
ATOM 3409 O O . GLY A 1 447 ? -8.883 21.375 10.57 1 97.88 447 GLY A O 1
ATOM 3410 N N . GLY A 1 448 ? -6.754 22.109 10.664 1 97 448 GLY A N 1
ATOM 3411 C CA . GLY A 1 448 ? -7.004 23.406 10.039 1 97 448 GLY A CA 1
ATOM 3412 C C . GLY A 1 448 ? -7.594 23.281 8.648 1 97 448 GLY A C 1
ATOM 3413 O O . GLY A 1 448 ? -8.375 24.141 8.227 1 97 448 GLY A O 1
ATOM 3414 N N . ALA A 1 449 ? -7.258 22.219 7.914 1 97.75 449 ALA A N 1
ATOM 3415 C CA . ALA A 1 449 ? -7.738 22.062 6.543 1 97.75 449 ALA A CA 1
ATOM 3416 C C . ALA A 1 449 ? -9.234 21.766 6.523 1 97.75 449 ALA A C 1
ATOM 3418 O O . ALA A 1 449 ? -9.898 21.938 5.496 1 97.75 449 ALA A O 1
ATOM 3419 N N . PHE A 1 450 ? -9.773 21.312 7.621 1 98.31 450 PHE A N 1
ATOM 3420 C CA . PHE A 1 450 ? -11.172 20.906 7.699 1 98.31 450 PHE A CA 1
ATOM 3421 C C . PHE A 1 450 ? -11.969 21.875 8.57 1 98.31 450 PHE A C 1
ATOM 3423 O O . PHE A 1 450 ? -13.195 21.781 8.648 1 98.31 450 PHE A O 1
ATOM 3430 N N . SER A 1 451 ? -11.266 22.75 9.211 1 97.25 451 SER A N 1
ATOM 3431 C CA . SER A 1 451 ? -11.812 23.781 10.102 1 97.25 451 SER A CA 1
ATOM 3432 C C . SER A 1 451 ? -11.086 25.109 9.922 1 97.25 451 SER A C 1
ATOM 3434 O O . SER A 1 451 ? -10.758 25.484 8.797 1 97.25 451 SER A O 1
ATOM 3436 N N . VAL A 1 452 ? -10.992 25.859 11.016 1 92.62 452 VAL A N 1
ATOM 3437 C CA . VAL A 1 452 ? -10.164 27.062 11.055 1 92.62 452 VAL A CA 1
ATOM 3438 C C . VAL A 1 452 ? -8.984 26.844 12.008 1 92.62 452 VAL A C 1
ATOM 3440 O O . VAL A 1 452 ? -9.023 25.969 12.859 1 92.62 452 VAL A O 1
ATOM 3443 N N . GLN A 1 453 ? -7.945 27.609 11.844 1 88.44 453 GLN A N 1
ATOM 3444 C CA . GLN A 1 453 ? -6.621 27.312 12.375 1 88.44 453 GLN A CA 1
ATOM 3445 C C . GLN A 1 453 ? -6.512 27.75 13.836 1 88.44 453 GLN A C 1
ATOM 3447 O O . GLN A 1 453 ? -5.414 28.016 14.336 1 88.44 453 GLN A O 1
ATOM 3452 N N . PHE A 1 454 ? -7.504 27.844 14.625 1 92.69 454 PHE A N 1
ATOM 3453 C CA . PHE A 1 454 ? -7.383 28.266 16.016 1 92.69 454 PHE A CA 1
ATOM 3454 C C . PHE A 1 454 ? -7.793 27.156 16.969 1 92.69 454 PHE A C 1
ATOM 3456 O O . PHE A 1 454 ? -8.797 26.469 16.734 1 92.69 454 PHE A O 1
ATOM 3463 N N . GLN A 1 455 ? -7.098 26.969 18.016 1 95.75 455 GLN A N 1
ATOM 3464 C CA . GLN A 1 455 ? -7.152 25.781 18.844 1 95.75 455 GLN A CA 1
ATOM 3465 C C . GLN A 1 455 ? -8.555 25.562 19.406 1 95.75 455 GLN A C 1
ATOM 3467 O O . GLN A 1 455 ? -9.102 24.469 19.328 1 95.75 455 GLN A O 1
ATOM 3472 N N . SER A 1 456 ? -9.156 26.688 19.984 1 97.25 456 SER A N 1
ATOM 3473 C CA . SER A 1 456 ? -10.469 26.516 20.609 1 97.25 456 SER A CA 1
ATOM 3474 C C . SER A 1 456 ? -11.508 26.078 19.578 1 97.25 456 SER A C 1
ATOM 3476 O O . SER A 1 456 ? -12.414 25.297 19.891 1 97.25 456 SER A O 1
ATOM 3478 N N . ILE A 1 457 ? -11.328 26.562 18.391 1 97.62 457 ILE A N 1
ATOM 3479 C CA . ILE A 1 457 ? -12.25 26.188 17.328 1 97.62 457 ILE A CA 1
ATOM 3480 C C . ILE A 1 457 ? -11.977 24.766 16.875 1 97.62 457 ILE A C 1
ATOM 3482 O O . ILE A 1 457 ? -12.914 24 16.609 1 97.62 457 ILE A O 1
ATOM 3486 N N . LEU A 1 458 ? -10.734 24.375 16.797 1 98.38 458 LEU A N 1
ATOM 3487 C CA . LEU A 1 458 ? -10.359 23.016 16.438 1 98.38 458 LEU A CA 1
ATOM 3488 C C . LEU A 1 458 ? -10.914 22.016 17.453 1 98.38 458 LEU A C 1
ATOM 3490 O O . LEU A 1 458 ? -11.352 20.922 17.078 1 98.38 458 LEU A O 1
ATOM 3494 N N . TRP A 1 459 ? -10.859 22.375 18.719 1 98.75 459 TRP A N 1
ATOM 3495 C CA . TRP A 1 459 ? -11.422 21.516 19.75 1 98.75 459 TRP A CA 1
ATOM 3496 C C . TRP A 1 459 ? -12.93 21.375 19.578 1 98.75 459 TRP A C 1
ATOM 3498 O O . TRP A 1 459 ? -13.484 20.281 19.703 1 98.75 459 TRP A O 1
ATOM 3508 N N . ALA A 1 460 ? -13.562 22.484 19.25 1 98.62 460 ALA A N 1
ATOM 3509 C CA . ALA A 1 460 ? -15 22.453 19 1 98.62 460 ALA A CA 1
ATOM 3510 C C . ALA A 1 460 ? -15.328 21.594 17.781 1 98.62 460 ALA A C 1
ATOM 3512 O O . ALA A 1 460 ? -16.328 20.875 17.766 1 98.62 460 ALA A O 1
ATOM 3513 N N . PHE A 1 461 ? -14.523 21.703 16.781 1 98.62 461 PHE A N 1
ATOM 3514 C CA . PHE A 1 461 ? -14.68 20.844 15.609 1 98.62 461 PHE A CA 1
ATOM 3515 C C . PHE A 1 461 ? -14.633 19.375 16 1 98.62 461 PHE A C 1
ATOM 3517 O O . PHE A 1 461 ? -15.484 18.578 15.586 1 98.62 461 PHE A O 1
ATOM 3524 N N . ASP A 1 462 ? -13.633 19 16.797 1 98.81 462 ASP A N 1
ATOM 3525 C CA . ASP A 1 462 ? -13.461 17.609 17.234 1 98.81 462 ASP A CA 1
ATOM 3526 C C . ASP A 1 462 ? -14.664 17.141 18.047 1 98.81 462 ASP A C 1
ATOM 3528 O O . ASP A 1 462 ? -15.039 15.961 17.984 1 98.81 462 ASP A O 1
ATOM 3532 N N . ASP A 1 463 ? -15.273 18.047 18.781 1 98.56 463 ASP A N 1
ATOM 3533 C CA . ASP A 1 463 ? -16.453 17.688 19.578 1 98.56 463 ASP A CA 1
ATOM 3534 C C . ASP A 1 463 ? -17.594 17.234 18.672 1 98.56 463 ASP A C 1
ATOM 3536 O O . ASP A 1 463 ? -18.469 16.453 19.094 1 98.56 463 ASP A O 1
ATOM 3540 N N . ILE A 1 464 ? -17.578 17.703 17.5 1 98.25 464 ILE A N 1
ATOM 3541 C CA . ILE A 1 464 ? -18.609 17.297 16.547 1 98.25 464 ILE A CA 1
ATOM 3542 C C . ILE A 1 464 ? -18.141 16.062 15.773 1 98.25 464 ILE A C 1
ATOM 3544 O O . ILE A 1 464 ? -18.938 15.164 15.5 1 98.25 464 ILE A O 1
ATOM 3548 N N . LEU A 1 465 ? -16.891 15.961 15.477 1 98.62 465 LEU A N 1
ATOM 3549 C CA . LEU A 1 465 ? -16.328 14.914 14.633 1 98.62 465 LEU A CA 1
ATOM 3550 C C . LEU A 1 465 ? -16.297 13.578 15.383 1 98.62 465 LEU A C 1
ATOM 3552 O O . LEU A 1 465 ? -16.625 12.539 14.812 1 98.62 465 LEU A O 1
ATOM 3556 N N . LEU A 1 466 ? -15.859 13.594 16.641 1 98.5 466 LEU A N 1
ATOM 3557 C CA . LEU A 1 466 ? -15.523 12.375 17.359 1 98.5 466 LEU A CA 1
ATOM 3558 C C . LEU A 1 466 ? -16.766 11.508 17.562 1 98.5 466 LEU A C 1
ATOM 3560 O O . LEU A 1 466 ? -16.703 10.281 17.391 1 98.5 466 LEU A O 1
ATOM 3564 N N . PRO A 1 467 ? -17.969 12.141 17.875 1 97.56 467 PRO A N 1
ATOM 3565 C CA . PRO A 1 467 ? -19.156 11.289 17.938 1 97.56 467 PRO A CA 1
ATOM 3566 C C . PRO A 1 467 ? -19.453 10.609 16.609 1 97.56 467 PRO A C 1
ATOM 3568 O O . PRO A 1 467 ? -19.922 9.469 16.594 1 97.56 467 PRO A O 1
ATOM 3571 N N . LYS A 1 468 ? -19.203 11.242 15.531 1 96.75 468 LYS A N 1
ATOM 3572 C CA . LYS A 1 468 ? -19.406 10.633 14.219 1 96.75 468 LYS A CA 1
ATOM 3573 C C . LYS A 1 468 ? -18.422 9.492 13.984 1 96.75 468 LYS A C 1
ATOM 3575 O O . LYS A 1 468 ? -18.781 8.461 13.414 1 96.75 468 LYS A O 1
ATOM 3580 N N . MET A 1 469 ? -17.234 9.703 14.414 1 96.31 469 MET A N 1
ATOM 3581 C CA . MET A 1 469 ? -16.172 8.703 14.281 1 96.31 469 MET A CA 1
ATOM 3582 C C . MET A 1 469 ? -16.5 7.457 15.094 1 96.31 469 MET A C 1
ATOM 3584 O O . MET A 1 469 ? -16.125 6.344 14.711 1 96.31 469 MET A O 1
ATOM 3588 N N . MET A 1 470 ? -17.156 7.637 16.219 1 94.06 470 MET A N 1
ATOM 3589 C CA . MET A 1 470 ? -17.391 6.539 17.156 1 94.06 470 MET A CA 1
ATOM 3590 C C . MET A 1 470 ? -18.734 5.875 16.875 1 94.06 470 MET A C 1
ATOM 3592 O O . MET A 1 470 ? -19.094 4.891 17.531 1 94.06 470 MET A O 1
ATOM 3596 N N . ALA A 1 471 ? -19.516 6.414 15.969 1 87.5 471 ALA A N 1
ATOM 3597 C CA . ALA A 1 471 ? -20.812 5.84 15.625 1 87.5 471 ALA A CA 1
ATOM 3598 C C . ALA A 1 471 ? -20.656 4.598 14.758 1 87.5 471 ALA A C 1
ATOM 3600 O O . ALA A 1 471 ? -19.672 4.469 14.023 1 87.5 471 ALA A O 1
ATOM 3601 N N . MET B 1 1 ? -60.625 0.892 48.188 1 25.41 1 MET B N 1
ATOM 3602 C CA . MET B 1 1 ? -59.25 0.428 48.5 1 25.41 1 MET B CA 1
ATOM 3603 C C . MET B 1 1 ? -58.438 0.278 47.25 1 25.41 1 MET B C 1
ATOM 3605 O O . MET B 1 1 ? -58.75 -0.534 46.375 1 25.41 1 MET B O 1
ATOM 3609 N N . ARG B 1 2 ? -57.812 1.461 46.781 1 25.2 2 ARG B N 1
ATOM 3610 C CA . ARG B 1 2 ? -57.062 1.797 45.594 1 25.2 2 ARG B CA 1
ATOM 3611 C C . ARG B 1 2 ? -55.781 0.957 45.469 1 25.2 2 ARG B C 1
ATOM 3613 O O . ARG B 1 2 ? -54.938 0.988 46.375 1 25.2 2 ARG B O 1
ATOM 3620 N N . ALA B 1 3 ? -56 -0.153 44.812 1 34.19 3 ALA B N 1
ATOM 3621 C CA . ALA B 1 3 ? -54.969 -1.157 44.656 1 34.19 3 ALA B CA 1
ATOM 3622 C C . ALA B 1 3 ? -53.688 -0.541 44.062 1 34.19 3 ALA B C 1
ATOM 3624 O O . ALA B 1 3 ? -53.75 0.135 43.031 1 34.19 3 ALA B O 1
ATOM 3625 N N . PRO B 1 4 ? -52.594 -0.481 44.875 1 29.33 4 PRO B N 1
ATOM 3626 C CA . PRO B 1 4 ? -51.375 0.227 44.469 1 29.33 4 PRO B CA 1
ATOM 3627 C C . PRO B 1 4 ? -50.688 -0.442 43.281 1 29.33 4 PRO B C 1
ATOM 3629 O O . PRO B 1 4 ? -50.75 -1.665 43.156 1 29.33 4 PRO B O 1
ATOM 3632 N N . LEU B 1 5 ? -50.75 0.298 42.156 1 30.61 5 LEU B N 1
ATOM 3633 C CA . LEU B 1 5 ? -50.094 -0.025 40.875 1 30.61 5 LEU B CA 1
ATOM 3634 C C . LEU B 1 5 ? -48.594 -0.248 41.094 1 30.61 5 LEU B C 1
ATOM 3636 O O . LEU B 1 5 ? -47.875 0.659 41.531 1 30.61 5 LEU B O 1
ATOM 3640 N N . ARG B 1 6 ? -48.219 -1.522 41.375 1 31.53 6 ARG B N 1
ATOM 3641 C CA . ARG B 1 6 ? -46.844 -1.973 41.469 1 31.53 6 ARG B CA 1
ATOM 3642 C C . ARG B 1 6 ? -46.094 -1.709 40.188 1 31.53 6 ARG B C 1
ATOM 3644 O O . ARG B 1 6 ? -46.438 -2.256 39.125 1 31.53 6 ARG B O 1
ATOM 3651 N N . VAL B 1 7 ? -45.562 -0.491 40.062 1 31.83 7 VAL B N 1
ATOM 3652 C CA . VAL B 1 7 ? -44.688 -0.125 38.969 1 31.83 7 VAL B CA 1
ATOM 3653 C C . VAL B 1 7 ? -43.469 -1.028 39 1 31.83 7 VAL B C 1
ATOM 3655 O O . VAL B 1 7 ? -42.688 -1.041 39.969 1 31.83 7 VAL B O 1
ATOM 3658 N N . SER B 1 8 ? -43.594 -2.238 38.469 1 31.69 8 SER B N 1
ATOM 3659 C CA . SER B 1 8 ? -42.438 -3.1 38.281 1 31.69 8 SER B CA 1
ATOM 3660 C C . SER B 1 8 ? -41.344 -2.398 37.5 1 31.69 8 SER B C 1
ATOM 3662 O O . SER B 1 8 ? -41.594 -1.878 36.406 1 31.69 8 SER B O 1
ATOM 3664 N N . GLY B 1 9 ? -40.438 -1.793 38.219 1 28.41 9 GLY B N 1
ATOM 3665 C CA . GLY B 1 9 ? -39.219 -1.223 37.688 1 28.41 9 GLY B CA 1
ATOM 3666 C C . GLY B 1 9 ? -38.406 -2.207 36.875 1 28.41 9 GLY B C 1
ATOM 3667 O O . GLY B 1 9 ? -37.875 -3.176 37.406 1 28.41 9 GLY B O 1
ATOM 3668 N N . GLY B 1 10 ? -38.906 -2.469 35.656 1 28.81 10 GLY B N 1
ATOM 3669 C CA . GLY B 1 10 ? -38.062 -3.273 34.781 1 28.81 10 GLY B CA 1
ATOM 3670 C C . GLY B 1 10 ? -36.656 -2.717 34.625 1 28.81 10 GLY B C 1
ATOM 3671 O O . GLY B 1 10 ? -36.5 -1.56 34.219 1 28.81 10 GLY B O 1
ATOM 3672 N N . LEU B 1 11 ? -35.75 -3.295 35.406 1 32.53 11 LEU B N 1
ATOM 3673 C CA . LEU B 1 11 ? -34.312 -3.061 35.219 1 32.53 11 LEU B CA 1
ATOM 3674 C C . LEU B 1 11 ? -33.906 -3.387 33.812 1 32.53 11 LEU B C 1
ATOM 3676 O O . LEU B 1 11 ? -34.031 -4.531 33.344 1 32.53 11 LEU B O 1
ATOM 3680 N N . LEU B 1 12 ? -33.938 -2.355 32.969 1 31.16 12 LEU B N 1
ATOM 3681 C CA . LEU B 1 12 ? -33.25 -2.479 31.672 1 31.16 12 LEU B CA 1
ATOM 3682 C C . LEU B 1 12 ? -31.828 -2.982 31.844 1 31.16 12 LEU B C 1
ATOM 3684 O O . LEU B 1 12 ? -31 -2.312 32.469 1 31.16 12 LEU B O 1
ATOM 3688 N N . ALA B 1 13 ? -31.625 -4.254 31.703 1 31.91 13 ALA B N 1
ATOM 3689 C CA . ALA B 1 13 ? -30.297 -4.832 31.531 1 31.91 13 ALA B CA 1
ATOM 3690 C C . ALA B 1 13 ? -29.547 -4.152 30.391 1 31.91 13 ALA B C 1
ATOM 3692 O O . ALA B 1 13 ? -29.969 -4.215 29.234 1 31.91 13 ALA B O 1
ATOM 3693 N N . ALA B 1 14 ? -28.891 -3.111 30.719 1 28.27 14 ALA B N 1
ATOM 3694 C CA . ALA B 1 14 ? -27.922 -2.609 29.734 1 28.27 14 ALA B CA 1
ATOM 3695 C C . ALA B 1 14 ? -27.016 -3.732 29.234 1 28.27 14 ALA B C 1
ATOM 3697 O O . ALA B 1 14 ? -26.234 -4.305 30.016 1 28.27 14 ALA B O 1
ATOM 3698 N N . ALA B 1 15 ? -27.438 -4.438 28.25 1 32.72 15 ALA B N 1
ATOM 3699 C CA . ALA B 1 15 ? -26.531 -5.332 27.547 1 32.72 15 ALA B CA 1
ATOM 3700 C C . ALA B 1 15 ? -25.203 -4.637 27.25 1 32.72 15 ALA B C 1
ATOM 3702 O O . ALA B 1 15 ? -25.156 -3.639 26.531 1 32.72 15 ALA B O 1
ATOM 3703 N N . SER B 1 16 ? -24.359 -4.812 28.156 1 31.44 16 SER B N 1
ATOM 3704 C CA . SER B 1 16 ? -22.969 -4.5 27.812 1 31.44 16 SER B CA 1
ATOM 3705 C C . SER B 1 16 ? -22.594 -5.07 26.453 1 31.44 16 SER B C 1
ATOM 3707 O O . SER B 1 16 ? -22.484 -6.289 26.297 1 31.44 16 SER B O 1
ATOM 3709 N N . LEU B 1 17 ? -23.094 -4.496 25.453 1 33.44 17 LEU B N 1
ATOM 3710 C CA . LEU B 1 17 ? -22.469 -4.848 24.188 1 33.44 17 LEU B CA 1
ATOM 3711 C C . LEU B 1 17 ? -20.953 -4.953 24.328 1 33.44 17 LEU B C 1
ATOM 3713 O O . LEU B 1 17 ? -20.281 -3.949 24.547 1 33.44 17 LEU B O 1
ATOM 3717 N N . VAL B 1 18 ? -20.531 -5.945 24.906 1 34.44 18 VAL B N 1
ATOM 3718 C CA . VAL B 1 18 ? -19.109 -6.25 24.719 1 34.44 18 VAL B CA 1
ATOM 3719 C C . VAL B 1 18 ? -18.719 -5.996 23.266 1 34.44 18 VAL B C 1
ATOM 3721 O O . VAL B 1 18 ? -19.172 -6.703 22.359 1 34.44 18 VAL B O 1
ATOM 3724 N N . ALA B 1 19 ? -18.625 -4.801 22.781 1 40.25 19 ALA B N 1
ATOM 3725 C CA . ALA B 1 19 ? -17.953 -4.523 21.516 1 40.25 19 ALA B CA 1
ATOM 3726 C C . ALA B 1 19 ? -16.828 -5.52 21.25 1 40.25 19 ALA B C 1
ATOM 3728 O O . ALA B 1 19 ? -15.859 -5.582 22.016 1 40.25 19 ALA B O 1
ATOM 3729 N N . GLY B 1 20 ? -17.016 -6.672 20.781 1 46.38 20 GLY B N 1
ATOM 3730 C CA . GLY B 1 20 ? -15.969 -7.594 20.359 1 46.38 20 GLY B CA 1
ATOM 3731 C C . GLY B 1 20 ? -14.742 -6.895 19.797 1 46.38 20 GLY B C 1
ATOM 3732 O O . GLY B 1 20 ? -14.859 -5.883 19.094 1 46.38 20 GLY B O 1
ATOM 3733 N N . SER B 1 21 ? -13.586 -7.133 20.422 1 54.41 21 SER B N 1
ATOM 3734 C CA . SER B 1 21 ? -12.297 -6.508 20.172 1 54.41 21 SER B CA 1
ATOM 3735 C C . SER B 1 21 ? -11.953 -6.527 18.688 1 54.41 21 SER B C 1
ATOM 3737 O O . SER B 1 21 ? -12.055 -7.566 18.031 1 54.41 21 SER B O 1
ATOM 3739 N N . TRP B 1 22 ? -12.195 -5.52 17.906 1 62.91 22 TRP B N 1
ATOM 3740 C CA . TRP B 1 22 ? -11.734 -5.352 16.531 1 62.91 22 TRP B CA 1
ATOM 3741 C C . TRP B 1 22 ? -10.312 -5.871 16.359 1 62.91 22 TRP B C 1
ATOM 3743 O O . TRP B 1 22 ? -9.711 -5.715 15.305 1 62.91 22 TRP B O 1
ATOM 3753 N N . LEU B 1 23 ? -9.797 -6.539 17.406 1 65.31 23 LEU B N 1
ATOM 3754 C CA . LEU B 1 23 ? -8.367 -6.824 17.266 1 65.31 23 LEU B CA 1
ATOM 3755 C C . LEU B 1 23 ? -8.156 -8.062 16.391 1 65.31 23 LEU B C 1
ATOM 3757 O O . LEU B 1 23 ? -8.555 -9.164 16.766 1 65.31 23 LEU B O 1
ATOM 3761 N N . PRO B 1 24 ? -7.781 -7.789 15.133 1 69.62 24 PRO B N 1
ATOM 3762 C CA . PRO B 1 24 ? -7.441 -8.969 14.344 1 69.62 24 PRO B CA 1
ATOM 3763 C C . PRO B 1 24 ? -6.363 -9.828 14.992 1 69.62 24 PRO B C 1
ATOM 3765 O O . PRO B 1 24 ? -5.633 -9.352 15.867 1 69.62 24 PRO B O 1
ATOM 3768 N N . ASP B 1 25 ? -6.449 -11.125 14.773 1 85.62 25 ASP B N 1
ATOM 3769 C CA . ASP B 1 25 ? -5.316 -11.969 15.133 1 85.62 25 ASP B CA 1
ATOM 3770 C C . ASP B 1 25 ? -4.043 -11.508 14.43 1 85.62 25 ASP B C 1
ATOM 3772 O O . ASP B 1 25 ? -4.074 -11.133 13.258 1 85.62 25 ASP B O 1
ATOM 3776 N N . VAL B 1 26 ? -2.996 -11.391 15.18 1 88.12 26 VAL B N 1
ATOM 3777 C CA . VAL B 1 26 ? -1.72 -10.977 14.609 1 88.12 26 VAL B CA 1
ATOM 3778 C C . VAL B 1 26 ? -0.699 -12.109 14.75 1 88.12 26 VAL B C 1
ATOM 3780 O O . VAL B 1 26 ? -0.536 -12.672 15.836 1 88.12 26 VAL B O 1
ATOM 3783 N N . ILE B 1 27 ? -0.101 -12.445 13.641 1 91.31 27 ILE B N 1
ATOM 3784 C CA . ILE B 1 27 ? 0.985 -13.414 13.602 1 91.31 27 ILE B CA 1
ATOM 3785 C C . ILE B 1 27 ? 2.277 -12.734 13.164 1 91.31 27 ILE B C 1
ATOM 3787 O O . ILE B 1 27 ? 2.291 -11.984 12.188 1 91.31 27 ILE B O 1
ATOM 3791 N N . THR B 1 28 ? 3.348 -12.898 13.969 1 90.38 28 THR B N 1
ATOM 3792 C CA . THR B 1 28 ? 4.66 -12.383 13.602 1 90.38 28 THR B CA 1
ATOM 3793 C C . THR B 1 28 ? 5.621 -13.523 13.273 1 90.38 28 THR B C 1
ATOM 3795 O O . THR B 1 28 ? 5.766 -14.461 14.062 1 90.38 28 THR B O 1
ATOM 3798 N N . ARG B 1 29 ? 6.219 -13.445 12.062 1 94.44 29 ARG B N 1
ATOM 3799 C CA . ARG B 1 29 ? 7.102 -14.516 11.609 1 94.44 29 ARG B CA 1
ATOM 3800 C C . ARG B 1 29 ? 8.344 -13.945 10.922 1 94.44 29 ARG B C 1
ATOM 3802 O O . ARG B 1 29 ? 8.375 -12.766 10.578 1 94.44 29 ARG B O 1
ATOM 3809 N N . ASP B 1 30 ? 9.383 -14.852 10.82 1 94.81 30 ASP B N 1
ATOM 3810 C CA . ASP B 1 30 ? 10.57 -14.5 10.039 1 94.81 30 ASP B CA 1
ATOM 3811 C C . ASP B 1 30 ? 10.266 -14.516 8.547 1 94.81 30 ASP B C 1
ATOM 3813 O O . ASP B 1 30 ? 10.703 -13.625 7.809 1 94.81 30 ASP B O 1
ATOM 3817 N N . VAL B 1 31 ? 9.508 -15.516 8.133 1 97.44 31 VAL B N 1
ATOM 3818 C CA . VAL B 1 31 ? 9.234 -15.664 6.703 1 97.44 31 VAL B CA 1
ATOM 3819 C C . VAL B 1 31 ? 7.766 -16 6.488 1 97.44 31 VAL B C 1
ATOM 3821 O O . VAL B 1 31 ? 7.246 -16.953 7.094 1 97.44 31 VAL B O 1
ATOM 3824 N N . ALA B 1 32 ? 7.094 -15.227 5.723 1 98.5 32 ALA B N 1
ATOM 3825 C CA . ALA B 1 32 ? 5.801 -15.617 5.172 1 98.5 32 ALA B CA 1
ATOM 3826 C C . ALA B 1 32 ? 5.965 -16.312 3.82 1 98.5 32 ALA B C 1
ATOM 3828 O O . ALA B 1 32 ? 6.738 -15.852 2.975 1 98.5 32 ALA B O 1
ATOM 3829 N N . ILE B 1 33 ? 5.324 -17.422 3.615 1 98.94 33 ILE B N 1
ATOM 3830 C CA . ILE B 1 33 ? 5.32 -18.141 2.35 1 98.94 33 ILE B CA 1
ATOM 3831 C C . ILE B 1 33 ? 3.928 -18.094 1.726 1 98.94 33 ILE B C 1
ATOM 3833 O O . ILE B 1 33 ? 2.947 -18.516 2.34 1 98.94 33 ILE B O 1
ATOM 3837 N N . ILE B 1 34 ? 3.834 -17.531 0.524 1 98.94 34 ILE B N 1
ATOM 3838 C CA . ILE B 1 34 ? 2.557 -17.406 -0.17 1 98.94 34 ILE B CA 1
ATOM 3839 C C . ILE B 1 34 ? 2.389 -18.562 -1.151 1 98.94 34 ILE B C 1
ATOM 3841 O O . ILE B 1 34 ? 3.041 -18.594 -2.197 1 98.94 34 ILE B O 1
ATOM 3845 N N . GLY B 1 35 ? 1.552 -19.531 -0.824 1 98.75 35 GLY B N 1
ATOM 3846 C CA . GLY B 1 35 ? 1.344 -20.719 -1.635 1 98.75 35 GLY B CA 1
ATOM 3847 C C . GLY B 1 35 ? 1.958 -21.969 -1.03 1 98.75 35 GLY B C 1
ATOM 3848 O O . GLY B 1 35 ? 3.139 -21.969 -0.677 1 98.75 35 GLY B O 1
ATOM 3849 N N . GLY B 1 36 ? 1.189 -22.969 -0.968 1 98.69 36 GLY B N 1
ATOM 3850 C CA . GLY B 1 36 ? 1.618 -24.234 -0.385 1 98.69 36 GLY B CA 1
ATOM 3851 C C . GLY B 1 36 ? 1.704 -25.359 -1.396 1 98.69 36 GLY B C 1
ATOM 3852 O O . GLY B 1 36 ? 1.401 -26.516 -1.078 1 98.69 36 GLY B O 1
ATOM 3853 N N . GLY B 1 37 ? 2.016 -25.062 -2.664 1 98.25 37 GLY B N 1
ATOM 3854 C CA . GLY B 1 37 ? 2.309 -26.078 -3.656 1 98.25 37 GLY B CA 1
ATOM 3855 C C . GLY B 1 37 ? 3.67 -26.734 -3.469 1 98.25 37 GLY B C 1
ATOM 3856 O O . GLY B 1 37 ? 4.191 -26.766 -2.354 1 98.25 37 GLY B O 1
ATOM 3857 N N . ALA B 1 38 ? 4.191 -27.234 -4.539 1 98.25 38 ALA B N 1
ATOM 3858 C CA . ALA B 1 38 ? 5.449 -27.969 -4.469 1 98.25 38 ALA B CA 1
ATOM 3859 C C . ALA B 1 38 ? 6.566 -27.094 -3.908 1 98.25 38 ALA B C 1
ATOM 3861 O O . ALA B 1 38 ? 7.23 -27.484 -2.941 1 98.25 38 ALA B O 1
ATOM 3862 N N . SER B 1 39 ? 6.723 -25.938 -4.477 1 98.56 39 SER B N 1
ATOM 3863 C CA . SER B 1 39 ? 7.82 -25.047 -4.078 1 98.56 39 SER B CA 1
ATOM 3864 C C . SER B 1 39 ? 7.621 -24.531 -2.66 1 98.56 39 SER B C 1
ATOM 3866 O O . SER B 1 39 ? 8.547 -24.578 -1.845 1 98.56 39 SER B O 1
ATOM 3868 N N . GLY B 1 40 ? 6.422 -24.094 -2.375 1 98.88 40 GLY B N 1
ATOM 3869 C CA . GLY B 1 40 ? 6.152 -23.5 -1.078 1 98.88 40 GLY B CA 1
ATOM 3870 C C . GLY B 1 40 ? 6.242 -24.5 0.066 1 98.88 40 GLY B C 1
ATOM 3871 O O . GLY B 1 40 ? 6.82 -24.188 1.11 1 98.88 40 GLY B O 1
ATOM 3872 N N . ALA B 1 41 ? 5.684 -25.641 -0.13 1 98.88 41 ALA B N 1
ATOM 3873 C CA . ALA B 1 41 ? 5.688 -26.641 0.924 1 98.88 41 ALA B CA 1
ATOM 3874 C C . ALA B 1 41 ? 7.105 -27.141 1.207 1 98.88 41 ALA B C 1
ATOM 3876 O O . ALA B 1 41 ? 7.488 -27.312 2.365 1 98.88 41 ALA B O 1
ATOM 3877 N N . TYR B 1 42 ? 7.84 -27.344 0.162 1 98.81 42 TYR B N 1
ATOM 3878 C CA . TYR B 1 42 ? 9.227 -27.766 0.325 1 98.81 42 TYR B CA 1
ATOM 3879 C C . TYR B 1 42 ? 10.031 -26.688 1.053 1 98.81 42 TYR B C 1
ATOM 3881 O O . TYR B 1 42 ? 10.766 -27 2.002 1 98.81 42 TYR B O 1
ATOM 3889 N N . ALA B 1 43 ? 9.852 -25.5 0.634 1 98.88 43 ALA B N 1
ATOM 3890 C CA . ALA B 1 43 ? 10.555 -24.391 1.254 1 98.88 43 ALA B CA 1
ATOM 3891 C C . ALA B 1 43 ? 10.172 -24.234 2.723 1 98.88 43 ALA B C 1
ATOM 3893 O O . ALA B 1 43 ? 11.016 -23.922 3.566 1 98.88 43 ALA B O 1
ATOM 3894 N N . ALA B 1 44 ? 8.891 -24.453 3.014 1 98.88 44 ALA B N 1
ATOM 3895 C CA . ALA B 1 44 ? 8.406 -24.328 4.387 1 98.88 44 ALA B CA 1
ATOM 3896 C C . ALA B 1 44 ? 9.141 -25.297 5.316 1 98.88 44 ALA B C 1
ATOM 3898 O O . ALA B 1 44 ? 9.625 -24.891 6.379 1 98.88 44 ALA B O 1
ATOM 3899 N N . VAL B 1 45 ? 9.258 -26.516 4.902 1 98.88 45 VAL B N 1
ATOM 3900 C CA . VAL B 1 45 ? 9.953 -27.531 5.707 1 98.88 45 VAL B CA 1
ATOM 3901 C C . VAL B 1 45 ? 11.414 -27.141 5.879 1 98.88 45 VAL B C 1
ATOM 3903 O O . VAL B 1 45 ? 11.938 -27.141 6.996 1 98.88 45 VAL B O 1
ATOM 3906 N N . ARG B 1 46 ? 12.031 -26.75 4.816 1 98.75 46 ARG B N 1
ATOM 3907 C CA . ARG B 1 46 ? 13.453 -26.422 4.852 1 98.75 46 ARG B CA 1
ATOM 3908 C C . ARG B 1 46 ? 13.711 -25.203 5.727 1 98.75 46 ARG B C 1
ATOM 3910 O O . ARG B 1 46 ? 14.617 -25.203 6.562 1 98.75 46 ARG B O 1
ATOM 3917 N N . LEU B 1 47 ? 12.938 -24.172 5.504 1 98.62 47 LEU B N 1
ATOM 3918 C CA . LEU B 1 47 ? 13.125 -22.922 6.258 1 98.62 47 LEU B CA 1
ATOM 3919 C C . LEU B 1 47 ? 12.914 -23.156 7.75 1 98.62 47 LEU B C 1
ATOM 3921 O O . LEU B 1 47 ? 13.672 -22.656 8.578 1 98.62 47 LEU B O 1
ATOM 3925 N N . LYS B 1 48 ? 11.891 -23.922 8.078 1 98.19 48 LYS B N 1
ATOM 3926 C CA . LYS B 1 48 ? 11.57 -24.188 9.477 1 98.19 48 LYS B CA 1
ATOM 3927 C C . LYS B 1 48 ? 12.625 -25.094 10.117 1 98.19 48 LYS B C 1
ATOM 3929 O O . LYS B 1 48 ? 13.18 -24.75 11.164 1 98.19 48 LYS B O 1
ATOM 3934 N N . GLU B 1 49 ? 12.977 -26.156 9.461 1 97.94 49 GLU B N 1
ATOM 3935 C CA . GLU B 1 49 ? 13.734 -27.203 10.141 1 97.94 49 GLU B CA 1
ATOM 3936 C C . GLU B 1 49 ? 15.234 -27.047 9.898 1 97.94 49 GLU B C 1
ATOM 3938 O O . GLU B 1 49 ? 16.047 -27.328 10.789 1 97.94 49 GLU B O 1
ATOM 3943 N N . ASP B 1 50 ? 15.586 -26.641 8.719 1 97.94 50 ASP B N 1
ATOM 3944 C CA . ASP B 1 50 ? 17 -26.594 8.391 1 97.94 50 ASP B CA 1
ATOM 3945 C C . ASP B 1 50 ? 17.594 -25.234 8.711 1 97.94 50 ASP B C 1
ATOM 3947 O O . ASP B 1 50 ? 18.781 -25.109 9.016 1 97.94 50 ASP B O 1
ATOM 3951 N N . TYR B 1 51 ? 16.766 -24.188 8.609 1 97.44 51 TYR B N 1
ATOM 3952 C CA . TYR B 1 51 ? 17.297 -22.844 8.812 1 97.44 51 TYR B CA 1
ATOM 3953 C C . TYR B 1 51 ? 16.766 -22.234 10.109 1 97.44 51 TYR B C 1
ATOM 3955 O O . TYR B 1 51 ? 17.109 -21.094 10.461 1 97.44 51 TYR B O 1
ATOM 3963 N N . GLY B 1 52 ? 15.836 -22.906 10.789 1 96.69 52 GLY B N 1
ATOM 3964 C CA . GLY B 1 52 ? 15.359 -22.484 12.094 1 96.69 52 GLY B CA 1
ATOM 3965 C C . GLY B 1 52 ? 14.492 -21.234 12.039 1 96.69 52 GLY B C 1
ATOM 3966 O O . GLY B 1 52 ? 14.438 -20.469 13 1 96.69 52 GLY B O 1
ATOM 3967 N N . GLN B 1 53 ? 13.844 -20.984 10.883 1 96.62 53 GLN B N 1
ATOM 3968 C CA . GLN B 1 53 ? 13.016 -19.797 10.719 1 96.62 53 GLN B CA 1
ATOM 3969 C C . GLN B 1 53 ? 11.602 -20.031 11.25 1 96.62 53 GLN B C 1
ATOM 3971 O O . GLN B 1 53 ? 11.055 -21.125 11.094 1 96.62 53 GLN B O 1
ATOM 3976 N N . ARG B 1 54 ? 11.07 -19.125 11.984 1 97.56 54 ARG B N 1
ATOM 3977 C CA . ARG B 1 54 ? 9.625 -19.125 12.211 1 97.56 54 ARG B CA 1
ATOM 3978 C C . ARG B 1 54 ? 8.875 -18.766 10.93 1 97.56 54 ARG B C 1
ATOM 3980 O O . ARG B 1 54 ? 9.039 -17.672 10.391 1 97.56 54 ARG B O 1
ATOM 3987 N N . ILE B 1 55 ? 7.992 -19.625 10.477 1 98.25 55 ILE B N 1
ATOM 3988 C CA . ILE B 1 55 ? 7.371 -19.391 9.18 1 98.25 55 ILE B CA 1
ATOM 3989 C C . ILE B 1 55 ? 5.852 -19.438 9.32 1 98.25 55 ILE B C 1
ATOM 3991 O O . ILE B 1 55 ? 5.328 -19.891 10.344 1 98.25 55 ILE B O 1
ATOM 3995 N N . VAL B 1 56 ? 5.199 -18.938 8.344 1 98.56 56 VAL B N 1
ATOM 3996 C CA . VAL B 1 56 ? 3.773 -19.156 8.117 1 98.56 56 VAL B CA 1
ATOM 3997 C C . VAL B 1 56 ? 3.516 -19.359 6.629 1 98.56 56 VAL B C 1
ATOM 3999 O O . VAL B 1 56 ? 4.059 -18.641 5.789 1 98.56 56 VAL B O 1
ATOM 4002 N N . VAL B 1 57 ? 2.787 -20.422 6.309 1 98.88 57 VAL B N 1
ATOM 4003 C CA . VAL B 1 57 ? 2.342 -20.672 4.941 1 98.88 57 VAL B CA 1
ATOM 4004 C C . VAL B 1 57 ? 0.895 -20.203 4.777 1 98.88 57 VAL B C 1
ATOM 4006 O O . VAL B 1 57 ? 0.025 -20.594 5.562 1 98.88 57 VAL B O 1
ATOM 4009 N N . ILE B 1 58 ? 0.678 -19.359 3.846 1 98.88 58 ILE B N 1
ATOM 4010 C CA . ILE B 1 58 ? -0.679 -18.953 3.5 1 98.88 58 ILE B CA 1
ATOM 4011 C C . ILE B 1 58 ? -1.132 -19.672 2.236 1 98.88 58 ILE B C 1
ATOM 4013 O O . ILE B 1 58 ? -0.568 -19.469 1.158 1 98.88 58 ILE B O 1
ATOM 4017 N N . GLU B 1 59 ? -2.121 -20.531 2.367 1 98.75 59 GLU B N 1
ATOM 4018 C CA . GLU B 1 59 ? -2.566 -21.406 1.292 1 98.75 59 GLU B CA 1
ATOM 4019 C C . GLU B 1 59 ? -4.066 -21.266 1.049 1 98.75 59 GLU B C 1
ATOM 4021 O O . GLU B 1 59 ? -4.867 -21.406 1.977 1 98.75 59 GLU B O 1
ATOM 4026 N N . LYS B 1 60 ? -4.402 -21.016 -0.226 1 97.62 60 LYS B N 1
ATOM 4027 C CA . LYS B 1 60 ? -5.797 -20.766 -0.583 1 97.62 60 LYS B CA 1
ATOM 4028 C C . LYS B 1 60 ? -6.633 -22.031 -0.485 1 97.62 60 LYS B C 1
ATOM 4030 O O . LYS B 1 60 ? -7.836 -21.969 -0.22 1 97.62 60 LYS B O 1
ATOM 4035 N N . ALA B 1 61 ? -6.047 -23.203 -0.663 1 97.38 61 ALA B N 1
ATOM 4036 C CA . ALA B 1 61 ? -6.762 -24.484 -0.604 1 97.38 61 ALA B CA 1
ATOM 4037 C C . ALA B 1 61 ? -6.805 -25.016 0.823 1 97.38 61 ALA B C 1
ATOM 4039 O O . ALA B 1 61 ? -6.098 -24.516 1.703 1 97.38 61 ALA B O 1
ATOM 4040 N N . GLY B 1 62 ? -7.613 -26.047 1.047 1 97.44 62 GLY B N 1
ATOM 4041 C CA . GLY B 1 62 ? -7.715 -26.703 2.338 1 97.44 62 GLY B CA 1
ATOM 4042 C C . GLY B 1 62 ? -6.652 -27.766 2.555 1 97.44 62 GLY B C 1
ATOM 4043 O O . GLY B 1 62 ? -6.711 -28.516 3.525 1 97.44 62 GLY B O 1
ATOM 4044 N N . ARG B 1 63 ? -5.723 -27.812 1.653 1 97.31 63 ARG B N 1
ATOM 4045 C CA . ARG B 1 63 ? -4.625 -28.781 1.689 1 97.31 63 ARG B CA 1
ATOM 4046 C C . ARG B 1 63 ? -3.387 -28.219 0.998 1 97.31 63 ARG B C 1
ATOM 4048 O O . ARG B 1 63 ? -3.471 -27.25 0.254 1 97.31 63 ARG B O 1
ATOM 4055 N N . LEU B 1 64 ? -2.217 -28.859 1.325 1 98.5 64 LEU B N 1
ATOM 4056 C CA . LEU B 1 64 ? -0.998 -28.562 0.58 1 98.5 64 LEU B CA 1
ATOM 4057 C C . LEU B 1 64 ? -0.896 -29.438 -0.663 1 98.5 64 LEU B C 1
ATOM 4059 O O . LEU B 1 64 ? -1.662 -30.391 -0.818 1 98.5 64 LEU B O 1
ATOM 4063 N N . GLY B 1 65 ? -0.008 -29.031 -1.583 1 98.06 65 GLY B N 1
ATOM 4064 C CA . GLY B 1 65 ? 0.364 -29.969 -2.635 1 98.06 65 GLY B CA 1
ATOM 4065 C C . GLY B 1 65 ? 0.17 -29.406 -4.027 1 98.06 65 GLY B C 1
ATOM 4066 O O . GLY B 1 65 ? 0.656 -29.969 -5.008 1 98.06 65 GLY B O 1
ATOM 4067 N N . GLY B 1 66 ? -0.517 -28.312 -4.156 1 97.06 66 GLY B N 1
ATOM 4068 C CA . GLY B 1 66 ? -0.656 -27.672 -5.457 1 97.06 66 GLY B CA 1
ATOM 4069 C C . GLY B 1 66 ? -1.291 -28.578 -6.496 1 97.06 66 GLY B C 1
ATOM 4070 O O . GLY B 1 66 ? -2.41 -29.062 -6.305 1 97.06 66 GLY B O 1
ATOM 4071 N N . HIS B 1 67 ? -0.548 -29 -7.496 1 97.31 67 HIS B N 1
ATOM 4072 C CA . HIS B 1 67 ? -1.059 -29.734 -8.641 1 97.31 67 HIS B CA 1
ATOM 4073 C C . HIS B 1 67 ? -1.161 -31.219 -8.336 1 97.31 67 HIS B C 1
ATOM 4075 O O . HIS B 1 67 ? -1.655 -32 -9.156 1 97.31 67 HIS B O 1
ATOM 4081 N N . VAL B 1 68 ? -0.712 -31.625 -7.199 1 98.12 68 VAL B N 1
ATOM 4082 C CA . VAL B 1 68 ? -0.896 -33 -6.789 1 98.12 68 VAL B CA 1
ATOM 4083 C C . VAL B 1 68 ? -2.348 -33.219 -6.367 1 98.12 68 VAL B C 1
ATOM 4085 O O . VAL B 1 68 ? -2.852 -32.562 -5.469 1 98.12 68 VAL B O 1
ATOM 4088 N N . SER B 1 69 ? -2.986 -34.125 -7.102 1 97.75 69 SER B N 1
ATOM 4089 C CA . SER B 1 69 ? -4.375 -34.469 -6.801 1 97.75 69 SER B CA 1
ATOM 4090 C C . SER B 1 69 ? -4.617 -35.969 -6.836 1 97.75 69 SER B C 1
ATOM 4092 O O . SER B 1 69 ? -4.305 -36.625 -7.828 1 97.75 69 SER B O 1
ATOM 4094 N N . THR B 1 70 ? -5.117 -36.438 -5.762 1 97.81 70 THR B N 1
ATOM 4095 C CA . THR B 1 70 ? -5.484 -37.844 -5.621 1 97.81 70 THR B CA 1
ATOM 4096 C C . THR B 1 70 ? -6.973 -38 -5.309 1 97.81 70 THR B C 1
ATOM 4098 O O . THR B 1 70 ? -7.496 -37.312 -4.434 1 97.81 70 THR B O 1
ATOM 4101 N N . TYR B 1 71 ? -7.609 -38.812 -6.125 1 97.56 71 TYR B N 1
ATOM 4102 C CA . TYR B 1 71 ? -9.008 -39.156 -5.902 1 97.56 71 TYR B CA 1
ATOM 4103 C C . TYR B 1 71 ? -9.141 -40.5 -5.223 1 97.56 71 TYR B C 1
ATOM 4105 O O . TYR B 1 71 ? -8.734 -41.531 -5.781 1 97.56 71 TYR B O 1
ATOM 4113 N N . ASP B 1 72 ? -9.664 -40.469 -4.031 1 95.88 72 ASP B N 1
ATOM 4114 C CA . ASP B 1 72 ? -9.992 -41.719 -3.357 1 95.88 72 ASP B CA 1
ATOM 4115 C C . ASP B 1 72 ? -11.414 -42.156 -3.701 1 95.88 72 ASP B C 1
ATOM 4117 O O . ASP B 1 72 ? -12.391 -41.562 -3.242 1 95.88 72 ASP B O 1
ATOM 4121 N N . ASP B 1 73 ? -11.469 -43.219 -4.469 1 95 73 ASP B N 1
ATOM 4122 C CA . ASP B 1 73 ? -12.789 -43.688 -4.859 1 95 73 ASP B CA 1
ATOM 4123 C C . ASP B 1 73 ? -13.633 -44.031 -3.629 1 95 73 ASP B C 1
ATOM 4125 O O . ASP B 1 73 ? -13.242 -44.875 -2.82 1 95 73 ASP B O 1
ATOM 4129 N N . PRO B 1 74 ? -14.734 -43.438 -3.523 1 93.5 74 PRO B N 1
ATOM 4130 C CA . PRO B 1 74 ? -15.508 -43.656 -2.297 1 93.5 74 PRO B CA 1
ATOM 4131 C C . PRO B 1 74 ? -16.094 -45.062 -2.193 1 93.5 74 PRO B C 1
ATOM 4133 O O . PRO B 1 74 ? -16.453 -45.5 -1.101 1 93.5 74 PRO B O 1
ATOM 4136 N N . VAL B 1 75 ? -16.234 -45.656 -3.291 1 90.31 75 VAL B N 1
ATOM 4137 C CA . VAL B 1 75 ? -16.859 -46.969 -3.297 1 90.31 75 VAL B CA 1
ATOM 4138 C C . VAL B 1 75 ? -15.805 -48.062 -3.027 1 90.31 75 VAL B C 1
ATOM 4140 O O . VAL B 1 75 ? -15.969 -48.875 -2.129 1 90.31 75 VAL B O 1
ATOM 4143 N N . THR B 1 76 ? -14.68 -48 -3.695 1 91.75 76 THR B N 1
ATOM 4144 C CA . THR B 1 76 ? -13.672 -49.062 -3.619 1 91.75 76 THR B CA 1
ATOM 4145 C C . THR B 1 76 ? -12.57 -48.688 -2.639 1 91.75 76 THR B C 1
ATOM 4147 O O . THR B 1 76 ? -11.789 -49.531 -2.215 1 91.75 76 THR B O 1
ATOM 4150 N N . GLY B 1 77 ? -12.469 -47.375 -2.398 1 92.81 77 GLY B N 1
ATOM 4151 C CA . GLY B 1 77 ? -11.391 -46.906 -1.556 1 92.81 77 GLY B CA 1
ATOM 4152 C C . GLY B 1 77 ? -10.07 -46.781 -2.293 1 92.81 77 GLY B C 1
ATOM 4153 O O . GLY B 1 77 ? -9.078 -46.312 -1.727 1 92.81 77 GLY B O 1
ATOM 4154 N N . GLN B 1 78 ? -9.969 -47.156 -3.549 1 94.25 78 GLN B N 1
ATOM 4155 C CA . GLN B 1 78 ? -8.742 -47.125 -4.34 1 94.25 78 GLN B CA 1
ATOM 4156 C C . GLN B 1 78 ? -8.359 -45.688 -4.699 1 94.25 78 GLN B C 1
ATOM 4158 O O . GLN B 1 78 ? -9.219 -44.906 -5.062 1 94.25 78 GLN B O 1
ATOM 4163 N N . PRO B 1 79 ? -7.078 -45.438 -4.488 1 95.69 79 PRO B N 1
ATOM 4164 C CA . PRO B 1 79 ? -6.609 -44.125 -4.883 1 95.69 79 PRO B CA 1
ATOM 4165 C C . PRO B 1 79 ? -6.309 -44 -6.375 1 95.69 79 PRO B C 1
ATOM 4167 O O . PRO B 1 79 ? -5.828 -44.969 -6.98 1 95.69 79 PRO B O 1
ATOM 4170 N N . PHE B 1 80 ? -6.609 -42.844 -6.984 1 96.31 80 PHE B N 1
ATOM 4171 C CA . PHE B 1 80 ? -6.277 -42.5 -8.367 1 96.31 80 PHE B CA 1
ATOM 4172 C C . PHE B 1 80 ? -5.633 -41.125 -8.453 1 96.31 80 PHE B C 1
ATOM 4174 O O . PHE B 1 80 ? -6.293 -40.125 -8.227 1 96.31 80 PHE B O 1
ATOM 4181 N N . ASP B 1 81 ? -4.355 -41.156 -8.742 1 96.62 81 ASP B N 1
ATOM 4182 C CA . ASP B 1 81 ? -3.695 -39.875 -8.984 1 96.62 81 ASP B CA 1
ATOM 4183 C C . ASP B 1 81 ? -4.09 -39.312 -10.352 1 96.62 81 ASP B C 1
ATOM 4185 O O . ASP B 1 81 ? -3.977 -40 -11.367 1 96.62 81 ASP B O 1
ATOM 4189 N N . PHE B 1 82 ? -4.59 -38.062 -10.383 1 96.75 82 PHE B N 1
ATOM 4190 C CA . PHE B 1 82 ? -5.035 -37.531 -11.672 1 96.75 82 PHE B CA 1
ATOM 4191 C C . PHE B 1 82 ? -4.391 -36.188 -11.961 1 96.75 82 PHE B C 1
ATOM 4193 O O . PHE B 1 82 ? -4.566 -35.625 -13.055 1 96.75 82 PHE B O 1
ATOM 4200 N N . GLY B 1 83 ? -3.645 -35.625 -11.008 1 95.69 83 GLY B N 1
ATOM 4201 C CA . GLY B 1 83 ? -2.723 -34.531 -11.266 1 95.69 83 GLY B CA 1
ATOM 4202 C C . GLY B 1 83 ? -1.323 -34.969 -11.617 1 95.69 83 GLY B C 1
ATOM 4203 O O . GLY B 1 83 ? -1.105 -35.562 -12.68 1 95.69 83 GLY B O 1
ATOM 4204 N N . VAL B 1 84 ? -0.466 -34.844 -10.633 1 94.94 84 VAL B N 1
ATOM 4205 C CA . VAL B 1 84 ? 0.883 -35.375 -10.805 1 94.94 84 VAL B CA 1
ATOM 4206 C C . VAL B 1 84 ? 0.844 -36.875 -10.812 1 94.94 84 VAL B C 1
ATOM 4208 O O . VAL B 1 84 ? 0.173 -37.5 -9.984 1 94.94 84 VAL B O 1
ATOM 4211 N N . GLN B 1 85 ? 1.601 -37.469 -11.727 1 93.56 85 GLN B N 1
ATOM 4212 C CA . GLN B 1 85 ? 1.542 -38.906 -11.867 1 93.56 85 GLN B CA 1
ATOM 4213 C C . GLN B 1 85 ? 2.811 -39.594 -11.336 1 93.56 85 GLN B C 1
ATOM 4215 O O . GLN B 1 85 ? 2.752 -40.656 -10.734 1 93.56 85 GLN B O 1
ATOM 4220 N N . THR B 1 86 ? 3.873 -38.969 -11.609 1 94 86 THR B N 1
ATOM 4221 C CA . THR B 1 86 ? 5.164 -39.531 -11.227 1 94 86 THR B CA 1
ATOM 4222 C C . THR B 1 86 ? 6.16 -38.438 -10.891 1 94 86 THR B C 1
ATOM 4224 O O . THR B 1 86 ? 5.961 -37.281 -11.273 1 94 86 THR B O 1
ATOM 4227 N N . PHE B 1 87 ? 7.152 -38.812 -10.102 1 95.5 87 PHE B N 1
ATOM 4228 C CA . PHE B 1 87 ? 8.242 -37.906 -9.766 1 95.5 87 PHE B CA 1
ATOM 4229 C C . PHE B 1 87 ? 9.547 -38.375 -10.391 1 95.5 87 PHE B C 1
ATOM 4231 O O . PHE B 1 87 ? 9.938 -39.531 -10.25 1 95.5 87 PHE B O 1
ATOM 4238 N N . ASN B 1 88 ? 10.18 -37.438 -11.109 1 93.81 88 ASN B N 1
ATOM 4239 C CA . ASN B 1 88 ? 11.523 -37.781 -11.578 1 93.81 88 ASN B CA 1
ATOM 4240 C C . ASN B 1 88 ? 12.523 -37.812 -10.43 1 93.81 88 ASN B C 1
ATOM 4242 O O . ASN B 1 88 ? 12.453 -36.969 -9.516 1 93.81 88 ASN B O 1
ATOM 4246 N N . ASP B 1 89 ? 13.359 -38.812 -10.539 1 95.12 89 ASP B N 1
ATOM 4247 C CA . ASP B 1 89 ? 14.453 -38.844 -9.562 1 95.12 89 ASP B CA 1
ATOM 4248 C C . ASP B 1 89 ? 15.492 -37.781 -9.852 1 95.12 89 ASP B C 1
ATOM 4250 O O . ASP B 1 89 ? 16.5 -38.031 -10.5 1 95.12 89 ASP B O 1
ATOM 4254 N N . TYR B 1 90 ? 15.289 -36.625 -9.391 1 96.06 90 TYR B N 1
ATOM 4255 C CA . TYR B 1 90 ? 16.094 -35.438 -9.656 1 96.06 90 TYR B CA 1
ATOM 4256 C C . TYR B 1 90 ? 16.359 -34.656 -8.375 1 96.06 90 TYR B C 1
ATOM 4258 O O . TYR B 1 90 ? 15.445 -34.438 -7.582 1 96.06 90 TYR B O 1
ATOM 4266 N N . GLY B 1 91 ? 17.625 -34.312 -8.148 1 96.25 91 GLY B N 1
ATOM 4267 C CA . GLY B 1 91 ? 17.969 -33.469 -7.012 1 96.25 91 GLY B CA 1
ATOM 4268 C C . GLY B 1 91 ? 17.609 -34.094 -5.68 1 96.25 91 GLY B C 1
ATOM 4269 O O . GLY B 1 91 ? 17.969 -35.25 -5.406 1 96.25 91 GLY B O 1
ATOM 4270 N N . PRO B 1 92 ? 16.844 -33.281 -4.852 1 97.94 92 PRO B N 1
ATOM 4271 C CA . PRO B 1 92 ? 16.562 -33.75 -3.486 1 97.94 92 PRO B CA 1
ATOM 4272 C C . PRO B 1 92 ? 15.328 -34.625 -3.408 1 97.94 92 PRO B C 1
ATOM 4274 O O . PRO B 1 92 ? 14.875 -35 -2.312 1 97.94 92 PRO B O 1
ATOM 4277 N N . ALA B 1 93 ? 14.75 -35.062 -4.469 1 97.69 93 ALA B N 1
ATOM 4278 C CA . ALA B 1 93 ? 13.414 -35.656 -4.48 1 97.69 93 ALA B CA 1
ATOM 4279 C C . ALA B 1 93 ? 13.359 -36.906 -3.615 1 97.69 93 ALA B C 1
ATOM 4281 O O . ALA B 1 93 ? 12.555 -37 -2.686 1 97.69 93 ALA B O 1
ATOM 4282 N N . ARG B 1 94 ? 14.203 -37.875 -3.887 1 96.5 94 ARG B N 1
ATOM 4283 C CA . ARG B 1 94 ? 14.164 -39.156 -3.166 1 96.5 94 ARG B CA 1
ATOM 4284 C C . ARG B 1 94 ? 14.422 -38.938 -1.679 1 96.5 94 ARG B C 1
ATOM 4286 O O . ARG B 1 94 ? 13.727 -39.5 -0.836 1 96.5 94 ARG B O 1
ATOM 4293 N N . ALA B 1 95 ? 15.414 -38.125 -1.388 1 97.88 95 ALA B N 1
ATOM 4294 C CA . ALA B 1 95 ? 15.758 -37.844 0.003 1 97.88 95 ALA B CA 1
ATOM 4295 C C . ALA B 1 95 ? 14.602 -37.125 0.72 1 97.88 95 ALA B C 1
ATOM 4297 O O . ALA B 1 95 ? 14.383 -37.344 1.915 1 97.88 95 ALA B O 1
ATOM 4298 N N . PHE B 1 96 ? 13.938 -36.281 0.081 1 98.25 96 PHE B N 1
ATOM 4299 C CA . PHE B 1 96 ? 12.828 -35.562 0.691 1 98.25 96 PHE B CA 1
ATOM 4300 C C . PHE B 1 96 ? 11.695 -36.531 1.048 1 98.25 96 PHE B C 1
ATOM 4302 O O . PHE B 1 96 ? 11.086 -36.406 2.113 1 98.25 96 PHE B O 1
ATOM 4309 N N . PHE B 1 97 ? 11.383 -37.469 0.114 1 98.62 97 PHE B N 1
ATOM 4310 C CA . PHE B 1 97 ? 10.391 -38.469 0.421 1 98.62 97 PHE B CA 1
ATOM 4311 C C . PHE B 1 97 ? 10.805 -39.312 1.639 1 98.62 97 PHE B C 1
ATOM 4313 O O . PHE B 1 97 ? 9.984 -39.562 2.518 1 98.62 97 PHE B O 1
ATOM 4320 N N . GLU B 1 98 ? 12.055 -39.656 1.634 1 98.38 98 GLU B N 1
ATOM 4321 C CA . GLU B 1 98 ? 12.578 -40.375 2.783 1 98.38 98 GLU B CA 1
ATOM 4322 C C . GLU B 1 98 ? 12.43 -39.562 4.066 1 98.38 98 GLU B C 1
ATOM 4324 O O . GLU B 1 98 ? 11.969 -40.094 5.086 1 98.38 98 GLU B O 1
ATOM 4329 N N . ARG B 1 99 ? 12.766 -38.312 3.98 1 98.38 99 ARG B N 1
ATOM 4330 C CA . ARG B 1 99 ? 12.664 -37.406 5.121 1 98.38 99 ARG B CA 1
ATOM 4331 C C . ARG B 1 99 ? 11.234 -37.344 5.641 1 98.38 99 ARG B C 1
ATOM 4333 O O . ARG B 1 99 ? 11.016 -37.219 6.848 1 98.38 99 ARG B O 1
ATOM 4340 N N . MET B 1 100 ? 10.305 -37.406 4.785 1 98.5 100 MET B N 1
ATOM 4341 C CA . MET B 1 100 ? 8.898 -37.25 5.152 1 98.5 100 MET B CA 1
ATOM 4342 C C . MET B 1 100 ? 8.305 -38.625 5.52 1 98.5 100 MET B C 1
ATOM 4344 O O . MET B 1 100 ? 7.113 -38.719 5.824 1 98.5 100 MET B O 1
ATOM 4348 N N . GLY B 1 101 ? 9.102 -39.656 5.398 1 98.38 101 GLY B N 1
ATOM 4349 C CA . GLY B 1 101 ? 8.641 -40.969 5.762 1 98.38 101 GLY B CA 1
ATOM 4350 C C . GLY B 1 101 ? 7.688 -41.594 4.746 1 98.38 101 GLY B C 1
ATOM 4351 O O . GLY B 1 101 ? 6.777 -42.312 5.113 1 98.38 101 GLY B O 1
ATOM 4352 N N . VAL B 1 102 ? 7.824 -41.281 3.529 1 98.56 102 VAL B N 1
ATOM 4353 C CA . VAL B 1 102 ? 6.953 -41.781 2.475 1 98.56 102 VAL B CA 1
ATOM 4354 C C . VAL B 1 102 ? 7.723 -42.75 1.581 1 98.56 102 VAL B C 1
ATOM 4356 O O . VAL B 1 102 ? 8.539 -42.312 0.755 1 98.56 102 VAL B O 1
ATOM 4359 N N . PRO B 1 103 ? 7.477 -44.031 1.676 1 98.12 103 PRO B N 1
ATOM 4360 C CA . PRO B 1 103 ? 8.188 -45 0.824 1 98.12 103 PRO B CA 1
ATOM 4361 C C . PRO B 1 103 ? 7.844 -44.844 -0.655 1 98.12 103 PRO B C 1
ATOM 4363 O O . PRO B 1 103 ? 6.691 -44.562 -0.997 1 98.12 103 PRO B O 1
ATOM 4366 N N . VAL B 1 104 ? 8.844 -45.094 -1.524 1 97.56 104 VAL B N 1
ATOM 4367 C CA . VAL B 1 104 ? 8.633 -44.875 -2.955 1 97.56 104 VAL B CA 1
ATOM 4368 C C . VAL B 1 104 ? 9.086 -46.125 -3.719 1 97.56 104 VAL B C 1
ATOM 4370 O O . VAL B 1 104 ? 9.852 -46.938 -3.199 1 97.56 104 VAL B O 1
ATOM 4373 N N . GLY B 1 105 ? 8.562 -46.312 -4.883 1 95.12 105 GLY B N 1
ATOM 4374 C CA . GLY B 1 105 ? 8.891 -47.406 -5.816 1 95.12 105 GLY B CA 1
ATOM 4375 C C . GLY B 1 105 ? 8.445 -47.094 -7.238 1 95.12 105 GLY B C 1
ATOM 4376 O O . GLY B 1 105 ? 8.055 -45.969 -7.551 1 95.12 105 GLY B O 1
ATOM 4377 N N . ALA B 1 106 ? 8.625 -48.094 -8.039 1 90.12 106 ALA B N 1
ATOM 4378 C CA . ALA B 1 106 ? 8.242 -47.938 -9.438 1 90.12 106 ALA B CA 1
ATOM 4379 C C . ALA B 1 106 ? 6.734 -47.719 -9.57 1 90.12 106 ALA B C 1
ATOM 4381 O O . ALA B 1 106 ? 5.945 -48.344 -8.852 1 90.12 106 ALA B O 1
ATOM 4382 N N . GLY B 1 107 ? 6.406 -46.875 -10.391 1 84.25 107 GLY B N 1
ATOM 4383 C CA . GLY B 1 107 ? 4.996 -46.625 -10.641 1 84.25 107 GLY B CA 1
ATOM 4384 C C . GLY B 1 107 ? 4.297 -47.781 -11.32 1 84.25 107 GLY B C 1
ATOM 4385 O O . GLY B 1 107 ? 4.945 -48.594 -11.977 1 84.25 107 GLY B O 1
ATOM 4386 N N . ALA B 1 108 ? 2.982 -47.781 -11.016 1 76.19 108 ALA B N 1
ATOM 4387 C CA . ALA B 1 108 ? 2.182 -48.812 -11.719 1 76.19 108 ALA B CA 1
ATOM 4388 C C . ALA B 1 108 ? 1.752 -48.281 -13.094 1 76.19 108 ALA B C 1
ATOM 4390 O O . ALA B 1 108 ? 1.479 -47.094 -13.266 1 76.19 108 ALA B O 1
ATOM 4391 N N . ARG B 1 109 ? 1.974 -49.188 -14.086 1 74.94 109 ARG B N 1
ATOM 4392 C CA . ARG B 1 109 ? 1.484 -48.844 -15.414 1 74.94 109 ARG B CA 1
ATOM 4393 C C . ARG B 1 109 ? 0.325 -49.75 -15.828 1 74.94 109 ARG B C 1
ATOM 4395 O O . ARG B 1 109 ? 0.351 -50.938 -15.578 1 74.94 109 ARG B O 1
ATOM 4402 N N . THR B 1 110 ? -0.677 -49 -16.281 1 80.75 110 THR B N 1
ATOM 4403 C CA . THR B 1 110 ? -1.794 -49.719 -16.891 1 80.75 110 THR B CA 1
ATOM 4404 C C . THR B 1 110 ? -1.666 -49.719 -18.406 1 80.75 110 THR B C 1
ATOM 4406 O O . THR B 1 110 ? -1.75 -48.688 -19.047 1 80.75 110 THR B O 1
ATOM 4409 N N . PRO B 1 111 ? -1.418 -50.875 -18.938 1 85.5 111 PRO B N 1
ATOM 4410 C CA . PRO B 1 111 ? -1.376 -50.906 -20.391 1 85.5 111 PRO B CA 1
ATOM 4411 C C . PRO B 1 111 ? -2.717 -50.531 -21.031 1 85.5 111 PRO B C 1
ATOM 4413 O O . PRO B 1 111 ? -3.766 -51 -20.578 1 85.5 111 PRO B O 1
ATOM 4416 N N . LEU B 1 112 ? -2.693 -49.688 -21.984 1 92.88 112 LEU B N 1
ATOM 4417 C CA . LEU B 1 112 ? -3.92 -49.219 -22.641 1 92.88 112 LEU B CA 1
ATOM 4418 C C . LEU B 1 112 ? -3.852 -49.469 -24.141 1 92.88 112 LEU B C 1
ATOM 4420 O O . LEU B 1 112 ? -2.777 -49.375 -24.734 1 92.88 112 LEU B O 1
ATOM 4424 N N . VAL B 1 113 ? -4.992 -49.812 -24.656 1 94.81 113 VAL B N 1
ATOM 4425 C CA . VAL B 1 113 ? -5.141 -49.844 -26.109 1 94.81 113 VAL B CA 1
ATOM 4426 C C . VAL B 1 113 ? -5.625 -48.469 -26.609 1 94.81 113 VAL B C 1
ATOM 4428 O O . VAL B 1 113 ? -6.715 -48.031 -26.25 1 94.81 113 VAL B O 1
ATOM 4431 N N . SER B 1 114 ? -4.875 -47.969 -27.516 1 95.94 114 SER B N 1
ATOM 4432 C CA . SER B 1 114 ? -5.199 -46.625 -27.984 1 95.94 114 SER B CA 1
ATOM 4433 C C . SER B 1 114 ? -6.109 -46.656 -29.203 1 95.94 114 SER B C 1
ATOM 4435 O O . SER B 1 114 ? -5.918 -47.469 -30.094 1 95.94 114 SER B O 1
ATOM 4437 N N . GLN B 1 115 ? -7.094 -45.875 -29.141 1 96.94 115 GLN B N 1
ATOM 4438 C CA . GLN B 1 115 ? -7.863 -45.5 -30.328 1 96.94 115 GLN B CA 1
ATOM 4439 C C . GLN B 1 115 ? -7.719 -44 -30.594 1 96.94 115 GLN B C 1
ATOM 4441 O O . GLN B 1 115 ? -7.641 -43.188 -29.672 1 96.94 115 GLN B O 1
ATOM 4446 N N . TYR B 1 116 ? -7.656 -43.688 -31.906 1 98.31 116 TYR B N 1
ATOM 4447 C CA . TYR B 1 116 ? -7.395 -42.312 -32.281 1 98.31 116 TYR B CA 1
ATOM 4448 C C . TYR B 1 116 ? -8.625 -41.688 -32.938 1 98.31 116 TYR B C 1
ATOM 4450 O O . TYR B 1 116 ? -9.305 -42.344 -33.75 1 98.31 116 TYR B O 1
ATOM 4458 N N . ALA B 1 117 ? -8.938 -40.5 -32.5 1 98.75 117 ALA B N 1
ATOM 4459 C CA . ALA B 1 117 ? -10.078 -39.781 -33.062 1 98.75 117 ALA B CA 1
ATOM 4460 C C . ALA B 1 117 ? -9.82 -38.281 -33.094 1 98.75 117 ALA B C 1
ATOM 4462 O O . ALA B 1 117 ? -9.062 -37.75 -32.25 1 98.75 117 ALA B O 1
ATOM 4463 N N . ASP B 1 118 ? -10.383 -37.594 -34.062 1 98.69 118 ASP B N 1
ATOM 4464 C CA . ASP B 1 118 ? -10.391 -36.156 -34.094 1 98.69 118 ASP B CA 1
ATOM 4465 C C . ASP B 1 118 ? -11.523 -35.594 -33.219 1 98.69 118 ASP B C 1
ATOM 4467 O O . ASP B 1 118 ? -12.688 -35.625 -33.594 1 98.69 118 ASP B O 1
ATOM 4471 N N . PHE B 1 119 ? -11.172 -35 -32.094 1 98.56 119 PHE B N 1
ATOM 4472 C CA . PHE B 1 119 ? -12.18 -34.594 -31.125 1 98.56 119 PHE B CA 1
ATOM 4473 C C . PHE B 1 119 ? -12.992 -33.406 -31.656 1 98.56 119 PHE B C 1
ATOM 4475 O O . PHE B 1 119 ? -14.086 -33.125 -31.156 1 98.56 119 PHE B O 1
ATOM 4482 N N . SER B 1 120 ? -12.5 -32.688 -32.656 1 97.5 120 SER B N 1
ATOM 4483 C CA . SER B 1 120 ? -13.258 -31.594 -33.219 1 97.5 120 SER B CA 1
ATOM 4484 C C . SER B 1 120 ? -14.438 -32.094 -34.031 1 97.5 120 SER B C 1
ATOM 4486 O O . SER B 1 120 ? -15.438 -31.391 -34.188 1 97.5 120 SER B O 1
ATOM 4488 N N . THR B 1 121 ? -14.391 -33.344 -34.531 1 97.75 121 THR B N 1
ATOM 4489 C CA . THR B 1 121 ? -15.461 -33.906 -35.344 1 97.75 121 THR B CA 1
ATOM 4490 C C . THR B 1 121 ? -16.078 -35.125 -34.688 1 97.75 121 THR B C 1
ATOM 4492 O O . THR B 1 121 ? -17.219 -35.5 -35 1 97.75 121 THR B O 1
ATOM 4495 N N . GLY B 1 122 ? -15.289 -35.812 -33.938 1 98.31 122 GLY B N 1
ATOM 4496 C CA . GLY B 1 122 ? -15.711 -37.062 -33.312 1 98.31 122 GLY B CA 1
ATOM 4497 C C . GLY B 1 122 ? -15.359 -38.281 -34.125 1 98.31 122 GLY B C 1
ATOM 4498 O O . GLY B 1 122 ? -15.539 -39.406 -33.688 1 98.31 122 GLY B O 1
ATOM 4499 N N . LEU B 1 123 ? -14.773 -38.062 -35.25 1 98.56 123 LEU B N 1
ATOM 4500 C CA . LEU B 1 123 ? -14.539 -39.156 -36.188 1 98.56 123 LEU B CA 1
ATOM 4501 C C . LEU B 1 123 ? -13.234 -39.875 -35.844 1 98.56 123 LEU B C 1
ATOM 4503 O O . LEU B 1 123 ? -12.242 -39.25 -35.5 1 98.56 123 LEU B O 1
ATOM 4507 N N . ALA B 1 124 ? -13.242 -41.188 -36.031 1 98.31 124 ALA B N 1
ATOM 4508 C CA . ALA B 1 124 ? -12.031 -41.969 -35.875 1 98.31 124 ALA B CA 1
ATOM 4509 C C . ALA B 1 124 ? -10.969 -41.562 -36.875 1 98.31 124 ALA B C 1
ATOM 4511 O O . ALA B 1 124 ? -11.289 -41.156 -38 1 98.31 124 ALA B O 1
ATOM 4512 N N . VAL B 1 125 ? -9.742 -41.688 -36.469 1 98.56 125 VAL B N 1
ATOM 4513 C CA . VAL B 1 125 ? -8.609 -41.375 -37.344 1 98.56 125 VAL B CA 1
ATOM 4514 C C . VAL B 1 125 ? -7.742 -42.625 -37.531 1 98.56 125 VAL B C 1
ATOM 4516 O O . VAL B 1 125 ? -7.359 -43.281 -36.562 1 98.56 125 VAL B O 1
ATOM 4519 N N . ASN B 1 126 ? -7.484 -42.969 -38.781 1 97.81 126 ASN B N 1
ATOM 4520 C CA . ASN B 1 126 ? -6.543 -44.062 -39.094 1 97.81 126 ASN B CA 1
ATOM 4521 C C . ASN B 1 126 ? -5.098 -43.594 -38.875 1 97.81 126 ASN B C 1
ATOM 4523 O O . ASN B 1 126 ? -4.402 -43.281 -39.844 1 97.81 126 ASN B O 1
ATOM 4527 N N . PHE B 1 127 ? -4.691 -43.656 -37.719 1 97.69 127 PHE B N 1
ATOM 4528 C CA . PHE B 1 127 ? -3.365 -43.188 -37.312 1 97.69 127 PHE B CA 1
ATOM 4529 C C . PHE B 1 127 ? -2.473 -44.344 -36.938 1 97.69 127 PHE B C 1
ATOM 4531 O O . PHE B 1 127 ? -2.9 -45.25 -36.188 1 97.69 127 PHE B O 1
ATOM 4538 N N . THR B 1 128 ? -1.298 -44.375 -37.438 1 97.19 128 THR B N 1
ATOM 4539 C CA . THR B 1 128 ? -0.292 -45.375 -37.062 1 97.19 128 THR B CA 1
ATOM 4540 C C . THR B 1 128 ? 0.819 -44.719 -36.25 1 97.19 128 THR B C 1
ATOM 4542 O O . THR B 1 128 ? 1.613 -43.938 -36.75 1 97.19 128 THR B O 1
ATOM 4545 N N . PRO B 1 129 ? 0.917 -45.031 -35 1 95.75 129 PRO B N 1
ATOM 4546 C CA . PRO B 1 129 ? 2.023 -44.5 -34.219 1 95.75 129 PRO B CA 1
ATOM 4547 C C . PRO B 1 129 ? 3.389 -44.969 -34.688 1 95.75 129 PRO B C 1
ATOM 4549 O O . PRO B 1 129 ? 3.48 -46 -35.375 1 95.75 129 PRO B O 1
ATOM 4552 N N . PRO B 1 130 ? 4.41 -44.219 -34.375 1 96.88 130 PRO B N 1
ATOM 4553 C CA . PRO B 1 130 ? 5.742 -44.688 -34.781 1 96.88 130 PRO B CA 1
ATOM 4554 C C . PRO B 1 130 ? 6.137 -46 -34.094 1 96.88 130 PRO B C 1
ATOM 4556 O O . PRO B 1 130 ? 5.695 -46.281 -33 1 96.88 130 PRO B O 1
ATOM 4559 N N . ALA B 1 131 ? 7.02 -46.719 -34.812 1 96.69 131 ALA B N 1
ATOM 4560 C CA . ALA B 1 131 ? 7.602 -47.906 -34.219 1 96.69 131 ALA B CA 1
ATOM 4561 C C . ALA B 1 131 ? 8.398 -47.531 -32.969 1 96.69 131 ALA B C 1
ATOM 4563 O O . ALA B 1 131 ? 9.008 -46.469 -32.906 1 96.69 131 ALA B O 1
ATOM 4564 N N . ASN B 1 132 ? 8.367 -48.469 -32.062 1 95.88 132 ASN B N 1
ATOM 4565 C CA . ASN B 1 132 ? 9.062 -48.219 -30.797 1 95.88 132 ASN B CA 1
ATOM 4566 C C . ASN B 1 132 ? 10.539 -47.875 -31.016 1 95.88 132 ASN B C 1
ATOM 4568 O O . ASN B 1 132 ? 11.086 -47 -30.359 1 95.88 132 ASN B O 1
ATOM 4572 N N . ALA B 1 133 ? 11.156 -48.594 -31.891 1 97.56 133 ALA B N 1
ATOM 4573 C CA . ALA B 1 133 ? 12.562 -48.375 -32.188 1 97.56 133 ALA B CA 1
ATOM 4574 C C . ALA B 1 133 ? 12.797 -46.969 -32.719 1 97.56 133 ALA B C 1
ATOM 4576 O O . ALA B 1 133 ? 13.781 -46.312 -32.375 1 97.56 133 ALA B O 1
ATOM 4577 N N . ASP B 1 134 ? 11.906 -46.5 -33.531 1 98.06 134 ASP B N 1
ATOM 4578 C CA . ASP B 1 134 ? 12.016 -45.156 -34.125 1 98.06 134 ASP B CA 1
ATOM 4579 C C . ASP B 1 134 ? 11.805 -44.094 -33.062 1 98.06 134 ASP B C 1
ATOM 4581 O O . ASP B 1 134 ? 12.508 -43.094 -33.031 1 98.06 134 ASP B O 1
ATOM 4585 N N . ARG B 1 135 ? 10.836 -44.344 -32.25 1 97.56 135 ARG B N 1
ATOM 4586 C CA . ARG B 1 135 ? 10.555 -43.438 -31.141 1 97.56 135 ARG B CA 1
ATOM 4587 C C . ARG B 1 135 ? 11.758 -43.312 -30.203 1 97.56 135 ARG B C 1
ATOM 4589 O O . ARG B 1 135 ? 12.164 -42.188 -29.859 1 97.56 135 ARG B O 1
ATOM 4596 N N . THR B 1 136 ? 12.344 -44.406 -29.844 1 98.12 136 THR B N 1
ATOM 4597 C CA . THR B 1 136 ? 13.492 -44.438 -28.953 1 98.12 136 THR B CA 1
ATOM 4598 C C . THR B 1 136 ? 14.688 -43.719 -29.578 1 98.12 136 THR B C 1
ATOM 4600 O O . THR B 1 136 ? 15.375 -42.938 -28.922 1 98.12 136 THR B O 1
ATOM 4603 N N . ALA B 1 137 ? 14.883 -43.969 -30.828 1 98.56 137 ALA B N 1
ATOM 4604 C CA . ALA B 1 137 ? 15.977 -43.312 -31.547 1 98.56 137 ALA B CA 1
ATOM 4605 C C . ALA B 1 137 ? 15.766 -41.812 -31.609 1 98.56 137 ALA B C 1
ATOM 4607 O O . ALA B 1 137 ? 16.719 -41.031 -31.453 1 98.56 137 ALA B O 1
ATOM 4608 N N . ALA B 1 138 ? 14.562 -41.438 -31.844 1 98.69 138 ALA B N 1
ATOM 4609 C CA . ALA B 1 138 ? 14.242 -40 -31.891 1 98.69 138 ALA B CA 1
ATOM 4610 C C . ALA B 1 138 ? 14.445 -39.344 -30.531 1 98.69 138 ALA B C 1
ATOM 4612 O O . ALA B 1 138 ? 14.961 -38.219 -30.453 1 98.69 138 ALA B O 1
ATOM 4613 N N . LEU B 1 139 ? 14.062 -40.031 -29.469 1 98.62 139 LEU B N 1
ATOM 4614 C CA . LEU B 1 139 ? 14.281 -39.5 -28.109 1 98.62 139 LEU B CA 1
ATOM 4615 C C . LEU B 1 139 ? 15.773 -39.375 -27.828 1 98.62 139 LEU B C 1
ATOM 4617 O O . LEU B 1 139 ? 16.203 -38.406 -27.188 1 98.62 139 LEU B O 1
ATOM 4621 N N . GLN B 1 140 ? 16.516 -40.344 -28.297 1 98.62 140 GLN B N 1
ATOM 4622 C CA . GLN B 1 140 ? 17.953 -40.25 -28.109 1 98.62 140 GLN B CA 1
ATOM 4623 C C . GLN B 1 140 ? 18.547 -39.031 -28.844 1 98.62 140 GLN B C 1
ATOM 4625 O O . GLN B 1 140 ? 19.391 -38.312 -28.312 1 98.62 140 GLN B O 1
ATOM 4630 N N . ARG B 1 141 ? 18.125 -38.781 -30.016 1 98.69 141 ARG B N 1
ATOM 4631 C CA . ARG B 1 141 ? 18.562 -37.594 -30.75 1 98.69 141 ARG B CA 1
ATOM 4632 C C . ARG B 1 141 ? 18.156 -36.312 -30.031 1 98.69 141 ARG B C 1
ATOM 4634 O O . ARG B 1 141 ? 18.922 -35.344 -30 1 98.69 141 ARG B O 1
ATOM 4641 N N . PHE B 1 142 ? 16.938 -36.406 -29.516 1 98.69 142 PHE B N 1
ATOM 4642 C CA . PHE B 1 142 ? 16.438 -35.25 -28.75 1 98.69 142 PHE B CA 1
ATOM 4643 C C . PHE B 1 142 ? 17.328 -34.969 -27.562 1 98.69 142 PHE B C 1
ATOM 4645 O O . PHE B 1 142 ? 17.719 -33.812 -27.344 1 98.69 142 PHE B O 1
ATOM 4652 N N . LEU B 1 143 ? 17.703 -35.969 -26.844 1 98.62 143 LEU B N 1
ATOM 4653 C CA . LEU B 1 143 ? 18.594 -35.844 -25.688 1 98.62 143 LEU B CA 1
ATOM 4654 C C . LEU B 1 143 ? 19.969 -35.312 -26.141 1 98.62 143 LEU B C 1
ATOM 4656 O O . LEU B 1 143 ? 20.5 -34.375 -25.531 1 98.62 143 LEU B O 1
ATOM 4660 N N . ASP B 1 144 ? 20.5 -35.875 -27.188 1 98.5 144 ASP B N 1
ATOM 4661 C CA . ASP B 1 144 ? 21.812 -35.469 -27.672 1 98.5 144 ASP B CA 1
ATOM 4662 C C . ASP B 1 144 ? 21.828 -34 -28.094 1 98.5 144 ASP B C 1
ATOM 4664 O O . ASP B 1 144 ? 22.812 -33.281 -27.859 1 98.5 144 ASP B O 1
ATOM 4668 N N . ALA B 1 145 ? 20.75 -33.594 -28.641 1 98.56 145 ALA B N 1
ATOM 4669 C CA . ALA B 1 145 ? 20.672 -32.219 -29.172 1 98.56 145 ALA B CA 1
ATOM 4670 C C . ALA B 1 145 ? 20.5 -31.219 -28.031 1 98.56 145 ALA B C 1
ATOM 4672 O O . ALA B 1 145 ? 20.797 -30.031 -28.203 1 98.56 145 ALA B O 1
ATOM 4673 N N . THR B 1 146 ? 20.062 -31.656 -26.844 1 98.31 146 THR B N 1
ATOM 4674 C CA . THR B 1 146 ? 19.641 -30.672 -25.859 1 98.31 146 THR B CA 1
ATOM 4675 C C . THR B 1 146 ? 20.438 -30.812 -24.578 1 98.31 146 THR B C 1
ATOM 4677 O O . THR B 1 146 ? 20.406 -29.922 -23.719 1 98.31 146 THR B O 1
ATOM 4680 N N . ALA B 1 147 ? 21.188 -31.891 -24.391 1 97.5 147 ALA B N 1
ATOM 4681 C CA . ALA B 1 147 ? 21.906 -32.188 -23.156 1 97.5 147 ALA B CA 1
ATOM 4682 C C . ALA B 1 147 ? 22.844 -31.031 -22.797 1 97.5 147 ALA B C 1
ATOM 4684 O O . ALA B 1 147 ? 23.031 -30.703 -21.609 1 97.5 147 ALA B O 1
ATOM 4685 N N . ALA B 1 148 ? 23.391 -30.422 -23.781 1 96.19 148 ALA B N 1
ATOM 4686 C CA . ALA B 1 148 ? 24.375 -29.375 -23.547 1 96.19 148 ALA B CA 1
ATOM 4687 C C . ALA B 1 148 ? 23.703 -28.109 -23.016 1 96.19 148 ALA B C 1
ATOM 4689 O O . ALA B 1 148 ? 24.375 -27.219 -22.484 1 96.19 148 ALA B O 1
ATOM 4690 N N . TYR B 1 149 ? 22.359 -27.969 -23.141 1 97.38 149 TYR B N 1
ATOM 4691 C CA . TYR B 1 149 ? 21.656 -26.766 -22.734 1 97.38 149 TYR B CA 1
ATOM 4692 C C . TYR B 1 149 ? 21.125 -26.875 -21.312 1 97.38 149 TYR B C 1
ATOM 4694 O O . TYR B 1 149 ? 20.609 -25.906 -20.75 1 97.38 149 TYR B O 1
ATOM 4702 N N . GLU B 1 150 ? 21.234 -28 -20.641 1 96.44 150 GLU B N 1
ATOM 4703 C CA . GLU B 1 150 ? 20.562 -28.312 -19.391 1 96.44 150 GLU B CA 1
ATOM 4704 C C . GLU B 1 150 ? 20.891 -27.281 -18.312 1 96.44 150 GLU B C 1
ATOM 4706 O O . GLU B 1 150 ? 20.016 -26.781 -17.625 1 96.44 150 GLU B O 1
ATOM 4711 N N . ASP B 1 151 ? 22.125 -26.922 -18.188 1 96.31 151 ASP B N 1
ATOM 4712 C CA . ASP B 1 151 ? 22.594 -26.047 -17.109 1 96.31 151 ASP B CA 1
ATOM 4713 C C . ASP B 1 151 ? 22.094 -24.625 -17.312 1 96.31 151 ASP B C 1
ATOM 4715 O O . ASP B 1 151 ? 22.188 -23.797 -16.406 1 96.31 151 ASP B O 1
ATOM 4719 N N . LEU B 1 152 ? 21.562 -24.328 -18.484 1 97.56 152 LEU B N 1
ATOM 4720 C CA . LEU B 1 152 ? 21.094 -22.969 -18.781 1 97.56 152 LEU B CA 1
ATOM 4721 C C . LEU B 1 152 ? 19.719 -22.719 -18.156 1 97.56 152 LEU B C 1
ATOM 4723 O O . LEU B 1 152 ? 19.344 -21.578 -17.938 1 97.56 152 LEU B O 1
ATOM 4727 N N . PHE B 1 153 ? 18.953 -23.812 -17.875 1 96.06 153 PHE B N 1
ATOM 4728 C CA . PHE B 1 153 ? 17.594 -23.547 -17.406 1 96.06 153 PHE B CA 1
ATOM 4729 C C . PHE B 1 153 ? 17.188 -24.531 -16.312 1 96.06 153 PHE B C 1
ATOM 4731 O O . PHE B 1 153 ? 16.062 -24.484 -15.828 1 96.06 153 PHE B O 1
ATOM 4738 N N . LEU B 1 154 ? 18.062 -25.516 -15.891 1 97.12 154 LEU B N 1
ATOM 4739 C CA . LEU B 1 154 ? 17.781 -26.453 -14.805 1 97.12 154 LEU B CA 1
ATOM 4740 C C . LEU B 1 154 ? 18.797 -26.297 -13.68 1 97.12 154 LEU B C 1
ATOM 4742 O O . LEU B 1 154 ? 20 -26.219 -13.93 1 97.12 154 LEU B O 1
ATOM 4746 N N . PRO B 1 155 ? 18.344 -26.266 -12.469 1 97.75 155 PRO B N 1
ATOM 4747 C CA . PRO B 1 155 ? 16.938 -26.203 -12.039 1 97.75 155 PRO B CA 1
ATOM 4748 C C . PRO B 1 155 ? 16.359 -24.797 -12.141 1 97.75 155 PRO B C 1
ATOM 4750 O O . PRO B 1 155 ? 15.172 -24.578 -11.875 1 97.75 155 PRO B O 1
ATOM 4753 N N . GLY B 1 156 ? 17.203 -23.906 -12.555 1 97.81 156 GLY B N 1
ATOM 4754 C CA . GLY B 1 156 ? 16.797 -22.531 -12.75 1 97.81 156 GLY B CA 1
ATOM 4755 C C . GLY B 1 156 ? 17.625 -21.812 -13.805 1 97.81 156 GLY B C 1
ATOM 4756 O O . GLY B 1 156 ? 18.547 -22.391 -14.391 1 97.81 156 GLY B O 1
ATOM 4757 N N . TYR B 1 157 ? 17.406 -20.516 -13.992 1 98.12 157 TYR B N 1
ATOM 4758 C CA . TYR B 1 157 ? 17.938 -19.781 -15.133 1 98.12 157 TYR B CA 1
ATOM 4759 C C . TYR B 1 157 ? 19.141 -18.938 -14.719 1 98.12 157 TYR B C 1
ATOM 4761 O O . TYR B 1 157 ? 19.438 -17.922 -15.336 1 98.12 157 TYR B O 1
ATOM 4769 N N . TRP B 1 158 ? 19.828 -19.344 -13.633 1 97.25 158 TRP B N 1
ATOM 4770 C CA . TRP B 1 158 ? 20.938 -18.547 -13.109 1 97.25 158 TRP B CA 1
ATOM 4771 C C . TRP B 1 158 ? 22.031 -18.406 -14.156 1 97.25 158 TRP B C 1
ATOM 4773 O O . TRP B 1 158 ? 22.734 -17.391 -14.188 1 97.25 158 TRP B O 1
ATOM 4783 N N . ASN B 1 159 ? 22.234 -19.391 -15.055 1 97.44 159 ASN B N 1
ATOM 4784 C CA . ASN B 1 159 ? 23.297 -19.375 -16.062 1 97.44 159 ASN B CA 1
ATOM 4785 C C . ASN B 1 159 ? 22.75 -19.031 -17.453 1 97.44 159 ASN B C 1
ATOM 4787 O O . ASN B 1 159 ? 23.438 -19.219 -18.453 1 97.44 159 ASN B O 1
ATOM 4791 N N . PHE B 1 160 ? 21.516 -18.594 -17.531 1 98.31 160 PHE B N 1
ATOM 4792 C CA . PHE B 1 160 ? 20.922 -18.328 -18.844 1 98.31 160 PHE B CA 1
ATOM 4793 C C . PHE B 1 160 ? 21.547 -17.094 -19.469 1 98.31 160 PHE B C 1
ATOM 4795 O O . PHE B 1 160 ? 21.578 -16.016 -18.859 1 98.31 160 PHE B O 1
ATOM 4802 N N . PRO B 1 161 ? 22 -17.203 -20.656 1 97.69 161 PRO B N 1
ATOM 4803 C CA . PRO B 1 161 ? 22.641 -16.062 -21.312 1 97.69 161 PRO B CA 1
ATOM 4804 C C . PRO B 1 161 ? 21.641 -15.031 -21.828 1 97.69 161 PRO B C 1
ATOM 4806 O O . PRO B 1 161 ? 20.438 -15.25 -21.734 1 97.69 161 PRO B O 1
ATOM 4809 N N . SER B 1 162 ? 22.172 -13.852 -22.297 1 95.06 162 SER B N 1
ATOM 4810 C CA . SER B 1 162 ? 21.328 -12.805 -22.859 1 95.06 162 SER B CA 1
ATOM 4811 C C . SER B 1 162 ? 21.766 -12.453 -24.281 1 95.06 162 SER B C 1
ATOM 4813 O O . SER B 1 162 ? 22.844 -12.867 -24.719 1 95.06 162 SER B O 1
ATOM 4815 N N . GLY B 1 163 ? 20.875 -11.828 -24.969 1 95.56 163 GLY B N 1
ATOM 4816 C CA . GLY B 1 163 ? 21.172 -11.336 -26.297 1 95.56 163 GLY B CA 1
ATOM 4817 C C . GLY B 1 163 ? 21.547 -12.438 -27.281 1 95.56 163 GLY B C 1
ATOM 4818 O O . GLY B 1 163 ? 20.875 -13.461 -27.359 1 95.56 163 GLY B O 1
ATOM 4819 N N . ASP B 1 164 ? 22.609 -12.172 -27.969 1 95.69 164 ASP B N 1
ATOM 4820 C CA . ASP B 1 164 ? 23.016 -13.055 -29.062 1 95.69 164 ASP B CA 1
ATOM 4821 C C . ASP B 1 164 ? 23.75 -14.273 -28.531 1 95.69 164 ASP B C 1
ATOM 4823 O O . ASP B 1 164 ? 24.047 -15.203 -29.281 1 95.69 164 ASP B O 1
ATOM 4827 N N . GLN B 1 165 ? 23.906 -14.312 -27.25 1 97.56 165 GLN B N 1
ATOM 4828 C CA . GLN B 1 165 ? 24.609 -15.453 -26.656 1 97.56 165 GLN B CA 1
ATOM 4829 C C . GLN B 1 165 ? 23.641 -16.594 -26.375 1 97.56 165 GLN B C 1
ATOM 4831 O O . GLN B 1 165 ? 24.062 -17.703 -26.047 1 97.56 165 GLN B O 1
ATOM 4836 N N . ILE B 1 166 ? 22.422 -16.375 -26.531 1 98.44 166 ILE B N 1
ATOM 4837 C CA . ILE B 1 166 ? 21.438 -17.438 -26.375 1 98.44 166 ILE B CA 1
ATOM 4838 C C . ILE B 1 166 ? 21.578 -18.438 -27.531 1 98.44 166 ILE B C 1
ATOM 4840 O O . ILE B 1 166 ? 21.531 -18.047 -28.703 1 98.44 166 ILE B O 1
ATOM 4844 N N . PRO B 1 167 ? 21.75 -19.734 -27.156 1 98.44 167 PRO B N 1
ATOM 4845 C CA . PRO B 1 167 ? 21.781 -20.703 -28.266 1 98.44 167 PRO B CA 1
ATOM 4846 C C . PRO B 1 167 ? 20.562 -20.578 -29.188 1 98.44 167 PRO B C 1
ATOM 4848 O O . PRO B 1 167 ? 19.438 -20.578 -28.719 1 98.44 167 PRO B O 1
ATOM 4851 N N . GLU B 1 168 ? 20.781 -20.547 -30.484 1 98 168 GLU B N 1
ATOM 4852 C CA . GLU B 1 168 ? 19.719 -20.344 -31.469 1 98 168 GLU B CA 1
ATOM 4853 C C . GLU B 1 168 ? 18.672 -21.438 -31.391 1 98 168 GLU B C 1
ATOM 4855 O O . GLU B 1 168 ? 17.484 -21.188 -31.578 1 98 168 GLU B O 1
ATOM 4860 N N . ASP B 1 169 ? 19.062 -22.641 -31.109 1 98.56 169 ASP B N 1
ATOM 4861 C CA . ASP B 1 169 ? 18.172 -23.797 -31.031 1 98.56 169 ASP B CA 1
ATOM 4862 C C . ASP B 1 169 ? 17.062 -23.562 -30.016 1 98.56 169 ASP B C 1
ATOM 4864 O O . ASP B 1 169 ? 15.93 -24.016 -30.203 1 98.56 169 ASP B O 1
ATOM 4868 N N . LEU B 1 170 ? 17.406 -22.891 -28.938 1 98.62 170 LEU B N 1
ATOM 4869 C CA . LEU B 1 170 ? 16.438 -22.688 -27.859 1 98.62 170 LEU B CA 1
ATOM 4870 C C . LEU B 1 170 ? 15.359 -21.688 -28.281 1 98.62 170 LEU B C 1
ATOM 4872 O O . LEU B 1 170 ? 14.273 -21.672 -27.703 1 98.62 170 LEU B O 1
ATOM 4876 N N . LEU B 1 171 ? 15.68 -20.906 -29.312 1 98.5 171 LEU B N 1
ATOM 4877 C CA . LEU B 1 171 ? 14.758 -19.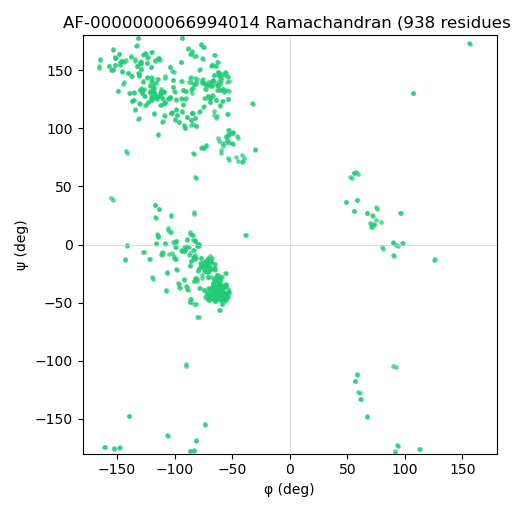859 -29.734 1 98.5 171 LEU B CA 1
ATOM 4878 C C . LEU B 1 171 ? 13.969 -20.281 -30.953 1 98.5 171 LEU B C 1
ATOM 4880 O O . LEU B 1 171 ? 13.094 -19.562 -31.422 1 98.5 171 LEU B O 1
ATOM 4884 N N . LEU B 1 172 ? 14.18 -21.5 -31.422 1 98.5 172 LEU B N 1
ATOM 4885 C CA . LEU B 1 172 ? 13.398 -22.031 -32.531 1 98.5 172 LEU B CA 1
ATOM 4886 C C . LEU B 1 172 ? 12.008 -22.438 -32.094 1 98.5 172 LEU B C 1
ATOM 4888 O O . LEU B 1 172 ? 11.852 -23.016 -31 1 98.5 172 LEU B O 1
ATOM 4892 N N . PRO B 1 173 ? 11.047 -22.094 -33 1 98.56 173 PRO B N 1
ATOM 4893 C CA . PRO B 1 173 ? 9.828 -22.875 -32.781 1 98.56 173 PRO B CA 1
ATOM 4894 C C . PRO B 1 173 ? 10.086 -24.375 -32.75 1 98.56 173 PRO B C 1
ATOM 4896 O O . PRO B 1 173 ? 10.891 -24.875 -33.531 1 98.56 173 PRO B O 1
ATOM 4899 N N . PHE B 1 174 ? 9.469 -25.062 -31.922 1 98.75 174 PHE B N 1
ATOM 4900 C CA . PHE B 1 174 ? 9.789 -26.469 -31.703 1 98.75 174 PHE B CA 1
ATOM 4901 C C . PHE B 1 174 ? 9.641 -27.266 -32.969 1 98.75 174 PHE B C 1
ATOM 4903 O O . PHE B 1 174 ? 10.398 -28.203 -33.219 1 98.75 174 PHE B O 1
ATOM 4910 N N . GLY B 1 175 ? 8.602 -26.922 -33.781 1 98.75 175 GLY B N 1
ATOM 4911 C CA . GLY B 1 175 ? 8.445 -27.594 -35.062 1 98.75 175 GLY B CA 1
ATOM 4912 C C . GLY B 1 175 ? 9.695 -27.547 -35.906 1 98.75 175 GLY B C 1
ATOM 4913 O O . GLY B 1 175 ? 10.055 -28.547 -36.562 1 98.75 175 GLY B O 1
ATOM 4914 N N . GLN B 1 176 ? 10.344 -26.438 -35.938 1 98.75 176 GLN B N 1
ATOM 4915 C CA . GLN B 1 176 ? 11.594 -26.297 -36.688 1 98.75 176 GLN B CA 1
ATOM 4916 C C . GLN B 1 176 ? 12.711 -27.109 -36.031 1 98.75 176 GLN B C 1
ATOM 4918 O O . GLN B 1 176 ? 13.555 -27.672 -36.75 1 98.75 176 GLN B O 1
ATOM 4923 N N . PHE B 1 177 ? 12.758 -27.141 -34.812 1 98.81 177 PHE B N 1
ATOM 4924 C CA . PHE B 1 177 ? 13.727 -27.953 -34.094 1 98.81 177 PHE B CA 1
ATOM 4925 C C . PHE B 1 177 ? 13.555 -29.422 -34.406 1 98.81 177 PHE B C 1
ATOM 4927 O O . PHE B 1 177 ? 14.531 -30.141 -34.625 1 98.81 177 PHE B O 1
ATOM 4934 N N . VAL B 1 178 ? 12.266 -29.859 -34.438 1 98.88 178 VAL B N 1
ATOM 4935 C CA . VAL B 1 178 ? 11.922 -31.234 -34.781 1 98.88 178 VAL B CA 1
ATOM 4936 C C . VAL B 1 178 ? 12.461 -31.578 -36.156 1 98.88 178 VAL B C 1
ATOM 4938 O O . VAL B 1 178 ? 13.047 -32.625 -36.375 1 98.88 178 VAL B O 1
ATOM 4941 N N . GLU B 1 179 ? 12.266 -30.672 -37.062 1 98.69 179 GLU B N 1
ATOM 4942 C CA . GLU B 1 179 ? 12.766 -30.859 -38.438 1 98.69 179 GLU B CA 1
ATOM 4943 C C . GLU B 1 179 ? 14.297 -30.922 -38.438 1 98.69 179 GLU B C 1
ATOM 4945 O O . GLU B 1 179 ? 14.883 -31.812 -39.062 1 98.69 179 GLU B O 1
ATOM 4950 N N . LYS B 1 180 ? 14.852 -30.047 -37.75 1 98.75 180 LYS B N 1
ATOM 4951 C CA . LYS B 1 180 ? 16.312 -29.891 -37.75 1 98.75 180 LYS B CA 1
ATOM 4952 C C . LYS B 1 180 ? 16.984 -31.141 -37.219 1 98.75 180 LYS B C 1
ATOM 4954 O O . LYS B 1 180 ? 18.031 -31.547 -37.719 1 98.75 180 LYS B O 1
ATOM 4959 N N . TYR B 1 181 ? 16.422 -31.766 -36.281 1 98.75 181 TYR B N 1
ATOM 4960 C CA . TYR B 1 181 ? 17.109 -32.875 -35.594 1 98.75 181 TYR B CA 1
ATOM 4961 C C . TYR B 1 181 ? 16.391 -34.188 -35.844 1 98.75 181 TYR B C 1
ATOM 4963 O O . TYR B 1 181 ? 16.688 -35.188 -35.188 1 98.75 181 TYR B O 1
ATOM 4971 N N . ASP B 1 182 ? 15.406 -34.25 -36.688 1 98.44 182 ASP B N 1
ATOM 4972 C CA . ASP B 1 182 ? 14.672 -35.438 -37.094 1 98.44 182 ASP B CA 1
ATOM 4973 C C . ASP B 1 182 ? 14.047 -36.125 -35.875 1 98.44 182 ASP B C 1
ATOM 4975 O O . ASP B 1 182 ? 14.305 -37.312 -35.594 1 98.44 182 ASP B O 1
ATOM 4979 N N . LEU B 1 183 ? 13.148 -35.375 -35.219 1 98.75 183 LEU B N 1
ATOM 4980 C CA . LEU B 1 183 ? 12.562 -35.875 -34 1 98.75 183 LEU B CA 1
ATOM 4981 C C . LEU B 1 183 ? 11.117 -36.312 -34.219 1 98.75 183 LEU B C 1
ATOM 4983 O O . LEU B 1 183 ? 10.375 -36.531 -33.25 1 98.75 183 LEU B O 1
ATOM 4987 N N . HIS B 1 184 ? 10.664 -36.469 -35.406 1 98.44 184 HIS B N 1
ATOM 4988 C CA . HIS B 1 184 ? 9.266 -36.688 -35.75 1 98.44 184 HIS B CA 1
ATOM 4989 C C . HIS B 1 184 ? 8.672 -37.875 -34.969 1 98.44 184 HIS B C 1
ATOM 4991 O O . HIS B 1 184 ? 7.57 -37.75 -34.406 1 98.44 184 HIS B O 1
ATOM 4997 N N . ALA B 1 185 ? 9.383 -38.844 -34.781 1 98.38 185 ALA B N 1
ATOM 4998 C CA . ALA B 1 185 ? 8.867 -40.094 -34.188 1 98.38 185 ALA B CA 1
ATOM 4999 C C . ALA B 1 185 ? 8.641 -39.906 -32.688 1 98.38 185 ALA B C 1
ATOM 5001 O O . ALA B 1 185 ? 7.965 -40.719 -32.062 1 98.38 185 ALA B O 1
ATOM 5002 N N . ALA B 1 186 ? 9.172 -38.875 -32.094 1 98.38 186 ALA B N 1
ATOM 5003 C CA . ALA B 1 186 ? 9.047 -38.688 -30.656 1 98.38 186 ALA B CA 1
ATOM 5004 C C . ALA B 1 186 ? 7.949 -37.656 -30.344 1 98.38 186 ALA B C 1
ATOM 5006 O O . ALA B 1 186 ? 7.535 -37.531 -29.188 1 98.38 186 ALA B O 1
ATOM 5007 N N . VAL B 1 187 ? 7.453 -36.969 -31.328 1 98.31 187 VAL B N 1
ATOM 5008 C CA . VAL B 1 187 ? 6.66 -35.75 -31.125 1 98.31 187 VAL B CA 1
ATOM 5009 C C . VAL B 1 187 ? 5.379 -36.094 -30.375 1 98.31 187 VAL B C 1
ATOM 5011 O O . VAL B 1 187 ? 5.02 -35.406 -29.406 1 98.31 187 VAL B O 1
ATOM 5014 N N . ASN B 1 188 ? 4.68 -37.125 -30.734 1 96.31 188 ASN B N 1
ATOM 5015 C CA . ASN B 1 188 ? 3.426 -37.5 -30.078 1 96.31 188 ASN B CA 1
ATOM 5016 C C . ASN B 1 188 ? 3.645 -37.844 -28.609 1 96.31 188 ASN B C 1
ATOM 5018 O O . ASN B 1 188 ? 2.842 -37.469 -27.75 1 96.31 188 ASN B O 1
ATOM 5022 N N . GLN B 1 189 ? 4.688 -38.531 -28.375 1 95.44 189 GLN B N 1
ATOM 5023 C CA . GLN B 1 189 ? 4.988 -38.875 -26.984 1 95.44 189 GLN B CA 1
ATOM 5024 C C . GLN B 1 189 ? 5.305 -37.625 -26.156 1 95.44 189 GLN B C 1
ATOM 5026 O O . GLN B 1 189 ? 4.789 -37.469 -25.047 1 95.44 189 GLN B O 1
ATOM 5031 N N . VAL B 1 190 ? 6.152 -36.781 -26.703 1 97.88 190 VAL B N 1
ATOM 5032 C CA . VAL B 1 190 ? 6.488 -35.531 -26.031 1 97.88 190 VAL B CA 1
ATOM 5033 C C . VAL B 1 190 ? 5.211 -34.75 -25.719 1 97.88 190 VAL B C 1
ATOM 5035 O O . VAL B 1 190 ? 5.031 -34.281 -24.594 1 97.88 190 VAL B O 1
ATOM 5038 N N . PHE B 1 191 ? 4.332 -34.688 -26.672 1 97.75 191 PHE B N 1
ATOM 5039 C CA . PHE B 1 191 ? 3.082 -33.938 -26.547 1 97.75 191 PHE B CA 1
ATOM 5040 C C . PHE B 1 191 ? 2.188 -34.562 -25.484 1 97.75 191 PHE B C 1
ATOM 5042 O O . PHE B 1 191 ? 1.695 -33.875 -24.578 1 97.75 191 PHE B O 1
ATOM 5049 N N . GLN B 1 192 ? 2.006 -35.875 -25.484 1 93.56 192 GLN B N 1
ATOM 5050 C CA . GLN B 1 192 ? 1.005 -36.562 -24.672 1 93.56 192 GLN B CA 1
ATOM 5051 C C . GLN B 1 192 ? 1.451 -36.656 -23.219 1 93.56 192 GLN B C 1
ATOM 5053 O O . GLN B 1 192 ? 0.618 -36.719 -22.312 1 93.56 192 GLN B O 1
ATOM 5058 N N . VAL B 1 193 ? 2.713 -36.688 -23 1 93 193 VAL B N 1
ATOM 5059 C CA . VAL B 1 193 ? 3.205 -36.844 -21.641 1 93 193 VAL B CA 1
ATOM 5060 C C . VAL B 1 193 ? 3.123 -35.5 -20.891 1 93 193 VAL B C 1
ATOM 5062 O O . VAL B 1 193 ? 2.357 -35.375 -19.938 1 93 193 VAL B O 1
ATOM 5065 N N . THR B 1 194 ? 3.877 -34.5 -21.391 1 92.69 194 THR B N 1
ATOM 5066 C CA . THR B 1 194 ? 3.836 -33.25 -20.672 1 92.69 194 THR B CA 1
ATOM 5067 C C . THR B 1 194 ? 3.889 -32.062 -21.625 1 92.69 194 THR B C 1
ATOM 5069 O O . THR B 1 194 ? 3.566 -30.922 -21.25 1 92.69 194 THR B O 1
ATOM 5072 N N . GLY B 1 195 ? 4.223 -32.281 -22.859 1 95.81 195 GLY B N 1
ATOM 5073 C CA . GLY B 1 195 ? 4.383 -31.188 -23.812 1 95.81 195 GLY B CA 1
ATOM 5074 C C . GLY B 1 195 ? 3.09 -30.438 -24.078 1 95.81 195 GLY B C 1
ATOM 5075 O O . GLY B 1 195 ? 3.113 -29.266 -24.422 1 95.81 195 GLY B O 1
ATOM 5076 N N . MET B 1 196 ? 1.98 -31.141 -23.938 1 95.25 196 MET B N 1
ATOM 5077 C CA . MET B 1 196 ? 0.676 -30.516 -24.156 1 95.25 196 MET B CA 1
ATOM 5078 C C . MET B 1 196 ? 0.5 -29.297 -23.25 1 95.25 196 MET B C 1
ATOM 5080 O O . MET B 1 196 ? -0.236 -28.375 -23.594 1 95.25 196 MET B O 1
ATOM 5084 N N . GLY B 1 197 ? 1.179 -29.25 -22.172 1 96.44 197 GLY B N 1
ATOM 5085 C CA . GLY B 1 197 ? 1.009 -28.188 -21.188 1 96.44 197 GLY B CA 1
ATOM 5086 C C . GLY B 1 197 ? 1.424 -26.812 -21.703 1 96.44 197 GLY B C 1
ATOM 5087 O O . GLY B 1 197 ? 0.97 -25.797 -21.203 1 96.44 197 GLY B O 1
ATOM 5088 N N . VAL B 1 198 ? 2.271 -26.812 -22.766 1 96.62 198 VAL B N 1
ATOM 5089 C CA . VAL B 1 198 ? 2.746 -25.531 -23.281 1 96.62 198 VAL B CA 1
ATOM 5090 C C . VAL B 1 198 ? 1.694 -24.922 -24.219 1 96.62 198 VAL B C 1
ATOM 5092 O O . VAL B 1 198 ? 1.818 -23.766 -24.625 1 96.62 198 VAL B O 1
ATOM 5095 N N . GLY B 1 199 ? 0.693 -25.688 -24.531 1 96.19 199 GLY B N 1
ATOM 5096 C CA . GLY B 1 199 ? -0.341 -25.234 -25.453 1 96.19 199 GLY B CA 1
ATOM 5097 C C . GLY B 1 199 ? -0.041 -25.547 -26.906 1 96.19 199 GLY B C 1
ATOM 5098 O O . GLY B 1 199 ? -0.124 -26.703 -27.312 1 96.19 199 GLY B O 1
ATOM 5099 N N . ASP B 1 200 ? 0.344 -24.547 -27.641 1 97.06 200 ASP B N 1
ATOM 5100 C CA . ASP B 1 200 ? 0.755 -24.719 -29.031 1 97.06 200 ASP B CA 1
ATOM 5101 C C . ASP B 1 200 ? 2.217 -25.141 -29.125 1 97.06 200 ASP B C 1
ATOM 5103 O O . ASP B 1 200 ? 3.078 -24.359 -29.516 1 97.06 200 ASP B O 1
ATOM 5107 N N . MET B 1 201 ? 2.391 -26.469 -28.859 1 98.19 201 MET B N 1
ATOM 5108 C CA . MET B 1 201 ? 3.732 -27 -28.641 1 98.19 201 MET B CA 1
ATOM 5109 C C . MET B 1 201 ? 4.617 -26.75 -29.859 1 98.19 201 MET B C 1
ATOM 5111 O O . MET B 1 201 ? 5.766 -26.328 -29.719 1 98.19 201 MET B O 1
ATOM 5115 N N . MET B 1 202 ? 4.105 -26.922 -31.062 1 98.12 202 MET B N 1
ATOM 5116 C CA . MET B 1 202 ? 4.922 -26.891 -32.281 1 98.12 202 MET B CA 1
ATOM 5117 C C . MET B 1 202 ? 5.363 -25.469 -32.594 1 98.12 202 MET B C 1
ATOM 5119 O O . MET B 1 202 ? 6.379 -25.281 -33.281 1 98.12 202 MET B O 1
ATOM 5123 N N . ASN B 1 203 ? 4.605 -24.531 -32.062 1 97.75 203 ASN B N 1
ATOM 5124 C CA . ASN B 1 203 ? 4.949 -23.141 -32.344 1 97.75 203 ASN B CA 1
ATOM 5125 C C . ASN B 1 203 ? 5.539 -22.438 -31.125 1 97.75 203 ASN B C 1
ATOM 5127 O O . ASN B 1 203 ? 5.887 -21.266 -31.188 1 97.75 203 ASN B O 1
ATOM 5131 N N . SER B 1 204 ? 5.676 -23.156 -30.047 1 98 204 SER B N 1
ATOM 5132 C CA . SER B 1 204 ? 6.359 -22.641 -28.875 1 98 204 SER B CA 1
ATOM 5133 C C . SER B 1 204 ? 7.875 -22.703 -29.031 1 98 204 SER B C 1
ATOM 5135 O O . SER B 1 204 ? 8.391 -23.531 -29.797 1 98 204 SER B O 1
ATOM 5137 N N . LEU B 1 205 ? 8.547 -21.75 -28.375 1 98.62 205 LEU B N 1
ATOM 5138 C CA . LEU B 1 205 ? 10 -21.828 -28.406 1 98.62 205 LEU B CA 1
ATOM 5139 C C . LEU B 1 205 ? 10.492 -23.141 -27.812 1 98.62 205 LEU B C 1
ATOM 5141 O O . LEU B 1 205 ? 9.93 -23.641 -26.828 1 98.62 205 LEU B O 1
ATOM 5145 N N . THR B 1 206 ? 11.516 -23.688 -28.359 1 98.75 206 THR B N 1
ATOM 5146 C CA . THR B 1 206 ? 12.102 -24.938 -27.891 1 98.75 206 THR B CA 1
ATOM 5147 C C . THR B 1 206 ? 12.469 -24.859 -26.422 1 98.75 206 THR B C 1
ATOM 5149 O O . THR B 1 206 ? 12.281 -25.828 -25.672 1 98.75 206 THR B O 1
ATOM 5152 N N . LEU B 1 207 ? 12.883 -23.688 -25.953 1 98.38 207 LEU B N 1
ATOM 5153 C CA . LEU B 1 207 ? 13.219 -23.484 -24.547 1 98.38 207 LEU B CA 1
ATOM 5154 C C . LEU B 1 207 ? 12.062 -23.906 -23.656 1 98.38 207 LEU B C 1
ATOM 5156 O O . LEU B 1 207 ? 12.266 -24.656 -22.688 1 98.38 207 LEU B O 1
ATOM 5160 N N . TYR B 1 208 ? 10.922 -23.531 -23.984 1 98.06 208 TYR B N 1
ATOM 5161 C CA . TYR B 1 208 ? 9.781 -23.781 -23.109 1 98.06 208 TYR B CA 1
ATOM 5162 C C . TYR B 1 208 ? 9.266 -25.203 -23.266 1 98.06 208 TYR B C 1
ATOM 5164 O O . TYR B 1 208 ? 8.773 -25.797 -22.297 1 98.06 208 TYR B O 1
ATOM 5172 N N . VAL B 1 209 ? 9.414 -25.781 -24.453 1 98.38 209 VAL B N 1
ATOM 5173 C CA . VAL B 1 209 ? 9.086 -27.188 -24.609 1 98.38 209 VAL B CA 1
ATOM 5174 C C . VAL B 1 209 ? 10.047 -28.047 -23.797 1 98.38 209 VAL B C 1
ATOM 5176 O O . VAL B 1 209 ? 9.641 -29.031 -23.188 1 98.38 209 VAL B O 1
ATOM 5179 N N . LEU B 1 210 ? 11.273 -27.625 -23.781 1 97.94 210 LEU B N 1
ATOM 5180 C CA . LEU B 1 210 ? 12.258 -28.328 -22.953 1 97.94 210 LEU B CA 1
ATOM 5181 C C . LEU B 1 210 ? 11.922 -28.188 -21.469 1 97.94 210 LEU B C 1
ATOM 5183 O O . LEU B 1 210 ? 12.25 -29.078 -20.672 1 97.94 210 LEU B O 1
ATOM 5187 N N . GLY B 1 211 ? 11.297 -27.125 -21.125 1 96.38 211 GLY B N 1
ATOM 5188 C CA . GLY B 1 211 ? 10.805 -26.984 -19.766 1 96.38 211 GLY B CA 1
ATOM 5189 C C . GLY B 1 211 ? 9.711 -27.984 -19.422 1 96.38 211 GLY B C 1
ATOM 5190 O O . GLY B 1 211 ? 9.578 -28.406 -18.281 1 96.38 211 GLY B O 1
ATOM 5191 N N . ALA B 1 212 ? 8.969 -28.359 -20.391 1 96.88 212 ALA B N 1
ATOM 5192 C CA . ALA B 1 212 ? 7.859 -29.297 -20.219 1 96.88 212 ALA B CA 1
ATOM 5193 C C . ALA B 1 212 ? 8.328 -30.734 -20.359 1 96.88 212 ALA B C 1
ATOM 5195 O O . ALA B 1 212 ? 7.809 -31.641 -19.703 1 96.88 212 ALA B O 1
ATOM 5196 N N . PHE B 1 213 ? 9.219 -30.938 -21.281 1 97.12 213 PHE B N 1
ATOM 5197 C CA . PHE B 1 213 ? 9.781 -32.25 -21.594 1 97.12 213 PHE B CA 1
ATOM 5198 C C . PHE B 1 213 ? 11.258 -32.125 -21.922 1 97.12 213 PHE B C 1
ATOM 5200 O O . PHE B 1 213 ? 11.648 -32.188 -23.094 1 97.12 213 PHE B O 1
ATOM 5207 N N . GLY B 1 214 ? 12.07 -32.031 -20.875 1 95.5 214 GLY B N 1
ATOM 5208 C CA . GLY B 1 214 ? 13.492 -31.781 -21.062 1 95.5 214 GLY B CA 1
ATOM 5209 C C . GLY B 1 214 ? 14.344 -33 -20.797 1 95.5 214 GLY B C 1
ATOM 5210 O O . GLY B 1 214 ? 13.82 -34.125 -20.688 1 95.5 214 GLY B O 1
ATOM 5211 N N . PRO B 1 215 ? 15.633 -32.781 -20.625 1 96.5 215 PRO B N 1
ATOM 5212 C CA . PRO B 1 215 ? 16.594 -33.875 -20.547 1 96.5 215 PRO B CA 1
ATOM 5213 C C . PRO B 1 215 ? 16.297 -34.844 -19.406 1 96.5 215 PRO B C 1
ATOM 5215 O O . PRO B 1 215 ? 16.359 -36.062 -19.578 1 96.5 215 PRO B O 1
ATOM 5218 N N . PRO B 1 216 ? 15.914 -34.344 -18.219 1 95.12 216 PRO B N 1
ATOM 5219 C CA . PRO B 1 216 ? 15.602 -35.312 -17.156 1 95.12 216 PRO B CA 1
ATOM 5220 C C . PRO B 1 216 ? 14.453 -36.25 -17.547 1 95.12 216 PRO B C 1
ATOM 5222 O O . PRO B 1 216 ? 14.516 -37.438 -17.281 1 95.12 216 PRO B O 1
ATOM 5225 N N . MET B 1 217 ? 13.445 -35.75 -18.172 1 94.75 217 MET B N 1
ATOM 5226 C CA . MET B 1 217 ? 12.32 -36.562 -18.625 1 94.75 217 MET B CA 1
ATOM 5227 C C . MET B 1 217 ? 12.75 -37.5 -19.734 1 94.75 217 MET B C 1
ATOM 5229 O O . MET B 1 217 ? 12.383 -38.688 -19.734 1 94.75 217 MET B O 1
ATOM 5233 N N . ILE B 1 218 ? 13.508 -36.969 -20.672 1 97.19 218 ILE B N 1
ATOM 5234 C CA . ILE B 1 218 ? 13.977 -37.781 -21.797 1 97.19 218 ILE B CA 1
ATOM 5235 C C . ILE B 1 218 ? 14.789 -38.969 -21.266 1 97.19 218 ILE B C 1
ATOM 5237 O O . ILE B 1 218 ? 14.578 -40.125 -21.688 1 97.19 218 ILE B O 1
ATOM 5241 N N . ARG B 1 219 ? 15.633 -38.688 -20.328 1 97.19 219 ARG B N 1
ATOM 5242 C CA . ARG B 1 219 ? 16.453 -39.75 -19.75 1 97.19 219 ARG B CA 1
ATOM 5243 C C . ARG B 1 219 ? 15.586 -40.812 -19.062 1 97.19 219 ARG B C 1
ATOM 5245 O O . ARG B 1 219 ? 15.891 -42 -19.125 1 97.19 219 ARG B O 1
ATOM 5252 N N . SER B 1 220 ? 14.562 -40.375 -18.406 1 93.75 220 SER B N 1
ATOM 5253 C CA . SER B 1 220 ? 13.656 -41.312 -17.781 1 93.75 220 SER B CA 1
ATOM 5254 C C . SER B 1 220 ? 13.023 -42.25 -18.812 1 93.75 220 SER B C 1
ATOM 5256 O O . SER B 1 220 ? 12.977 -43.469 -18.609 1 93.75 220 SER B O 1
ATOM 5258 N N . PHE B 1 221 ? 12.617 -41.75 -19.953 1 93.81 221 PHE B N 1
ATOM 5259 C CA . PHE B 1 221 ? 11.938 -42.562 -20.969 1 93.81 221 PHE B CA 1
ATOM 5260 C C . PHE B 1 221 ? 12.922 -43.438 -21.734 1 93.81 221 PHE B C 1
ATOM 5262 O O . PHE B 1 221 ? 12.531 -44.438 -22.344 1 93.81 221 PHE B O 1
ATOM 5269 N N . LEU B 1 222 ? 14.219 -43.031 -21.641 1 96.38 222 LEU B N 1
ATOM 5270 C CA . LEU B 1 222 ? 15.266 -43.844 -22.266 1 96.38 222 LEU B CA 1
ATOM 5271 C C . LEU B 1 222 ? 15.805 -44.875 -21.297 1 96.38 222 LEU B C 1
ATOM 5273 O O . LEU B 1 222 ? 16.688 -45.656 -21.641 1 96.38 222 LEU B O 1
ATOM 5277 N N . GLY B 1 223 ? 15.289 -44.875 -20.078 1 93.69 223 GLY B N 1
ATOM 5278 C CA . GLY B 1 223 ? 15.75 -45.781 -19.062 1 93.69 223 GLY B CA 1
ATOM 5279 C C . GLY B 1 223 ? 17.094 -45.406 -18.469 1 93.69 223 GLY B C 1
ATOM 5280 O O . GLY B 1 223 ? 17.781 -46.25 -17.891 1 93.69 223 GLY B O 1
ATOM 5281 N N . GLN B 1 224 ? 17.422 -44.156 -18.625 1 94.94 224 GLN B N 1
ATOM 5282 C CA . GLN B 1 224 ? 18.734 -43.688 -18.172 1 94.94 224 GLN B CA 1
ATOM 5283 C C . GLN B 1 224 ? 18.625 -43 -16.812 1 94.94 224 GLN B C 1
ATOM 5285 O O . GLN B 1 224 ? 19.641 -42.688 -16.188 1 94.94 224 GLN B O 1
ATOM 5290 N N . ALA B 1 225 ? 17.5 -42.688 -16.344 1 92.62 225 ALA B N 1
ATOM 5291 C CA . ALA B 1 225 ? 17.219 -42.125 -15.031 1 92.62 225 ALA B CA 1
ATOM 5292 C C . ALA B 1 225 ? 15.922 -42.688 -14.453 1 92.62 225 ALA B C 1
ATOM 5294 O O . ALA B 1 225 ? 15.062 -43.156 -15.195 1 92.62 225 ALA B O 1
ATOM 5295 N N . GLY B 1 226 ? 15.805 -42.594 -13.195 1 91.44 226 GLY B N 1
ATOM 5296 C CA . GLY B 1 226 ? 14.656 -43.188 -12.539 1 91.44 226 GLY B CA 1
ATOM 5297 C C . GLY B 1 226 ? 13.516 -42.219 -12.312 1 91.44 226 GLY B C 1
ATOM 5298 O O . GLY B 1 226 ? 13.703 -41 -12.398 1 91.44 226 GLY B O 1
ATOM 5299 N N . SER B 1 227 ? 12.352 -42.719 -12.18 1 93.62 227 SER B N 1
ATOM 5300 C CA . SER B 1 227 ? 11.156 -42.062 -11.664 1 93.62 227 SER B CA 1
ATOM 5301 C C . SER B 1 227 ? 10.445 -42.938 -10.633 1 93.62 227 SER B C 1
ATOM 5303 O O . SER B 1 227 ? 10.703 -44.156 -10.547 1 93.62 227 SER B O 1
ATOM 5305 N N . PHE B 1 228 ? 9.727 -42.281 -9.758 1 96 228 PHE B N 1
ATOM 5306 C CA . PHE B 1 228 ? 9.094 -43.062 -8.711 1 96 228 PHE B CA 1
ATOM 5307 C C . PHE B 1 228 ? 7.77 -42.438 -8.289 1 96 228 PHE B C 1
ATOM 5309 O O . PHE B 1 228 ? 7.445 -41.312 -8.695 1 96 228 PHE B O 1
ATOM 5316 N N . THR B 1 229 ? 6.969 -43.188 -7.621 1 96.31 229 THR B N 1
ATOM 5317 C CA . THR B 1 229 ? 5.746 -42.781 -6.934 1 96.31 229 THR B CA 1
ATOM 5318 C C . THR B 1 229 ? 5.688 -43.406 -5.535 1 96.31 229 THR B C 1
ATOM 5320 O O . THR B 1 229 ? 6.406 -44.344 -5.238 1 96.31 229 THR B O 1
ATOM 5323 N N . PRO B 1 230 ? 4.945 -42.812 -4.684 1 97.31 230 PRO B N 1
ATOM 5324 C CA . PRO B 1 230 ? 4.719 -43.531 -3.414 1 97.31 230 PRO B CA 1
ATOM 5325 C C . PRO B 1 230 ? 4.188 -44.938 -3.605 1 97.31 230 PRO B C 1
ATOM 5327 O O . PRO B 1 230 ? 3.369 -45.188 -4.496 1 97.31 230 PRO B O 1
ATOM 5330 N N . THR B 1 231 ? 4.637 -45.844 -2.721 1 96.38 231 THR B N 1
ATOM 5331 C CA . THR B 1 231 ? 4.172 -47.219 -2.812 1 96.38 231 THR B CA 1
ATOM 5332 C C . THR B 1 231 ? 2.684 -47.312 -2.48 1 96.38 231 THR B C 1
ATOM 5334 O O . THR B 1 231 ? 2.012 -48.25 -2.885 1 96.38 231 THR B O 1
ATOM 5337 N N . SER B 1 232 ? 2.191 -46.344 -1.788 1 94.69 232 SER B N 1
ATOM 5338 C CA . SER B 1 232 ? 0.769 -46.281 -1.471 1 94.69 232 SER B CA 1
ATOM 5339 C C . SER B 1 232 ? -0.058 -45.938 -2.705 1 94.69 232 SER B C 1
ATOM 5341 O O . SER B 1 232 ? -1.285 -46.062 -2.689 1 94.69 232 SER B O 1
ATOM 5343 N N . ARG B 1 233 ? 0.577 -45.438 -3.748 1 93.44 233 ARG B N 1
ATOM 5344 C CA . ARG B 1 233 ? -0.045 -44.969 -4.988 1 93.44 233 ARG B CA 1
ATOM 5345 C C . ARG B 1 233 ? -0.845 -43.688 -4.77 1 93.44 233 ARG B C 1
ATOM 5347 O O . ARG B 1 233 ? -1.776 -43.406 -5.52 1 93.44 233 ARG B O 1
ATOM 5354 N N . ARG B 1 234 ? -0.528 -43.031 -3.656 1 96.56 234 ARG B N 1
ATOM 5355 C CA . ARG B 1 234 ? -1.092 -41.719 -3.293 1 96.56 234 ARG B CA 1
ATOM 5356 C C . ARG B 1 234 ? -0.017 -40.656 -3.287 1 96.56 234 ARG B C 1
ATOM 5358 O O . ARG B 1 234 ? 0.634 -40.406 -2.266 1 96.56 234 ARG B O 1
ATOM 5365 N N . ASN B 1 235 ? 0.054 -40 -4.406 1 97.62 235 ASN B N 1
ATOM 5366 C CA . ASN B 1 235 ? 1.064 -38.969 -4.465 1 97.62 235 ASN B CA 1
ATOM 5367 C C . ASN B 1 235 ? 0.825 -37.906 -3.4 1 97.62 235 ASN B C 1
ATOM 5369 O O . ASN B 1 235 ? 1.775 -37.312 -2.885 1 97.62 235 ASN B O 1
ATOM 5373 N N . ILE B 1 236 ? -0.428 -37.719 -2.994 1 98.12 236 ILE B N 1
ATOM 5374 C CA . ILE B 1 236 ? -0.812 -36.688 -2.039 1 98.12 236 ILE B CA 1
ATOM 5375 C C . ILE B 1 236 ? -0.254 -37.031 -0.659 1 98.12 236 ILE B C 1
ATOM 5377 O O . ILE B 1 236 ? -0.234 -36.188 0.236 1 98.12 236 ILE B O 1
ATOM 5381 N N . GLN B 1 237 ? 0.199 -38.281 -0.45 1 98.38 237 GLN B N 1
ATOM 5382 C CA . GLN B 1 237 ? 0.726 -38.719 0.834 1 98.38 237 GLN B CA 1
ATOM 5383 C C . GLN B 1 237 ? 1.919 -37.875 1.267 1 98.38 237 GLN B C 1
ATOM 5385 O O . GLN B 1 237 ? 2.104 -37.625 2.457 1 98.38 237 GLN B O 1
ATOM 5390 N N . LEU B 1 238 ? 2.717 -37.469 0.327 1 98.62 238 LEU B N 1
ATOM 5391 C CA . LEU B 1 238 ? 3.848 -36.594 0.647 1 98.62 238 LEU B CA 1
ATOM 5392 C C . LEU B 1 238 ? 3.375 -35.312 1.324 1 98.62 238 LEU B C 1
ATOM 5394 O O . LEU B 1 238 ? 3.92 -34.938 2.355 1 98.62 238 LEU B O 1
ATOM 5398 N N . TYR B 1 239 ? 2.398 -34.75 0.845 1 98.75 239 TYR B N 1
ATOM 5399 C CA . TYR B 1 239 ? 1.949 -33.438 1.322 1 98.75 239 TYR B CA 1
ATOM 5400 C C . TYR B 1 239 ? 1.104 -33.594 2.582 1 98.75 239 TYR B C 1
ATOM 5402 O O . TYR B 1 239 ? 1.068 -32.688 3.418 1 98.75 239 TYR B O 1
ATOM 5410 N N . GLU B 1 240 ? 0.452 -34.719 2.689 1 98.56 240 GLU B N 1
ATOM 5411 C CA . GLU B 1 240 ? -0.162 -35.031 3.977 1 98.56 240 GLU B CA 1
ATOM 5412 C C . GLU B 1 240 ? 0.887 -35.125 5.082 1 98.56 240 GLU B C 1
ATOM 5414 O O . GLU B 1 240 ? 0.668 -34.656 6.195 1 98.56 240 GLU B O 1
ATOM 5419 N N . ALA B 1 241 ? 1.979 -35.688 4.746 1 98.69 241 ALA B N 1
ATOM 5420 C CA . ALA B 1 241 ? 3.076 -35.781 5.707 1 98.69 241 ALA B CA 1
ATOM 5421 C C . ALA B 1 241 ? 3.625 -34.406 6.039 1 98.69 241 ALA B C 1
ATOM 5423 O O . ALA B 1 241 ? 3.92 -34.094 7.199 1 98.69 241 ALA B O 1
ATOM 5424 N N . ILE B 1 242 ? 3.736 -33.562 5.078 1 98.81 242 ILE B N 1
ATOM 5425 C CA . ILE B 1 242 ? 4.219 -32.188 5.281 1 98.81 242 ILE B CA 1
ATOM 5426 C C . ILE B 1 242 ? 3.232 -31.422 6.16 1 98.81 242 ILE B C 1
ATOM 5428 O O . ILE B 1 242 ? 3.641 -30.703 7.074 1 98.81 242 ILE B O 1
ATOM 5432 N N . GLN B 1 243 ? 1.964 -31.594 5.848 1 98.38 243 GLN B N 1
ATOM 5433 C CA . GLN B 1 243 ? 0.921 -30.953 6.641 1 98.38 243 GLN B CA 1
ATOM 5434 C C . GLN B 1 243 ? 1.041 -31.328 8.117 1 98.38 243 GLN B C 1
ATOM 5436 O O . GLN B 1 243 ? 0.955 -30.469 8.984 1 98.38 243 GLN B O 1
ATOM 5441 N N . ALA B 1 244 ? 1.216 -32.562 8.359 1 97.88 244 ALA B N 1
ATOM 5442 C CA . ALA B 1 244 ? 1.34 -33.062 9.734 1 97.88 244 ALA B CA 1
ATOM 5443 C C . ALA B 1 244 ? 2.559 -32.438 10.422 1 97.88 244 ALA B C 1
ATOM 5445 O O . ALA B 1 244 ? 2.521 -32.156 11.617 1 97.88 244 ALA B O 1
ATOM 5446 N N . ARG B 1 245 ? 3.49 -32.25 9.656 1 97.12 245 ARG B N 1
ATOM 5447 C CA . ARG B 1 245 ? 4.758 -31.766 10.188 1 97.12 245 ARG B CA 1
ATOM 5448 C C . ARG B 1 245 ? 4.691 -30.266 10.453 1 97.12 245 ARG B C 1
ATOM 5450 O O . ARG B 1 245 ? 5.242 -29.781 11.445 1 97.12 245 ARG B O 1
ATOM 5457 N N . LEU B 1 246 ? 4.043 -29.469 9.648 1 98.25 246 LEU B N 1
ATOM 5458 C CA . LEU B 1 246 ? 4.004 -28.016 9.758 1 98.25 246 LEU B CA 1
ATOM 5459 C C . LEU B 1 246 ? 2.941 -27.578 10.758 1 98.25 246 LEU B C 1
ATOM 5461 O O . LEU B 1 246 ? 3.074 -26.531 11.391 1 98.25 246 LEU B O 1
ATOM 5465 N N . GLY B 1 247 ? 1.861 -28.297 10.922 1 96.44 247 GLY B N 1
ATOM 5466 C CA . GLY B 1 247 ? 0.823 -28.047 11.906 1 96.44 247 GLY B CA 1
ATOM 5467 C C . GLY B 1 247 ? 0.231 -26.641 11.789 1 96.44 247 GLY B C 1
ATOM 5468 O O . GLY B 1 247 ? -0.264 -26.266 10.727 1 96.44 247 GLY B O 1
ATOM 5469 N N . LYS B 1 248 ? 0.396 -25.875 12.812 1 95.81 248 LYS B N 1
ATOM 5470 C CA . LYS B 1 248 ? -0.266 -24.578 12.922 1 95.81 248 LYS B CA 1
ATOM 5471 C C . LYS B 1 248 ? 0.462 -23.531 12.094 1 95.81 248 LYS B C 1
ATOM 5473 O O . LYS B 1 248 ? 0.013 -22.375 12.008 1 95.81 248 LYS B O 1
ATOM 5478 N N . ASP B 1 249 ? 1.529 -23.969 11.43 1 98.19 249 ASP B N 1
ATOM 5479 C CA . ASP B 1 249 ? 2.307 -23.016 10.641 1 98.19 249 ASP B CA 1
ATOM 5480 C C . ASP B 1 249 ? 1.67 -22.781 9.273 1 98.19 249 ASP B C 1
ATOM 5482 O O . ASP B 1 249 ? 2.186 -22.016 8.461 1 98.19 249 ASP B O 1
ATOM 5486 N N . VAL B 1 250 ? 0.54 -23.391 9.055 1 98.62 250 VAL B N 1
ATOM 5487 C CA . VAL B 1 250 ? -0.151 -23.219 7.777 1 98.62 250 VAL B CA 1
ATOM 5488 C C . VAL B 1 250 ? -1.539 -22.625 8.023 1 98.62 250 VAL B C 1
ATOM 5490 O O . VAL B 1 250 ? -2.305 -23.141 8.836 1 98.62 250 VAL B O 1
ATOM 5493 N N . LEU B 1 251 ? -1.766 -21.516 7.367 1 98.25 251 LEU B N 1
ATOM 5494 C CA . LEU B 1 251 ? -3.123 -20.984 7.281 1 98.25 251 LEU B CA 1
ATOM 5495 C C . LEU B 1 251 ? -3.822 -21.5 6.023 1 98.25 251 LEU B C 1
ATOM 5497 O O . LEU B 1 251 ? -3.58 -21 4.926 1 98.25 251 LEU B O 1
ATOM 5501 N N . TYR B 1 252 ? -4.719 -22.5 6.203 1 98.12 252 TYR B N 1
ATOM 5502 C CA . TYR B 1 252 ? -5.453 -23.078 5.086 1 98.12 252 TYR B CA 1
ATOM 5503 C C . TYR B 1 252 ? -6.668 -22.234 4.734 1 98.12 252 TYR B C 1
ATOM 5505 O O . TYR B 1 252 ? -7.086 -21.375 5.52 1 98.12 252 TYR B O 1
ATOM 5513 N N . ASN B 1 253 ? -7.18 -22.484 3.471 1 98.25 253 ASN B N 1
ATOM 5514 C CA . ASN B 1 253 ? -8.367 -21.781 3 1 98.25 253 ASN B CA 1
ATOM 5515 C C . ASN B 1 253 ? -8.258 -20.281 3.217 1 98.25 253 ASN B C 1
ATOM 5517 O O . ASN B 1 253 ? -9.211 -19.641 3.66 1 98.25 253 ASN B O 1
ATOM 5521 N N . SER B 1 254 ? -7.031 -19.781 3.041 1 97.94 254 SER B N 1
ATOM 5522 C CA . SER B 1 254 ? -6.719 -18.391 3.344 1 97.94 254 SER B CA 1
ATOM 5523 C C . SER B 1 254 ? -5.98 -17.719 2.188 1 97.94 254 SER B C 1
ATOM 5525 O O . SER B 1 254 ? -5.18 -18.359 1.505 1 97.94 254 SER B O 1
ATOM 5527 N N . GLN B 1 255 ? -6.27 -16.438 2.004 1 97.81 255 GLN B N 1
ATOM 5528 C CA . GLN B 1 255 ? -5.617 -15.656 0.957 1 97.81 255 GLN B CA 1
ATOM 5529 C C . GLN B 1 255 ? -5.223 -14.266 1.463 1 97.81 255 GLN B C 1
ATOM 5531 O O . GLN B 1 255 ? -5.914 -13.688 2.299 1 97.81 255 GLN B O 1
ATOM 5536 N N . VAL B 1 256 ? -4.109 -13.789 0.977 1 97.44 256 VAL B N 1
ATOM 5537 C CA . VAL B 1 256 ? -3.764 -12.391 1.19 1 97.44 256 VAL B CA 1
ATOM 5538 C C . VAL B 1 256 ? -4.703 -11.5 0.385 1 97.44 256 VAL B C 1
ATOM 5540 O O . VAL B 1 256 ? -4.859 -11.68 -0.824 1 97.44 256 VAL B O 1
ATOM 5543 N N . VAL B 1 257 ? -5.309 -10.602 1.02 1 94.31 257 VAL B N 1
ATOM 5544 C CA . VAL B 1 257 ? -6.254 -9.75 0.31 1 94.31 257 VAL B CA 1
ATOM 5545 C C . VAL B 1 257 ? -5.648 -8.359 0.119 1 94.31 257 VAL B C 1
ATOM 5547 O O . VAL B 1 257 ? -6.039 -7.625 -0.794 1 94.31 257 VAL B O 1
ATOM 5550 N N . GLN B 1 258 ? -4.723 -7.969 0.955 1 91.44 258 GLN B N 1
ATOM 5551 C CA . GLN B 1 258 ? -3.953 -6.73 0.854 1 91.44 258 GLN B CA 1
ATOM 5552 C C . GLN B 1 258 ? -2.605 -6.863 1.559 1 91.44 258 GLN B C 1
ATOM 5554 O O . GLN B 1 258 ? -2.479 -7.605 2.533 1 91.44 258 GLN B O 1
ATOM 5559 N N . SER B 1 259 ? -1.649 -6.102 1.02 1 94.38 259 SER B N 1
ATOM 5560 C CA . SER B 1 259 ? -0.348 -6.203 1.671 1 94.38 259 SER B CA 1
ATOM 5561 C C . SER B 1 259 ? 0.447 -4.91 1.523 1 94.38 259 SER B C 1
ATOM 5563 O O . SER B 1 259 ? 0.131 -4.074 0.674 1 94.38 259 SER B O 1
ATOM 5565 N N . LEU B 1 260 ? 1.326 -4.707 2.459 1 91.88 260 LEU B N 1
ATOM 5566 C CA . LEU B 1 260 ? 2.404 -3.729 2.371 1 91.88 260 LEU B CA 1
ATOM 5567 C C . LEU B 1 260 ? 3.766 -4.414 2.428 1 91.88 260 LEU B C 1
ATOM 5569 O O . LEU B 1 260 ? 4.113 -5.035 3.436 1 91.88 260 LEU B O 1
ATOM 5573 N N . ARG B 1 261 ? 4.414 -4.309 1.289 1 93.06 261 ARG B N 1
ATOM 5574 C CA . ARG B 1 261 ? 5.762 -4.863 1.222 1 93.06 261 ARG B CA 1
ATOM 5575 C C . ARG B 1 261 ? 6.812 -3.758 1.272 1 93.06 261 ARG B C 1
ATOM 5577 O O . ARG B 1 261 ? 6.727 -2.781 0.525 1 93.06 261 ARG B O 1
ATOM 5584 N N . THR B 1 262 ? 7.742 -3.934 2.223 1 85.75 262 THR B N 1
ATOM 5585 C CA . THR B 1 262 ? 8.836 -2.971 2.34 1 85.75 262 THR B CA 1
ATOM 5586 C C . THR B 1 262 ? 10.18 -3.684 2.436 1 85.75 262 THR B C 1
ATOM 5588 O O . THR B 1 262 ? 10.234 -4.914 2.438 1 85.75 262 THR B O 1
ATOM 5591 N N . SER B 1 263 ? 11.289 -2.814 2.492 1 84.62 263 SER B N 1
ATOM 5592 C CA . SER B 1 263 ? 12.617 -3.398 2.578 1 84.62 263 SER B CA 1
ATOM 5593 C C . SER B 1 263 ? 12.914 -3.898 3.988 1 84.62 263 SER B C 1
ATOM 5595 O O . SER B 1 263 ? 13.852 -4.676 4.195 1 84.62 263 SER B O 1
ATOM 5597 N N . ILE B 1 264 ? 12.078 -3.541 4.961 1 79.38 264 ILE B N 1
ATOM 5598 C CA . ILE B 1 264 ? 12.422 -3.895 6.336 1 79.38 264 ILE B CA 1
ATOM 5599 C C . ILE B 1 264 ? 11.375 -4.855 6.895 1 79.38 264 ILE B C 1
ATOM 5601 O O . ILE B 1 264 ? 11.445 -5.242 8.062 1 79.38 264 ILE B O 1
ATOM 5605 N N . GLY B 1 265 ? 10.375 -5.203 6.066 1 87.81 265 GLY B N 1
ATOM 5606 C CA . GLY B 1 265 ? 9.352 -6.145 6.5 1 87.81 265 GLY B CA 1
ATOM 5607 C C . GLY B 1 265 ? 8.047 -6.004 5.734 1 87.81 265 GLY B C 1
ATOM 5608 O O . GLY B 1 265 ? 7.883 -5.066 4.949 1 87.81 265 GLY B O 1
ATOM 5609 N N . HIS B 1 266 ? 7.188 -6.977 6.047 1 93.44 266 HIS B N 1
ATOM 5610 C CA . HIS B 1 266 ? 5.938 -7.051 5.301 1 93.44 266 HIS B CA 1
ATOM 5611 C C . HIS B 1 266 ? 4.742 -7.188 6.238 1 93.44 266 HIS B C 1
ATOM 5613 O O . HIS B 1 266 ? 4.871 -7.738 7.336 1 93.44 266 HIS B O 1
ATOM 5619 N N . THR B 1 267 ? 3.662 -6.621 5.781 1 91.81 267 THR B N 1
ATOM 5620 C CA . THR B 1 267 ? 2.367 -6.859 6.414 1 91.81 267 THR B CA 1
ATOM 5621 C C . THR B 1 267 ? 1.38 -7.453 5.414 1 91.81 267 THR B C 1
ATOM 5623 O O . THR B 1 267 ? 1.195 -6.914 4.32 1 91.81 267 THR B O 1
ATOM 5626 N N . PHE B 1 268 ? 0.729 -8.547 5.848 1 95.12 268 PHE B N 1
ATOM 5627 C CA . PHE B 1 268 ? -0.275 -9.195 5.02 1 95.12 268 PHE B CA 1
ATOM 5628 C C . PHE B 1 268 ? -1.613 -9.273 5.742 1 95.12 268 PHE B C 1
ATOM 5630 O O . PHE B 1 268 ? -1.691 -9.789 6.859 1 95.12 268 PHE B O 1
ATOM 5637 N N . TRP B 1 269 ? -2.594 -8.719 5.141 1 92.31 269 TRP B N 1
ATOM 5638 C CA . TRP B 1 269 ? -3.963 -9 5.566 1 92.31 269 TRP B CA 1
ATOM 5639 C C . TRP B 1 269 ? -4.484 -10.281 4.926 1 92.31 269 TRP B C 1
ATOM 5641 O O . TRP B 1 269 ? -4.664 -10.344 3.707 1 92.31 269 TRP B O 1
ATOM 5651 N N . VAL B 1 270 ? -4.684 -11.258 5.801 1 96.06 270 VAL B N 1
ATOM 5652 C CA . VAL B 1 270 ? -5.078 -12.586 5.332 1 96.06 270 VAL B CA 1
ATOM 5653 C C . VAL B 1 270 ? -6.535 -12.852 5.711 1 96.06 270 VAL B C 1
ATOM 5655 O O . VAL B 1 270 ? -6.938 -12.625 6.855 1 96.06 270 VAL B O 1
ATOM 5658 N N . LYS B 1 271 ? -7.332 -13.305 4.766 1 94.31 271 LYS B N 1
ATOM 5659 C CA . LYS B 1 271 ? -8.734 -13.648 4.996 1 94.31 271 LYS B CA 1
ATOM 5660 C C . LYS B 1 271 ? -8.992 -15.125 4.715 1 94.31 271 LYS B C 1
ATOM 5662 O O . LYS B 1 271 ? -8.523 -15.656 3.707 1 94.31 271 LYS B O 1
ATOM 5667 N N . ASP B 1 272 ? -9.648 -15.766 5.645 1 95.06 272 ASP B N 1
ATOM 5668 C CA . ASP B 1 272 ? -9.984 -17.172 5.406 1 95.06 272 ASP B CA 1
ATOM 5669 C C . ASP B 1 272 ? -11.383 -17.312 4.809 1 95.06 272 ASP B C 1
ATOM 5671 O O . ASP B 1 272 ? -12.062 -16.312 4.57 1 95.06 272 ASP B O 1
ATOM 5675 N N . ALA B 1 273 ? -11.75 -18.516 4.523 1 93.81 273 ALA B N 1
ATOM 5676 C CA . ALA B 1 273 ? -13 -18.812 3.828 1 93.81 273 ALA B CA 1
ATOM 5677 C C . ALA B 1 273 ? -14.203 -18.406 4.676 1 93.81 273 ALA B C 1
ATOM 5679 O O . ALA B 1 273 ? -15.297 -18.188 4.148 1 93.81 273 ALA B O 1
ATOM 5680 N N . LYS B 1 274 ? -14.023 -18.297 5.945 1 92.31 274 LYS B N 1
ATOM 5681 C CA . LYS B 1 274 ? -15.117 -17.922 6.844 1 92.31 274 LYS B CA 1
ATOM 5682 C C . LYS B 1 274 ? -15.172 -16.406 7.047 1 92.31 274 LYS B C 1
ATOM 5684 O O . LYS B 1 274 ? -16.047 -15.914 7.754 1 92.31 274 LYS B O 1
ATOM 5689 N N . GLY B 1 275 ? -14.25 -15.742 6.531 1 88.75 275 GLY B N 1
ATOM 5690 C CA . GLY B 1 275 ? -14.273 -14.289 6.594 1 88.75 275 GLY B CA 1
ATOM 5691 C C . GLY B 1 275 ? -13.422 -13.727 7.719 1 88.75 275 GLY B C 1
ATOM 5692 O O . GLY B 1 275 ? -13.367 -12.508 7.918 1 88.75 275 GLY B O 1
ATOM 5693 N N . LYS B 1 276 ? -12.758 -14.633 8.469 1 89.31 276 LYS B N 1
ATOM 5694 C CA . LYS B 1 276 ? -11.891 -14.172 9.555 1 89.31 276 LYS B CA 1
ATOM 5695 C C . LYS B 1 276 ? -10.609 -13.547 9.008 1 89.31 276 LYS B C 1
ATOM 5697 O O . LYS B 1 276 ? -9.984 -14.094 8.094 1 89.31 276 LYS B O 1
ATOM 5702 N N . ASN B 1 277 ? -10.203 -12.398 9.625 1 87.88 277 ASN B N 1
ATOM 5703 C CA . ASN B 1 277 ? -8.992 -11.695 9.227 1 87.88 277 ASN B CA 1
ATOM 5704 C C . ASN B 1 277 ? -7.84 -11.977 10.18 1 87.88 277 ASN B C 1
ATOM 5706 O O . ASN B 1 277 ? -8.031 -12.039 11.391 1 87.88 277 ASN B O 1
ATOM 5710 N N . THR B 1 278 ? -6.734 -12.211 9.648 1 92 278 THR B N 1
ATOM 5711 C CA . THR B 1 278 ? -5.469 -12.352 10.359 1 92 278 THR B CA 1
ATOM 5712 C C . THR B 1 278 ? -4.398 -11.461 9.75 1 92 278 THR B C 1
ATOM 5714 O O . THR B 1 278 ? -4.246 -11.414 8.523 1 92 278 THR B O 1
ATOM 5717 N N . ILE B 1 279 ? -3.732 -10.711 10.594 1 91.56 279 ILE B N 1
ATOM 5718 C CA . ILE B 1 279 ? -2.604 -9.922 10.109 1 91.56 279 ILE B CA 1
ATOM 5719 C C . ILE B 1 279 ? -1.306 -10.695 10.312 1 91.56 279 ILE B C 1
ATOM 5721 O O . ILE B 1 279 ? -1.005 -11.141 11.422 1 91.56 279 ILE B O 1
ATOM 5725 N N . VAL B 1 280 ? -0.583 -10.844 9.234 1 94.38 280 VAL B N 1
ATOM 5726 C CA . VAL B 1 280 ? 0.717 -11.5 9.289 1 94.38 280 VAL B CA 1
ATOM 5727 C C . VAL B 1 280 ? 1.829 -10.477 9.094 1 94.38 280 VAL B C 1
ATOM 5729 O O . VAL B 1 280 ? 1.842 -9.75 8.094 1 94.38 280 VAL B O 1
ATOM 5732 N N . LEU B 1 281 ? 2.682 -10.422 10.062 1 92 281 LEU B N 1
ATOM 5733 C CA . LEU B 1 281 ? 3.91 -9.641 9.969 1 92 281 LEU B CA 1
ATOM 5734 C C . LEU B 1 281 ? 5.113 -10.539 9.734 1 92 281 LEU B C 1
ATOM 5736 O O . LEU B 1 281 ? 5.305 -11.531 10.445 1 92 281 LEU B O 1
ATOM 5740 N N . ALA B 1 282 ? 5.848 -10.203 8.664 1 94.38 282 ALA B N 1
ATOM 5741 C CA . ALA B 1 282 ? 6.996 -11.055 8.367 1 94.38 282 ALA B CA 1
ATOM 5742 C C . ALA B 1 282 ? 8.188 -10.227 7.902 1 94.38 282 ALA B C 1
ATOM 5744 O O . ALA B 1 282 ? 8.016 -9.203 7.238 1 94.38 282 ALA B O 1
ATOM 5745 N N . ARG B 1 283 ? 9.344 -10.703 8.234 1 92.44 283 ARG B N 1
ATOM 5746 C CA . ARG B 1 283 ? 10.57 -10.047 7.809 1 92.44 283 ARG B CA 1
ATOM 5747 C C . ARG B 1 283 ? 10.789 -10.211 6.309 1 92.44 283 ARG B C 1
ATOM 5749 O O . ARG B 1 283 ? 11.203 -9.266 5.629 1 92.44 283 ARG B O 1
ATOM 5756 N N . ARG B 1 284 ? 10.578 -11.406 5.812 1 95.88 284 ARG B N 1
ATOM 5757 C CA . ARG B 1 284 ? 10.727 -11.758 4.402 1 95.88 284 ARG B CA 1
ATOM 5758 C C . ARG B 1 284 ? 9.492 -12.477 3.883 1 95.88 284 ARG B C 1
ATOM 5760 O O . ARG B 1 284 ? 8.719 -13.039 4.664 1 95.88 284 ARG B O 1
ATOM 5767 N N . VAL B 1 285 ? 9.344 -12.383 2.617 1 98.25 285 VAL B N 1
ATOM 5768 C CA . VAL B 1 285 ? 8.273 -13.156 1.998 1 98.25 285 VAL B CA 1
ATOM 5769 C C . VAL B 1 285 ? 8.836 -14 0.855 1 98.25 285 VAL B C 1
ATOM 5771 O O . VAL B 1 285 ? 9.703 -13.547 0.11 1 98.25 285 VAL B O 1
ATOM 5774 N N . LEU B 1 286 ? 8.477 -15.227 0.805 1 98.88 286 LEU B N 1
ATOM 5775 C CA . LEU B 1 286 ? 8.695 -16.109 -0.335 1 98.88 286 LEU B CA 1
ATOM 5776 C C . LEU B 1 286 ? 7.406 -16.312 -1.127 1 98.88 286 LEU B C 1
ATOM 5778 O O . LEU B 1 286 ? 6.461 -16.922 -0.636 1 98.88 286 LEU B O 1
ATOM 5782 N N . MET B 1 287 ? 7.41 -15.812 -2.307 1 98.81 287 MET B N 1
ATOM 5783 C CA . MET B 1 287 ? 6.273 -15.969 -3.209 1 98.81 287 MET B CA 1
ATOM 5784 C C . MET B 1 287 ? 6.355 -17.297 -3.961 1 98.81 287 MET B C 1
ATOM 5786 O O . MET B 1 287 ? 7.246 -17.484 -4.793 1 98.81 287 MET B O 1
ATOM 5790 N N . ALA B 1 288 ? 5.438 -18.156 -3.678 1 98.81 288 ALA B N 1
ATOM 5791 C CA . ALA B 1 288 ? 5.422 -19.469 -4.297 1 98.81 288 ALA B CA 1
ATOM 5792 C C . ALA B 1 288 ? 4.16 -19.672 -5.137 1 98.81 288 ALA B C 1
ATOM 5794 O O . ALA B 1 288 ? 3.586 -20.766 -5.156 1 98.81 288 ALA B O 1
ATOM 5795 N N . ILE B 1 289 ? 3.66 -18.641 -5.758 1 98.12 289 ILE B N 1
ATOM 5796 C CA . ILE B 1 289 ? 2.537 -18.641 -6.688 1 98.12 289 ILE B CA 1
ATOM 5797 C C . ILE B 1 289 ? 2.963 -18.031 -8.016 1 98.12 289 ILE B C 1
ATOM 5799 O O . ILE B 1 289 ? 3.938 -17.266 -8.07 1 98.12 289 ILE B O 1
ATOM 5803 N N . GLU B 1 290 ? 2.262 -18.375 -9.109 1 97.88 290 GLU B N 1
ATOM 5804 C CA . GLU B 1 290 ? 2.582 -17.781 -10.398 1 97.88 290 GLU B CA 1
ATOM 5805 C C . GLU B 1 290 ? 2.262 -16.297 -10.422 1 97.88 290 GLU B C 1
ATOM 5807 O O . GLU B 1 290 ? 1.216 -15.867 -9.922 1 97.88 290 GLU B O 1
ATOM 5812 N N . PRO B 1 291 ? 3.127 -15.492 -10.977 1 98.19 291 PRO B N 1
ATOM 5813 C CA . PRO B 1 291 ? 2.914 -14.047 -10.945 1 98.19 291 PRO B CA 1
ATOM 5814 C C . PRO B 1 291 ? 1.96 -13.57 -12.039 1 98.19 291 PRO B C 1
ATOM 5816 O O . PRO B 1 291 ? 2.303 -12.68 -12.82 1 98.19 291 PRO B O 1
ATOM 5819 N N . THR B 1 292 ? 0.722 -14.094 -12.07 1 97.75 292 THR B N 1
ATOM 5820 C CA . THR B 1 292 ? -0.342 -13.57 -12.922 1 97.75 292 THR B CA 1
ATOM 5821 C C . THR B 1 292 ? -0.908 -12.273 -12.344 1 97.75 292 THR B C 1
ATOM 5823 O O . THR B 1 292 ? -0.746 -12 -11.148 1 97.75 292 THR B O 1
ATOM 5826 N N . PRO B 1 293 ? -1.564 -11.516 -13.219 1 95.94 293 PRO B N 1
ATOM 5827 C CA . PRO B 1 293 ? -2.15 -10.281 -12.703 1 95.94 293 PRO B CA 1
ATOM 5828 C C . PRO B 1 293 ? -3.109 -10.523 -11.539 1 95.94 293 PRO B C 1
ATOM 5830 O O . PRO B 1 293 ? -3.076 -9.797 -10.539 1 95.94 293 PRO B O 1
ATOM 5833 N N . SER B 1 294 ? -3.928 -11.531 -11.625 1 95.69 294 SER B N 1
ATOM 5834 C CA . SER B 1 294 ? -4.883 -11.828 -10.562 1 95.69 294 SER B CA 1
ATOM 5835 C C . SER B 1 294 ? -4.172 -12.242 -9.281 1 95.69 294 SER B C 1
ATOM 5837 O O . SER B 1 294 ? -4.555 -11.812 -8.188 1 95.69 294 SER B O 1
ATOM 5839 N N . ASN B 1 295 ? -3.135 -13.047 -9.359 1 97.5 295 ASN B N 1
ATOM 5840 C CA . ASN B 1 295 ? -2.379 -13.484 -8.195 1 97.5 295 ASN B CA 1
ATOM 5841 C C . ASN B 1 295 ? -1.64 -12.328 -7.535 1 97.5 295 ASN B C 1
ATOM 5843 O O . ASN B 1 295 ? -1.497 -12.289 -6.309 1 97.5 295 ASN B O 1
ATOM 5847 N N . MET B 1 296 ? -1.174 -11.32 -8.336 1 98.19 296 MET B N 1
ATOM 5848 C CA . MET B 1 296 ? -0.279 -10.281 -7.828 1 98.19 296 MET B CA 1
ATOM 5849 C C . MET B 1 296 ? -1.07 -9.086 -7.316 1 98.19 296 MET B C 1
ATOM 5851 O O . MET B 1 296 ? -0.523 -8.227 -6.625 1 98.19 296 MET B O 1
ATOM 5855 N N . ALA B 1 297 ? -2.377 -9.109 -7.48 1 96.31 297 ALA B N 1
ATOM 5856 C CA . ALA B 1 297 ? -3.225 -7.957 -7.199 1 96.31 297 ALA B CA 1
ATOM 5857 C C . ALA B 1 297 ? -3.059 -7.496 -5.754 1 96.31 297 ALA B C 1
ATOM 5859 O O . ALA B 1 297 ? -2.967 -6.297 -5.484 1 96.31 297 ALA B O 1
ATOM 5860 N N . PRO B 1 298 ? -2.871 -8.383 -4.809 1 96.25 298 PRO B N 1
ATOM 5861 C CA . PRO B 1 298 ? -2.836 -7.918 -3.418 1 96.25 298 PRO B CA 1
ATOM 5862 C C . PRO B 1 298 ? -1.433 -7.531 -2.961 1 96.25 298 PRO B C 1
ATOM 5864 O O . PRO B 1 298 ? -1.233 -7.184 -1.793 1 96.25 298 PRO B O 1
ATOM 5867 N N . PHE B 1 299 ? -0.466 -7.547 -3.805 1 97.25 299 PHE B N 1
ATOM 5868 C CA . PHE B 1 299 ? 0.889 -7.523 -3.268 1 97.25 299 PHE B CA 1
ATOM 5869 C C . PHE B 1 299 ? 1.603 -6.234 -3.656 1 97.25 299 PHE B C 1
ATOM 5871 O O . PHE B 1 299 ? 2.803 -6.086 -3.416 1 97.25 299 PHE B O 1
ATOM 5878 N N . GLY B 1 300 ? 0.921 -5.285 -4.258 1 92.88 300 GLY B N 1
ATOM 5879 C CA . GLY B 1 300 ? 1.461 -3.961 -4.516 1 92.88 300 GLY B CA 1
ATOM 5880 C C . GLY B 1 300 ? 2.762 -3.988 -5.297 1 92.88 300 GLY B C 1
ATOM 5881 O O . GLY B 1 300 ? 3.787 -3.502 -4.82 1 92.88 300 GLY B O 1
ATOM 5882 N N . LEU B 1 301 ? 2.729 -4.508 -6.488 1 96.12 301 LEU B N 1
ATOM 5883 C CA . LEU B 1 301 ? 3.92 -4.559 -7.328 1 96.12 301 LEU B CA 1
ATOM 5884 C C . LEU B 1 301 ? 4.422 -3.152 -7.637 1 96.12 301 LEU B C 1
ATOM 5886 O O . LEU B 1 301 ? 3.627 -2.244 -7.887 1 96.12 301 LEU B O 1
ATOM 5890 N N . ASP B 1 302 ? 5.758 -2.961 -7.547 1 94.06 302 ASP B N 1
ATOM 5891 C CA . ASP B 1 302 ? 6.309 -1.695 -8.016 1 94.06 302 ASP B CA 1
ATOM 5892 C C . ASP B 1 302 ? 6.535 -1.724 -9.531 1 94.06 302 ASP B C 1
ATOM 5894 O O . ASP B 1 302 ? 6.227 -2.719 -10.188 1 94.06 302 ASP B O 1
ATOM 5898 N N . PHE B 1 303 ? 7.059 -0.687 -10.078 1 94.81 303 PHE B N 1
ATOM 5899 C CA . PHE B 1 303 ? 7.188 -0.537 -11.523 1 94.81 303 PHE B CA 1
ATOM 5900 C C . PHE B 1 303 ? 8.141 -1.579 -12.094 1 94.81 303 PHE B C 1
ATOM 5902 O O . PHE B 1 303 ? 7.898 -2.131 -13.172 1 94.81 303 PHE B O 1
ATOM 5909 N N . THR B 1 304 ? 9.203 -1.9 -11.359 1 97.56 304 THR B N 1
ATOM 5910 C CA . THR B 1 304 ? 10.188 -2.871 -11.812 1 97.56 304 THR B CA 1
ATOM 5911 C C . THR B 1 304 ? 9.578 -4.266 -11.906 1 97.56 304 THR B C 1
ATOM 5913 O O . THR B 1 304 ? 9.75 -4.961 -12.906 1 97.56 304 THR B O 1
ATOM 5916 N N . GLU B 1 305 ? 8.844 -4.633 -10.852 1 98.12 305 GLU B N 1
ATOM 5917 C CA . GLU B 1 305 ? 8.164 -5.926 -10.844 1 98.12 305 GLU B CA 1
ATOM 5918 C C . GLU B 1 305 ? 7.117 -6.016 -11.945 1 98.12 305 GLU B C 1
ATOM 5920 O O . GLU B 1 305 ? 7.047 -7.012 -12.664 1 98.12 305 GLU B O 1
ATOM 5925 N N . GLN B 1 306 ? 6.355 -4.996 -12.156 1 97.5 306 GLN B N 1
ATOM 5926 C CA . GLN B 1 306 ? 5.301 -4.953 -13.164 1 97.5 306 GLN B CA 1
ATOM 5927 C C . GLN B 1 306 ? 5.883 -5.086 -14.57 1 97.5 306 GLN B C 1
ATOM 5929 O O . GLN B 1 306 ? 5.336 -5.809 -15.406 1 97.5 306 GLN B O 1
ATOM 5934 N N . ALA B 1 307 ? 6.973 -4.383 -14.789 1 97.81 307 ALA B N 1
ATOM 5935 C CA . ALA B 1 307 ? 7.598 -4.379 -16.109 1 97.81 307 ALA B CA 1
ATOM 5936 C C . ALA B 1 307 ? 8.023 -5.785 -16.516 1 97.81 307 ALA B C 1
ATOM 5938 O O . ALA B 1 307 ? 7.992 -6.129 -17.703 1 97.81 307 ALA B O 1
ATOM 5939 N N . VAL B 1 308 ? 8.32 -6.566 -15.539 1 98.62 308 VAL B N 1
ATOM 5940 C CA . VAL B 1 308 ? 8.758 -7.93 -15.812 1 98.62 308 VAL B CA 1
ATOM 5941 C C . VAL B 1 308 ? 7.543 -8.844 -15.945 1 98.62 308 VAL B C 1
ATOM 5943 O O . VAL B 1 308 ? 7.387 -9.539 -16.953 1 98.62 308 VAL B O 1
ATOM 5946 N N . PHE B 1 309 ? 6.621 -8.805 -15.008 1 98.62 309 PHE B N 1
ATOM 5947 C CA . PHE B 1 309 ? 5.547 -9.789 -14.922 1 98.62 309 PHE B CA 1
ATOM 5948 C C . PHE B 1 309 ? 4.508 -9.555 -16.016 1 98.62 309 PHE B C 1
ATOM 5950 O O . PHE B 1 309 ? 3.85 -10.492 -16.469 1 98.62 309 PHE B O 1
ATOM 5957 N N . ASN B 1 310 ? 4.453 -8.336 -16.516 1 97.44 310 ASN B N 1
ATOM 5958 C CA . ASN B 1 310 ? 3.471 -8.016 -17.547 1 97.44 310 ASN B CA 1
ATOM 5959 C C . ASN B 1 310 ? 3.832 -8.664 -18.875 1 97.44 310 ASN B C 1
ATOM 5961 O O . ASN B 1 310 ? 3.006 -8.711 -19.797 1 97.44 310 ASN B O 1
ATOM 5965 N N . LYS B 1 311 ? 5.051 -9.148 -18.953 1 98.12 311 LYS B N 1
ATOM 5966 C CA . LYS B 1 311 ? 5.512 -9.719 -20.219 1 98.12 311 LYS B CA 1
ATOM 5967 C C . LYS B 1 311 ? 5.105 -11.18 -20.344 1 98.12 311 LYS B C 1
ATOM 5969 O O . LYS B 1 311 ? 5.16 -11.758 -21.438 1 98.12 311 LYS B O 1
ATOM 5974 N N . PHE B 1 312 ? 4.684 -11.781 -19.25 1 98.06 312 PHE B N 1
ATOM 5975 C CA . PHE B 1 312 ? 4.418 -13.211 -19.234 1 98.06 312 PHE B CA 1
ATOM 5976 C C . PHE B 1 312 ? 3.131 -13.539 -19.984 1 98.06 312 PHE B C 1
ATOM 5978 O O . PHE B 1 312 ? 2.137 -12.82 -19.859 1 98.06 312 PHE B O 1
ATOM 5985 N N . GLN B 1 313 ? 3.232 -14.586 -20.719 1 97.25 313 GLN B N 1
ATOM 5986 C CA . GLN B 1 313 ? 2.09 -15.359 -21.188 1 97.25 313 GLN B CA 1
ATOM 5987 C C . GLN B 1 313 ? 2.08 -16.75 -20.562 1 97.25 313 GLN B C 1
ATOM 5989 O O . GLN B 1 313 ? 3.074 -17.188 -19.969 1 97.25 313 GLN B O 1
ATOM 5994 N N . HIS B 1 314 ? 0.905 -17.344 -20.609 1 97.56 314 HIS B N 1
ATOM 5995 C CA . HIS B 1 314 ? 0.865 -18.688 -20.031 1 97.56 314 HIS B CA 1
ATOM 5996 C C . HIS B 1 314 ? -0.291 -19.5 -20.609 1 97.56 314 HIS B C 1
ATOM 5998 O O . HIS B 1 314 ? -1.219 -18.938 -21.188 1 97.56 314 HIS B O 1
ATOM 6004 N N . SER B 1 315 ? -0.157 -20.812 -20.609 1 97.56 315 SER B N 1
ATOM 6005 C CA . SER B 1 315 ? -1.291 -21.719 -20.797 1 97.56 315 SER B CA 1
ATOM 6006 C C . SER B 1 315 ? -2.014 -21.984 -19.484 1 97.56 315 SER B C 1
ATOM 6008 O O . SER B 1 315 ? -1.542 -21.578 -18.406 1 97.56 315 SER B O 1
ATOM 6010 N N . VAL B 1 316 ? -3.17 -22.531 -19.609 1 98.19 316 VAL B N 1
ATOM 6011 C CA . VAL B 1 316 ? -3.926 -23.016 -18.453 1 98.19 316 VAL B CA 1
ATOM 6012 C C . VAL B 1 316 ? -4.203 -24.5 -18.594 1 98.19 316 VAL B C 1
ATOM 6014 O O . VAL B 1 316 ? -4.609 -24.969 -19.672 1 98.19 316 VAL B O 1
ATOM 6017 N N . VAL B 1 317 ? -3.949 -25.25 -17.547 1 98 317 VAL B N 1
ATOM 6018 C CA . VAL B 1 317 ? -4.152 -26.688 -17.594 1 98 317 VAL B CA 1
ATOM 6019 C C . VAL B 1 317 ? -5.141 -27.109 -16.516 1 98 317 VAL B C 1
ATOM 6021 O O . VAL B 1 317 ? -5.09 -26.594 -15.383 1 98 317 VAL B O 1
ATOM 6024 N N . HIS B 1 318 ? -6.031 -27.984 -16.906 1 98.5 318 HIS B N 1
ATOM 6025 C CA . HIS B 1 318 ? -6.938 -28.656 -15.977 1 98.5 318 HIS B CA 1
ATOM 6026 C C . HIS B 1 318 ? -6.746 -30.172 -16.031 1 98.5 318 HIS B C 1
ATOM 6028 O O . HIS B 1 318 ? -6.441 -30.734 -17.078 1 98.5 318 HIS B O 1
ATOM 6034 N N . ALA B 1 319 ? -6.871 -30.781 -14.891 1 98.5 319 ALA B N 1
ATOM 6035 C CA . ALA B 1 319 ? -6.891 -32.219 -14.781 1 98.5 319 ALA B CA 1
ATOM 6036 C C . ALA B 1 319 ? -8.195 -32.719 -14.156 1 98.5 319 ALA B C 1
ATOM 6038 O O . ALA B 1 319 ? -8.719 -32.094 -13.234 1 98.5 319 ALA B O 1
ATOM 6039 N N . GLY B 1 320 ? -8.695 -33.875 -14.719 1 98.56 320 GLY B N 1
ATOM 6040 C CA . GLY B 1 320 ? -9.938 -34.375 -14.164 1 98.56 320 GLY B CA 1
ATOM 6041 C C . GLY B 1 320 ? -10.094 -35.875 -14.336 1 98.56 320 GLY B C 1
ATOM 6042 O O . GLY B 1 320 ? -9.266 -36.531 -14.984 1 98.56 320 GLY B O 1
ATOM 6043 N N . ILE B 1 321 ? -11.07 -36.375 -13.617 1 98.56 321 ILE B N 1
ATOM 6044 C CA . ILE B 1 321 ? -11.531 -37.75 -13.758 1 98.56 321 ILE B CA 1
ATOM 6045 C C . ILE B 1 321 ? -12.984 -37.75 -14.227 1 98.56 321 ILE B C 1
ATOM 6047 O O . ILE B 1 321 ? -13.836 -37.062 -13.656 1 98.56 321 ILE B O 1
ATOM 6051 N N . VAL B 1 322 ? -13.227 -38.5 -15.242 1 98.56 322 VAL B N 1
ATOM 6052 C CA . VAL B 1 322 ? -14.594 -38.625 -15.742 1 98.56 322 VAL B CA 1
ATOM 6053 C C . VAL B 1 322 ? -14.984 -40.125 -15.797 1 98.56 322 VAL B C 1
ATOM 6055 O O . VAL B 1 322 ? -14.125 -41 -15.664 1 98.56 322 VAL B O 1
ATOM 6058 N N . SER B 1 323 ? -16.281 -40.281 -15.93 1 97.56 323 SER B N 1
ATOM 6059 C CA . SER B 1 323 ? -16.828 -41.625 -16.062 1 97.56 323 SER B CA 1
ATOM 6060 C C . SER B 1 323 ? -18.031 -41.656 -17 1 97.56 323 SER B C 1
ATOM 6062 O O . SER B 1 323 ? -18.859 -40.719 -16.984 1 97.56 323 SER B O 1
ATOM 6064 N N . HIS B 1 324 ? -18.078 -42.656 -17.812 1 97.88 324 HIS B N 1
ATOM 6065 C CA . HIS B 1 324 ? -19.219 -42.938 -18.672 1 97.88 324 HIS B CA 1
ATOM 6066 C C . HIS B 1 324 ? -19.141 -44.375 -19.25 1 97.88 324 HIS B C 1
ATOM 6068 O O . HIS B 1 324 ? -18.047 -44.844 -19.562 1 97.88 324 HIS B O 1
ATOM 6074 N N . ALA B 1 325 ? -20.281 -44.875 -19.516 1 96.44 325 ALA B N 1
ATOM 6075 C CA . ALA B 1 325 ? -20.359 -46.281 -19.984 1 96.44 325 ALA B CA 1
ATOM 6076 C C . ALA B 1 325 ? -19.812 -46.406 -21.406 1 96.44 325 ALA B C 1
ATOM 6078 O O . ALA B 1 325 ? -19.391 -47.469 -21.812 1 96.44 325 ALA B O 1
ATOM 6079 N N . SER B 1 326 ? -19.812 -45.344 -22.172 1 97.88 326 SER B N 1
ATOM 6080 C CA . SER B 1 326 ? -19.406 -45.375 -23.578 1 97.88 326 SER B CA 1
ATOM 6081 C C . SER B 1 326 ? -17.891 -45.406 -23.703 1 97.88 326 SER B C 1
ATOM 6083 O O . SER B 1 326 ? -17.359 -45.688 -24.781 1 97.88 326 SER B O 1
ATOM 6085 N N . LEU B 1 327 ? -17.125 -45.094 -22.672 1 98.12 327 LEU B N 1
ATOM 6086 C CA . LEU B 1 327 ? -15.672 -45.031 -22.734 1 98.12 327 LEU B CA 1
ATOM 6087 C C . LEU B 1 327 ? -15.086 -46.438 -22.609 1 98.12 327 LEU B C 1
ATOM 6089 O O . LEU B 1 327 ? -15.562 -47.25 -21.828 1 98.12 327 LEU B O 1
ATOM 6093 N N . PRO B 1 328 ? -14.109 -46.688 -23.359 1 96.94 328 PRO B N 1
ATOM 6094 C CA . PRO B 1 328 ? -13.602 -48.062 -23.453 1 96.94 328 PRO B CA 1
ATOM 6095 C C . PRO B 1 328 ? -12.711 -48.469 -22.281 1 96.94 328 PRO B C 1
ATOM 6097 O O . PRO B 1 328 ? -11.586 -47.969 -22.172 1 96.94 328 PRO B O 1
ATOM 6100 N N . VAL B 1 329 ? -13.172 -49.406 -21.5 1 95.06 329 VAL B N 1
ATOM 6101 C CA . VAL B 1 329 ? -12.344 -49.969 -20.438 1 95.06 329 VAL B CA 1
ATOM 6102 C C . VAL B 1 329 ? -11.07 -50.562 -21.031 1 95.06 329 VAL B C 1
ATOM 6104 O O . VAL B 1 329 ? -11.109 -51.188 -22.094 1 95.06 329 VAL B O 1
ATOM 6107 N N . ASN B 1 330 ? -9.875 -50.25 -20.391 1 95.94 330 ASN B N 1
ATOM 6108 C CA . ASN B 1 330 ? -8.531 -50.656 -20.812 1 95.94 330 ASN B CA 1
ATOM 6109 C C . ASN B 1 330 ? -8.109 -49.906 -22.078 1 95.94 330 ASN B C 1
ATOM 6111 O O . ASN B 1 330 ? -7.172 -50.344 -22.766 1 95.94 330 ASN B O 1
ATOM 6115 N N . GLY B 1 331 ? -8.828 -48.875 -22.375 1 97.12 331 GLY B N 1
ATOM 6116 C CA . GLY B 1 331 ? -8.516 -48.125 -23.578 1 97.12 331 GLY B CA 1
ATOM 6117 C C . GLY B 1 331 ? -8.164 -46.688 -23.297 1 97.12 331 GLY B C 1
ATOM 6118 O O . GLY B 1 331 ? -8.312 -46.219 -22.172 1 97.12 331 GLY B O 1
ATOM 6119 N N . SER B 1 332 ? -7.621 -46.125 -24.312 1 97.56 332 SER B N 1
ATOM 6120 C CA . SER B 1 332 ? -7.367 -44.688 -24.375 1 97.56 332 SER B CA 1
ATOM 6121 C C . SER B 1 332 ? -7.887 -44.094 -25.688 1 97.56 332 SER B C 1
ATOM 6123 O O . SER B 1 332 ? -7.609 -44.625 -26.766 1 97.56 332 SER B O 1
ATOM 6125 N N . VAL B 1 333 ? -8.773 -43.125 -25.562 1 98.56 333 VAL B N 1
ATOM 6126 C CA . VAL B 1 333 ? -9.172 -42.375 -26.75 1 98.56 333 VAL B CA 1
ATOM 6127 C C . VAL B 1 333 ? -8.32 -41.125 -26.875 1 98.56 333 VAL B C 1
ATOM 6129 O O . VAL B 1 333 ? -8.43 -40.219 -26.047 1 98.56 333 VAL B O 1
ATOM 6132 N N . VAL B 1 334 ? -7.523 -41.062 -27.906 1 98.38 334 VAL B N 1
ATOM 6133 C CA . VAL B 1 334 ? -6.496 -40.031 -28.016 1 98.38 334 VAL B CA 1
ATOM 6134 C C . VAL B 1 334 ? -6.93 -39 -29.047 1 98.38 334 VAL B C 1
ATOM 6136 O O . VAL B 1 334 ? -7.27 -39.344 -30.188 1 98.38 334 VAL B O 1
ATOM 6139 N N . ASN B 1 335 ? -6.953 -37.719 -28.641 1 98.69 335 ASN B N 1
ATOM 6140 C CA . ASN B 1 335 ? -7.246 -36.625 -29.547 1 98.69 335 ASN B CA 1
ATOM 6141 C C . ASN B 1 335 ? -6.184 -36.5 -30.641 1 98.69 335 ASN B C 1
ATOM 6143 O O . ASN B 1 335 ? -5.051 -36.125 -30.359 1 98.69 335 ASN B O 1
ATOM 6147 N N . THR B 1 336 ? -6.582 -36.844 -31.828 1 98.44 336 THR B N 1
ATOM 6148 C CA . THR B 1 336 ? -5.684 -36.844 -32.969 1 98.44 336 THR B CA 1
ATOM 6149 C C . THR B 1 336 ? -6.328 -36.188 -34.188 1 98.44 336 THR B C 1
ATOM 6151 O O . THR B 1 336 ? -7.32 -36.656 -34.719 1 98.44 336 THR B O 1
ATOM 6154 N N . PRO B 1 337 ? -5.73 -35.062 -34.625 1 98.25 337 PRO B N 1
ATOM 6155 C CA . PRO B 1 337 ? -6.285 -34.406 -35.812 1 98.25 337 PRO B CA 1
ATOM 6156 C C . PRO B 1 337 ? -6.324 -35.344 -37.031 1 98.25 337 PRO B C 1
ATOM 6158 O O . PRO B 1 337 ? -5.41 -36.125 -37.219 1 98.25 337 PRO B O 1
ATOM 6161 N N . ALA B 1 338 ? -7.352 -35.125 -37.812 1 98.25 338 ALA B N 1
ATOM 6162 C CA . ALA B 1 338 ? -7.527 -35.938 -39.031 1 98.25 338 ALA B CA 1
ATOM 6163 C C . ALA B 1 338 ? -6.293 -35.875 -39.906 1 98.25 338 ALA B C 1
ATOM 6165 O O . ALA B 1 338 ? -5.926 -36.875 -40.531 1 98.25 338 ALA B O 1
ATOM 6166 N N . ALA B 1 339 ? -5.664 -34.781 -39.938 1 97.81 339 ALA B N 1
ATOM 6167 C CA . ALA B 1 339 ? -4.52 -34.562 -40.812 1 97.81 339 ALA B CA 1
ATOM 6168 C C . ALA B 1 339 ? -3.312 -35.375 -40.375 1 97.81 339 ALA B C 1
ATOM 6170 O O . ALA B 1 339 ? -2.342 -35.531 -41.125 1 97.81 339 ALA B O 1
ATOM 6171 N N . ALA B 1 340 ? -3.34 -36 -39.219 1 98.12 340 ALA B N 1
ATOM 6172 C CA . ALA B 1 340 ? -2.252 -36.844 -38.719 1 98.12 340 ALA B CA 1
ATOM 6173 C C . ALA B 1 340 ? -2.227 -38.188 -39.406 1 98.12 340 ALA B C 1
ATOM 6175 O O . ALA B 1 340 ? -1.227 -38.906 -39.344 1 98.12 340 ALA B O 1
ATOM 6176 N N . SER B 1 341 ? -3.305 -38.531 -40 1 97.44 341 SER B N 1
ATOM 6177 C CA . SER B 1 341 ? -3.42 -39.812 -40.688 1 97.44 341 SER B CA 1
ATOM 6178 C C . SER B 1 341 ? -2.516 -39.875 -41.906 1 97.44 341 SER B C 1
ATOM 6180 O O . SER B 1 341 ? -2.447 -38.906 -42.688 1 97.44 341 SER B O 1
ATOM 6182 N N . PRO B 1 342 ? -1.887 -40.969 -42.188 1 96.88 342 PRO B N 1
ATOM 6183 C CA . PRO B 1 342 ? -1.758 -42.156 -41.312 1 96.88 342 PRO B CA 1
ATOM 6184 C C . PRO B 1 342 ? -0.578 -42.062 -40.344 1 96.88 342 PRO B C 1
ATOM 6186 O O . PRO B 1 342 ? -0.505 -42.844 -39.375 1 96.88 342 PRO B O 1
ATOM 6189 N N . ALA B 1 343 ? 0.372 -41.094 -40.75 1 97.25 343 ALA B N 1
ATOM 6190 C CA . ALA B 1 343 ? 1.598 -41.094 -39.969 1 97.25 343 ALA B CA 1
ATOM 6191 C C . ALA B 1 343 ? 2.262 -39.719 -39.969 1 97.25 343 ALA B C 1
ATOM 6193 O O . ALA B 1 343 ? 3.479 -39.625 -40.156 1 97.25 343 ALA B O 1
ATOM 6194 N N . ASN B 1 344 ? 1.437 -38.688 -39.906 1 97.38 344 ASN B N 1
ATOM 6195 C CA . ASN B 1 344 ? 1.954 -37.344 -39.719 1 97.38 344 ASN B CA 1
ATOM 6196 C C . ASN B 1 344 ? 2.035 -37 -38.219 1 97.38 344 ASN B C 1
ATOM 6198 O O . ASN B 1 344 ? 1.059 -36.531 -37.625 1 97.38 344 ASN B O 1
ATOM 6202 N N . TYR B 1 345 ? 3.16 -37.094 -37.656 1 97.19 345 TYR B N 1
ATOM 6203 C CA . TYR B 1 345 ? 3.336 -37.062 -36.219 1 97.19 345 TYR B CA 1
ATOM 6204 C C . TYR B 1 345 ? 3.381 -35.625 -35.688 1 97.19 345 TYR B C 1
ATOM 6206 O O . TYR B 1 345 ? 3.312 -35.406 -34.5 1 97.19 345 TYR B O 1
ATOM 6214 N N . VAL B 1 346 ? 3.473 -34.625 -36.562 1 96.25 346 VAL B N 1
ATOM 6215 C CA . VAL B 1 346 ? 3.639 -33.219 -36.125 1 96.25 346 VAL B CA 1
ATOM 6216 C C . VAL B 1 346 ? 2.291 -32.5 -36.156 1 96.25 346 VAL B C 1
ATOM 6218 O O . VAL B 1 346 ? 2.199 -31.344 -35.781 1 96.25 346 VAL B O 1
ATOM 6221 N N . GLU B 1 347 ? 1.232 -33.219 -36.594 1 97.19 347 GLU B N 1
ATOM 6222 C CA . GLU B 1 347 ? -0.121 -32.688 -36.531 1 97.19 347 GLU B CA 1
ATOM 6223 C C . GLU B 1 347 ? -0.738 -32.969 -35.156 1 97.19 347 GLU B C 1
ATOM 6225 O O . GLU B 1 347 ? -1.174 -34.062 -34.875 1 97.19 347 GLU B O 1
ATOM 6230 N N . LEU B 1 348 ? -0.75 -31.891 -34.375 1 97.75 348 LEU B N 1
ATOM 6231 C CA . LEU B 1 348 ? -1.229 -31.984 -33 1 97.75 348 LEU B CA 1
ATOM 6232 C C . LEU B 1 348 ? -2.469 -31.125 -32.781 1 97.75 348 LEU B C 1
ATOM 6234 O O . LEU B 1 348 ? -2.705 -30.172 -33.531 1 97.75 348 LEU B O 1
ATOM 6238 N N . PRO B 1 349 ? -3.27 -31.438 -31.75 1 96.94 349 PRO B N 1
ATOM 6239 C CA . PRO B 1 349 ? -4.387 -30.547 -31.438 1 96.94 349 PRO B CA 1
ATOM 6240 C C . PRO B 1 349 ? -3.93 -29.125 -31.062 1 96.94 349 PRO B C 1
ATOM 6242 O O 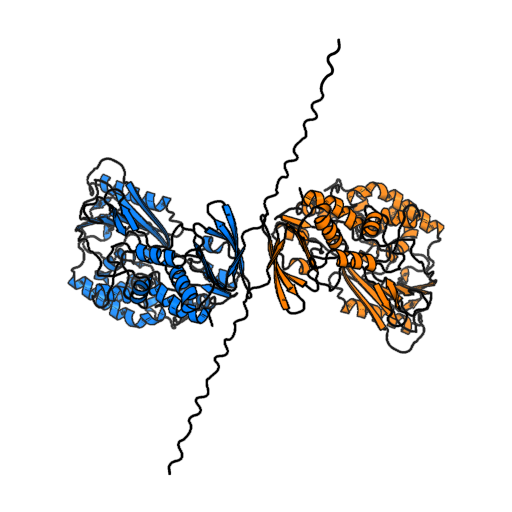. PRO B 1 349 ? -2.893 -28.969 -30.422 1 96.94 349 PRO B O 1
ATOM 6245 N N . GLN B 1 350 ? -4.742 -28.172 -31.438 1 95.75 350 GLN B N 1
ATOM 6246 C CA . GLN B 1 350 ? -4.496 -26.766 -31.078 1 95.75 350 GLN B CA 1
ATOM 6247 C C . GLN B 1 350 ? -5.379 -26.344 -29.922 1 95.75 350 GLN B C 1
ATOM 6249 O O . GLN B 1 350 ? -6.547 -26.734 -29.844 1 95.75 350 GLN B O 1
ATOM 6254 N N . PRO B 1 351 ? -4.875 -25.547 -29 1 96.19 351 PRO B N 1
ATOM 6255 C CA . PRO B 1 351 ? -5.703 -25.094 -27.875 1 96.19 351 PRO B CA 1
ATOM 6256 C C . PRO B 1 351 ? -6.914 -24.281 -28.344 1 96.19 351 PRO B C 1
ATOM 6258 O O . PRO B 1 351 ? -6.832 -23.531 -29.328 1 96.19 351 PRO B O 1
ATOM 6261 N N . ASP B 1 352 ? -8.055 -24.5 -27.672 1 97.56 352 ASP B N 1
ATOM 6262 C CA . ASP B 1 352 ? -8.258 -25.297 -26.469 1 97.56 352 ASP B CA 1
ATOM 6263 C C . ASP B 1 352 ? -8.531 -26.766 -26.828 1 97.56 352 ASP B C 1
ATOM 6265 O O . ASP B 1 352 ? -9.227 -27.047 -27.812 1 97.56 352 ASP B O 1
ATOM 6269 N N . PHE B 1 353 ? -7.961 -27.672 -26.062 1 98.25 353 PHE B N 1
ATOM 6270 C CA . PHE B 1 353 ? -8.18 -29.078 -26.344 1 98.25 353 PHE B CA 1
ATOM 6271 C C . PHE B 1 353 ? -8.172 -29.891 -25.047 1 98.25 353 PHE B C 1
ATOM 6273 O O . PHE B 1 353 ? -7.684 -29.422 -24.016 1 98.25 353 PHE B O 1
ATOM 6280 N N . ASN B 1 354 ? -8.797 -31.016 -24.984 1 97.25 354 ASN B N 1
ATOM 6281 C CA . ASN B 1 354 ? -8.383 -32.062 -24.062 1 97.25 354 ASN B CA 1
ATOM 6282 C C . ASN B 1 354 ? -7.598 -33.156 -24.797 1 97.25 354 ASN B C 1
ATOM 6284 O O . ASN B 1 354 ? -7.852 -33.438 -25.953 1 97.25 354 ASN B O 1
ATOM 6288 N N . VAL B 1 355 ? -6.723 -33.75 -24.109 1 97.44 355 VAL B N 1
ATOM 6289 C CA . VAL B 1 355 ? -5.66 -34.562 -24.688 1 97.44 355 VAL B CA 1
ATOM 6290 C C . VAL B 1 355 ? -6.188 -35.969 -24.984 1 97.44 355 VAL B C 1
ATOM 6292 O O . VAL B 1 355 ? -5.977 -36.5 -26.078 1 97.44 355 VAL B O 1
ATOM 6295 N N . ARG B 1 356 ? -6.785 -36.625 -24.078 1 97.81 356 ARG B N 1
ATOM 6296 C CA . ARG B 1 356 ? -7.258 -38 -24.188 1 97.81 356 ARG B CA 1
ATOM 6297 C C . ARG B 1 356 ? -8.242 -38.312 -23.062 1 97.81 356 ARG B C 1
ATOM 6299 O O . ARG B 1 356 ? -8.391 -37.562 -22.109 1 97.81 356 ARG B O 1
ATOM 6306 N N . PHE B 1 357 ? -9.008 -39.312 -23.281 1 98.56 357 PHE B N 1
ATOM 6307 C CA . PHE B 1 357 ? -9.68 -40.062 -22.219 1 98.56 357 PHE B CA 1
ATOM 6308 C C . PHE B 1 357 ? -8.93 -41.344 -21.906 1 98.56 357 PHE B C 1
ATOM 6310 O O . PHE B 1 357 ? -8.961 -42.312 -22.688 1 98.56 357 PHE B O 1
ATOM 6317 N N . ASP B 1 358 ? -8.281 -41.312 -20.719 1 97.19 358 ASP B N 1
ATOM 6318 C CA . ASP B 1 358 ? -7.402 -42.406 -20.375 1 97.19 358 ASP B CA 1
ATOM 6319 C C . ASP B 1 358 ? -7.988 -43.25 -19.234 1 97.19 358 ASP B C 1
ATOM 6321 O O . ASP B 1 358 ? -8.18 -42.75 -18.125 1 97.19 358 ASP B O 1
ATOM 6325 N N . TYR B 1 359 ? -8.164 -44.531 -19.594 1 97.5 359 TYR B N 1
ATOM 6326 C CA . TYR B 1 359 ? -8.641 -45.438 -18.547 1 97.5 359 TYR B CA 1
ATOM 6327 C C . TYR B 1 359 ? -7.648 -45.5 -17.391 1 97.5 359 TYR B C 1
ATOM 6329 O O . TYR B 1 359 ? -6.438 -45.594 -17.609 1 97.5 359 TYR B O 1
ATOM 6337 N N . MET B 1 360 ? -8.125 -45.531 -16.141 1 95.5 360 MET B N 1
ATOM 6338 C CA . MET B 1 360 ? -7.223 -45.344 -15 1 95.5 360 MET B CA 1
ATOM 6339 C C . MET B 1 360 ? -6.953 -46.688 -14.305 1 95.5 360 MET B C 1
ATOM 6341 O O . MET B 1 360 ? -6.172 -46.75 -13.359 1 95.5 360 MET B O 1
ATOM 6345 N N . GLY B 1 361 ? -7.648 -47.719 -14.695 1 93.44 361 GLY B N 1
ATOM 6346 C CA . GLY B 1 361 ? -7.305 -49.031 -14.219 1 93.44 361 GLY B CA 1
ATOM 6347 C C . GLY B 1 361 ? -8.094 -49.438 -12.992 1 93.44 361 GLY B C 1
ATOM 6348 O O . GLY B 1 361 ? -9.125 -48.875 -12.68 1 93.44 361 GLY B O 1
ATOM 6349 N N . SER B 1 362 ? -7.672 -50.625 -12.445 1 90.31 362 SER B N 1
ATOM 6350 C CA . SER B 1 362 ? -8.117 -51.188 -11.172 1 90.31 362 SER B CA 1
ATOM 6351 C C . SER B 1 362 ? -9.586 -51.594 -11.227 1 90.31 362 SER B C 1
ATOM 6353 O O . SER B 1 362 ? -10.312 -51.5 -10.234 1 90.31 362 SER B O 1
ATOM 6355 N N . GLY B 1 363 ? -10.031 -51.906 -12.383 1 91.12 363 GLY B N 1
ATOM 6356 C CA . GLY B 1 363 ? -11.406 -52.375 -12.531 1 91.12 363 GLY B CA 1
ATOM 6357 C C . GLY B 1 363 ? -12.422 -51.25 -12.367 1 91.12 363 GLY B C 1
ATOM 6358 O O . GLY B 1 363 ? -13.609 -51.531 -12.148 1 91.12 363 GLY B O 1
ATOM 6359 N N . SER B 1 364 ? -11.938 -50.094 -12.492 1 93.31 364 SER B N 1
ATOM 6360 C CA . SER B 1 364 ? -12.836 -48.938 -12.32 1 93.31 364 SER B CA 1
ATOM 6361 C C . SER B 1 364 ? -13.523 -48.594 -13.633 1 93.31 364 SER B C 1
ATOM 6363 O O . SER B 1 364 ? -13.422 -49.312 -14.617 1 93.31 364 SER B O 1
ATOM 6365 N N . ASP B 1 365 ? -14.328 -47.531 -13.617 1 94.5 365 ASP B N 1
ATOM 6366 C CA . ASP B 1 365 ? -14.898 -46.938 -14.812 1 94.5 365 ASP B CA 1
ATOM 6367 C C . ASP B 1 365 ? -14.383 -45.5 -15 1 94.5 365 ASP B C 1
ATOM 6369 O O . ASP B 1 365 ? -15.062 -44.656 -15.602 1 94.5 365 ASP B O 1
ATOM 6373 N N . LEU B 1 366 ? -13.219 -45.312 -14.359 1 97.12 366 LEU B N 1
ATOM 6374 C CA . LEU B 1 366 ? -12.68 -43.938 -14.289 1 97.12 366 LEU B CA 1
ATOM 6375 C C . LEU B 1 366 ? -11.703 -43.688 -15.43 1 97.12 366 LEU B C 1
ATOM 6377 O O . LEU B 1 366 ? -10.914 -44.562 -15.789 1 97.12 366 LEU B O 1
ATOM 6381 N N . PHE B 1 367 ? -11.766 -42.469 -16 1 98.06 367 PHE B N 1
ATOM 6382 C CA . PHE B 1 367 ? -10.867 -42 -17.062 1 98.06 367 PHE B CA 1
ATOM 6383 C C . PHE B 1 367 ? -10.258 -40.656 -16.703 1 98.06 367 PHE B C 1
ATOM 6385 O O . PHE B 1 367 ? -10.961 -39.75 -16.266 1 98.06 367 PHE B O 1
ATOM 6392 N N . ARG B 1 368 ? -8.953 -40.562 -16.875 1 97.38 368 ARG B N 1
ATOM 6393 C CA . ARG B 1 368 ? -8.258 -39.281 -16.656 1 97.38 368 ARG B CA 1
ATOM 6394 C C . ARG B 1 368 ? -8.359 -38.406 -17.891 1 97.38 368 ARG B C 1
ATOM 6396 O O . ARG B 1 368 ? -8.234 -38.875 -19.031 1 97.38 368 ARG B O 1
ATOM 6403 N N . VAL B 1 369 ? -8.594 -37.125 -17.672 1 98.25 369 VAL B N 1
ATOM 6404 C CA . VAL B 1 369 ? -8.562 -36.156 -18.75 1 98.25 369 VAL B CA 1
ATOM 6405 C C . VAL B 1 369 ? -7.637 -35 -18.375 1 98.25 369 VAL B C 1
ATOM 6407 O O . VAL B 1 369 ? -7.586 -34.594 -17.219 1 98.25 369 VAL B O 1
ATOM 6410 N N . LEU B 1 370 ? -6.883 -34.531 -19.312 1 98.25 370 LEU B N 1
ATOM 6411 C CA . LEU B 1 370 ? -6.141 -33.281 -19.266 1 98.25 370 LEU B CA 1
ATOM 6412 C C . LEU B 1 370 ? -6.648 -32.281 -20.312 1 98.25 370 LEU B C 1
ATOM 6414 O O . LEU B 1 370 ? -6.82 -32.656 -21.484 1 98.25 370 LEU B O 1
ATOM 6418 N N . ALA B 1 371 ? -7.004 -31.109 -19.875 1 98.62 371 ALA B N 1
ATOM 6419 C CA . ALA B 1 371 ? -7.461 -30.062 -20.781 1 98.62 371 ALA B CA 1
ATOM 6420 C C . ALA B 1 371 ? -6.539 -28.844 -20.719 1 98.62 371 ALA B C 1
ATOM 6422 O O . ALA B 1 371 ? -6.09 -28.453 -19.641 1 98.62 371 ALA B O 1
ATOM 6423 N N . VAL B 1 372 ? -6.223 -28.312 -21.891 1 98.62 372 VAL B N 1
ATOM 6424 C CA . VAL B 1 372 ? -5.27 -27.219 -22 1 98.62 372 VAL B CA 1
ATOM 6425 C C . VAL B 1 372 ? -5.875 -26.094 -22.844 1 98.62 372 VAL B C 1
ATOM 6427 O O . VAL B 1 372 ? -6.531 -26.344 -23.859 1 98.62 372 VAL B O 1
ATOM 6430 N N . GLY B 1 373 ? -5.742 -24.875 -22.328 1 98.25 373 GLY B N 1
ATOM 6431 C CA . GLY B 1 373 ? -6.234 -23.703 -23.047 1 98.25 373 GLY B CA 1
ATOM 6432 C C . GLY B 1 373 ? -5.406 -22.469 -22.797 1 98.25 373 GLY B C 1
ATOM 6433 O O . GLY B 1 373 ? -4.309 -22.547 -22.234 1 98.25 373 GLY B O 1
ATOM 6434 N N . ASP B 1 374 ? -5.922 -21.375 -23.359 1 94.88 374 ASP B N 1
ATOM 6435 C CA . ASP B 1 374 ? -5.227 -20.109 -23.188 1 94.88 374 ASP B CA 1
ATOM 6436 C C . ASP B 1 374 ? -5.551 -19.469 -21.844 1 94.88 374 ASP B C 1
ATOM 6438 O O . ASP B 1 374 ? -6.094 -20.141 -20.953 1 94.88 374 ASP B O 1
ATOM 6442 N N . GLU B 1 375 ? -5.18 -18.234 -21.656 1 94.56 375 GLU B N 1
ATOM 6443 C CA . GLU B 1 375 ? -5.254 -17.547 -20.375 1 94.56 375 GLU B CA 1
ATOM 6444 C C . GLU B 1 375 ? -6.703 -17.375 -19.922 1 94.56 375 GLU B C 1
ATOM 6446 O O . GLU B 1 375 ? -6.965 -17.125 -18.734 1 94.56 375 GLU B O 1
ATOM 6451 N N . THR B 1 376 ? -7.691 -17.516 -20.797 1 95.06 376 THR B N 1
ATOM 6452 C CA . THR B 1 376 ? -9.094 -17.328 -20.453 1 95.06 376 THR B CA 1
ATOM 6453 C C . THR B 1 376 ? -9.773 -18.656 -20.188 1 95.06 376 THR B C 1
ATOM 6455 O O . THR B 1 376 ? -10.984 -18.719 -19.969 1 95.06 376 THR B O 1
ATOM 6458 N N . PHE B 1 377 ? -9.062 -19.781 -20.234 1 97.62 377 PHE B N 1
ATOM 6459 C CA . PHE B 1 377 ? -9.586 -21.141 -20.172 1 97.62 377 PHE B CA 1
ATOM 6460 C C . PHE B 1 377 ? -9.961 -21.516 -18.75 1 97.62 377 PHE B C 1
ATOM 6462 O O . PHE B 1 377 ? -9.242 -22.266 -18.094 1 97.62 377 PHE B O 1
ATOM 6469 N N . SER B 1 378 ? -11.141 -21.125 -18.312 1 97.38 378 SER B N 1
ATOM 6470 C CA . SER B 1 378 ? -11.641 -21.359 -16.969 1 97.38 378 SER B CA 1
ATOM 6471 C C . SER B 1 378 ? -12.055 -22.812 -16.766 1 97.38 378 SER B C 1
ATOM 6473 O O . SER B 1 378 ? -12.125 -23.578 -17.734 1 97.38 378 SER B O 1
ATOM 6475 N N . LYS B 1 379 ? -12.32 -23.172 -15.523 1 98.12 379 LYS B N 1
ATOM 6476 C CA . LYS B 1 379 ? -12.844 -24.5 -15.195 1 98.12 379 LYS B CA 1
ATOM 6477 C C . LYS B 1 379 ? -14.117 -24.797 -15.977 1 98.12 379 LYS B C 1
ATOM 6479 O O . LYS B 1 379 ? -14.258 -25.875 -16.547 1 98.12 379 LYS B O 1
ATOM 6484 N N . GLN B 1 380 ? -14.984 -23.844 -16.078 1 98.31 380 GLN B N 1
ATOM 6485 C CA . GLN B 1 380 ? -16.25 -24.016 -16.781 1 98.31 380 GLN B CA 1
ATOM 6486 C C . GLN B 1 380 ? -16.031 -24.297 -18.266 1 98.31 380 GLN B C 1
ATOM 6488 O O . GLN B 1 380 ? -16.656 -25.203 -18.828 1 98.31 380 GLN B O 1
ATOM 6493 N N . LYS B 1 381 ? -15.109 -23.531 -18.844 1 98.44 381 LYS B N 1
ATOM 6494 C CA . LYS B 1 381 ? -14.812 -23.719 -20.25 1 98.44 381 LYS B CA 1
ATOM 6495 C C . LYS B 1 381 ? -14.18 -25.094 -20.5 1 98.44 381 LYS B C 1
ATOM 6497 O O . LYS B 1 381 ? -14.5 -25.766 -21.469 1 98.44 381 LYS B O 1
ATOM 6502 N N . ALA B 1 382 ? -13.336 -25.5 -19.594 1 98.81 382 ALA B N 1
ATOM 6503 C CA . ALA B 1 382 ? -12.633 -26.766 -19.734 1 98.81 382 ALA B CA 1
ATOM 6504 C C . ALA B 1 382 ? -13.594 -27.953 -19.641 1 98.81 382 ALA B C 1
ATOM 6506 O O . ALA B 1 382 ? -13.562 -28.859 -20.469 1 98.81 382 ALA B O 1
ATOM 6507 N N . GLN B 1 383 ? -14.453 -27.922 -18.703 1 98.69 383 GLN B N 1
ATOM 6508 C CA . GLN B 1 383 ? -15.414 -29.016 -18.531 1 98.69 383 GLN B CA 1
ATOM 6509 C C . GLN B 1 383 ? -16.406 -29.062 -19.688 1 98.69 383 GLN B C 1
ATOM 6511 O O . GLN B 1 383 ? -16.766 -30.141 -20.156 1 98.69 383 GLN B O 1
ATOM 6516 N N . ALA B 1 384 ? -16.781 -27.891 -20.141 1 98.69 384 ALA B N 1
ATOM 6517 C CA . ALA B 1 384 ? -17.672 -27.828 -21.297 1 98.69 384 ALA B CA 1
ATOM 6518 C C . ALA B 1 384 ? -17.016 -28.422 -22.531 1 98.69 384 ALA B C 1
ATOM 6520 O O . ALA B 1 384 ? -17.656 -29.125 -23.312 1 98.69 384 ALA B O 1
ATOM 6521 N N . LEU B 1 385 ? -15.781 -28.094 -22.688 1 98.69 385 LEU B N 1
ATOM 6522 C CA . LEU B 1 385 ? -15.039 -28.625 -23.828 1 98.69 385 LEU B CA 1
ATOM 6523 C C . LEU B 1 385 ? -14.961 -30.141 -23.781 1 98.69 385 LEU B C 1
ATOM 6525 O O . LEU B 1 385 ? -15.172 -30.828 -24.781 1 98.69 385 LEU B O 1
ATOM 6529 N N . VAL B 1 386 ? -14.648 -30.734 -22.641 1 98.81 386 VAL B N 1
ATOM 6530 C CA . VAL B 1 386 ? -14.531 -32.188 -22.453 1 98.81 386 VAL B CA 1
ATOM 6531 C C . VAL B 1 386 ? -15.867 -32.844 -22.75 1 98.81 386 VAL B C 1
ATOM 6533 O O . VAL B 1 386 ? -15.922 -33.844 -23.453 1 98.81 386 VAL B O 1
ATOM 6536 N N . LYS B 1 387 ? -16.938 -32.25 -22.266 1 98.5 387 LYS B N 1
ATOM 6537 C CA . LYS B 1 387 ? -18.266 -32.781 -22.516 1 98.5 387 LYS B CA 1
ATOM 6538 C C . LYS B 1 387 ? -18.609 -32.75 -24 1 98.5 387 LYS B C 1
ATOM 6540 O O . LYS B 1 387 ? -19.156 -33.719 -24.531 1 98.5 387 LYS B O 1
ATOM 6545 N N . ALA B 1 388 ? -18.344 -31.656 -24.609 1 98.56 388 ALA B N 1
ATOM 6546 C CA . ALA B 1 388 ? -18.641 -31.484 -26.016 1 98.56 388 ALA B CA 1
ATOM 6547 C C . ALA B 1 388 ? -17.875 -32.5 -26.875 1 98.56 388 ALA B C 1
ATOM 6549 O O . ALA B 1 388 ? -18.406 -33.062 -27.812 1 98.56 388 ALA B O 1
ATOM 6550 N N . ASN B 1 389 ? -16.609 -32.625 -26.594 1 98.69 389 ASN B N 1
ATOM 6551 C CA . ASN B 1 389 ? -15.781 -33.562 -27.328 1 98.69 389 ASN B CA 1
ATOM 6552 C C . ASN B 1 389 ? -16.297 -35 -27.156 1 98.69 389 ASN B C 1
ATOM 6554 O O . ASN B 1 389 ? -16.375 -35.75 -28.125 1 98.69 389 ASN B O 1
ATOM 6558 N N . PHE B 1 390 ? -16.656 -35.375 -25.938 1 98.5 390 PHE B N 1
ATOM 6559 C CA . PHE B 1 390 ? -17.234 -36.688 -25.672 1 98.5 390 PHE B CA 1
ATOM 6560 C C . PHE B 1 390 ? -18.484 -36.906 -26.484 1 98.5 390 PHE B C 1
ATOM 6562 O O . PHE B 1 390 ? -18.656 -37.969 -27.125 1 98.5 390 PHE B O 1
ATOM 6569 N N . ALA B 1 391 ? -19.312 -35.906 -26.484 1 98.31 391 ALA B N 1
ATOM 6570 C CA . ALA B 1 391 ? -20.578 -36 -27.219 1 98.31 391 ALA B CA 1
ATOM 6571 C C . ALA B 1 391 ? -20.312 -36.188 -28.719 1 98.31 391 ALA B C 1
ATOM 6573 O O . ALA B 1 391 ? -21 -37 -29.375 1 98.31 391 ALA B O 1
ATOM 6574 N N . LYS B 1 392 ? -19.391 -35.5 -29.266 1 98.44 392 LYS B N 1
ATOM 6575 C CA . LYS B 1 392 ? -19.062 -35.625 -30.688 1 98.44 392 LYS B CA 1
ATOM 6576 C C . LYS B 1 392 ? -18.562 -37.031 -31.016 1 98.44 392 LYS B C 1
ATOM 6578 O O . LYS B 1 392 ? -18.891 -37.594 -32.062 1 98.44 392 LYS B O 1
ATOM 6583 N N . LEU B 1 393 ? -17.766 -37.594 -30.125 1 98.56 393 LEU B N 1
ATOM 6584 C CA . LEU B 1 393 ? -17.25 -38.938 -30.328 1 98.56 393 LEU B CA 1
ATOM 6585 C C . LEU B 1 393 ? -18.375 -39.969 -30.359 1 98.56 393 LEU B C 1
ATOM 6587 O O . LEU B 1 393 ? -18.359 -40.875 -31.172 1 98.56 393 LEU B O 1
ATOM 6591 N N . VAL B 1 394 ? -19.359 -39.781 -29.531 1 98.31 394 VAL B N 1
ATOM 6592 C CA . VAL B 1 394 ? -20.516 -40.688 -29.484 1 98.31 394 VAL B CA 1
ATOM 6593 C C . VAL B 1 394 ? -21.375 -40.469 -30.734 1 98.31 394 VAL B C 1
ATOM 6595 O O . VAL B 1 394 ? -21.75 -41.438 -31.406 1 98.31 394 VAL B O 1
ATOM 6598 N N . ASP B 1 395 ? -21.656 -39.219 -31.062 1 97.69 395 ASP B N 1
ATOM 6599 C CA . ASP B 1 395 ? -22.5 -38.875 -32.188 1 97.69 395 ASP B CA 1
ATOM 6600 C C . ASP B 1 395 ? -21.922 -39.438 -33.5 1 97.69 395 ASP B C 1
ATOM 6602 O O . ASP B 1 395 ? -22.656 -39.844 -34.406 1 97.69 395 ASP B O 1
ATOM 6606 N N . ALA B 1 396 ? -20.609 -39.438 -33.594 1 98.12 396 ALA B N 1
ATOM 6607 C CA . ALA B 1 396 ? -19.938 -39.844 -34.812 1 98.12 396 ALA B CA 1
ATOM 6608 C C . ALA B 1 396 ? -19.812 -41.375 -34.875 1 98.12 396 ALA B C 1
ATOM 6610 O O . ALA B 1 396 ? -19.422 -41.906 -35.906 1 98.12 396 ALA B O 1
ATOM 6611 N N . GLY B 1 397 ? -20.078 -42 -33.75 1 97.56 397 GLY B N 1
ATOM 6612 C CA . GLY B 1 397 ? -20.031 -43.438 -33.719 1 97.56 397 GLY B CA 1
ATOM 6613 C C . GLY B 1 397 ? -18.672 -44 -33.375 1 97.56 397 GLY B C 1
ATOM 6614 O O . GLY B 1 397 ? -18.453 -45.219 -33.375 1 97.56 397 GLY B O 1
ATOM 6615 N N . THR B 1 398 ? -17.766 -43.156 -33.125 1 97.94 398 THR B N 1
ATOM 6616 C CA . THR B 1 398 ? -16.438 -43.562 -32.656 1 97.94 398 THR B CA 1
ATOM 6617 C C . THR B 1 398 ? -16.547 -44.25 -31.281 1 97.94 398 THR B C 1
ATOM 6619 O O . THR B 1 398 ? -15.852 -45.25 -31.031 1 97.94 398 THR B O 1
ATOM 6622 N N . LEU B 1 399 ? -17.375 -43.75 -30.438 1 97.88 399 LEU B N 1
ATOM 6623 C CA . LEU B 1 399 ? -17.781 -44.375 -29.188 1 97.88 399 LEU B CA 1
ATOM 6624 C C . LEU B 1 399 ? -19.219 -44.875 -29.266 1 97.88 399 LEU B C 1
ATOM 6626 O O . LEU B 1 399 ? -20.047 -44.281 -29.922 1 97.88 399 LEU B O 1
ATOM 6630 N N . PRO B 1 400 ? -19.422 -45.969 -28.641 1 97 400 PRO B N 1
ATOM 6631 C CA . PRO B 1 400 ? -20.797 -46.438 -28.641 1 97 400 PRO B CA 1
ATOM 6632 C C . PRO B 1 400 ? -21.734 -45.531 -27.844 1 97 400 PRO B C 1
ATOM 6634 O O . PRO B 1 400 ? -21.297 -44.844 -26.922 1 97 400 PRO B O 1
ATOM 6637 N N . ALA B 1 401 ? -22.984 -45.594 -28.25 1 93.5 401 ALA B N 1
ATOM 6638 C CA . ALA B 1 401 ? -23.984 -44.875 -27.469 1 93.5 401 ALA B CA 1
ATOM 6639 C C . ALA B 1 401 ? -24.156 -45.469 -26.078 1 93.5 401 ALA B C 1
ATOM 6641 O O . ALA B 1 401 ? -23.969 -46.656 -25.891 1 93.5 401 ALA B O 1
ATOM 6642 N N . GLY B 1 402 ? -24.328 -44.625 -25.188 1 90 402 GLY B N 1
ATOM 6643 C CA . GLY B 1 402 ? -24.562 -45.031 -23.828 1 90 402 GLY B CA 1
ATOM 6644 C C . GLY B 1 402 ? -25.516 -44.125 -23.078 1 90 402 GLY B C 1
ATOM 6645 O O . GLY B 1 402 ? -25.719 -42.969 -23.469 1 90 402 GLY B O 1
ATOM 6646 N N . ALA B 1 403 ? -26.078 -44.656 -22.078 1 89.5 403 ALA B N 1
ATOM 6647 C CA . ALA B 1 403 ? -27.062 -43.938 -21.297 1 89.5 403 ALA B CA 1
ATOM 6648 C C . ALA B 1 403 ? -26.375 -42.906 -20.375 1 89.5 403 ALA B C 1
ATOM 6650 O O . ALA B 1 403 ? -25.281 -43.156 -19.875 1 89.5 403 ALA B O 1
ATOM 6651 N N . GLY B 1 404 ? -27.062 -41.781 -20.281 1 90.25 404 GLY B N 1
ATOM 6652 C CA . GLY B 1 404 ? -26.625 -40.812 -19.297 1 90.25 404 GLY B CA 1
ATOM 6653 C C . GLY B 1 404 ? -25.641 -39.812 -19.844 1 90.25 404 GLY B C 1
ATOM 6654 O O . GLY B 1 404 ? -25.359 -39.812 -21.047 1 90.25 404 GLY B O 1
ATOM 6655 N N . GLU B 1 405 ? -25.156 -38.906 -18.969 1 94.81 405 GLU B N 1
ATOM 6656 C CA . GLU B 1 405 ? -24.203 -37.844 -19.297 1 94.81 405 GLU B CA 1
ATOM 6657 C C . GLU B 1 405 ? -22.797 -38.188 -18.797 1 94.81 405 GLU B C 1
ATOM 6659 O O . GLU B 1 405 ? -22.656 -39 -17.891 1 94.81 405 GLU B O 1
ATOM 6664 N N . LEU B 1 406 ? -21.797 -37.656 -19.469 1 97.75 406 LEU B N 1
ATOM 6665 C CA . LEU B 1 406 ? -20.453 -37.75 -18.938 1 97.75 406 LEU B CA 1
ATOM 6666 C C . LEU B 1 406 ? -20.375 -37.219 -17.516 1 97.75 406 LEU B C 1
ATOM 6668 O O . LEU B 1 406 ? -20.734 -36.062 -17.281 1 97.75 406 LEU B O 1
ATOM 6672 N N . GLU B 1 407 ? -19.891 -38 -16.594 1 97.62 407 GLU B N 1
ATOM 6673 C CA . GLU B 1 407 ? -19.828 -37.594 -15.203 1 97.62 407 GLU B CA 1
ATOM 6674 C C . GLU B 1 407 ? -18.422 -37.125 -14.82 1 97.62 407 GLU B C 1
ATOM 6676 O O . GLU B 1 407 ? -17.453 -37.844 -15.109 1 97.62 407 GLU B O 1
ATOM 6681 N N . PHE B 1 408 ? -18.375 -36.031 -14.195 1 98.12 408 PHE B N 1
ATOM 6682 C CA . PHE B 1 408 ? -17.109 -35.562 -13.617 1 98.12 408 PHE B CA 1
ATOM 6683 C C . PHE B 1 408 ? -16.984 -36.031 -12.164 1 98.12 408 PHE B C 1
ATOM 6685 O O . PHE B 1 408 ? -17.797 -35.656 -11.312 1 98.12 408 PHE B O 1
ATOM 6692 N N . ARG B 1 409 ? -15.922 -36.812 -11.898 1 97.88 409 ARG B N 1
ATOM 6693 C CA . ARG B 1 409 ? -15.719 -37.375 -10.578 1 97.88 409 ARG B CA 1
ATOM 6694 C C . ARG B 1 409 ? -14.758 -36.531 -9.75 1 97.88 409 ARG B C 1
ATOM 6696 O O . ARG B 1 409 ? -14.852 -36.5 -8.523 1 97.88 409 ARG B O 1
ATOM 6703 N N . ALA B 1 410 ? -13.836 -35.938 -10.352 1 98.19 410 ALA B N 1
ATOM 6704 C CA . ALA B 1 410 ? -12.867 -35.062 -9.727 1 98.19 410 ALA B CA 1
ATOM 6705 C C . ALA B 1 410 ? -12.336 -34.031 -10.727 1 98.19 410 ALA B C 1
ATOM 6707 O O . ALA B 1 410 ? -12.336 -34.281 -11.93 1 98.19 410 ALA B O 1
ATOM 6708 N N . TRP B 1 411 ? -11.961 -32.875 -10.25 1 98.25 411 TRP B N 1
ATOM 6709 C CA . TRP B 1 411 ? -11.438 -31.828 -11.117 1 98.25 411 TRP B CA 1
ATOM 6710 C C . TRP B 1 411 ? -10.422 -30.969 -10.375 1 98.25 411 TRP B C 1
ATOM 6712 O O . TRP B 1 411 ? -10.625 -30.625 -9.211 1 98.25 411 TRP B O 1
ATOM 6722 N N . ALA B 1 412 ? -9.305 -30.734 -10.977 1 98.19 412 ALA B N 1
ATOM 6723 C CA . ALA B 1 412 ? -8.258 -29.859 -10.445 1 98.19 412 ALA B CA 1
ATOM 6724 C C . ALA B 1 412 ? -7.898 -28.781 -11.445 1 98.19 412 ALA B C 1
ATOM 6726 O O . ALA B 1 412 ? -7.504 -29.062 -12.578 1 98.19 412 ALA B O 1
ATOM 6727 N N . ASP B 1 413 ? -8.094 -27.531 -11.016 1 97.56 413 ASP B N 1
ATOM 6728 C CA . ASP B 1 413 ? -7.664 -26.375 -11.781 1 97.56 413 ASP B CA 1
ATOM 6729 C C . ASP B 1 413 ? -6.211 -26.016 -11.484 1 97.56 413 ASP B C 1
ATOM 6731 O O . ASP B 1 413 ? -5.902 -25.484 -10.414 1 97.56 413 ASP B O 1
ATOM 6735 N N . HIS B 1 414 ? -5.324 -26.281 -12.43 1 97.12 414 HIS B N 1
ATOM 6736 C CA . HIS B 1 414 ? -3.902 -26.047 -12.211 1 97.12 414 HIS B CA 1
ATOM 6737 C C . HIS B 1 414 ? -3.545 -24.578 -12.492 1 97.12 414 HIS B C 1
ATOM 6739 O O . HIS B 1 414 ? -2.436 -24.141 -12.188 1 97.12 414 HIS B O 1
ATOM 6745 N N . GLY B 1 415 ? -4.449 -23.875 -13.062 1 96.19 415 GLY B N 1
ATOM 6746 C CA . GLY B 1 415 ? -4.211 -22.453 -13.32 1 96.19 415 GLY B CA 1
ATOM 6747 C C . GLY B 1 415 ? -3.129 -22.203 -14.352 1 96.19 415 GLY B C 1
ATOM 6748 O O . GLY B 1 415 ? -3.021 -22.953 -15.336 1 96.19 415 GLY B O 1
ATOM 6749 N N . ALA B 1 416 ? -2.391 -21.109 -14.211 1 97.12 416 ALA B N 1
ATOM 6750 C CA . ALA B 1 416 ? -1.36 -20.688 -15.156 1 97.12 416 ALA B CA 1
ATOM 6751 C C . ALA B 1 416 ? -0.184 -21.672 -15.148 1 97.12 416 ALA B C 1
ATOM 6753 O O . ALA B 1 416 ? 0.374 -21.969 -14.094 1 97.12 416 ALA B O 1
ATOM 6754 N N . MET B 1 417 ? 0.152 -22.094 -16.297 1 96.25 417 MET B N 1
ATOM 6755 C CA . MET B 1 417 ? 1.262 -23.016 -16.5 1 96.25 417 MET B CA 1
ATOM 6756 C C . MET B 1 417 ? 2.217 -22.516 -17.562 1 96.25 417 MET B C 1
ATOM 6758 O O . MET B 1 417 ? 1.804 -21.797 -18.484 1 96.25 417 MET B O 1
ATOM 6762 N N . HIS B 1 418 ? 3.455 -22.922 -17.391 1 96.56 418 HIS B N 1
ATOM 6763 C CA . HIS B 1 418 ? 4.477 -22.703 -18.406 1 96.56 418 HIS B CA 1
ATOM 6764 C C . HIS B 1 418 ? 4.547 -21.234 -18.828 1 96.56 418 HIS B C 1
ATOM 6766 O O . HIS B 1 418 ? 4.43 -20.922 -20.016 1 96.56 418 HIS B O 1
ATOM 6772 N N . MET B 1 419 ? 4.773 -20.453 -17.875 1 96.88 419 MET B N 1
ATOM 6773 C CA . MET B 1 419 ? 4.93 -19.031 -18.141 1 96.88 419 MET B CA 1
ATOM 6774 C C . MET B 1 419 ? 6.098 -18.781 -19.094 1 96.88 419 MET B C 1
ATOM 6776 O O . MET B 1 419 ? 7.172 -19.344 -18.922 1 96.88 419 MET B O 1
ATOM 6780 N N . HIS B 1 420 ? 5.828 -17.906 -20.141 1 97.75 420 HIS B N 1
ATOM 6781 C CA . HIS B 1 420 ? 6.828 -17.719 -21.188 1 97.75 420 HIS B CA 1
ATOM 6782 C C . HIS B 1 420 ? 6.719 -16.328 -21.812 1 97.75 420 HIS B C 1
ATOM 6784 O O . HIS B 1 420 ? 5.727 -15.625 -21.609 1 97.75 420 HIS B O 1
ATOM 6790 N N . VAL B 1 421 ? 7.797 -15.953 -22.438 1 98.31 421 VAL B N 1
ATOM 6791 C CA . VAL B 1 421 ? 7.859 -14.703 -23.188 1 98.31 421 VAL B CA 1
ATOM 6792 C C . VAL B 1 421 ? 8.398 -14.969 -24.594 1 98.31 421 VAL B C 1
ATOM 6794 O O . VAL B 1 421 ? 9.016 -16 -24.844 1 98.31 421 VAL B O 1
ATOM 6797 N N . PRO B 1 422 ? 8.109 -14.078 -25.562 1 98.12 422 PRO B N 1
ATOM 6798 C CA . PRO B 1 422 ? 8.648 -14.266 -26.906 1 98.12 422 PRO B CA 1
ATOM 6799 C C . PRO B 1 422 ? 10.172 -14.133 -26.969 1 98.12 422 PRO B C 1
ATOM 6801 O O . PRO B 1 422 ? 10.781 -13.609 -26.031 1 98.12 422 PRO B O 1
ATOM 6804 N N . ALA B 1 423 ? 10.703 -14.617 -28.047 1 98.31 423 ALA B N 1
ATOM 6805 C CA . ALA B 1 423 ? 12.148 -14.648 -28.25 1 98.31 423 ALA B CA 1
ATOM 6806 C C . ALA B 1 423 ? 12.75 -13.25 -28.109 1 98.31 423 ALA B C 1
ATOM 6808 O O . ALA B 1 423 ? 13.844 -13.086 -27.562 1 98.31 423 ALA B O 1
ATOM 6809 N N . GLN B 1 424 ? 12.016 -12.266 -28.547 1 98 424 GLN B N 1
ATOM 6810 C CA . GLN B 1 424 ? 12.516 -10.898 -28.516 1 98 424 GLN B CA 1
ATOM 6811 C C . GLN B 1 424 ? 12.758 -10.43 -27.078 1 98 424 GLN B C 1
ATOM 6813 O O . GLN B 1 424 ? 13.742 -9.742 -26.812 1 98 424 GLN B O 1
ATOM 6818 N N . GLU B 1 425 ? 11.891 -10.844 -26.172 1 98.5 425 GLU B N 1
ATOM 6819 C CA . GLU B 1 425 ? 12.039 -10.469 -24.766 1 98.5 425 GLU B CA 1
ATOM 6820 C C . GLU B 1 425 ? 13.227 -11.188 -24.125 1 98.5 425 GLU B C 1
ATOM 6822 O O . GLU B 1 425 ? 13.938 -10.617 -23.297 1 98.5 425 GLU B O 1
ATOM 6827 N N . LEU B 1 426 ? 13.414 -12.469 -24.531 1 98.62 426 LEU B N 1
ATOM 6828 C CA . LEU B 1 426 ? 14.57 -13.211 -24.031 1 98.62 426 LEU B CA 1
ATOM 6829 C C . LEU B 1 426 ? 15.867 -12.531 -24.453 1 98.62 426 LEU B C 1
ATOM 6831 O O . LEU B 1 426 ? 16.766 -12.336 -23.641 1 98.62 426 LEU B O 1
ATOM 6835 N N . LYS B 1 427 ? 15.914 -12.164 -25.672 1 98.38 427 LYS B N 1
ATOM 6836 C CA . LYS B 1 427 ? 17.094 -11.5 -26.203 1 98.38 427 LYS B CA 1
ATOM 6837 C C . LYS B 1 427 ? 17.328 -10.156 -25.516 1 98.38 427 LYS B C 1
ATOM 6839 O O . LYS B 1 427 ? 18.469 -9.734 -25.328 1 98.38 427 LYS B O 1
ATOM 6844 N N . ALA B 1 428 ? 16.234 -9.523 -25.078 1 98.25 428 ALA B N 1
ATOM 6845 C CA . ALA B 1 428 ? 16.312 -8.211 -24.438 1 98.25 428 ALA B CA 1
ATOM 6846 C C . ALA B 1 428 ? 16.641 -8.344 -22.953 1 98.25 428 ALA B C 1
ATOM 6848 O O . ALA B 1 428 ? 16.625 -7.355 -22.219 1 98.25 428 ALA B O 1
ATOM 6849 N N . GLY B 1 429 ? 16.875 -9.516 -22.469 1 98.38 429 GLY B N 1
ATOM 6850 C CA . GLY B 1 429 ? 17.375 -9.711 -21.109 1 98.38 429 GLY B CA 1
ATOM 6851 C C . GLY B 1 429 ? 16.266 -10.008 -20.109 1 98.38 429 GLY B C 1
ATOM 6852 O O . GLY B 1 429 ? 16.406 -9.719 -18.922 1 98.38 429 GLY B O 1
ATOM 6853 N N . PHE B 1 430 ? 15.211 -10.562 -20.531 1 98.62 430 PHE B N 1
ATOM 6854 C CA . PHE B 1 430 ? 14.062 -10.812 -19.672 1 98.62 430 PHE B CA 1
ATOM 6855 C C . PHE B 1 430 ? 14.461 -11.68 -18.484 1 98.62 430 PHE B C 1
ATOM 6857 O O . PHE B 1 430 ? 14.102 -11.375 -17.344 1 98.62 430 PHE B O 1
ATOM 6864 N N . ILE B 1 431 ? 15.172 -12.758 -18.766 1 98.69 431 ILE B N 1
ATOM 6865 C CA . ILE B 1 431 ? 15.523 -13.688 -17.703 1 98.69 431 ILE B CA 1
ATOM 6866 C C . ILE B 1 431 ? 16.391 -12.984 -16.656 1 98.69 431 ILE B C 1
ATOM 6868 O O . ILE B 1 431 ? 16.203 -13.18 -15.453 1 98.69 431 ILE B O 1
ATOM 6872 N N . GLN B 1 432 ? 17.297 -12.156 -17.078 1 98.62 432 GLN B N 1
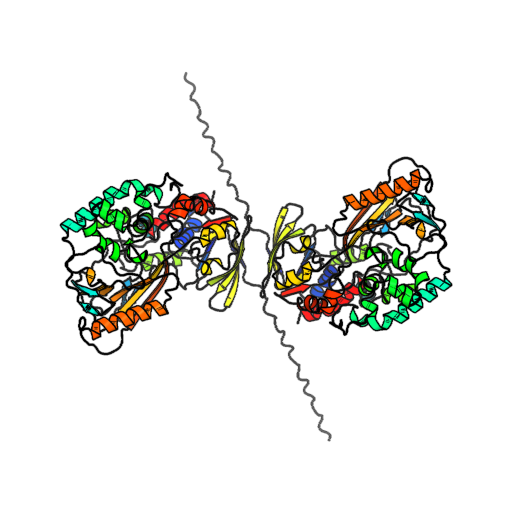ATOM 6873 C CA . GLN B 1 432 ? 18.125 -11.391 -16.156 1 98.62 432 GLN B CA 1
ATOM 6874 C C . GLN B 1 432 ? 17.281 -10.438 -15.32 1 98.62 432 GLN B C 1
ATOM 6876 O O . GLN B 1 432 ? 17.5 -10.32 -14.109 1 98.62 432 GLN B O 1
ATOM 6881 N N . LYS B 1 433 ? 16.359 -9.797 -15.953 1 98.62 433 LYS B N 1
ATOM 6882 C CA . LYS B 1 433 ? 15.461 -8.891 -15.234 1 98.62 433 LYS B CA 1
ATOM 6883 C C . LYS B 1 433 ? 14.586 -9.648 -14.242 1 98.62 433 LYS B C 1
ATOM 6885 O O . LYS B 1 433 ? 14.359 -9.18 -13.125 1 98.62 433 LYS B O 1
ATOM 6890 N N . LEU B 1 434 ? 14.125 -10.781 -14.641 1 98.75 434 LEU B N 1
ATOM 6891 C CA . LEU B 1 434 ? 13.312 -11.625 -13.773 1 98.75 434 LEU B CA 1
ATOM 6892 C C . LEU B 1 434 ? 14.094 -12.039 -12.523 1 98.75 434 LEU B C 1
ATOM 6894 O O . LEU B 1 434 ? 13.594 -11.906 -11.406 1 98.75 434 LEU B O 1
ATOM 6898 N N . TYR B 1 435 ? 15.305 -12.461 -12.703 1 98.62 435 TYR B N 1
ATOM 6899 C CA . TYR B 1 435 ? 16.094 -12.977 -11.594 1 98.62 435 TYR B CA 1
ATOM 6900 C C . TYR B 1 435 ? 16.641 -11.852 -10.727 1 98.62 435 TYR B C 1
ATOM 6902 O O . TYR B 1 435 ? 16.953 -12.055 -9.555 1 98.62 435 TYR B O 1
ATOM 6910 N N . ALA B 1 436 ? 16.688 -10.664 -11.281 1 98.38 436 ALA B N 1
ATOM 6911 C CA . ALA B 1 436 ? 17.094 -9.492 -10.508 1 98.38 436 ALA B CA 1
ATOM 6912 C C . ALA B 1 436 ? 16.047 -9.141 -9.461 1 98.38 436 ALA B C 1
ATOM 6914 O O . ALA B 1 436 ? 16.312 -8.359 -8.547 1 98.38 436 ALA B O 1
ATOM 6915 N N . LEU B 1 437 ? 14.867 -9.719 -9.594 1 98.38 437 LEU B N 1
ATOM 6916 C CA . LEU B 1 437 ? 13.812 -9.453 -8.625 1 98.38 437 LEU B CA 1
ATOM 6917 C C . LEU B 1 437 ? 14.078 -10.172 -7.312 1 98.38 437 LEU B C 1
ATOM 6919 O O . LEU B 1 437 ? 13.469 -9.859 -6.289 1 98.38 437 LEU B O 1
ATOM 6923 N N . GLN B 1 438 ? 14.969 -11.195 -7.32 1 98.38 438 GLN B N 1
ATOM 6924 C CA . GLN B 1 438 ? 15.25 -11.945 -6.102 1 98.38 438 GLN B CA 1
ATOM 6925 C C . GLN B 1 438 ? 15.82 -11.031 -5.016 1 98.38 438 GLN B C 1
ATOM 6927 O O . GLN B 1 438 ? 16.844 -10.367 -5.227 1 98.38 438 GLN B O 1
ATOM 6932 N N . GLY B 1 439 ? 15.102 -10.984 -3.943 1 96.69 439 GLY B N 1
ATOM 6933 C CA . GLY B 1 439 ? 15.57 -10.227 -2.795 1 96.69 439 GLY B CA 1
ATOM 6934 C C . GLY B 1 439 ? 15.125 -8.781 -2.807 1 96.69 439 GLY B C 1
ATOM 6935 O O . GLY B 1 439 ? 15.289 -8.062 -1.818 1 96.69 439 GLY B O 1
ATOM 6936 N N . ARG B 1 440 ? 14.547 -8.352 -3.926 1 95.31 440 ARG B N 1
ATOM 6937 C CA . ARG B 1 440 ? 14.047 -6.984 -4.008 1 95.31 440 ARG B CA 1
ATOM 6938 C C . ARG B 1 440 ? 12.906 -6.758 -3.021 1 95.31 440 ARG B C 1
ATOM 6940 O O . ARG B 1 440 ? 11.938 -7.52 -2.998 1 95.31 440 ARG B O 1
ATOM 6947 N N . ARG B 1 441 ? 13.031 -5.727 -2.121 1 93.19 441 ARG B N 1
ATOM 6948 C CA . ARG B 1 441 ? 12.039 -5.398 -1.101 1 93.19 441 ARG B CA 1
ATOM 6949 C C . ARG B 1 441 ? 11.789 -6.586 -0.176 1 93.19 441 ARG B C 1
ATOM 6951 O O . ARG B 1 441 ? 10.641 -6.902 0.14 1 93.19 441 ARG B O 1
ATOM 6958 N N . SER B 1 442 ? 12.898 -7.293 0.121 1 93.88 442 SER B N 1
ATOM 6959 C CA . SER B 1 442 ? 12.859 -8.453 1.005 1 93.88 442 SER B CA 1
ATOM 6960 C C . SER B 1 442 ? 11.859 -9.492 0.51 1 93.88 442 SER B C 1
ATOM 6962 O O . SER B 1 442 ? 11.18 -10.141 1.311 1 93.88 442 SER B O 1
ATOM 6964 N N . THR B 1 443 ? 11.656 -9.531 -0.82 1 98 443 THR B N 1
ATOM 6965 C CA . THR B 1 443 ? 10.75 -10.477 -1.466 1 98 443 THR B CA 1
ATOM 6966 C C . THR B 1 443 ? 11.523 -11.469 -2.33 1 98 443 THR B C 1
ATOM 6968 O O . THR B 1 443 ? 12.398 -11.07 -3.107 1 98 443 THR B O 1
ATOM 6971 N N . TRP B 1 444 ? 11.227 -12.688 -2.143 1 98.56 444 TRP B N 1
ATOM 6972 C CA . TRP B 1 444 ? 11.844 -13.766 -2.908 1 98.56 444 TRP B CA 1
ATOM 6973 C C . TRP B 1 444 ? 10.789 -14.562 -3.666 1 98.56 444 TRP B C 1
ATOM 6975 O O . TRP B 1 444 ? 9.633 -14.625 -3.252 1 98.56 444 TRP B O 1
ATOM 6985 N N . TRP B 1 445 ? 11.242 -15.164 -4.789 1 98.81 445 TRP B N 1
ATOM 6986 C CA . TRP B 1 445 ? 10.297 -15.812 -5.695 1 98.81 445 TRP B CA 1
ATOM 6987 C C . TRP B 1 445 ? 10.75 -17.234 -6.027 1 98.81 445 TRP B C 1
ATOM 6989 O O . TRP B 1 445 ? 11.93 -17.469 -6.305 1 98.81 445 TRP B O 1
ATOM 6999 N N . THR B 1 446 ? 9.867 -18.125 -5.941 1 98.69 446 THR B N 1
ATOM 7000 C CA . THR B 1 446 ? 10.055 -19.516 -6.391 1 98.69 446 THR B CA 1
ATOM 7001 C C . THR B 1 446 ? 8.859 -19.969 -7.223 1 98.69 446 THR B C 1
ATOM 7003 O O . THR B 1 446 ? 7.898 -19.219 -7.406 1 98.69 446 THR B O 1
ATOM 7006 N N . GLY B 1 447 ? 8.977 -21.156 -7.84 1 97.88 447 GLY B N 1
ATOM 7007 C CA . GLY B 1 447 ? 7.883 -21.672 -8.633 1 97.88 447 GLY B CA 1
ATOM 7008 C C . GLY B 1 447 ? 8.195 -21.734 -10.117 1 97.88 447 GLY B C 1
ATOM 7009 O O . GLY B 1 447 ? 9.336 -21.484 -10.531 1 97.88 447 GLY B O 1
ATOM 7010 N N . GLY B 1 448 ? 7.199 -22.109 -10.844 1 97.06 448 GLY B N 1
ATOM 7011 C CA . GLY B 1 448 ? 7.34 -22.453 -12.25 1 97.06 448 GLY B CA 1
ATOM 7012 C C . GLY B 1 448 ? 7.812 -21.297 -13.102 1 97.06 448 GLY B C 1
ATOM 7013 O O . GLY B 1 448 ? 8.531 -21.484 -14.086 1 97.06 448 GLY B O 1
ATOM 7014 N N . ALA B 1 449 ? 7.445 -20.062 -12.727 1 97.81 449 ALA B N 1
ATOM 7015 C CA . ALA B 1 449 ? 7.812 -18.891 -13.516 1 97.81 449 ALA B CA 1
ATOM 7016 C C . ALA B 1 449 ? 9.312 -18.609 -13.43 1 97.81 449 ALA B C 1
ATOM 7018 O O . ALA B 1 449 ? 9.875 -17.906 -14.273 1 97.81 449 ALA B O 1
ATOM 7019 N N . PHE B 1 450 ? 9.961 -19.156 -12.43 1 98.31 450 PHE B N 1
ATOM 7020 C CA . PHE B 1 450 ? 11.375 -18.891 -12.195 1 98.31 450 PHE B CA 1
ATOM 7021 C C . PHE B 1 450 ? 12.203 -20.156 -12.453 1 98.31 450 PHE B C 1
ATOM 7023 O O . PHE B 1 450 ? 13.438 -20.094 -12.438 1 98.31 450 PHE B O 1
ATOM 7030 N N . SER B 1 451 ? 11.523 -21.219 -12.656 1 97.31 451 SER B N 1
ATOM 7031 C CA . SER B 1 451 ? 12.102 -22.547 -12.922 1 97.31 451 SER B CA 1
ATOM 7032 C C . SER B 1 451 ? 11.312 -23.281 -14 1 97.31 451 SER B C 1
ATOM 7034 O O . SER B 1 451 ? 10.891 -22.688 -14.992 1 97.31 451 SER B O 1
ATOM 7036 N N . VAL B 1 452 ? 11.266 -24.609 -13.859 1 92.81 452 VAL B N 1
ATOM 7037 C CA . VAL B 1 452 ? 10.398 -25.438 -14.695 1 92.81 452 VAL B CA 1
ATOM 7038 C C . VAL B 1 452 ? 9.32 -26.078 -13.828 1 92.81 452 VAL B C 1
ATOM 7040 O O . VAL B 1 452 ? 9.469 -26.172 -12.609 1 92.81 452 VAL B O 1
ATOM 7043 N N . GLN B 1 453 ? 8.242 -26.5 -14.43 1 88.75 453 GLN B N 1
ATOM 7044 C CA . GLN B 1 453 ? 6.98 -26.781 -13.75 1 88.75 453 GLN B CA 1
ATOM 7045 C C . GLN B 1 453 ? 6.992 -28.188 -13.148 1 88.75 453 GLN B C 1
ATOM 7047 O O . GLN B 1 453 ? 5.941 -28.797 -12.969 1 88.75 453 GLN B O 1
ATOM 7052 N N . PHE B 1 454 ? 8.047 -28.797 -12.773 1 92.81 454 PHE B N 1
ATOM 7053 C CA . PHE B 1 454 ? 8.039 -30.141 -12.211 1 92.81 454 PHE B CA 1
ATOM 7054 C C . PHE B 1 454 ? 8.578 -30.125 -10.789 1 92.81 454 PHE B C 1
ATOM 7056 O O . PHE B 1 454 ? 9.586 -29.484 -10.5 1 92.81 454 PHE B O 1
ATOM 7063 N N . GLN B 1 455 ? 7.98 -30.844 -9.93 1 95.88 455 GLN B N 1
ATOM 7064 C CA . GLN B 1 455 ? 8.156 -30.719 -8.492 1 95.88 455 GLN B CA 1
ATOM 7065 C C . GLN B 1 455 ? 9.602 -30.953 -8.086 1 95.88 455 GLN B C 1
ATOM 7067 O O . GLN B 1 455 ? 10.188 -30.172 -7.34 1 95.88 455 GLN B O 1
ATOM 7072 N N . SER B 1 456 ? 10.219 -32.094 -8.625 1 97.31 456 SER B N 1
ATOM 7073 C CA . SER B 1 456 ? 11.586 -32.406 -8.227 1 97.31 456 SER B CA 1
ATOM 7074 C C . SER B 1 456 ? 12.547 -31.281 -8.633 1 97.31 456 SER B C 1
ATOM 7076 O O . SER B 1 456 ? 13.5 -30.984 -7.91 1 97.31 456 SER B O 1
ATOM 7078 N N . ILE B 1 457 ? 12.242 -30.688 -9.742 1 97.62 457 ILE B N 1
ATOM 7079 C CA . ILE B 1 457 ? 13.086 -29.609 -10.227 1 97.62 457 ILE B CA 1
ATOM 7080 C C . ILE B 1 457 ? 12.836 -28.344 -9.391 1 97.62 457 ILE B C 1
ATOM 7082 O O . ILE B 1 457 ? 13.766 -27.625 -9.047 1 97.62 457 ILE B O 1
ATOM 7086 N N . LEU B 1 458 ? 11.594 -28.109 -9.039 1 98.38 458 LEU B N 1
ATOM 7087 C CA . LEU B 1 458 ? 11.242 -26.984 -8.195 1 98.38 458 LEU B CA 1
ATOM 7088 C C . LEU B 1 458 ? 11.922 -27.094 -6.828 1 98.38 458 LEU B C 1
ATOM 7090 O O . LEU B 1 458 ? 12.367 -26.094 -6.266 1 98.38 458 LEU B O 1
ATOM 7094 N N . TRP B 1 459 ? 11.969 -28.297 -6.285 1 98.75 459 TRP B N 1
ATOM 7095 C CA . TRP B 1 459 ? 12.656 -28.516 -5.02 1 98.75 459 TRP B CA 1
ATOM 7096 C C . TRP B 1 459 ? 14.148 -28.234 -5.152 1 98.75 459 TRP B C 1
ATOM 7098 O O . TRP B 1 459 ? 14.75 -27.594 -4.281 1 98.75 459 TRP B O 1
ATOM 7108 N N . ALA B 1 460 ? 14.695 -28.656 -6.266 1 98.62 460 ALA B N 1
ATOM 7109 C CA . ALA B 1 460 ? 16.109 -28.391 -6.523 1 98.62 460 ALA B CA 1
ATOM 7110 C C . ALA B 1 460 ? 16.359 -26.891 -6.664 1 98.62 460 ALA B C 1
ATOM 7112 O O . ALA B 1 460 ? 17.391 -26.375 -6.215 1 98.62 460 ALA B O 1
ATOM 7113 N N . PHE B 1 461 ? 15.469 -26.234 -7.297 1 98.69 461 PHE B N 1
ATOM 7114 C CA . PHE B 1 461 ? 15.562 -24.781 -7.406 1 98.69 461 PHE B CA 1
ATOM 7115 C C . PHE B 1 461 ? 15.602 -24.141 -6.023 1 98.69 461 PHE B C 1
ATOM 7117 O O . PHE B 1 461 ? 16.453 -23.281 -5.758 1 98.69 461 PHE B O 1
ATOM 7124 N N . ASP B 1 462 ? 14.703 -24.562 -5.152 1 98.75 462 ASP B N 1
ATOM 7125 C CA . ASP B 1 462 ? 14.633 -24.016 -3.803 1 98.75 462 ASP B CA 1
ATOM 7126 C C . ASP B 1 462 ? 15.922 -24.281 -3.031 1 98.75 462 ASP B C 1
ATOM 7128 O O . ASP B 1 462 ? 16.328 -23.453 -2.205 1 98.75 462 ASP B O 1
ATOM 7132 N N . ASP B 1 463 ? 16.562 -25.391 -3.311 1 98.56 463 ASP B N 1
ATOM 7133 C CA . ASP B 1 463 ? 17.812 -25.703 -2.637 1 98.56 463 ASP B CA 1
ATOM 7134 C C . ASP B 1 463 ? 18.891 -24.672 -2.965 1 98.56 463 ASP B C 1
ATOM 7136 O O . ASP B 1 463 ? 19.812 -24.469 -2.178 1 98.56 463 ASP B O 1
ATOM 7140 N N . ILE B 1 464 ? 18.75 -24.094 -4.07 1 98.25 464 ILE B N 1
ATOM 7141 C CA . ILE B 1 464 ? 19.703 -23.047 -4.461 1 98.25 464 ILE B CA 1
ATOM 7142 C C . ILE B 1 464 ? 19.234 -21.688 -3.959 1 98.25 464 ILE B C 1
ATOM 7144 O O . ILE B 1 464 ? 20.031 -20.875 -3.514 1 98.25 464 ILE B O 1
ATOM 7148 N N . LEU B 1 465 ? 17.953 -21.453 -3.963 1 98.62 465 LEU B N 1
ATOM 7149 C CA . LEU B 1 465 ? 17.359 -20.156 -3.643 1 98.62 465 LEU B CA 1
ATOM 7150 C C . LEU B 1 465 ? 17.453 -19.875 -2.146 1 98.62 465 LEU B C 1
ATOM 7152 O O . LEU B 1 465 ? 17.766 -18.766 -1.736 1 98.62 465 LEU B O 1
ATOM 7156 N N . LEU B 1 466 ? 17.141 -20.875 -1.314 1 98.5 466 LEU B N 1
ATOM 7157 C CA . LEU B 1 466 ? 16.922 -20.656 0.112 1 98.5 466 LEU B CA 1
ATOM 7158 C C . LEU B 1 466 ? 18.203 -20.203 0.795 1 98.5 466 LEU B C 1
ATOM 7160 O O . LEU B 1 466 ? 18.188 -19.281 1.629 1 98.5 466 LEU B O 1
ATOM 7164 N N . PRO B 1 467 ? 19.406 -20.781 0.403 1 97.62 467 PRO B N 1
ATOM 7165 C CA . PRO B 1 467 ? 20.625 -20.234 0.986 1 97.62 467 PRO B CA 1
ATOM 7166 C C . PRO B 1 467 ? 20.844 -18.766 0.644 1 97.62 467 PRO B C 1
ATOM 7168 O O . PRO B 1 467 ? 21.359 -18.016 1.468 1 97.62 467 PRO B O 1
ATOM 7171 N N . LYS B 1 468 ? 20.469 -18.375 -0.509 1 96.75 468 LYS B N 1
ATOM 7172 C CA . LYS B 1 468 ? 20.578 -16.969 -0.891 1 96.75 468 LYS B CA 1
ATOM 7173 C C . LYS B 1 468 ? 19.625 -16.094 -0.078 1 96.75 468 LYS B C 1
ATOM 7175 O O . LYS B 1 468 ? 19.969 -14.992 0.327 1 96.75 468 LYS B O 1
ATOM 7180 N N . MET B 1 469 ? 18.453 -16.609 0.145 1 96.38 469 MET B N 1
ATOM 7181 C CA . MET B 1 469 ? 17.438 -15.914 0.918 1 96.38 469 MET B CA 1
ATOM 7182 C C . MET B 1 469 ? 17.875 -15.734 2.365 1 96.38 469 MET B C 1
ATOM 7184 O O . MET B 1 469 ? 17.516 -14.75 3.01 1 96.38 469 MET B O 1
ATOM 7188 N N . MET B 1 470 ? 18.625 -16.672 2.887 1 94.12 470 MET B N 1
ATOM 7189 C CA . MET B 1 470 ? 19 -16.672 4.301 1 94.12 470 MET B CA 1
ATOM 7190 C C . MET B 1 470 ? 20.344 -15.984 4.516 1 94.12 470 MET B C 1
ATOM 7192 O O . MET B 1 470 ? 20.797 -15.836 5.652 1 94.12 470 MET B O 1
ATOM 7196 N N . ALA B 1 471 ? 21.016 -15.594 3.459 1 87.5 471 ALA B N 1
ATOM 7197 C CA . ALA B 1 471 ? 22.297 -14.906 3.564 1 87.5 471 ALA B CA 1
ATOM 7198 C C . ALA B 1 471 ? 22.109 -13.453 3.984 1 87.5 471 ALA B C 1
ATOM 7200 O O . ALA B 1 471 ? 21.062 -12.852 3.721 1 87.5 471 ALA B O 1
#

Organism: NCBI:txid100816

Solvent-accessible surface area (backbone atoms only — not comparable to full-atom values): 49509 Å² total; per-residue (Å²): 134,82,73,80,79,78,76,74,77,74,77,76,74,75,72,73,71,71,72,72,74,84,67,60,49,74,45,81,32,49,30,35,27,42,24,31,20,54,38,22,44,52,45,50,52,44,38,38,71,75,66,66,39,49,54,37,32,40,15,64,44,89,62,58,32,61,61,45,38,58,45,62,37,84,84,80,59,51,63,42,52,47,45,52,76,69,40,56,66,35,81,54,34,64,61,49,34,55,73,58,70,45,61,66,36,75,62,87,80,74,81,60,49,76,42,42,21,16,49,92,64,6,39,66,31,70,61,52,78,65,54,68,68,49,22,52,52,14,44,50,45,50,37,68,74,44,57,86,52,44,65,33,50,51,40,26,51,88,62,46,63,47,41,89,64,40,62,65,68,43,60,27,34,28,48,59,47,31,63,73,60,59,25,55,48,28,40,54,57,45,34,71,72,40,22,44,53,59,28,50,47,52,71,30,38,28,50,60,46,35,48,47,53,26,58,74,55,47,31,34,77,69,69,72,41,57,55,32,26,35,69,84,48,38,64,43,52,58,33,52,39,48,49,67,70,51,51,87,34,47,42,55,30,16,41,68,67,36,43,45,72,33,72,85,24,33,41,33,39,29,36,33,83,85,66,54,57,35,38,38,35,17,44,29,36,39,37,25,54,64,70,42,72,80,69,41,62,30,53,64,70,52,71,72,56,44,66,51,46,70,55,55,42,41,14,18,39,34,26,24,30,32,35,48,81,39,57,56,82,58,19,24,45,34,49,30,38,65,77,16,47,46,68,36,49,84,48,65,67,57,63,67,42,57,53,36,47,31,47,68,50,92,86,56,68,44,23,37,33,43,31,29,19,49,82,80,50,41,71,69,54,46,52,49,49,53,51,51,29,52,49,29,19,32,75,55,57,60,25,54,82,53,81,80,70,82,38,78,77,45,76,43,82,56,44,76,30,68,55,42,66,58,63,68,46,44,37,71,30,42,64,58,56,54,59,60,44,57,53,48,52,34,26,33,74,45,35,42,73,61,34,32,78,43,58,28,41,28,44,36,30,44,67,59,46,50,60,61,70,73,100,135,84,74,79,80,76,75,74,76,75,76,75,74,75,72,72,70,72,72,72,75,81,68,59,50,75,45,81,32,50,32,34,28,42,24,31,20,53,38,24,44,52,46,50,52,44,39,36,72,74,66,65,40,49,54,37,32,39,16,64,44,87,61,58,31,60,58,44,38,58,45,62,36,86,84,80,60,51,61,42,52,47,45,52,75,67,40,54,65,35,81,53,36,63,60,48,34,54,73,58,69,44,62,67,36,74,64,89,80,75,80,60,50,78,44,42,21,15,48,91,64,7,39,68,33,70,61,51,78,64,54,68,69,51,22,53,52,14,42,50,44,50,36,68,73,43,54,86,51,44,63,33,48,52,41,26,52,88,62,46,62,46,41,88,65,41,63,66,69,41,60,28,34,28,46,58,48,31,63,74,59,60,26,54,49,26,41,53,57,44,36,70,72,40,22,43,54,59,29,51,46,52,71,30,39,26,50,60,45,36,48,48,53,27,56,73,56,47,30,34,78,70,69,72,42,56,56,32,28,36,70,83,48,38,63,44,51,58,32,53,40,48,49,67,72,52,51,86,34,48,44,56,30,17,42,68,68,36,44,44,72,32,73,81,25,33,40,33,39,28,36,32,83,85,66,52,56,34,37,39,35,18,46,29,38,39,37,24,55,64,70,43,72,78,69,42,63,32,51,65,72,51,70,71,56,44,66,50,46,70,55,56,42,43,16,17,39,36,26,25,30,31,34,50,79,40,57,57,83,57,18,24,46,34,49,30,39,64,76,16,46,47,69,37,49,83,48,65,68,57,64,68,41,57,53,35,45,31,46,68,51,92,87,56,68,44,22,37,34,43,31,29,19,49,84,82,50,41,72,68,56,45,54,49,49,52,50,50,28,51,50,28,19,31,75,53,58,61,24,56,82,53,81,80,69,81,38,78,78,45,77,43,81,55,44,76,30,68,54,42,65,58,63,69,46,43,39,71,30,43,65,59,57,54,60,62,46,56,55,49,52,34,27,33,76,45,35,43,74,62,33,33,78,42,58,29,40,28,46,36,30,43,66,59,47,50,60,62,71,73,100

Secondary structure (DSSP, 8-state):
------------------------EEEEEEEEEE--SHHHHHHHHIIIIIS---EEEE-SSSSS-TT--EEE-TTT--EEE-S---EE--TTHHHHHHHTT--EEPPP----EEEEEETTTTEE----PPPHHHHHHHHHHHHHHHGGGHHHHSS-STT---GGGS-HHHHSBHHHHHHHHT-HHHHHHHHHHTGGGGSSGGGSBHHHHHHHS-HHHHHHHTTSS-EEEETTS-TTHHHHHHHHHHGGGEETTEEEEEEEE-SS-EEEEEEETT--EEEEEEEEEEE-S---HHHHGGG---HHHHHHHTT-EEEEEEEEEEE-TTS-TTEEEEE--GGGTTT-TT--PPSSEE-EEEE--TT--EEEEEEEE-TT--HHHHHHHHHHHHHHHHHTTSS---SSPPEEEEEEEEEEEEEE--HHHHHTTHHHHHHTTTTGGGEEE-STTTS-S-HHHHHHHHHHHHHHHH-/------------------------EEEEEEEEEE--SHHHHHHHHIIIIIS---EEEE-SSSSS-TT--EEE-TTT--EEE-S---EE--TTHHHHHHHTT--EEPPP----EEEEEETTTTEE----PPPHHHHHHHHHHHHHHHGGGHHHHSS-STT---GGGS-HHHHSBHHHHHHHHT-HHHHHHHHHHTGGGGSSGGGSBHHHHHHHS-HHHHHHHTTSS-EEEETTS-TTHHHHHHHHHHGGGEETTEEEEEEEE-SS-EEEEEEETT--EEEEEEEEEEE-S---HHHHGGG---HHHHHHHTT-EEEEEEEEEEE-TTS-TTEEEEE--GGGTTT-TT--PPSSEE-EEEE--TT--EEEEEEEE-TT--HHHHHHHHHHHHHHHHHTTSS---SSPPEEEEEEEEEEEEEE--HHHHHTTHHHHHHTTTTGGGEEE-STTTS-S-HHHHHHHHHHHHHHHH-

Sequence (942 aa):
MRAPLRVSGGLLAAASLVAGSWLPDVITRDVAIIGGGASGAYAAVRLKEDYGQRIVVIEKAGRLGGHVSTYDDPVTGQPFDFGVQTFNDYGPARAFFERMGVPVGAGARTPLVSQYADFSTGLAVNFTPPANADRTAALQRFLDATAAYEDLFLPGYWNFPSGDQIPEDLLLPFGQFVEKYDLHAAVNQVFQVTGMGVGDMMNSLTLYVLGAFGPPMIRSFLGQAGSFTPTSRRNIQLYEAIQARLGKDVLYNSQVVQSLRTSIGHTFWVKDAKGKNTIVLARRVLMAIEPTPSNMAPFGLDFTEQAVFNKFQHSVVHAGIVSHASLPVNGSVVNTPAAASPANYVELPQPDFNVRFDYMGSGSDLFRVLAVGDETFSKQKAQALVKANFAKLVDAGTLPAGAGELEFRAWADHGAMHMHVPAQELKAGFIQKLYALQGRRSTWWTGGAFSVQFQSILWAFDDILLPKMMAMRAPLRVSGGLLAAASLVAGSWLPDVITRDVAIIGGGASGAYAAVRLKEDYGQRIVVIEKAGRLGGHVSTYDDPVTGQPFDFGVQTFNDYGPARAFFERMGVPVGAGARTPLVSQYADFSTGLAVNFTPPANADRTAALQRFLDATAAYEDLFLPGYWNFPSGDQIPEDLLLPFGQFVEKYDLHAAVNQVFQVTGMGVGDMMNSLTLYVLGAFGPPMIRSFLGQAGSFTPTSRRNIQLYEAIQARLGKDVLYNSQVVQSLRTSIGHTFWVKDAKGKNTIVLARRVLMAIEPTPSNMAPFGLDFTEQAVFNKFQHSVVHAGIVSHASLPVNGSVVNTPAAASPANYVELPQPDFNVRFDYMGSGSDLFRVLAVGDETFSKQKAQALVKANFAKLVDAGTLPAGAGELEFRAWADHGAMHMHVPAQELKAGFIQKLYALQGRRSTWWTGGAFSVQFQSILWAFDDILLPKMMA

InterPro domains:
  IPR036188 FAD/NAD(P)-binding domain superfamily [G3DSA:3.50.50.60] (31-453)
  IPR036188 FAD/NAD(P)-binding domain superfamily [SSF51905] (30-329)
  IPR050464 Zeta Carotene Desaturase and Related Oxidoreductases [PTHR42923] (29-288)

Nearest PDB structures (foldseek):
  8i6i-assembly1_C  TM=6.191E-01  e=1.706E-19  Acinetobacter sp. YT-02
  2c72-assembly1_B  TM=6.179E-01  e=1.512E-19  Homo sapiens
  2xfo-assembly1_B  TM=6.291E-01  e=5.368E-19  Homo sapiens
  2c75-assembly1_B  TM=6.269E-01  e=2.907E-18  Homo sapiens
  2c76-assembly1_B  TM=6.165E-01  e=1.249E-18  Homo sapiens

pLDDT: mean 93.53, std 13.68, range [25.2, 98.94]

Radius of gyration: 39.06 Å; Cα contacts (8 Å, |Δi|>4): 1942; chains: 2; bounding box: 125×111×90 Å

Foldseek 3Di:
DPPDDPPPPPPPPPPPPPVPDPDAAEAEWAEEEEAQALLRLLLLCCCCPVVVTGYAYEHQAQFHHQQWDWDQDPVPRAIFTWGDQWAFPFDCVVVLCVVLVFAKDAGDDQFFAEWEDALVQLGTAQADADDPVLQLVLLVLQLVVCVVCCVCFFQFNPNPDAAPPHPVQQQDQVLVNCVVRVNLNNQQVLCQPFQCFQFLNRRDGNNLSCLRVNNSNSCCVNVNGHMIAGPSSRNCVSRVSSCVVCPPSYDHSKDFQAKDFFLQWIWTWMAHPVGRTYIYIHRAYEYADQPDCVNCVRPDDDPLRCVQSVQKWFKWKKKFKKFDPQDDASHKYANFDNVCPYHRRSRDDGPQDKGIFAHRDPPDRITMIMTMHTLVCDPVNRVVSVQSSVVSSCVNPVTDDGDDGIGTDTMDTSHTFSIDGHPVCRNVPSLVSVCVCACPSSYHYFACNRGRHHSSRSSNVSVVNVVVSSD/DPDDDPPPPPPPPPPPPPVPDPDAAEAEWAEEEEAQALLRLLLLCCCCPVVVTGYAYEHQAQFHHQQWDWDQDPVPRAIFTWGDQWAFPFDCVVVLCVVLVFAKDAGDDQFAAEWEDALVQLGGAQADADDPVLQLVLLVLQLVVCVVVCVCFFQFNPNPDAAPPHPVQQQDQVLVNCVVRVNLNNLQVLCQPFQCFQFLNRRDGNNLSCLRCNNSNSCCVNVNGDMIAGPSSRNCVSRVSSCVVCPPSYDHSKDFPAKDFFLQWIWTWMAHPVGRTYIYIHRAYEYADQPDCVNCVRPPDDPLRCVQSVQKWFKWKKKFKKFDPQDDASHKYANFDNVCPYPRRSRDDGPQDKGIFAHRDPPDRITMIMTMHTLVCDPVNRVVSVQSSVVSSCVNPVTPDGDDGIGTDTMDTSHTFSIDGHPVCRNVCSLVSVCVCACPSSYHYFAPNRGRHHSSRSSNVSVVNVVVSSD